Protein 1EGZ (pdb70)

Structure (mmCIF, N/CA/C/O backbone):
data_1EGZ
#
_entry.id   1EGZ
#
_cell.length_a   168.800
_cell.length_b   47.200
_cell.length_c   120.100
_cell.angle_alpha   90.00
_cell.angle_beta   105.00
_cell.angle_gamma   90.00
#
_symmetry.space_group_name_H-M   'C 1 2 1'
#
loop_
_entity.id
_entity.type
_entity.pdbx_description
1 polymer 'ENDOGLUCANASE Z'
2 non-polymer 'CALCIUM ION'
3 water water
#
loop_
_atom_site.group_PDB
_atom_site.id
_atom_site.type_symbol
_atom_site.label_atom_id
_atom_site.label_alt_id
_atom_site.label_comp_id
_atom_site.label_asym_id
_atom_site.label_entity_id
_atom_site.label_seq_id
_atom_site.pdbx_PDB_ins_code
_atom_site.Cartn_x
_atom_site.Cartn_y
_atom_site.Cartn_z
_atom_site.occupancy
_atom_site.B_iso_or_equiv
_atom_site.auth_seq_id
_atom_site.auth_comp_id
_atom_site.auth_asym_id
_atom_site.auth_atom_id
_atom_site.pdbx_PDB_model_num
ATOM 1 N N . SER A 1 1 ? 7.614 17.920 39.288 1.00 59.30 1 SER A N 1
ATOM 2 C CA . SER A 1 1 ? 8.177 16.921 38.342 1.00 53.59 1 SER A CA 1
ATOM 3 C C . SER A 1 1 ? 7.013 16.129 37.761 1.00 49.93 1 SER A C 1
ATOM 4 O O . SER A 1 1 ? 6.825 16.094 36.550 1.00 54.12 1 SER A O 1
ATOM 7 N N . VAL A 1 2 ? 6.230 15.516 38.642 1.00 41.24 2 VAL A N 1
ATOM 8 C CA . VAL A 1 2 ? 5.065 14.743 38.246 1.00 33.03 2 VAL A CA 1
ATOM 9 C C . VAL A 1 2 ? 3.967 15.070 39.246 1.00 32.52 2 VAL A C 1
ATOM 10 O O . VAL A 1 2 ? 4.201 15.041 40.454 1.00 30.63 2 VAL A O 1
ATOM 14 N N . GLU A 1 3 ? 2.806 15.477 38.737 1.00 31.97 3 GLU A N 1
ATOM 15 C CA . GLU A 1 3 ? 1.659 15.813 39.582 1.00 27.83 3 GLU A CA 1
ATOM 16 C C . GLU A 1 3 ? 0.985 14.543 40.084 1.00 26.81 3 GLU A C 1
ATOM 17 O O . GLU A 1 3 ? 0.830 13.570 39.343 1.00 26.95 3 GLU A O 1
ATOM 23 N N . PRO A 1 4 ? 0.568 14.534 41.354 1.00 24.99 4 PRO A N 1
ATOM 24 C CA . PRO A 1 4 ? -0.087 13.351 41.910 1.00 24.44 4 PRO A CA 1
ATOM 25 C C . PRO A 1 4 ? -1.421 13.116 41.228 1.00 28.68 4 PRO A C 1
ATOM 26 O O . PRO A 1 4 ? -2.046 14.058 40.733 1.00 31.86 4 PRO A O 1
ATOM 30 N N . LEU A 1 5 ? -1.848 11.861 41.182 1.00 29.24 5 LEU A N 1
ATOM 31 C CA . LEU A 1 5 ? -3.120 11.521 40.558 1.00 26.58 5 LEU A CA 1
ATOM 32 C C . LEU A 1 5 ? -4.185 11.247 41.616 1.00 27.57 5 LEU A C 1
ATOM 33 O O . LEU A 1 5 ? -3.897 10.668 42.666 1.00 27.71 5 LEU A O 1
ATOM 38 N N . SER A 1 6 ? -5.407 11.690 41.339 1.00 27.59 6 SER A N 1
ATOM 39 C CA . SER A 1 6 ? -6.539 11.485 42.234 1.00 27.00 6 SER A CA 1
ATOM 40 C C . SER A 1 6 ? -7.766 11.229 41.368 1.00 27.79 6 SER A C 1
ATOM 41 O O . SER A 1 6 ? -7.915 11.818 40.299 1.00 28.26 6 SER A O 1
ATOM 44 N N . VAL A 1 7 ? -8.617 10.313 41.803 1.00 27.58 7 VAL A N 1
ATOM 45 C CA . VAL A 1 7 ? -9.813 9.985 41.044 1.00 29.56 7 VAL A CA 1
ATOM 46 C C . VAL A 1 7 ? -11.021 10.652 41.675 1.00 30.45 7 VAL A C 1
ATOM 47 O O . VAL A 1 7 ? -11.348 10.384 42.832 1.00 33.12 7 VAL A O 1
ATOM 51 N N . ASN A 1 8 ? -11.651 11.561 40.939 1.00 35.08 8 ASN A N 1
ATOM 52 C CA . ASN A 1 8 ? -12.841 12.238 41.445 1.00 38.94 8 ASN A CA 1
ATOM 53 C C . ASN A 1 8 ? -14.058 11.856 40.604 1.00 35.84 8 ASN A C 1
ATOM 54 O O . ASN A 1 8 ? -14.270 12.365 39.499 1.00 31.74 8 ASN A O 1
ATOM 59 N N . GLY A 1 9 ? -14.827 10.915 41.135 1.00 34.19 9 GLY A N 1
ATOM 60 C CA . GLY A 1 9 ? -16.007 10.439 40.458 1.00 30.02 9 GLY A CA 1
ATOM 61 C C . GLY A 1 9 ? -15.696 9.852 39.100 1.00 29.60 9 GLY A C 1
ATOM 62 O O . GLY A 1 9 ? -15.145 8.767 38.979 1.00 32.22 9 GLY A O 1
ATOM 63 N N . ASN A 1 10 ? -15.908 10.672 38.090 1.00 29.87 10 ASN A N 1
ATOM 64 C CA . ASN A 1 10 ? -15.752 10.277 36.702 1.00 31.04 10 ASN A CA 1
ATOM 65 C C . ASN A 1 10 ? -14.373 10.372 36.039 1.00 28.29 10 ASN A C 1
ATOM 66 O O . ASN A 1 10 ? -14.100 9.678 35.062 1.00 20.84 10 ASN A O 1
ATOM 71 N N . LYS A 1 11 ? -13.504 11.238 36.537 1.00 28.56 11 LYS A N 1
ATOM 72 C CA . LYS A 1 11 ? -12.210 11.403 35.891 1.00 28.91 11 LYS A CA 1
ATOM 73 C C . LYS A 1 11 ? -10.990 11.400 36.782 1.00 24.85 11 LYS A C 1
ATOM 74 O O . LYS A 1 11 ? -11.091 11.417 38.002 1.00 26.96 11 LYS A O 1
ATOM 80 N N . ILE A 1 12 ? -9.831 11.349 36.145 1.00 21.95 12 ILE A N 1
ATOM 81 C CA . ILE A 1 12 ? -8.569 11.332 36.849 1.00 21.61 12 ILE A CA 1
ATOM 82 C C . ILE A 1 12 ? -7.905 12.708 36.788 1.00 21.91 12 ILE A C 1
ATOM 83 O O . ILE A 1 12 ? -7.727 13.301 35.714 1.00 15.33 12 ILE A O 1
ATOM 88 N N . TYR A 1 13 ? -7.617 13.233 37.973 1.00 24.66 13 TYR A N 1
ATOM 89 C CA . TYR A 1 13 ? -6.983 14.530 38.142 1.00 27.51 13 TYR A CA 1
ATOM 90 C C . TYR A 1 13 ? -5.488 14.432 38.390 1.00 24.48 13 TYR A C 1
ATOM 91 O O . TYR A 1 13 ? -5.024 13.564 39.130 1.00 27.39 13 TYR A O 1
ATOM 100 N N . ALA A 1 14 ? -4.746 15.322 37.745 1.00 23.83 14 ALA A N 1
ATOM 101 C CA . ALA A 1 14 ? -3.303 15.408 37.889 1.00 24.07 14 ALA A CA 1
ATOM 102 C C . ALA A 1 14 ? -3.146 16.719 38.632 1.00 28.55 14 ALA A C 1
ATOM 103 O O . ALA A 1 14 ? -3.320 17.799 38.060 1.00 28.77 14 ALA A O 1
ATOM 105 N N . GLY A 1 15 ? -2.850 16.632 39.919 1.00 33.34 15 GLY A N 1
ATOM 106 C CA . GLY A 1 15 ? -2.744 17.839 40.706 1.00 38.30 15 GLY A CA 1
ATOM 107 C C . GLY A 1 15 ? -4.174 18.287 40.947 1.00 43.97 15 GLY A C 1
ATOM 108 O O . GLY A 1 15 ? -4.927 17.606 41.653 1.00 43.20 15 GLY A O 1
ATOM 109 N N . GLU A 1 16 ? -4.593 19.365 40.290 1.00 47.71 16 GLU A N 1
ATOM 110 C CA . GLU A 1 16 ? -5.952 19.861 40.483 1.00 49.33 16 GLU A CA 1
ATOM 111 C C . GLU A 1 16 ? -6.814 20.036 39.237 1.00 48.94 16 GLU A C 1
ATOM 112 O O . GLU A 1 16 ? -7.900 20.610 39.316 1.00 51.57 16 GLU A O 1
ATOM 118 N N . LYS A 1 17 ? -6.341 19.571 38.086 1.00 46.42 17 LYS A N 1
ATOM 119 C CA . LYS A 1 17 ? -7.134 19.678 36.862 1.00 41.25 17 LYS A CA 1
ATOM 120 C C . LYS A 1 17 ? -7.328 18.289 36.271 1.00 35.18 17 LYS A C 1
ATOM 121 O O . LYS A 1 17 ? -6.555 17.375 36.559 1.00 31.08 17 LYS A O 1
ATOM 127 N N . ALA A 1 18 ? -8.400 18.114 35.504 1.00 32.23 18 ALA A N 1
ATOM 128 C CA . ALA A 1 18 ? -8.674 16.836 34.862 1.00 28.46 18 ALA A CA 1
ATOM 129 C C . ALA A 1 18 ? -7.670 16.695 33.731 1.00 26.86 18 ALA A C 1
ATOM 130 O O . ALA A 1 18 ? -7.560 17.591 32.890 1.00 26.69 18 ALA A O 1
ATOM 132 N N . LYS A 1 19 ? -6.921 15.593 33.726 1.00 25.50 19 LYS A N 1
ATOM 133 C CA . LYS A 1 19 ? -5.918 15.355 32.688 1.00 21.95 19 LYS A CA 1
ATOM 134 C C . LYS A 1 19 ? -5.806 13.903 32.272 1.00 19.19 19 LYS A C 1
ATOM 135 O O . LYS A 1 19 ? -6.374 13.009 32.904 1.00 22.38 19 LYS A O 1
ATOM 141 N N . SER A 1 20 ? -5.052 13.684 31.204 1.00 14.09 20 SER A N 1
ATOM 142 C CA . SER A 1 20 ? -4.833 12.357 30.655 1.00 15.34 20 SER A CA 1
ATOM 143 C C . SER A 1 20 ? -3.451 12.349 30.022 1.00 17.00 20 SER A C 1
ATOM 144 O O . SER A 1 20 ? -2.998 13.374 29.512 1.00 15.78 20 SER A O 1
ATOM 147 N N . PHE A 1 21 ? -2.790 11.196 30.045 1.00 18.41 21 PHE A N 1
ATOM 148 C CA . PHE A 1 21 ? -1.450 11.067 29.484 1.00 14.72 21 PHE A CA 1
ATOM 149 C C . PHE A 1 21 ? -1.379 9.823 28.616 1.00 11.85 21 PHE A C 1
ATOM 150 O O . PHE A 1 21 ? -2.124 8.864 28.829 1.00 14.65 21 PHE A O 1
ATOM 158 N N . ALA A 1 22 ? -0.486 9.854 27.635 1.00 11.86 22 ALA A N 1
ATOM 159 C CA . ALA A 1 22 ? -0.269 8.742 26.714 1.00 12.07 22 ALA A CA 1
ATOM 160 C C . ALA A 1 22 ? 1.097 8.119 26.999 1.00 11.23 22 ALA A C 1
ATOM 161 O O . ALA A 1 22 ? 2.045 8.817 27.376 1.00 12.02 22 ALA A O 1
ATOM 163 N N . GLY A 1 23 ? 1.223 6.821 26.760 1.00 11.38 23 GLY A N 1
ATOM 164 C CA . GLY A 1 23 ? 2.480 6.169 27.035 1.00 13.12 23 GLY A CA 1
ATOM 165 C C . GLY A 1 23 ? 2.703 4.859 26.328 1.00 13.80 23 GLY A C 1
ATOM 166 O O . GLY A 1 23 ? 2.048 4.552 25.330 1.00 10.66 23 GLY A O 1
ATOM 167 N N . ASN A 1 24 ? 3.630 4.074 26.864 1.00 14.12 24 ASN A N 1
ATOM 168 C CA . ASN A 1 24 ? 3.986 2.800 26.261 1.00 14.62 24 ASN A CA 1
ATOM 169 C C . ASN A 1 24 ? 3.956 1.676 27.269 1.00 14.38 24 ASN A C 1
ATOM 170 O O . ASN A 1 24 ? 4.183 1.875 28.460 1.00 17.71 24 ASN A O 1
ATOM 175 N N . SER A 1 25 ? 3.662 0.489 26.778 1.00 14.05 25 SER A N 1
ATOM 176 C CA . SER A 1 25 ? 3.647 -0.685 27.608 1.00 13.15 25 SER A CA 1
ATOM 177 C C . SER A 1 25 ? 4.757 -1.570 27.072 1.00 12.87 25 SER A C 1
ATOM 178 O O . SER A 1 25 ? 4.942 -1.697 25.855 1.00 14.21 25 SER A O 1
ATOM 181 N N . LEU A 1 26 ? 5.542 -2.129 27.977 1.00 13.45 26 LEU A N 1
ATOM 182 C CA . LEU A 1 26 ? 6.588 -3.036 27.572 1.00 12.75 26 LEU A CA 1
ATOM 183 C C . LEU A 1 26 ? 5.881 -4.356 27.337 1.00 12.55 26 LEU A C 1
ATOM 184 O O . LEU A 1 26 ? 4.697 -4.502 27.657 1.00 15.92 26 LEU A O 1
ATOM 189 N N . PHE A 1 27 ? 6.584 -5.286 26.711 1.00 12.73 27 PHE A N 1
ATOM 190 C CA . PHE A 1 27 ? 6.054 -6.601 26.434 1.00 9.11 27 PHE A CA 1
ATOM 191 C C . PHE A 1 27 ? 6.241 -7.389 27.718 1.00 13.03 27 PHE A C 1
ATOM 192 O O . PHE A 1 27 ? 6.738 -6.849 28.703 1.00 16.89 27 PHE A O 1
ATOM 200 N N . TRP A 1 28 ? 5.820 -8.647 27.725 1.00 15.37 28 TRP A N 1
ATOM 201 C CA . TRP A 1 28 ? 5.976 -9.507 28.901 1.00 17.42 28 TRP A CA 1
ATOM 202 C C . TRP A 1 28 ? 7.396 -9.416 29.448 1.00 16.66 28 TRP A C 1
ATOM 203 O O . TRP A 1 28 ? 8.350 -9.357 28.675 1.00 20.13 28 TRP A O 1
ATOM 214 N N . SER A 1 29 ? 7.541 -9.467 30.766 1.00 16.47 29 SER A N 1
ATOM 215 C CA . SER A 1 29 ? 8.859 -9.385 31.395 1.00 17.13 29 SER A CA 1
ATOM 216 C C . SER A 1 29 ? 9.510 -10.744 31.600 1.00 18.82 29 SER A C 1
ATOM 217 O O . SER A 1 29 ? 10.659 -10.812 32.025 1.00 20.71 29 SER A O 1
ATOM 220 N N . ASN A 1 30 ? 8.776 -11.815 31.312 1.00 20.99 30 ASN A N 1
ATOM 221 C CA . ASN A 1 30 ? 9.268 -13.185 31.499 1.00 20.13 30 ASN A CA 1
ATOM 222 C C . ASN A 1 30 ? 10.658 -13.471 30.939 1.00 20.41 30 ASN A C 1
ATOM 223 O O . ASN A 1 30 ? 11.016 -13.021 29.842 1.00 16.66 30 ASN A O 1
ATOM 228 N N . ASN A 1 31 ? 11.411 -14.269 31.693 1.00 17.95 31 ASN A N 1
ATOM 229 C CA . ASN A 1 31 ? 12.751 -14.677 31.302 1.00 18.82 31 ASN A CA 1
ATOM 230 C C . ASN A 1 31 ? 12.609 -15.443 30.006 1.00 18.13 31 ASN A C 1
ATOM 231 O O . ASN A 1 31 ? 11.800 -16.368 29.909 1.00 21.38 31 ASN A O 1
ATOM 236 N N . GLY A 1 32 ? 13.366 -15.021 29.000 1.00 19.08 32 GLY A N 1
ATOM 237 C CA . GLY A 1 32 ? 13.337 -15.677 27.707 1.00 16.18 32 GLY A CA 1
ATOM 238 C C . GLY A 1 32 ? 12.246 -15.257 26.741 1.00 18.59 32 GLY A C 1
ATOM 239 O O . GLY A 1 32 ? 12.170 -15.801 25.646 1.00 20.75 32 GLY A O 1
ATOM 240 N N . TRP A 1 33 ? 11.405 -14.299 27.116 1.00 22.21 33 TRP A N 1
ATOM 241 C CA . TRP A 1 33 ? 10.333 -13.860 26.222 1.00 19.04 33 TRP A CA 1
ATOM 242 C C . TRP A 1 33 ? 10.650 -12.645 25.372 1.00 19.93 33 TRP A C 1
ATOM 243 O O . TRP A 1 33 ? 9.750 -12.056 24.780 1.00 27.14 33 TRP A O 1
ATOM 254 N N . GLY A 1 34 ? 11.914 -12.242 25.343 1.00 21.05 34 GLY A N 1
ATOM 255 C CA . GLY A 1 34 ? 12.326 -11.109 24.523 1.00 24.62 34 GLY A CA 1
ATOM 256 C C . GLY A 1 34 ? 12.052 -9.681 24.973 1.00 24.45 34 GLY A C 1
ATOM 257 O O . GLY A 1 34 ? 12.935 -8.828 24.882 1.00 27.54 34 GLY A O 1
ATOM 258 N N . GLY A 1 35 ? 10.850 -9.408 25.465 1.00 20.16 35 GLY A N 1
ATOM 259 C CA . GLY A 1 35 ? 10.526 -8.057 25.887 1.00 17.66 35 GLY A CA 1
ATOM 260 C C . GLY A 1 35 ? 11.419 -7.542 26.993 1.00 15.36 35 GLY A C 1
ATOM 261 O O . GLY A 1 35 ? 11.660 -6.341 27.097 1.00 11.42 35 GLY A O 1
ATOM 262 N N . GLU A 1 36 ? 11.918 -8.466 27.809 1.00 16.41 36 GLU A N 1
ATOM 263 C CA . GLU A 1 36 ? 12.786 -8.159 28.940 1.00 17.24 36 GLU A CA 1
ATOM 264 C C . GLU A 1 36 ? 14.007 -7.325 28.589 1.00 17.73 36 GLU A C 1
ATOM 265 O O . GLU A 1 36 ? 14.512 -6.582 29.432 1.00 18.67 36 GLU A O 1
ATOM 271 N N . LYS A 1 37 ? 14.469 -7.420 27.346 1.00 20.37 37 LYS A N 1
ATOM 272 C CA . LYS A 1 37 ? 15.636 -6.650 26.940 1.00 22.83 37 LYS A CA 1
ATOM 273 C C . LYS A 1 37 ? 15.343 -5.152 26.850 1.00 24.08 37 LYS A C 1
ATOM 274 O O . LYS A 1 37 ? 16.253 -4.338 26.655 1.00 25.70 37 LYS A O 1
ATOM 280 N N . PHE A 1 38 ? 14.071 -4.790 26.995 1.00 20.71 38 PHE A N 1
ATOM 281 C CA . PHE A 1 38 ? 13.666 -3.393 26.936 1.00 16.47 38 PHE A CA 1
ATOM 282 C C . PHE A 1 38 ? 13.423 -2.834 28.339 1.00 15.46 38 PHE A C 1
ATOM 283 O O . PHE A 1 38 ? 13.112 -1.653 28.499 1.00 17.49 38 PHE A O 1
ATOM 291 N N . TYR A 1 39 ? 13.559 -3.681 29.354 1.00 11.57 39 TYR A N 1
ATOM 292 C CA . TYR A 1 39 ? 13.376 -3.241 30.730 1.00 16.42 39 TYR A CA 1
ATOM 293 C C . TYR A 1 39 ? 14.685 -2.636 31.226 1.00 12.68 39 TYR A C 1
ATOM 294 O O . TYR A 1 39 ? 15.328 -3.168 32.129 1.00 14.85 39 TYR A O 1
ATOM 303 N N . THR A 1 40 ? 15.083 -1.526 30.622 1.00 13.73 40 THR A N 1
ATOM 304 C CA . THR A 1 40 ? 16.327 -0.865 30.984 1.00 16.55 40 THR A CA 1
ATOM 305 C C . THR A 1 40 ? 16.097 0.625 31.144 1.00 20.68 40 THR A C 1
ATOM 306 O O . THR A 1 40 ? 15.170 1.176 30.538 1.00 24.04 40 THR A O 1
ATOM 310 N N . ALA A 1 41 ? 16.938 1.286 31.940 1.00 22.03 41 ALA A N 1
ATOM 311 C CA . ALA A 1 41 ? 16.802 2.731 32.161 1.00 20.48 41 ALA A CA 1
ATOM 312 C C . ALA A 1 41 ? 16.994 3.520 30.868 1.00 23.53 41 ALA A C 1
ATOM 313 O O . ALA A 1 41 ? 16.381 4.574 30.661 1.00 20.15 41 ALA A O 1
ATOM 315 N N . ASP A 1 42 ? 17.828 2.981 29.987 1.00 32.46 42 ASP A N 1
ATOM 316 C CA . ASP A 1 42 ? 18.116 3.601 28.697 1.00 40.20 42 ASP A CA 1
ATOM 317 C C . ASP A 1 42 ? 16.843 3.707 27.841 1.00 38.65 42 ASP A C 1
ATOM 318 O O . ASP A 1 42 ? 16.583 4.748 27.224 1.00 39.92 42 ASP A O 1
ATOM 323 N N . THR A 1 43 ? 16.056 2.631 27.812 1.00 33.13 43 THR A N 1
ATOM 324 C CA . THR A 1 43 ? 14.815 2.603 27.045 1.00 30.11 43 THR A CA 1
ATOM 325 C C . THR A 1 43 ? 13.808 3.628 27.570 1.00 26.87 43 THR A C 1
ATOM 326 O O . THR A 1 43 ? 13.238 4.390 26.790 1.00 29.05 43 THR A O 1
ATOM 330 N N . VAL A 1 44 ? 13.614 3.659 28.887 1.00 23.13 44 VAL A N 1
ATOM 331 C CA . VAL A 1 44 ? 12.694 4.605 29.513 1.00 19.60 44 VAL A CA 1
ATOM 332 C C . VAL A 1 44 ? 13.095 6.024 29.142 1.00 22.55 44 VAL A C 1
ATOM 333 O O . VAL A 1 44 ? 12.245 6.853 28.807 1.00 28.24 44 VAL A O 1
ATOM 337 N N . ALA A 1 45 ? 14.397 6.292 29.180 1.00 26.71 45 ALA A N 1
ATOM 338 C CA . ALA A 1 45 ? 14.918 7.607 28.827 1.00 25.28 45 ALA A CA 1
ATOM 339 C C . ALA A 1 45 ? 14.598 7.939 27.360 1.00 23.56 45 ALA A C 1
ATOM 340 O O . ALA A 1 45 ? 14.276 9.083 27.024 1.00 23.05 45 ALA A O 1
ATOM 342 N N . SER A 1 46 ? 14.655 6.931 26.495 1.00 24.88 46 SER A N 1
ATOM 343 C CA . SER A 1 46 ? 14.348 7.120 25.080 1.00 24.63 46 SER A CA 1
ATOM 344 C C . SER A 1 46 ? 12.868 7.491 24.861 1.00 26.24 46 SER A C 1
ATOM 345 O O . SER A 1 46 ? 12.550 8.297 23.984 1.00 22.39 46 SER A O 1
ATOM 348 N N . LEU A 1 47 ? 11.973 6.921 25.665 1.00 24.11 47 LEU A N 1
ATOM 349 C CA . LEU A 1 47 ? 10.544 7.193 25.539 1.00 22.77 47 LEU A CA 1
ATOM 350 C C . LEU A 1 47 ? 10.212 8.628 25.947 1.00 23.61 47 LEU A C 1
ATOM 351 O O . LEU A 1 47 ? 9.364 9.276 25.329 1.00 22.20 47 LEU A O 1
ATOM 356 N N . LYS A 1 48 ? 10.896 9.133 26.966 1.00 21.65 48 LYS A N 1
ATOM 357 C CA . LYS A 1 48 ? 10.676 10.498 27.427 1.00 20.96 48 LYS A CA 1
ATOM 358 C C . LYS A 1 48 ? 11.239 11.514 26.433 1.00 26.35 48 LYS A C 1
ATOM 359 O O . LYS A 1 48 ? 10.593 12.518 26.135 1.00 25.85 48 LYS A O 1
ATOM 365 N N . LYS A 1 49 ? 12.429 11.227 25.902 1.00 31.55 49 LYS A N 1
ATOM 366 C CA . LYS A 1 49 ? 13.115 12.123 24.961 1.00 34.38 49 LYS A CA 1
ATOM 367 C C . LYS A 1 49 ? 12.714 12.034 23.488 1.00 31.46 49 LYS A C 1
ATOM 368 O O . LYS A 1 49 ? 12.620 13.051 22.808 1.00 28.03 49 LYS A O 1
ATOM 374 N N . ASP A 1 50 ? 12.589 10.817 22.979 1.00 30.56 50 ASP A N 1
ATOM 375 C CA . ASP A 1 50 ? 12.222 10.590 21.588 1.00 34.44 50 ASP A CA 1
ATOM 376 C C . ASP A 1 50 ? 10.722 10.578 21.339 1.00 32.65 50 ASP A C 1
ATOM 377 O O . ASP A 1 50 ? 10.241 11.151 20.365 1.00 34.51 50 ASP A O 1
ATOM 382 N N . TRP A 1 51 ? 9.994 9.880 22.200 1.00 30.18 51 TRP A N 1
ATOM 383 C CA . TRP A 1 51 ? 8.555 9.743 22.061 1.00 27.48 51 TRP A CA 1
ATOM 384 C C . TRP A 1 51 ? 7.744 10.793 22.785 1.00 29.46 51 TRP A C 1
ATOM 385 O O . TRP A 1 51 ? 6.626 11.084 22.375 1.00 34.00 51 TRP A O 1
ATOM 396 N N . LYS A 1 52 ? 8.289 11.328 23.876 1.00 29.44 52 LYS A N 1
ATOM 397 C CA . LYS A 1 52 ? 7.590 12.304 24.729 1.00 27.67 52 LYS A CA 1
ATOM 398 C C . LYS A 1 52 ? 6.557 11.566 25.579 1.00 24.54 52 LYS A C 1
ATOM 399 O O . LYS A 1 52 ? 5.650 12.164 26.153 1.00 22.39 52 LYS A O 1
ATOM 405 N N . SER A 1 53 ? 6.751 10.257 25.685 1.00 22.31 53 SER A N 1
ATOM 406 C CA . SER A 1 53 ? 5.884 9.380 26.445 1.00 16.45 53 SER A CA 1
ATOM 407 C C . SER A 1 53 ? 5.852 9.840 27.885 1.00 15.94 53 SER A C 1
ATOM 408 O O . SER A 1 53 ? 6.848 10.340 28.398 1.00 16.88 53 SER A O 1
ATOM 411 N N . SER A 1 54 ? 4.704 9.678 28.532 1.00 16.66 54 SER A N 1
ATOM 412 C CA . SER A 1 54 ? 4.556 10.072 29.926 1.00 15.87 54 SER A CA 1
ATOM 413 C C . SER A 1 54 ? 4.312 8.871 30.815 1.00 10.06 54 SER A C 1
ATOM 414 O O . SER A 1 54 ? 4.337 8.987 32.032 1.00 12.91 54 SER A O 1
ATOM 417 N N . ILE A 1 55 ? 4.065 7.719 30.207 1.00 5.71 55 ILE A N 1
ATOM 418 C CA . ILE A 1 55 ? 3.778 6.516 30.966 1.00 3.67 55 ILE A CA 1
ATOM 419 C C . ILE A 1 55 ? 4.587 5.355 30.426 1.00 6.66 55 ILE A C 1
ATOM 420 O O . ILE A 1 55 ? 4.843 5.268 29.227 1.00 4.19 55 ILE A O 1
ATOM 425 N N . VAL A 1 56 ? 5.037 4.490 31.319 1.00 8.78 56 VAL A N 1
ATOM 426 C CA . VAL A 1 56 ? 5.765 3.308 30.909 1.00 8.34 56 VAL A CA 1
ATOM 427 C C . VAL A 1 56 ? 5.121 2.234 31.770 1.00 11.89 56 VAL A C 1
ATOM 428 O O . VAL A 1 56 ? 4.939 2.412 32.980 1.00 9.88 56 VAL A O 1
ATOM 432 N N . ARG A 1 57 ? 4.674 1.165 31.132 1.00 13.00 57 ARG A N 1
ATOM 433 C CA . ARG A 1 57 ? 4.010 0.101 31.853 1.00 12.50 57 ARG A CA 1
ATOM 434 C C . ARG A 1 57 ? 4.830 -1.159 31.922 1.00 10.61 57 ARG A C 1
ATOM 435 O O . ARG A 1 57 ? 5.255 -1.681 30.897 1.00 15.41 57 ARG A O 1
ATOM 443 N N . ALA A 1 58 ? 5.046 -1.647 33.136 1.00 10.16 58 ALA A N 1
ATOM 444 C CA . ALA A 1 58 ? 5.789 -2.872 33.346 1.00 10.75 58 ALA A CA 1
ATOM 445 C C . ALA A 1 58 ? 4.783 -4.021 33.430 1.00 15.33 58 ALA A C 1
ATOM 446 O O . ALA A 1 58 ? 3.988 -4.100 34.372 1.00 20.53 58 ALA A O 1
ATOM 448 N N . ALA A 1 59 ? 4.800 -4.892 32.425 1.00 13.60 59 ALA A N 1
ATOM 449 C CA . ALA A 1 59 ? 3.893 -6.029 32.373 1.00 10.09 59 ALA A CA 1
ATOM 450 C C . ALA A 1 59 ? 4.577 -7.269 32.950 1.00 10.47 59 ALA A C 1
ATOM 451 O O . ALA A 1 59 ? 5.068 -8.120 32.209 1.00 11.86 59 ALA A O 1
ATOM 453 N N . MET A 1 60 ? 4.548 -7.419 34.267 1.00 10.86 60 MET A N 1
ATOM 454 C CA . MET A 1 60 ? 5.213 -8.562 34.880 1.00 11.75 60 MET A CA 1
ATOM 455 C C . MET A 1 60 ? 4.458 -9.874 34.814 1.00 12.68 60 MET A C 1
ATOM 456 O O . MET A 1 60 ? 3.401 -10.026 35.427 1.00 17.39 60 MET A O 1
ATOM 461 N N . GLY A 1 61 ? 5.019 -10.827 34.078 1.00 12.46 61 GLY A N 1
ATOM 462 C CA . GLY A 1 61 ? 4.411 -12.137 33.942 1.00 7.09 61 GLY A CA 1
ATOM 463 C C . GLY A 1 61 ? 4.364 -12.802 35.296 1.00 11.82 61 GLY A C 1
ATOM 464 O O . GLY A 1 61 ? 5.239 -12.584 36.129 1.00 13.18 61 GLY A O 1
ATOM 465 N N . VAL A 1 62 ? 3.368 -13.650 35.512 1.00 14.09 62 VAL A N 1
ATOM 466 C CA . VAL A 1 62 ? 3.211 -14.308 36.802 1.00 11.45 62 VAL A CA 1
ATOM 467 C C . VAL A 1 62 ? 3.309 -15.821 36.768 1.00 17.06 62 VAL A C 1
ATOM 468 O O . VAL A 1 62 ? 4.275 -16.377 37.282 1.00 21.00 62 VAL A O 1
ATOM 472 N N . GLN A 1 63 ? 2.337 -16.492 36.155 1.00 20.26 63 GLN A N 1
ATOM 473 C CA . GLN A 1 63 ? 2.364 -17.948 36.127 1.00 24.99 63 GLN A CA 1
ATOM 474 C C . GLN A 1 63 ? 2.958 -18.666 34.922 1.00 26.83 63 GLN A C 1
ATOM 475 O O . GLN A 1 63 ? 3.101 -19.888 34.954 1.00 29.55 63 GLN A O 1
ATOM 481 N N . GLU A 1 64 ? 3.314 -17.943 33.866 1.00 27.23 64 GLU A N 1
ATOM 482 C CA . GLU A 1 64 ? 3.919 -18.610 32.713 1.00 28.89 64 GLU A CA 1
ATOM 483 C C . GLU A 1 64 ? 5.399 -18.832 33.016 1.00 29.77 64 GLU A C 1
ATOM 484 O O . GLU A 1 64 ? 5.916 -18.316 34.012 1.00 28.53 64 GLU A O 1
ATOM 490 N N . SER A 1 65 ? 6.081 -19.604 32.175 1.00 26.71 65 SER A N 1
ATOM 491 C CA . SER A 1 65 ? 7.494 -19.858 32.397 1.00 26.54 65 SER A CA 1
ATOM 492 C C . SER A 1 65 ? 8.254 -18.542 32.342 1.00 24.79 65 SER A C 1
ATOM 493 O O . SER A 1 65 ? 7.920 -17.656 31.548 1.00 26.56 65 SER A O 1
ATOM 496 N N . GLY A 1 66 ? 9.236 -18.403 33.227 1.00 19.78 66 GLY A N 1
ATOM 497 C CA . GLY A 1 66 ? 10.048 -17.204 33.275 1.00 18.44 66 GLY A CA 1
ATOM 498 C C . GLY A 1 66 ? 9.373 -16.052 33.981 1.00 17.61 66 GLY A C 1
ATOM 499 O O . GLY A 1 66 ? 9.908 -14.945 34.014 1.00 20.35 66 GLY A O 1
ATOM 500 N N . GLY A 1 67 ? 8.197 -16.316 34.536 1.00 16.77 67 GLY A N 1
ATOM 501 C CA . GLY A 1 67 ? 7.447 -15.286 35.225 1.00 19.06 67 GLY A CA 1
ATOM 502 C C . GLY A 1 67 ? 7.799 -15.190 36.691 1.00 18.84 67 GLY A C 1
ATOM 503 O O . GLY A 1 67 ? 8.610 -15.968 37.192 1.00 23.12 67 GLY A O 1
ATOM 504 N N . TYR A 1 68 ? 7.114 -14.291 37.390 1.00 18.68 68 TYR A N 1
ATOM 505 C CA . TYR A 1 68 ? 7.348 -14.038 38.804 1.00 16.46 68 TYR A CA 1
ATOM 506 C C . TYR A 1 68 ? 7.297 -15.259 39.722 1.00 19.92 68 TYR A C 1
ATOM 507 O O . TYR A 1 68 ? 7.994 -15.287 40.736 1.00 22.53 68 TYR A O 1
ATOM 516 N N . LEU A 1 69 ? 6.492 -16.264 39.384 1.00 22.18 69 LEU A N 1
ATOM 517 C CA . LEU A 1 69 ? 6.392 -17.469 40.222 1.00 21.59 69 LEU A CA 1
ATOM 518 C C . LEU A 1 69 ? 7.656 -18.317 40.172 1.00 20.94 69 LEU A C 1
ATOM 519 O O . LEU A 1 69 ? 8.088 -18.854 41.188 1.00 19.88 69 LEU A O 1
ATOM 524 N N . GLN A 1 70 ? 8.219 -18.448 38.977 1.00 20.00 70 GLN A N 1
ATOM 525 C CA . GLN A 1 70 ? 9.422 -19.228 38.760 1.00 19.50 70 GLN A CA 1
ATOM 526 C C . GLN A 1 70 ? 10.658 -18.446 39.184 1.00 20.68 70 GLN A C 1
ATOM 527 O O . GLN A 1 70 ? 11.554 -18.988 39.828 1.00 22.11 70 GLN A O 1
ATOM 533 N N . ASP A 1 71 ? 10.689 -17.163 38.847 1.00 18.66 71 ASP A N 1
ATOM 534 C CA . ASP A 1 71 ? 11.817 -16.311 39.184 1.00 13.11 71 ASP A CA 1
ATOM 535 C C . ASP A 1 71 ? 11.333 -14.976 39.749 1.00 13.37 71 ASP A C 1
ATOM 536 O O . ASP A 1 71 ? 11.297 -13.958 39.050 1.00 14.02 71 ASP A O 1
ATOM 541 N N . PRO A 1 72 ? 11.005 -14.952 41.048 1.00 13.55 72 PRO A N 1
ATOM 542 C CA . PRO A 1 72 ? 10.520 -13.751 41.743 1.00 15.63 72 PRO A CA 1
ATOM 543 C C . PRO A 1 72 ? 11.493 -12.576 41.731 1.00 16.10 72 PRO A C 1
ATOM 544 O O . PRO A 1 72 ? 11.190 -11.516 41.180 1.00 18.46 72 PRO A O 1
ATOM 548 N N . ALA A 1 73 ? 12.676 -12.777 42.308 1.00 20.16 73 ALA A N 1
ATOM 549 C CA . ALA A 1 73 ? 13.710 -11.738 42.349 1.00 15.53 73 ALA A CA 1
ATOM 550 C C . ALA A 1 73 ? 14.147 -11.301 40.946 1.00 9.80 73 ALA A C 1
ATOM 551 O O . ALA A 1 73 ? 14.421 -10.124 40.709 1.00 9.73 73 ALA A O 1
ATOM 553 N N . GLY A 1 74 ? 14.169 -12.239 40.006 1.00 12.22 74 GLY A N 1
ATOM 554 C CA . GLY A 1 74 ? 14.570 -11.899 38.646 1.00 14.01 74 GLY A CA 1
ATOM 555 C C . GLY A 1 74 ? 13.594 -10.940 37.996 1.00 11.99 74 GLY A C 1
ATOM 556 O O . GLY A 1 74 ? 13.979 -9.895 37.456 1.00 8.59 74 GLY A O 1
ATOM 557 N N . ASN A 1 75 ? 12.312 -11.280 38.085 1.00 13.89 75 ASN A N 1
ATOM 558 C CA . ASN A 1 75 ? 11.275 -10.449 37.499 1.00 14.05 75 ASN A CA 1
ATOM 559 C C . ASN A 1 75 ? 11.067 -9.169 38.272 1.00 14.52 75 ASN A C 1
ATOM 560 O O . ASN A 1 75 ? 10.939 -8.102 37.676 1.00 16.80 75 ASN A O 1
ATOM 565 N N . LYS A 1 76 ? 11.081 -9.266 39.598 1.00 16.49 76 LYS A N 1
ATOM 566 C CA . LYS A 1 76 ? 10.892 -8.090 40.441 1.00 17.94 76 LYS A CA 1
ATOM 567 C C . LYS A 1 76 ? 11.964 -7.044 40.125 1.00 20.12 76 LYS A C 1
ATOM 568 O O . LYS A 1 76 ? 11.711 -5.839 40.189 1.00 22.53 76 LYS A O 1
ATOM 574 N N . ALA A 1 77 ? 13.140 -7.511 39.716 1.00 19.20 77 ALA A N 1
ATOM 575 C CA . ALA A 1 77 ? 14.257 -6.622 39.394 1.00 17.97 77 ALA A CA 1
ATOM 576 C C . ALA A 1 77 ? 14.058 -5.801 38.122 1.00 14.68 77 ALA A C 1
ATOM 577 O O . ALA A 1 77 ? 14.436 -4.634 38.063 1.00 14.51 77 ALA A O 1
ATOM 579 N N . LYS A 1 78 ? 13.489 -6.422 37.095 1.00 17.00 78 LYS A N 1
ATOM 580 C CA . LYS A 1 78 ? 13.227 -5.741 35.833 1.00 15.18 78 LYS A CA 1
ATOM 581 C C . LYS A 1 78 ? 12.214 -4.625 36.064 1.00 15.92 78 LYS A C 1
ATOM 582 O O . LYS A 1 78 ? 12.337 -3.527 35.526 1.00 20.27 78 LYS A O 1
ATOM 588 N N . VAL A 1 79 ? 11.230 -4.905 36.907 1.00 16.27 79 VAL A N 1
ATOM 589 C CA . VAL A 1 79 ? 10.198 -3.934 37.213 1.00 13.18 79 VAL A CA 1
ATOM 590 C C . VAL A 1 79 ? 10.821 -2.761 37.948 1.00 14.61 79 VAL A C 1
ATOM 591 O O . VAL A 1 79 ? 10.720 -1.621 37.499 1.00 12.84 79 VAL A O 1
ATOM 595 N N . GLU A 1 80 ? 11.513 -3.050 39.047 1.00 18.07 80 GLU A N 1
ATOM 596 C CA . GLU A 1 80 ? 12.168 -2.012 39.840 1.00 18.11 80 GLU A CA 1
ATOM 597 C C . GLU A 1 80 ? 13.063 -1.153 38.952 1.00 19.62 80 GLU A C 1
ATOM 598 O O . GLU A 1 80 ? 13.087 0.075 39.057 1.00 21.61 80 GLU A O 1
ATOM 604 N N . ARG A 1 81 ? 13.760 -1.811 38.040 1.00 19.70 81 ARG A N 1
ATOM 605 C CA . ARG A 1 81 ? 14.656 -1.145 37.116 1.00 20.78 81 ARG A CA 1
ATOM 606 C C . ARG A 1 81 ? 13.902 -0.127 36.269 1.00 19.68 81 ARG A C 1
ATOM 607 O O . ARG A 1 81 ? 14.356 1.006 36.112 1.00 23.43 81 ARG A O 1
ATOM 615 N N . VAL A 1 82 ? 12.744 -0.520 35.744 1.00 21.71 82 VAL A N 1
ATOM 616 C CA . VAL A 1 82 ? 11.923 0.373 34.917 1.00 16.41 82 VAL A CA 1
ATOM 617 C C . VAL A 1 82 ? 11.277 1.493 35.719 1.00 12.43 82 VAL A C 1
ATOM 618 O O . VAL A 1 82 ? 11.219 2.635 35.264 1.00 12.01 82 VAL A O 1
ATOM 622 N N . VAL A 1 83 ? 10.802 1.176 36.918 1.00 14.54 83 VAL A N 1
ATOM 623 C CA . VAL A 1 83 ? 10.154 2.188 37.743 1.00 18.52 83 VAL A CA 1
ATOM 624 C C . VAL A 1 83 ? 11.124 3.277 38.173 1.00 16.35 83 VAL A C 1
ATOM 625 O O . VAL A 1 83 ? 10.796 4.464 38.131 1.00 14.94 83 VAL A O 1
ATOM 629 N N . ASP A 1 84 ? 12.310 2.864 38.606 1.00 18.20 84 ASP A N 1
ATOM 630 C CA . ASP A 1 84 ? 13.343 3.804 39.031 1.00 17.21 84 ASP A CA 1
ATOM 631 C C . ASP A 1 84 ? 13.666 4.767 37.899 1.00 17.97 84 ASP A C 1
ATOM 632 O O . ASP A 1 84 ? 13.844 5.965 38.121 1.00 21.76 84 ASP A O 1
ATOM 637 N N . ALA A 1 85 ? 13.730 4.238 36.683 1.00 15.99 85 ALA A N 1
ATOM 638 C CA . ALA A 1 85 ? 14.031 5.051 35.510 1.00 17.36 85 ALA A CA 1
ATOM 639 C C . ALA A 1 85 ? 12.914 6.047 35.217 1.00 20.02 85 ALA A C 1
ATOM 640 O O . ALA A 1 85 ? 13.169 7.190 34.819 1.00 22.53 85 ALA A O 1
ATOM 642 N N . ALA A 1 86 ? 11.673 5.598 35.388 1.00 21.22 86 ALA A N 1
ATOM 643 C CA . ALA A 1 86 ? 10.512 6.439 35.145 1.00 17.17 86 ALA A CA 1
ATOM 644 C C . ALA A 1 86 ? 10.491 7.566 36.166 1.00 14.30 86 ALA A C 1
ATOM 645 O O . ALA A 1 86 ? 10.272 8.720 35.807 1.00 15.52 86 ALA A O 1
ATOM 647 N N . ILE A 1 87 ? 10.757 7.242 37.428 1.00 11.48 87 ILE A N 1
ATOM 648 C CA . ILE A 1 87 ? 10.777 8.257 38.479 1.00 16.04 87 ILE A CA 1
ATOM 649 C C . ILE A 1 87 ? 11.795 9.332 38.143 1.00 18.30 87 ILE A C 1
ATOM 650 O O . ILE A 1 87 ? 11.509 10.526 38.220 1.00 22.57 87 ILE A O 1
ATOM 655 N N . ALA A 1 88 ? 12.974 8.896 37.728 1.00 21.12 88 ALA A N 1
ATOM 656 C CA . ALA A 1 88 ? 14.044 9.808 37.366 1.00 22.50 88 ALA A CA 1
ATOM 657 C C . ALA A 1 88 ? 13.719 10.685 36.148 1.00 24.45 88 ALA A C 1
ATOM 658 O O . ALA A 1 88 ? 14.202 11.815 36.051 1.00 22.63 88 ALA A O 1
ATOM 660 N N . ASN A 1 89 ? 12.900 10.172 35.232 1.00 24.69 89 ASN A N 1
ATOM 661 C CA . ASN A 1 89 ? 12.535 10.910 34.021 1.00 22.41 89 ASN A CA 1
ATOM 662 C C . ASN A 1 89 ? 11.157 11.576 34.029 1.00 24.39 89 ASN A C 1
ATOM 663 O O . ASN A 1 89 ? 10.578 11.800 32.967 1.00 25.24 89 ASN A O 1
ATOM 668 N N . ASP A 1 90 ? 10.620 11.878 35.208 1.00 26.54 90 ASP A N 1
ATOM 669 C CA . ASP A 1 90 ? 9.307 12.524 35.313 1.00 26.31 90 ASP A CA 1
ATOM 670 C C . ASP A 1 90 ? 8.245 11.891 34.410 1.00 23.39 90 ASP A C 1
ATOM 671 O O . ASP A 1 90 ? 7.698 12.536 33.517 1.00 18.69 90 ASP A O 1
ATOM 676 N N . MET A 1 91 ? 7.994 10.608 34.633 1.00 21.48 91 MET A N 1
ATOM 677 C CA . MET A 1 91 ? 7.001 9.852 33.879 1.00 18.30 91 MET A CA 1
ATOM 678 C C . MET A 1 91 ? 6.244 9.061 34.927 1.00 19.12 91 MET A C 1
ATOM 679 O O . MET A 1 91 ? 6.741 8.893 36.042 1.00 21.12 91 MET A O 1
ATOM 684 N N . TYR A 1 92 ? 5.035 8.616 34.601 1.00 14.49 92 TYR A N 1
ATOM 685 C CA . TYR A 1 92 ? 4.273 7.785 35.519 1.00 14.52 92 TYR A CA 1
ATOM 686 C C . TYR A 1 92 ? 4.651 6.362 35.187 1.00 15.53 92 TYR A C 1
ATOM 687 O O . TYR A 1 92 ? 5.008 6.058 34.046 1.00 18.78 92 TYR A O 1
ATOM 696 N N . ALA A 1 93 ? 4.568 5.485 36.174 1.00 17.42 93 ALA A N 1
ATOM 697 C CA . ALA A 1 93 ? 4.921 4.093 35.959 1.00 17.00 93 ALA A CA 1
ATOM 698 C C . ALA A 1 93 ? 3.855 3.194 36.539 1.00 12.35 93 ALA A C 1
ATOM 699 O O . ALA A 1 93 ? 3.425 3.374 37.676 1.00 11.94 93 ALA A O 1
ATOM 701 N N . ILE A 1 94 ? 3.426 2.226 35.739 1.00 11.44 94 ILE A N 1
ATOM 702 C CA . ILE A 1 94 ? 2.408 1.281 36.168 1.00 9.92 94 ILE A CA 1
ATOM 703 C C . ILE A 1 94 ? 3.069 -0.053 36.422 1.00 8.09 94 ILE A C 1
ATOM 704 O O . ILE A 1 94 ? 3.762 -0.589 35.553 1.00 11.12 94 ILE A O 1
ATOM 709 N N . ILE A 1 95 ? 2.877 -0.578 37.620 1.00 6.45 95 ILE A N 1
ATOM 710 C CA . ILE A 1 95 ? 3.424 -1.865 37.970 1.00 4.10 95 ILE A CA 1
ATOM 711 C C . ILE A 1 95 ? 2.262 -2.834 37.774 1.00 11.19 95 ILE A C 1
ATOM 712 O O . ILE A 1 95 ? 1.312 -2.848 38.570 1.00 12.95 95 ILE A O 1
ATOM 717 N N . GLY A 1 96 ? 2.341 -3.652 36.729 1.00 11.68 96 GLY A N 1
ATOM 718 C CA . GLY A 1 96 ? 1.263 -4.575 36.451 1.00 11.80 96 GLY A CA 1
ATOM 719 C C . GLY A 1 96 ? 1.454 -6.058 36.707 1.00 14.78 96 GLY A C 1
ATOM 720 O O . GLY A 1 96 ? 2.403 -6.686 36.229 1.00 17.76 96 GLY A O 1
ATOM 721 N N . TRP A 1 97 ? 0.513 -6.612 37.459 1.00 10.05 97 TRP A N 1
ATOM 722 C CA . TRP A 1 97 ? 0.474 -8.023 37.787 1.00 13.99 97 TRP A CA 1
ATOM 723 C C . TRP A 1 97 ? -0.180 -8.586 36.528 1.00 15.07 97 TRP A C 1
ATOM 724 O O . TRP A 1 97 ? -1.402 -8.709 36.443 1.00 18.94 97 TRP A O 1
ATOM 735 N N . HIS A 1 98 ? 0.646 -8.871 35.532 1.00 15.90 98 HIS A N 1
ATOM 736 C CA . HIS A 1 98 ? 0.199 -9.356 34.229 1.00 17.34 98 HIS A CA 1
ATOM 737 C C . HIS A 1 98 ? -0.384 -10.763 34.233 1.00 19.60 98 HIS A C 1
ATOM 738 O O . HIS A 1 98 ? 0.160 -11.669 33.598 1.00 21.53 98 HIS A O 1
ATOM 745 N N . SER A 1 99 ? -1.551 -10.916 34.847 1.00 19.60 99 SER A N 1
ATOM 746 C CA . SER A 1 99 ? -2.193 -12.218 34.937 1.00 18.73 99 SER A CA 1
ATOM 747 C C . SER A 1 99 ? -3.560 -12.336 34.242 1.00 22.57 99 SER A C 1
ATOM 748 O O . SER A 1 99 ? -4.198 -11.330 33.896 1.00 22.34 99 SER A O 1
ATOM 751 N N . HIS A 1 100 ? -3.978 -13.584 34.027 1.00 24.96 100 HIS A N 1
ATOM 752 C CA . HIS A 1 100 ? -5.257 -13.930 33.402 1.00 20.42 100 HIS A CA 1
ATOM 753 C C . HIS A 1 100 ? -6.094 -14.731 34.394 1.00 20.63 100 HIS A C 1
ATOM 754 O O . HIS A 1 100 ? -7.249 -15.057 34.128 1.00 21.84 100 HIS A O 1
ATOM 761 N N . SER A 1 101 ? -5.507 -15.036 35.544 1.00 19.62 101 SER A N 1
ATOM 762 C CA . SER A 1 101 ? -6.189 -15.802 36.576 1.00 19.77 101 SER A CA 1
ATOM 763 C C . SER A 1 101 ? -5.605 -15.469 37.944 1.00 20.02 101 SER A C 1
ATOM 764 O O . SER A 1 101 ? -5.355 -16.349 38.768 1.00 23.46 101 SER A O 1
ATOM 767 N N . ALA A 1 102 ? -5.442 -14.176 38.196 1.00 19.43 102 ALA A N 1
ATOM 768 C CA . ALA A 1 102 ? -4.879 -13.679 39.447 1.00 20.31 102 ALA A CA 1
ATOM 769 C C . ALA A 1 102 ? -5.557 -14.208 40.711 1.00 24.40 102 ALA A C 1
ATOM 770 O O . ALA A 1 102 ? -4.914 -14.354 41.748 1.00 26.10 102 ALA A O 1
ATOM 772 N N . GLU A 1 103 ? -6.850 -14.513 40.620 1.00 31.45 103 GLU A N 1
ATOM 773 C CA . GLU A 1 103 ? -7.605 -15.029 41.768 1.00 31.47 103 GLU A CA 1
ATOM 774 C C . GLU A 1 103 ? -7.022 -16.356 42.265 1.00 31.03 103 GLU A C 1
ATOM 775 O O . GLU A 1 103 ? -7.320 -16.805 43.375 1.00 29.21 103 GLU A O 1
ATOM 781 N N . ASN A 1 104 ? -6.192 -16.969 41.426 1.00 28.96 104 ASN A N 1
ATOM 782 C CA . ASN A 1 104 ? -5.548 -18.233 41.739 1.00 30.76 104 ASN A CA 1
ATOM 783 C C . ASN A 1 104 ? -4.364 -18.059 42.690 1.00 29.73 104 ASN A C 1
ATOM 784 O O . ASN A 1 104 ? -4.050 -18.962 43.460 1.00 33.63 104 ASN A O 1
ATOM 789 N N . ASN A 1 105 ? -3.704 -16.905 42.638 1.00 25.93 105 ASN A N 1
ATOM 790 C CA . ASN A 1 105 ? -2.541 -16.650 43.486 1.00 22.30 105 ASN A CA 1
ATOM 791 C C . ASN A 1 105 ? -2.689 -15.350 44.257 1.00 21.46 105 ASN A C 1
ATOM 792 O O . ASN A 1 105 ? -1.862 -14.442 44.135 1.00 19.48 105 ASN A O 1
ATOM 797 N N . ARG A 1 106 ? -3.706 -15.275 45.102 1.00 19.60 106 ARG A N 1
ATOM 798 C CA . ARG A 1 106 ? -3.936 -14.057 45.860 1.00 20.16 106 ARG A CA 1
ATOM 799 C C . ARG A 1 106 ? -2.827 -13.666 46.851 1.00 18.74 106 ARG A C 1
ATOM 800 O O . ARG A 1 106 ? -2.410 -12.509 46.880 1.00 20.31 106 ARG A O 1
ATOM 808 N N . SER A 1 107 ? -2.340 -14.617 47.646 1.00 19.54 107 SER A N 1
ATOM 809 C CA . SER A 1 107 ? -1.291 -14.330 48.626 1.00 22.15 107 SER A CA 1
ATOM 810 C C . SER A 1 107 ? 0.010 -13.863 47.970 1.00 19.16 107 SER A C 1
ATOM 811 O O . SER A 1 107 ? 0.732 -13.027 48.512 1.00 17.37 107 SER A O 1
ATOM 814 N N . GLU A 1 108 ? 0.270 -14.368 46.773 1.00 21.02 108 GLU A N 1
ATOM 815 C CA . GLU A 1 108 ? 1.464 -14.000 46.031 1.00 21.44 108 GLU A CA 1
ATOM 816 C C . GLU A 1 108 ? 1.377 -12.536 45.614 1.00 19.50 108 GLU A C 1
ATOM 817 O O . GLU A 1 108 ? 2.310 -11.765 45.837 1.00 21.46 108 GLU A O 1
ATOM 823 N N . ALA A 1 109 ? 0.238 -12.151 45.047 1.00 17.61 109 ALA A N 1
ATOM 824 C CA . ALA A 1 109 ? 0.012 -10.782 44.604 1.00 13.14 109 ALA A CA 1
ATOM 825 C C . ALA A 1 109 ? 0.062 -9.829 45.782 1.00 12.22 109 ALA A C 1
ATOM 826 O O . ALA A 1 109 ? 0.532 -8.703 45.657 1.00 13.26 109 ALA A O 1
ATOM 828 N N . ILE A 1 110 ? -0.465 -10.269 46.918 1.00 16.32 110 ILE A N 1
ATOM 829 C CA . ILE A 1 110 ? -0.465 -9.444 48.122 1.00 17.71 110 ILE A CA 1
ATOM 830 C C . ILE A 1 110 ? 0.970 -9.236 48.607 1.00 22.24 110 ILE A C 1
ATOM 831 O O . ILE A 1 110 ? 1.361 -8.113 48.953 1.00 22.44 110 ILE A O 1
ATOM 836 N N . ARG A 1 111 ? 1.762 -10.307 48.591 1.00 21.02 111 ARG A N 1
ATOM 837 C CA . ARG A 1 111 ? 3.158 -10.237 49.008 1.00 21.87 111 ARG A CA 1
ATOM 838 C C . ARG A 1 111 ? 3.894 -9.209 48.149 1.00 20.50 111 ARG A C 1
ATOM 839 O O . ARG A 1 111 ? 4.441 -8.233 48.662 1.00 24.94 111 ARG A O 1
ATOM 847 N N . PHE A 1 112 ? 3.818 -9.389 46.837 1.00 19.25 112 PHE A N 1
ATOM 848 C CA . PHE A 1 112 ? 4.470 -8.503 45.875 1.00 16.33 112 PHE A CA 1
ATOM 849 C C . PHE A 1 112 ? 4.100 -7.025 46.020 1.00 16.98 112 PHE A C 1
ATOM 850 O O . PHE A 1 112 ? 4.978 -6.176 46.189 1.00 21.34 112 PHE A O 1
ATOM 858 N N . PHE A 1 113 ? 2.808 -6.712 45.977 1.00 17.66 113 PHE A N 1
ATOM 859 C CA . PHE A 1 113 ? 2.363 -5.321 46.074 1.00 14.24 113 PHE A CA 1
ATOM 860 C C . PHE A 1 113 ? 2.631 -4.616 47.403 1.00 15.23 113 PHE A C 1
ATOM 861 O O . PHE A 1 113 ? 2.702 -3.390 47.439 1.00 15.55 113 PHE A O 1
ATOM 869 N N . GLN A 1 114 ? 2.777 -5.373 48.489 1.00 15.93 114 GLN A N 1
ATOM 870 C CA . GLN A 1 114 ? 3.077 -4.767 49.781 1.00 16.86 114 GLN A CA 1
ATOM 871 C C . GLN A 1 114 ? 4.494 -4.214 49.700 1.00 20.00 114 GLN A C 1
ATOM 872 O O . GLN A 1 114 ? 4.767 -3.079 50.099 1.00 24.28 114 GLN A O 1
ATOM 878 N N . GLU A 1 115 ? 5.377 -5.014 49.119 1.00 18.16 115 GLU A N 1
ATOM 879 C CA . GLU A 1 115 ? 6.773 -4.649 48.945 1.00 17.45 115 GLU A CA 1
ATOM 880 C C . GLU A 1 115 ? 6.899 -3.425 48.036 1.00 14.18 115 GLU A C 1
ATOM 881 O O . GLU A 1 115 ? 7.602 -2.471 48.364 1.00 13.61 115 GLU A O 1
ATOM 887 N N . MET A 1 116 ? 6.212 -3.463 46.895 1.00 16.18 116 MET A N 1
ATOM 888 C CA . MET A 1 116 ? 6.209 -2.358 45.937 1.00 16.56 116 MET A CA 1
ATOM 889 C C . MET A 1 116 ? 5.612 -1.115 46.564 1.00 19.68 116 MET A C 1
ATOM 890 O O . MET A 1 116 ? 6.062 0.002 46.287 1.00 21.87 116 MET A O 1
ATOM 895 N N . ALA A 1 117 ? 4.600 -1.309 47.407 1.00 22.03 117 ALA A N 1
ATOM 896 C CA . ALA A 1 117 ? 3.946 -0.197 48.096 1.00 25.55 117 ALA A CA 1
ATOM 897 C C . ALA A 1 117 ? 4.904 0.437 49.092 1.00 25.94 117 ALA A C 1
ATOM 898 O O . ALA A 1 117 ? 4.996 1.658 49.186 1.00 25.49 117 ALA A O 1
ATOM 900 N N . ARG A 1 118 ? 5.628 -0.393 49.830 1.00 28.11 118 ARG A N 1
ATOM 901 C CA . ARG A 1 118 ? 6.572 0.126 50.802 1.00 29.64 118 ARG A CA 1
ATOM 902 C C . ARG A 1 118 ? 7.679 0.876 50.063 1.00 31.60 118 ARG A C 1
ATOM 903 O O . ARG A 1 118 ? 7.974 2.032 50.380 1.00 32.70 118 ARG A O 1
ATOM 911 N N . LYS A 1 119 ? 8.208 0.258 49.013 1.00 29.93 119 LYS A N 1
ATOM 912 C CA . LYS A 1 119 ? 9.285 0.859 48.240 1.00 29.85 119 LYS A CA 1
ATOM 913 C C . LYS A 1 119 ? 8.936 2.125 47.471 1.00 28.39 119 LYS A C 1
ATOM 914 O O . LYS A 1 119 ? 9.698 3.087 47.494 1.00 29.27 119 LYS A O 1
ATOM 920 N N . TYR A 1 120 ? 7.793 2.136 46.792 1.00 27.64 120 TYR A N 1
ATOM 921 C CA . TYR A 1 120 ? 7.419 3.286 45.965 1.00 22.94 120 TYR A CA 1
ATOM 922 C C . TYR A 1 120 ? 6.232 4.105 46.405 1.00 21.50 120 TYR A C 1
ATOM 923 O O . TYR A 1 120 ? 5.940 5.144 45.816 1.00 24.35 120 TYR A O 1
ATOM 932 N N . GLY A 1 121 ? 5.581 3.667 47.469 1.00 20.84 121 GLY A N 1
ATOM 933 C CA . GLY A 1 121 ? 4.414 4.363 47.969 1.00 21.56 121 GLY A CA 1
ATOM 934 C C . GLY A 1 121 ? 4.417 5.878 48.036 1.00 21.80 121 GLY A C 1
ATOM 935 O O . GLY A 1 121 ? 3.355 6.479 47.912 1.00 24.24 121 GLY A O 1
ATOM 936 N N . ASN A 1 122 ? 5.563 6.515 48.242 1.00 24.20 122 ASN A N 1
ATOM 937 C CA . ASN A 1 122 ? 5.583 7.968 48.342 1.00 24.88 122 ASN A CA 1
ATOM 938 C C . ASN A 1 122 ? 5.874 8.765 47.099 1.00 25.00 122 ASN A C 1
ATOM 939 O O . ASN A 1 122 ? 5.782 9.986 47.118 1.00 29.61 122 ASN A O 1
ATOM 944 N N . LYS A 1 123 ? 6.240 8.104 46.017 1.00 28.04 123 LYS A N 1
ATOM 945 C CA . LYS A 1 123 ? 6.498 8.843 44.799 1.00 26.93 123 LYS A CA 1
ATOM 946 C C . LYS A 1 123 ? 5.182 8.951 44.042 1.00 27.13 123 LYS A C 1
ATOM 947 O O . LYS A 1 123 ? 4.434 7.979 43.926 1.00 28.56 123 LYS A O 1
ATOM 953 N N . PRO A 1 124 ? 4.847 10.155 43.573 1.00 22.67 124 PRO A N 1
ATOM 954 C CA . PRO A 1 124 ? 3.599 10.345 42.838 1.00 23.30 124 PRO A CA 1
ATOM 955 C C . PRO A 1 124 ? 3.565 9.689 41.448 1.00 24.32 124 PRO A C 1
ATOM 956 O O . PRO A 1 124 ? 2.531 9.715 40.779 1.00 24.63 124 PRO A O 1
ATOM 960 N N . ASN A 1 125 ? 4.667 9.063 41.044 1.00 20.00 125 ASN A N 1
ATOM 961 C CA . ASN A 1 125 ? 4.767 8.430 39.724 1.00 18.97 125 ASN A CA 1
ATOM 962 C C . ASN A 1 125 ? 4.179 7.036 39.605 1.00 14.64 125 ASN A C 1
ATOM 963 O O . ASN A 1 125 ? 3.767 6.630 38.529 1.00 17.52 125 ASN A O 1
ATOM 968 N N . VAL A 1 126 ? 4.175 6.295 40.699 1.00 14.71 126 VAL A N 1
ATOM 969 C CA . VAL A 1 126 ? 3.709 4.915 40.693 1.00 17.45 126 VAL A CA 1
ATOM 970 C C . VAL A 1 126 ? 2.193 4.681 40.702 1.00 16.67 126 VAL A C 1
ATOM 971 O O . VAL A 1 126 ? 1.444 5.342 41.432 1.00 17.55 126 VAL A O 1
ATOM 975 N N . ILE A 1 127 ? 1.771 3.707 39.898 1.00 11.95 127 ILE A N 1
ATOM 976 C CA . ILE A 1 127 ? 0.378 3.306 39.752 1.00 9.98 127 ILE A CA 1
ATOM 977 C C . ILE A 1 127 ? 0.383 1.775 39.838 1.00 10.57 127 ILE A C 1
ATOM 978 O O . ILE A 1 127 ? 1.293 1.136 39.314 1.00 17.88 127 ILE A O 1
ATOM 983 N N . TYR A 1 128 ? -0.597 1.180 40.508 1.00 12.28 128 TYR A N 1
ATOM 984 C CA . TYR A 1 128 ? -0.649 -0.286 40.628 1.00 12.26 128 TYR A CA 1
ATOM 985 C C . TYR A 1 128 ? -1.729 -0.881 39.737 1.00 12.17 128 TYR A C 1
ATOM 986 O O . TYR A 1 128 ? -2.854 -0.397 39.719 1.00 13.13 128 TYR A O 1
ATOM 995 N N . GLU A 1 129 ? -1.393 -1.932 39.005 1.00 12.96 129 GLU A N 1
ATOM 996 C CA . GLU A 1 129 ? -2.361 -2.605 38.146 1.00 12.23 129 GLU A CA 1
ATOM 997 C C . GLU A 1 129 ? -2.336 -4.020 38.670 1.00 10.06 129 GLU A C 1
ATOM 998 O O . GLU A 1 129 ? -1.448 -4.796 38.339 1.00 13.91 129 GLU A O 1
ATOM 1004 N N . ILE A 1 130 ? -3.313 -4.337 39.503 1.00 9.47 130 ILE A N 1
ATOM 1005 C CA . ILE A 1 130 ? -3.383 -5.629 40.167 1.00 7.89 130 ILE A CA 1
ATOM 1006 C C . ILE A 1 130 ? -3.933 -6.863 39.450 1.00 13.87 130 ILE A C 1
ATOM 1007 O O . ILE A 1 130 ? -3.803 -7.974 39.964 1.00 16.63 130 ILE A O 1
ATOM 1012 N N . TYR A 1 131 ? -4.561 -6.688 38.291 1.00 18.13 131 TYR A N 1
ATOM 1013 C CA . TYR A 1 131 ? -5.118 -7.815 37.533 1.00 14.78 131 TYR A CA 1
ATOM 1014 C C . TYR A 1 131 ? -5.234 -7.385 36.073 1.00 13.80 131 TYR A C 1
ATOM 1015 O O . TYR A 1 131 ? -6.222 -6.776 35.675 1.00 18.07 131 TYR A O 1
ATOM 1024 N N . ASN A 1 132 ? -4.218 -7.715 35.283 1.00 11.97 132 ASN A N 1
ATOM 1025 C CA . ASN A 1 132 ? -4.187 -7.364 33.865 1.00 11.27 132 ASN A CA 1
ATOM 1026 C C . ASN A 1 132 ? -5.477 -7.598 33.075 1.00 11.75 132 ASN A C 1
ATOM 1027 O O . ASN A 1 132 ? -6.189 -6.656 32.737 1.00 6.10 132 ASN A O 1
ATOM 1032 N N . GLU A 1 133 ? -5.756 -8.863 32.775 1.00 12.69 133 GLU A N 1
ATOM 1033 C CA . GLU A 1 133 ? -6.896 -9.212 31.965 1.00 10.96 133 GLU A CA 1
ATOM 1034 C C . GLU A 1 133 ? -7.713 -10.410 32.374 1.00 14.59 133 GLU A C 1
ATOM 1035 O O . GLU A 1 133 ? -7.404 -11.545 31.978 1.00 11.57 133 GLU A O 1
ATOM 1041 N N . PRO A 1 134 ? -8.769 -10.181 33.173 1.00 10.24 134 PRO A N 1
ATOM 1042 C CA . PRO A 1 134 ? -9.662 -11.243 33.631 1.00 5.87 134 PRO A CA 1
ATOM 1043 C C . PRO A 1 134 ? -10.403 -11.786 32.404 1.00 9.61 134 PRO A C 1
ATOM 1044 O O . PRO A 1 134 ? -10.627 -11.057 31.423 1.00 9.30 134 PRO A O 1
ATOM 1048 N N . LEU A 1 135 ? -10.759 -13.061 32.432 1.00 10.36 135 LEU A N 1
ATOM 1049 C CA . LEU A 1 135 ? -11.463 -13.663 31.301 1.00 13.37 135 LEU A CA 1
ATOM 1050 C C . LEU A 1 135 ? -12.979 -13.735 31.544 1.00 14.63 135 LEU A C 1
ATOM 1051 O O . LEU A 1 135 ? -13.547 -12.802 32.119 1.00 17.79 135 LEU A O 1
ATOM 1056 N N . GLN A 1 136 ? -13.642 -14.797 31.077 1.00 14.70 136 GLN A N 1
ATOM 1057 C CA . GLN A 1 136 ? -15.092 -14.951 31.286 1.00 15.49 136 GLN A CA 1
ATOM 1058 C C . GLN A 1 136 ? -15.205 -15.316 32.750 1.00 14.58 136 GLN A C 1
ATOM 1059 O O . GLN A 1 136 ? -15.263 -16.494 33.117 1.00 16.07 136 GLN A O 1
ATOM 1065 N N . VAL A 1 137 ? -15.229 -14.295 33.586 1.00 12.55 137 VAL A N 1
ATOM 1066 C CA . VAL A 1 137 ? -15.258 -14.484 35.018 1.00 9.48 137 VAL A CA 1
ATOM 1067 C C . VAL A 1 137 ? -16.198 -13.422 35.575 1.00 11.95 137 VAL A C 1
ATOM 1068 O O . VAL A 1 137 ? -16.406 -12.378 34.945 1.00 14.13 137 VAL A O 1
ATOM 1072 N N . SER A 1 138 ? -16.837 -13.708 36.701 1.00 9.53 138 SER A N 1
ATOM 1073 C CA . SER A 1 138 ? -17.744 -12.735 37.281 1.00 12.44 138 SER A CA 1
ATOM 1074 C C . SER A 1 138 ? -17.013 -11.559 37.912 1.00 14.29 138 SER A C 1
ATOM 1075 O O . SER A 1 138 ? -15.934 -11.717 38.479 1.00 19.50 138 SER A O 1
ATOM 1078 N N . TRP A 1 139 ? -17.614 -10.381 37.840 1.00 11.77 139 TRP A N 1
ATOM 1079 C CA . TRP A 1 139 ? -17.019 -9.220 38.462 1.00 9.17 139 TRP A CA 1
ATOM 1080 C C . TRP A 1 139 ? -17.252 -9.335 39.973 1.00 12.78 139 TRP A C 1
ATOM 1081 O O . TRP A 1 139 ? -16.312 -9.547 40.732 1.00 13.61 139 TRP A O 1
ATOM 1092 N N . SER A 1 140 ? -18.514 -9.263 40.394 1.00 14.27 140 SER A N 1
ATOM 1093 C CA . SER A 1 140 ? -18.876 -9.327 41.815 1.00 18.15 140 SER A CA 1
ATOM 1094 C C . SER A 1 140 ? -18.466 -10.578 42.581 1.00 18.33 140 SER A C 1
ATOM 1095 O O . SER A 1 140 ? -18.225 -10.516 43.781 1.00 21.53 140 SER A O 1
ATOM 1098 N N . ASN A 1 141 ? -18.399 -11.711 41.903 1.00 18.65 141 ASN A N 1
ATOM 1099 C CA . ASN A 1 141 ? -18.064 -12.948 42.588 1.00 21.85 141 ASN A CA 1
ATOM 1100 C C . ASN A 1 141 ? -16.610 -13.396 42.524 1.00 26.10 141 ASN A C 1
ATOM 1101 O O . ASN A 1 141 ? -16.170 -14.190 43.361 1.00 25.77 141 ASN A O 1
ATOM 1106 N N . THR A 1 142 ? -15.860 -12.893 41.546 1.00 24.67 142 THR A N 1
ATOM 1107 C CA . THR A 1 142 ? -14.464 -13.295 41.411 1.00 24.08 142 THR A CA 1
ATOM 1108 C C . THR A 1 142 ? -13.459 -12.148 41.488 1.00 23.96 142 THR A C 1
ATOM 1109 O O . THR A 1 142 ? -12.572 -12.143 42.344 1.00 24.57 142 THR A O 1
ATOM 1113 N N . ILE A 1 143 ? -13.604 -11.176 40.597 1.00 20.14 143 ILE A N 1
ATOM 1114 C CA . ILE A 1 143 ? -12.692 -10.046 40.549 1.00 17.00 143 ILE A CA 1
ATOM 1115 C C . ILE A 1 143 ? -12.762 -9.102 41.747 1.00 19.80 143 ILE A C 1
ATOM 1116 O O . ILE A 1 143 ? -11.729 -8.744 42.310 1.00 22.17 143 ILE A O 1
ATOM 1121 N N . LYS A 1 144 ? -13.972 -8.738 42.165 1.00 18.76 144 LYS A N 1
ATOM 1122 C CA . LYS A 1 144 ? -14.159 -7.812 43.278 1.00 16.63 144 LYS A CA 1
ATOM 1123 C C . LYS A 1 144 ? -13.525 -8.229 44.612 1.00 18.48 144 LYS A C 1
ATOM 1124 O O . LYS A 1 144 ? -12.816 -7.443 45.229 1.00 15.30 144 LYS A O 1
ATOM 1130 N N . PRO A 1 145 ? -13.773 -9.466 45.080 1.00 21.12 145 PRO A N 1
ATOM 1131 C CA . PRO A 1 145 ? -13.196 -9.921 46.353 1.00 20.28 145 PRO A CA 1
ATOM 1132 C C . PRO A 1 145 ? -11.662 -9.961 46.345 1.00 21.66 145 PRO A C 1
ATOM 1133 O O . PRO A 1 145 ? -11.016 -9.678 47.360 1.00 21.53 145 PRO A O 1
ATOM 1137 N N . TYR A 1 146 ? -11.096 -10.361 45.210 1.00 19.02 146 TYR A N 1
ATOM 1138 C CA . TYR A 1 146 ? -9.654 -10.422 45.027 1.00 14.61 146 TYR A CA 1
ATOM 1139 C C . TYR A 1 146 ? -9.127 -8.992 45.076 1.00 12.14 146 TYR A C 1
ATOM 1140 O O . TYR A 1 146 ? -8.260 -8.663 45.876 1.00 15.03 146 TYR A O 1
ATOM 1149 N N . ALA A 1 147 ? -9.688 -8.137 44.234 1.00 13.72 147 ALA A N 1
ATOM 1150 C CA . ALA A 1 147 ? -9.283 -6.741 44.176 1.00 16.88 147 ALA A CA 1
ATOM 1151 C C . ALA A 1 147 ? -9.371 -6.073 45.539 1.00 18.87 147 ALA A C 1
ATOM 1152 O O . ALA A 1 147 ? -8.435 -5.394 45.961 1.00 21.14 147 ALA A O 1
ATOM 1154 N N . GLU A 1 148 ? -10.472 -6.291 46.250 1.00 17.49 148 GLU A N 1
ATOM 1155 C CA . GLU A 1 148 ? -10.638 -5.673 47.557 1.00 16.75 148 GLU A CA 1
ATOM 1156 C C . GLU A 1 148 ? -9.553 -6.082 48.538 1.00 19.57 148 GLU A C 1
ATOM 1157 O O . GLU A 1 148 ? -9.023 -5.234 49.254 1.00 23.00 148 GLU A O 1
ATOM 1163 N N . ALA A 1 149 ? -9.173 -7.358 48.518 1.00 17.51 149 ALA A N 1
ATOM 1164 C CA . ALA A 1 149 ? -8.134 -7.865 49.412 1.00 17.89 149 ALA A CA 1
ATOM 1165 C C . ALA A 1 149 ? -6.805 -7.181 49.125 1.00 17.81 149 ALA A C 1
ATOM 1166 O O . ALA A 1 149 ? -6.141 -6.675 50.034 1.00 20.18 149 ALA A O 1
ATOM 1168 N N . VAL A 1 150 ? -6.432 -7.157 47.852 1.00 17.31 150 VAL A N 1
ATOM 1169 C CA . VAL A 1 150 ? -5.183 -6.534 47.437 1.00 17.54 150 VAL A CA 1
ATOM 1170 C C . VAL A 1 150 ? -5.197 -5.047 47.775 1.00 20.58 150 VAL A C 1
ATOM 1171 O O . VAL A 1 150 ? -4.286 -4.546 48.431 1.00 22.98 150 VAL A O 1
ATOM 1175 N N . ILE A 1 151 ? -6.255 -4.356 47.361 1.00 19.52 151 ILE A N 1
ATOM 1176 C CA . ILE A 1 151 ? -6.400 -2.927 47.623 1.00 19.24 151 ILE A CA 1
ATOM 1177 C C . ILE A 1 151 ? -6.310 -2.652 49.119 1.00 18.38 151 ILE A C 1
ATOM 1178 O O . ILE A 1 151 ? -5.756 -1.640 49.541 1.00 19.47 151 ILE A O 1
ATOM 1183 N N . SER A 1 152 ? -6.860 -3.552 49.918 1.00 17.31 152 SER A N 1
ATOM 1184 C CA . SER A 1 152 ? -6.823 -3.389 51.358 1.00 20.74 152 SER A CA 1
ATOM 1185 C C . SER A 1 152 ? -5.366 -3.418 51.828 1.00 16.92 152 SER A C 1
ATOM 1186 O O . SER A 1 152 ? -4.931 -2.548 52.585 1.00 18.62 152 SER A O 1
ATOM 1189 N N . ALA A 1 153 ? -4.610 -4.391 51.330 1.00 14.47 153 ALA A N 1
ATOM 1190 C CA . ALA A 1 153 ? -3.197 -4.543 51.674 1.00 14.92 153 ALA A CA 1
ATOM 1191 C C . ALA A 1 153 ? -2.398 -3.301 51.272 1.00 15.56 153 ALA A C 1
ATOM 1192 O O . ALA A 1 153 ? -1.626 -2.768 52.066 1.00 17.66 153 ALA A O 1
ATOM 1194 N N . ILE A 1 154 ? -2.602 -2.836 50.042 1.00 13.10 154 ILE A N 1
ATOM 1195 C CA . ILE A 1 154 ? -1.907 -1.667 49.539 1.00 8.54 154 ILE A CA 1
ATOM 1196 C C . ILE A 1 154 ? -2.254 -0.454 50.362 1.00 10.48 154 ILE A C 1
ATOM 1197 O O . ILE A 1 154 ? -1.378 0.156 50.951 1.00 14.93 154 ILE A O 1
ATOM 1202 N N . ARG A 1 155 ? -3.541 -0.153 50.468 1.00 14.76 155 ARG A N 1
ATOM 1203 C CA . ARG A 1 155 ? -4.011 1.010 51.209 1.00 14.25 155 ARG A CA 1
ATOM 1204 C C . ARG A 1 155 ? -3.502 1.147 52.636 1.00 13.09 155 ARG A C 1
ATOM 1205 O O . ARG A 1 155 ? -3.445 2.256 53.169 1.00 16.65 155 ARG A O 1
ATOM 1213 N N . ALA A 1 156 ? -3.137 0.033 53.258 1.00 15.63 156 ALA A N 1
ATOM 1214 C CA . ALA A 1 156 ? -2.615 0.070 54.624 1.00 14.45 156 ALA A CA 1
ATOM 1215 C C . ALA A 1 156 ? -1.221 0.702 54.629 1.00 16.63 156 ALA A C 1
ATOM 1216 O O . ALA A 1 156 ? -0.812 1.326 55.606 1.00 22.35 156 ALA A O 1
ATOM 1218 N N . ILE A 1 157 ? -0.505 0.533 53.522 1.00 19.01 157 ILE A N 1
ATOM 1219 C CA . ILE A 1 157 ? 0.852 1.052 53.347 1.00 15.98 157 ILE A CA 1
ATOM 1220 C C . ILE A 1 157 ? 0.844 2.374 52.575 1.00 18.22 157 ILE A C 1
ATOM 1221 O O . ILE A 1 157 ? 1.392 3.378 53.037 1.00 20.31 157 ILE A O 1
ATOM 1226 N N . ASP A 1 158 ? 0.215 2.349 51.400 1.00 18.99 158 ASP A N 1
ATOM 1227 C CA . ASP A 1 158 ? 0.099 3.484 50.484 1.00 16.79 158 ASP A CA 1
ATOM 1228 C C . ASP A 1 158 ? -1.397 3.804 50.350 1.00 22.61 158 ASP A C 1
ATOM 1229 O O . ASP A 1 158 ? -2.111 3.198 49.551 1.00 25.61 158 ASP A O 1
ATOM 1234 N N . PRO A 1 159 ? -1.861 4.827 51.076 1.00 23.81 159 PRO A N 1
ATOM 1235 C CA . PRO A 1 159 ? -3.241 5.307 51.130 1.00 25.39 159 PRO A CA 1
ATOM 1236 C C . PRO A 1 159 ? -3.782 6.117 49.960 1.00 27.48 159 PRO A C 1
ATOM 1237 O O . PRO A 1 159 ? -4.989 6.353 49.891 1.00 24.71 159 PRO A O 1
ATOM 1241 N N . ASP A 1 160 ? -2.927 6.543 49.040 1.00 24.48 160 ASP A N 1
ATOM 1242 C CA . ASP A 1 160 ? -3.427 7.391 47.969 1.00 22.97 160 ASP A CA 1
ATOM 1243 C C . ASP A 1 160 ? -3.047 7.123 46.525 1.00 23.16 160 ASP A C 1
ATOM 1244 O O . ASP A 1 160 ? -3.608 7.754 45.635 1.00 23.80 160 ASP A O 1
ATOM 1249 N N . ASN A 1 161 ? -2.076 6.252 46.271 1.00 22.41 161 ASN A N 1
ATOM 1250 C CA . ASN A 1 161 ? -1.685 6.016 44.882 1.00 21.37 161 ASN A CA 1
ATOM 1251 C C . ASN A 1 161 ? -2.723 5.200 44.127 1.00 18.06 161 ASN A C 1
ATOM 1252 O O . ASN A 1 161 ? -3.288 4.247 44.660 1.00 17.62 161 ASN A O 1
ATOM 1257 N N . LEU A 1 162 ? -2.966 5.613 42.888 1.00 14.21 162 LEU A N 1
ATOM 1258 C CA . LEU A 1 162 ? -3.941 4.997 41.990 1.00 14.56 162 LEU A CA 1
ATOM 1259 C C . LEU A 1 162 ? -3.790 3.484 41.838 1.00 11.92 162 LEU A C 1
ATOM 1260 O O . LEU A 1 162 ? -2.685 2.977 41.636 1.00 15.43 162 LEU A O 1
ATOM 1265 N N . ILE A 1 163 ? -4.899 2.769 41.994 1.00 7.47 163 ILE A N 1
ATOM 1266 C CA . ILE A 1 163 ? -4.925 1.324 41.832 1.00 6.22 163 ILE A CA 1
ATOM 1267 C C . ILE A 1 163 ? -5.902 1.114 40.694 1.00 9.73 163 ILE A C 1
ATOM 1268 O O . ILE A 1 163 ? -6.982 1.710 40.688 1.00 14.69 163 ILE A O 1
ATOM 1273 N N . ILE A 1 164 ? -5.502 0.319 39.707 1.00 8.85 164 ILE A N 1
ATOM 1274 C CA . ILE A 1 164 ? -6.320 0.042 38.535 1.00 9.01 164 ILE A CA 1
ATOM 1275 C C . ILE A 1 164 ? -6.720 -1.432 38.562 1.00 13.48 164 ILE A C 1
ATOM 1276 O O . ILE A 1 164 ? -5.853 -2.302 38.689 1.00 16.33 164 ILE A O 1
ATOM 1281 N N . VAL A 1 165 ? -8.023 -1.700 38.440 1.00 12.79 165 VAL A N 1
ATOM 1282 C CA . VAL A 1 165 ? -8.573 -3.057 38.485 1.00 8.70 165 VAL A CA 1
ATOM 1283 C C . VAL A 1 165 ? -9.085 -3.557 37.141 1.00 9.05 165 VAL A C 1
ATOM 1284 O O . VAL A 1 165 ? -9.844 -2.867 36.462 1.00 10.11 165 VAL A O 1
ATOM 1288 N N . GLY A 1 166 ? -8.645 -4.750 36.754 1.00 6.52 166 GLY A N 1
ATOM 1289 C CA . GLY A 1 166 ? -9.073 -5.334 35.501 1.00 7.38 166 GLY A CA 1
ATOM 1290 C C . GLY A 1 166 ? -10.544 -5.676 35.551 1.00 10.72 166 GLY A C 1
ATOM 1291 O O . GLY A 1 166 ? -11.091 -5.940 36.628 1.00 11.75 166 GLY A O 1
ATOM 1292 N N . THR A 1 167 ? -11.186 -5.677 34.388 1.00 9.97 167 THR A N 1
ATOM 1293 C CA . THR A 1 167 ? -12.615 -5.966 34.289 1.00 9.42 167 THR A CA 1
ATOM 1294 C C . THR A 1 167 ? -12.819 -7.246 33.454 1.00 11.85 167 THR A C 1
ATOM 1295 O O . THR A 1 167 ? -11.932 -7.627 32.682 1.00 12.54 167 THR A O 1
ATOM 1299 N N . PRO A 1 168 ? -13.987 -7.906 33.586 1.00 7.17 168 PRO A N 1
ATOM 1300 C CA . PRO A 1 168 ? -14.333 -9.144 32.867 1.00 9.96 168 PRO A CA 1
ATOM 1301 C C . PRO A 1 168 ? -14.158 -9.124 31.340 1.00 8.25 168 PRO A C 1
ATOM 1302 O O . PRO A 1 168 ? -14.210 -8.062 30.701 1.00 10.49 168 PRO A O 1
ATOM 1306 N N . SER A 1 169 ? -14.001 -10.310 30.762 1.00 8.22 169 SER A N 1
ATOM 1307 C CA . SER A 1 169 ? -13.832 -10.471 29.320 1.00 14.03 169 SER A CA 1
ATOM 1308 C C . SER A 1 169 ? -12.768 -9.566 28.729 1.00 16.89 169 SER A C 1
ATOM 1309 O O . SER A 1 169 ? -13.093 -8.558 28.104 1.00 25.85 169 SER A O 1
ATOM 1312 N N . TRP A 1 170 ? -11.502 -9.931 28.917 1.00 17.45 170 TRP A N 1
ATOM 1313 C CA . TRP A 1 170 ? -10.370 -9.160 28.396 1.00 16.45 170 TRP A CA 1
ATOM 1314 C C . TRP A 1 170 ? -10.456 -7.682 28.736 1.00 14.90 170 TRP A C 1
ATOM 1315 O O . TRP A 1 170 ? -10.101 -6.834 27.916 1.00 15.46 170 TRP A O 1
ATOM 1326 N N . SER A 1 171 ? -10.910 -7.380 29.948 1.00 15.33 171 SER A N 1
ATOM 1327 C CA . SER A 1 171 ? -11.043 -6.002 30.398 1.00 15.61 171 SER A CA 1
ATOM 1328 C C . SER A 1 171 ? -11.895 -5.149 29.470 1.00 11.00 171 SER A C 1
ATOM 1329 O O . SER A 1 171 ? -11.555 -4.008 29.149 1.00 9.49 171 SER A O 1
ATOM 1332 N N . GLN A 1 172 ? -13.010 -5.718 29.037 1.00 13.65 172 GLN A N 1
ATOM 1333 C CA . GLN A 1 172 ? -13.933 -5.008 28.169 1.00 14.69 172 GLN A CA 1
ATOM 1334 C C . GLN A 1 172 ? -15.199 -4.628 28.930 1.00 11.09 172 GLN A C 1
ATOM 1335 O O . GLN A 1 172 ? -15.764 -3.564 28.713 1.00 15.30 172 GLN A O 1
ATOM 1341 N N . ASN A 1 173 ? -15.617 -5.482 29.853 1.00 8.66 173 ASN A N 1
ATOM 1342 C CA . ASN A 1 173 ? -16.837 -5.241 30.609 1.00 7.53 173 ASN A CA 1
ATOM 1343 C C . ASN A 1 173 ? -16.755 -4.182 31.699 1.00 7.69 173 ASN A C 1
ATOM 1344 O O . ASN A 1 173 ? -17.036 -4.461 32.859 1.00 5.61 173 ASN A O 1
ATOM 1349 N N . VAL A 1 174 ? -16.425 -2.953 31.317 1.00 10.00 174 VAL A N 1
ATOM 1350 C CA . VAL A 1 174 ? -16.341 -1.856 32.277 1.00 12.90 174 VAL A CA 1
ATOM 1351 C C . VAL A 1 174 ? -17.729 -1.409 32.737 1.00 14.87 174 VAL A C 1
ATOM 1352 O O . VAL A 1 174 ? -17.872 -0.811 33.808 1.00 10.86 174 VAL A O 1
ATOM 1356 N N . ASP A 1 175 ? -18.751 -1.697 31.935 1.00 13.64 175 ASP A N 1
ATOM 1357 C CA . ASP A 1 175 ? -20.127 -1.369 32.314 1.00 12.60 175 ASP A CA 1
ATOM 1358 C C . ASP A 1 175 ? -20.520 -2.277 33.497 1.00 9.58 175 ASP A C 1
ATOM 1359 O O . ASP A 1 175 ? -20.953 -1.797 34.540 1.00 9.01 175 ASP A O 1
ATOM 1364 N N . GLU A 1 176 ? -20.240 -3.570 33.380 1.00 6.00 176 GLU A N 1
ATOM 1365 C CA . GLU A 1 176 ? -20.547 -4.527 34.446 1.00 9.30 176 GLU A CA 1
ATOM 1366 C C . GLU A 1 176 ? -19.926 -4.104 35.798 1.00 11.39 176 GLU A C 1
ATOM 1367 O O . GLU A 1 176 ? -20.558 -4.207 36.851 1.00 14.19 176 GLU A O 1
ATOM 1373 N N . ALA A 1 177 ? -18.703 -3.586 35.745 1.00 13.48 177 ALA A N 1
ATOM 1374 C CA . ALA A 1 177 ? -17.969 -3.134 36.926 1.00 10.35 177 ALA A CA 1
ATOM 1375 C C . ALA A 1 177 ? -18.571 -1.884 37.550 1.00 10.70 177 ALA A C 1
ATOM 1376 O O . ALA A 1 177 ? -18.615 -1.764 38.771 1.00 16.21 177 ALA A O 1
ATOM 1378 N N . SER A 1 178 ? -19.022 -0.951 36.712 1.00 11.94 178 SER A N 1
ATOM 1379 C CA . SER A 1 178 ? -19.623 0.299 37.184 1.00 10.04 178 SER A CA 1
ATOM 1380 C C . SER A 1 178 ? -20.905 0.076 37.970 1.00 6.22 178 SER A C 1
ATOM 1381 O O . SER A 1 178 ? -21.305 0.910 38.772 1.00 12.34 178 SER A O 1
ATOM 1384 N N . ARG A 1 179 ? -21.529 -1.069 37.769 1.00 8.26 179 ARG A N 1
ATOM 1385 C CA . ARG A 1 179 ? -22.767 -1.384 38.464 1.00 7.83 179 ARG A CA 1
ATOM 1386 C C . ARG A 1 179 ? -22.519 -1.972 39.838 1.00 12.75 179 ARG A C 1
ATOM 1387 O O . ARG A 1 179 ? -23.463 -2.364 40.526 1.00 11.41 179 ARG A O 1
ATOM 1395 N N . ASP A 1 180 ? -21.246 -2.090 40.211 1.00 14.45 180 ASP A N 1
ATOM 1396 C CA . ASP A 1 180 ? -20.867 -2.608 41.527 1.00 11.87 180 ASP A CA 1
ATOM 1397 C C . ASP A 1 180 ? -19.435 -2.157 41.813 1.00 15.57 180 ASP A C 1
ATOM 1398 O O . ASP A 1 180 ? -18.538 -2.986 42.008 1.00 15.55 180 ASP A O 1
ATOM 1403 N N . PRO A 1 181 ? -19.225 -0.830 41.909 1.00 14.03 181 PRO A N 1
ATOM 1404 C CA . PRO A 1 181 ? -17.924 -0.215 42.169 1.00 15.65 181 PRO A CA 1
ATOM 1405 C C . PRO A 1 181 ? -17.332 -0.714 43.480 1.00 17.88 181 PRO A C 1
ATOM 1406 O O . PRO A 1 181 ? -18.029 -1.319 44.299 1.00 18.85 181 PRO A O 1
ATOM 1410 N N . ILE A 1 182 ? -16.035 -0.490 43.656 1.00 18.11 182 ILE A N 1
ATOM 1411 C CA . ILE A 1 182 ? -15.357 -0.872 44.884 1.00 19.02 182 ILE A CA 1
ATOM 1412 C C . ILE A 1 182 ? -15.370 0.374 45.748 1.00 21.89 182 ILE A C 1
ATOM 1413 O O . ILE A 1 182 ? -15.035 1.462 45.280 1.00 22.86 182 ILE A O 1
ATOM 1418 N N . ASN A 1 183 ? -15.805 0.246 46.991 1.00 27.51 183 ASN A N 1
ATOM 1419 C CA . ASN A 1 183 ? -15.818 1.411 47.858 1.00 32.04 183 ASN A CA 1
ATOM 1420 C C . ASN A 1 183 ? -14.434 1.656 48.445 1.00 31.59 183 ASN A C 1
ATOM 1421 O O . ASN A 1 183 ? -14.111 1.151 49.527 1.00 32.85 183 ASN A O 1
ATOM 1426 N N . ALA A 1 184 ? -13.619 2.425 47.729 1.00 25.74 184 ALA A N 1
ATOM 1427 C CA . ALA A 1 184 ? -12.267 2.732 48.173 1.00 20.18 184 ALA A CA 1
ATOM 1428 C C . ALA A 1 184 ? -11.800 4.001 47.491 1.00 21.37 184 ALA A C 1
ATOM 1429 O O . ALA A 1 184 ? -12.401 4.448 46.511 1.00 20.64 184 ALA A O 1
ATOM 1431 N N . LYS A 1 185 ? -10.731 4.585 48.011 1.00 23.45 185 LYS A N 1
ATOM 1432 C CA . LYS A 1 185 ? -10.199 5.808 47.446 1.00 24.17 185 LYS A CA 1
ATOM 1433 C C . LYS A 1 185 ? -9.288 5.524 46.268 1.00 20.97 185 LYS A C 1
ATOM 1434 O O . LYS A 1 185 ? -8.642 4.485 46.198 1.00 23.07 185 LYS A O 1
ATOM 1440 N N . ASN A 1 186 ? -9.344 6.428 45.301 1.00 20.34 186 ASN A N 1
ATOM 1441 C CA . ASN A 1 186 ? -8.532 6.385 44.095 1.00 18.85 186 ASN A CA 1
ATOM 1442 C C . ASN A 1 186 ? -8.406 5.058 43.360 1.00 16.63 186 ASN A C 1
ATOM 1443 O O . ASN A 1 186 ? -7.300 4.564 43.142 1.00 19.27 186 ASN A O 1
ATOM 1448 N N . ILE A 1 187 ? -9.537 4.488 42.968 1.00 12.47 187 ILE A N 1
ATOM 1449 C CA . ILE A 1 187 ? -9.536 3.248 42.211 1.00 10.79 187 ILE A CA 1
ATOM 1450 C C . ILE A 1 187 ? -10.027 3.577 40.794 1.00 12.70 187 ILE A C 1
ATOM 1451 O O . ILE A 1 187 ? -10.902 4.416 40.619 1.00 10.60 187 ILE A O 1
ATOM 1456 N N . ALA A 1 188 ? -9.395 2.997 39.780 1.00 14.23 188 ALA A N 1
ATOM 1457 C CA . ALA A 1 188 ? -9.796 3.215 38.386 1.00 9.81 188 ALA A CA 1
ATOM 1458 C C . ALA A 1 188 ? -10.022 1.824 37.810 1.00 11.04 188 ALA A C 1
ATOM 1459 O O . ALA A 1 188 ? -9.618 0.823 38.415 1.00 8.04 188 ALA A O 1
ATOM 1461 N N . TYR A 1 189 ? -10.644 1.746 36.642 1.00 8.78 189 TYR A N 1
ATOM 1462 C CA . TYR A 1 189 ? -10.951 0.454 36.063 1.00 3.23 189 TYR A CA 1
ATOM 1463 C C . TYR A 1 189 ? -10.396 0.372 34.669 1.00 6.60 189 TYR A C 1
ATOM 1464 O O . TYR A 1 189 ? -10.415 1.352 33.925 1.00 3.65 189 TYR A O 1
ATOM 1473 N N . THR A 1 190 ? -9.884 -0.801 34.318 1.00 10.47 190 THR A N 1
ATOM 1474 C CA . THR A 1 190 ? -9.252 -0.953 33.028 1.00 14.05 190 THR A CA 1
ATOM 1475 C C . THR A 1 190 ? -10.112 -1.337 31.845 1.00 10.76 190 THR A C 1
ATOM 1476 O O . THR A 1 190 ? -11.041 -2.133 31.948 1.00 14.53 190 THR A O 1
ATOM 1480 N N . LEU A 1 191 ? -9.737 -0.770 30.708 1.00 15.10 191 LEU A N 1
ATOM 1481 C CA . LEU A 1 191 ? -10.371 -0.995 29.425 1.00 12.82 191 LEU A CA 1
ATOM 1482 C C . LEU A 1 191 ? -9.226 -1.323 28.457 1.00 11.68 191 LEU A C 1
ATOM 1483 O O . LEU A 1 191 ? -8.199 -0.646 28.454 1.00 10.48 191 LEU A O 1
ATOM 1488 N N . HIS A 1 192 ? -9.364 -2.412 27.713 1.00 12.24 192 HIS A N 1
ATOM 1489 C CA . HIS A 1 192 ? -8.361 -2.811 26.734 1.00 10.70 192 HIS A CA 1
ATOM 1490 C C . HIS A 1 192 ? -9.044 -2.950 25.388 1.00 9.89 192 HIS A C 1
ATOM 1491 O O . HIS A 1 192 ? -10.148 -3.484 25.302 1.00 12.24 192 HIS A O 1
ATOM 1498 N N . PHE A 1 193 ? -8.403 -2.458 24.338 1.00 5.35 193 PHE A N 1
ATOM 1499 C CA . PHE A 1 193 ? -8.972 -2.572 23.018 1.00 6.22 193 PHE A CA 1
ATOM 1500 C C . PHE A 1 193 ? -7.879 -2.670 21.983 1.00 6.25 193 PHE A C 1
ATOM 1501 O O . PHE A 1 193 ? -6.738 -2.298 22.222 1.00 12.14 193 PHE A O 1
ATOM 1509 N N . TYR A 1 194 ? -8.256 -3.168 20.819 1.00 9.84 194 TYR A N 1
ATOM 1510 C CA . TYR A 1 194 ? -7.360 -3.324 19.697 1.00 8.23 194 TYR A CA 1
ATOM 1511 C C . TYR A 1 194 ? -8.156 -2.814 18.520 1.00 8.30 194 TYR A C 1
ATOM 1512 O O . TYR A 1 194 ? -9.140 -3.431 18.109 1.00 5.95 194 TYR A O 1
ATOM 1521 N N . ALA A 1 195 ? -7.769 -1.639 18.041 1.00 6.38 195 ALA A N 1
ATOM 1522 C CA . ALA A 1 195 ? -8.442 -0.958 16.947 1.00 5.99 195 ALA A CA 1
ATOM 1523 C C . ALA A 1 195 ? -8.752 -1.811 15.736 1.00 9.93 195 ALA A C 1
ATOM 1524 O O . ALA A 1 195 ? -9.656 -1.482 14.974 1.00 16.65 195 ALA A O 1
ATOM 1526 N N . GLY A 1 196 ? -8.010 -2.893 15.537 1.00 9.80 196 GLY A N 1
ATOM 1527 C CA . GLY A 1 196 ? -8.267 -3.745 14.387 1.00 8.32 196 GLY A CA 1
ATOM 1528 C C . GLY A 1 196 ? -9.393 -4.739 14.621 1.00 9.57 196 GLY A C 1
ATOM 1529 O O . GLY A 1 196 ? -9.877 -5.370 13.684 1.00 10.56 196 GLY A O 1
ATOM 1530 N N . THR A 1 197 ? -9.832 -4.848 15.871 1.00 12.33 197 THR A N 1
ATOM 1531 C CA . THR A 1 197 ? -10.872 -5.793 16.270 1.00 12.34 197 THR A CA 1
ATOM 1532 C C . THR A 1 197 ? -12.098 -5.178 16.968 1.00 11.78 197 THR A C 1
ATOM 1533 O O . THR A 1 197 ? -13.216 -5.661 16.812 1.00 12.95 197 THR A O 1
ATOM 1537 N N . HIS A 1 198 ? -11.872 -4.140 17.763 1.00 10.10 198 HIS A N 1
ATOM 1538 C CA . HIS A 1 198 ? -12.932 -3.524 18.543 1.00 11.54 198 HIS A CA 1
ATOM 1539 C C . HIS A 1 198 ? -13.331 -2.146 18.041 1.00 16.65 198 HIS A C 1
ATOM 1540 O O . HIS A 1 198 ? -12.472 -1.351 17.637 1.00 16.16 198 HIS A O 1
ATOM 1547 N N . GLY A 1 199 ? -14.621 -1.830 18.152 1.00 17.22 199 GLY A N 1
ATOM 1548 C CA . GLY A 1 199 ? -15.088 -0.537 17.690 1.00 17.43 199 GLY A CA 1
ATOM 1549 C C . GLY A 1 199 ? -16.094 0.165 18.578 1.00 16.68 199 GLY A C 1
ATOM 1550 O O . GLY A 1 199 ? -16.084 0.034 19.812 1.00 14.39 199 GLY A O 1
ATOM 1551 N N . GLU A 1 200 ? -16.990 0.892 17.917 1.00 14.99 200 GLU A N 1
ATOM 1552 C CA . GLU A 1 200 ? -18.058 1.667 18.547 1.00 18.83 200 GLU A CA 1
ATOM 1553 C C . GLU A 1 200 ? -18.832 0.920 19.635 1.00 17.86 200 GLU A C 1
ATOM 1554 O O . GLU A 1 200 ? -19.262 1.530 20.619 1.00 14.78 200 GLU A O 1
ATOM 1560 N N . SER A 1 201 ? -19.024 -0.387 19.456 1.00 18.86 201 SER A N 1
ATOM 1561 C CA . SER A 1 201 ? -19.746 -1.183 20.447 1.00 18.70 201 SER A CA 1
ATOM 1562 C C . SER A 1 201 ? -18.996 -1.172 21.773 1.00 17.93 201 SER A C 1
ATOM 1563 O O . SER A 1 201 ? -19.586 -0.935 22.824 1.00 19.71 201 SER A O 1
ATOM 1566 N N . LEU A 1 202 ? -17.680 -1.361 21.716 1.00 17.53 202 LEU A N 1
ATOM 1567 C CA . LEU A 1 202 ? -16.877 -1.346 22.929 1.00 13.37 202 LEU A CA 1
ATOM 1568 C C . LEU A 1 202 ? -16.867 0.080 23.452 1.00 8.70 202 LEU A C 1
ATOM 1569 O O . LEU A 1 202 ? -16.852 0.302 24.658 1.00 13.66 202 LEU A O 1
ATOM 1574 N N . ARG A 1 203 ? -16.888 1.051 22.549 1.00 7.34 203 ARG A N 1
ATOM 1575 C CA . ARG A 1 203 ? -16.898 2.441 22.986 1.00 13.11 203 ARG A CA 1
ATOM 1576 C C . ARG A 1 203 ? -18.156 2.801 23.754 1.00 13.78 203 ARG A C 1
ATOM 1577 O O . ARG A 1 203 ? -18.091 3.582 24.702 1.00 15.18 203 ARG A O 1
ATOM 1585 N N . ASN A 1 204 ? -19.277 2.177 23.392 1.00 14.64 204 ASN A N 1
ATOM 1586 C CA . ASN A 1 204 ? -20.558 2.423 24.057 1.00 15.32 204 ASN A CA 1
ATOM 1587 C C . ASN A 1 204 ? -20.561 1.861 25.459 1.00 10.49 204 ASN A C 1
ATOM 1588 O O . ASN A 1 204 ? -21.092 2.482 26.376 1.00 13.95 204 ASN A O 1
ATOM 1593 N N . LYS A 1 205 ? -19.979 0.680 25.619 1.00 9.84 205 LYS A N 1
ATOM 1594 C CA . LYS A 1 205 ? -19.862 0.049 26.938 1.00 13.03 205 LYS A CA 1
ATOM 1595 C C . LYS A 1 205 ? -19.062 0.978 27.856 1.00 7.52 205 LYS A C 1
ATOM 1596 O O . LYS A 1 205 ? -19.361 1.118 29.035 1.00 12.72 205 LYS A O 1
ATOM 1602 N N . ALA A 1 206 ? -18.008 1.568 27.305 1.00 12.67 206 ALA A N 1
ATOM 1603 C CA . ALA A 1 206 ? -17.155 2.489 28.042 1.00 16.97 206 ALA A CA 1
ATOM 1604 C C . ALA A 1 206 ? -17.961 3.714 28.458 1.00 17.51 206 ALA A C 1
ATOM 1605 O O . ALA A 1 206 ? -17.865 4.164 29.606 1.00 21.85 206 ALA A O 1
ATOM 1607 N N . ARG A 1 207 ? -18.756 4.245 27.523 1.00 15.97 207 ARG A N 1
ATOM 1608 C CA . ARG A 1 207 ? -19.604 5.412 27.781 1.00 13.61 207 ARG A CA 1
ATOM 1609 C C . ARG A 1 207 ? -20.557 5.139 28.927 1.00 12.61 207 ARG A C 1
ATOM 1610 O O . ARG A 1 207 ? -20.766 6.006 29.771 1.00 17.56 207 ARG A O 1
ATOM 1618 N N . GLN A 1 208 ? -21.116 3.928 28.962 1.00 14.53 208 GLN A N 1
ATOM 1619 C CA . GLN A 1 208 ? -22.038 3.517 30.027 1.00 16.16 208 GLN A CA 1
ATOM 1620 C C . GLN A 1 208 ? -21.352 3.500 31.390 1.00 14.61 208 GLN A C 1
ATOM 1621 O O . GLN A 1 208 ? -21.957 3.892 32.383 1.00 15.52 208 GLN A O 1
ATOM 1627 N N . ALA A 1 209 ? -20.108 3.022 31.434 1.00 16.46 209 ALA A N 1
ATOM 1628 C CA . ALA A 1 209 ? -19.329 2.975 32.675 1.00 12.55 209 ALA A CA 1
ATOM 1629 C C . ALA A 1 209 ? -19.048 4.405 33.132 1.00 11.93 209 ALA A C 1
ATOM 1630 O O . ALA A 1 209 ? -19.184 4.729 34.311 1.00 12.97 209 ALA A O 1
ATOM 1632 N N . LEU A 1 210 ? -18.703 5.268 32.180 1.00 13.02 210 LEU A N 1
ATOM 1633 C CA . LEU A 1 210 ? -18.443 6.679 32.457 1.00 13.76 210 LEU A CA 1
ATOM 1634 C C . LEU A 1 210 ? -19.683 7.355 33.020 1.00 14.82 210 LEU A C 1
ATOM 1635 O O . LEU A 1 210 ? -19.584 8.174 33.922 1.00 18.92 210 LEU A O 1
ATOM 1640 N N . ASN A 1 211 ? -20.853 7.017 32.483 1.00 18.46 211 ASN A N 1
ATOM 1641 C CA . ASN A 1 211 ? -22.115 7.596 32.952 1.00 20.90 211 ASN A CA 1
ATOM 1642 C C . ASN A 1 211 ? -22.474 7.171 34.372 1.00 20.71 211 ASN A C 1
ATOM 1643 O O . ASN A 1 211 ? -23.095 7.926 35.122 1.00 20.80 211 ASN A O 1
ATOM 1648 N N . ASN A 1 212 ? -22.073 5.963 34.748 1.00 21.24 212 ASN A N 1
ATOM 1649 C CA . ASN A 1 212 ? -22.347 5.460 36.087 1.00 15.65 212 ASN A CA 1
ATOM 1650 C C . ASN A 1 212 ? -21.361 5.964 37.145 1.00 15.54 212 ASN A C 1
ATOM 1651 O O . ASN A 1 212 ? -21.386 5.494 38.279 1.00 20.11 212 ASN A O 1
ATOM 1656 N N . GLY A 1 213 ? -20.484 6.894 36.773 1.00 17.15 213 GLY A N 1
ATOM 1657 C CA . GLY A 1 213 ? -19.522 7.459 37.715 1.00 20.27 213 GLY A CA 1
ATOM 1658 C C . GLY A 1 213 ? -18.202 6.737 37.977 1.00 20.13 213 GLY A C 1
ATOM 1659 O O . GLY A 1 213 ? -17.594 6.914 39.034 1.00 22.22 213 GLY A O 1
ATOM 1660 N N . ILE A 1 214 ? -17.733 5.966 37.006 1.00 20.57 214 ILE A N 1
ATOM 1661 C CA . ILE A 1 214 ? -16.492 5.211 37.127 1.00 14.34 214 ILE A CA 1
ATOM 1662 C C . ILE A 1 214 ? -15.436 5.759 36.168 1.00 13.69 214 ILE A C 1
ATOM 1663 O O . ILE A 1 214 ? -15.749 6.112 35.039 1.00 13.64 214 ILE A O 1
ATOM 1668 N N . ALA A 1 215 ? -14.201 5.893 36.649 1.00 17.32 215 ALA A N 1
ATOM 1669 C CA . ALA A 1 215 ? -13.082 6.399 35.844 1.00 15.84 215 ALA A CA 1
ATOM 1670 C C . ALA A 1 215 ? -12.339 5.229 35.227 1.00 10.02 215 ALA A C 1
ATOM 1671 O O . ALA A 1 215 ? -11.972 4.294 35.930 1.00 13.41 215 ALA A O 1
ATOM 1673 N N . LEU A 1 216 ? -12.085 5.291 33.926 1.00 12.62 216 LEU A N 1
ATOM 1674 C CA . LEU A 1 216 ? -11.407 4.202 33.223 1.00 9.60 216 LEU A CA 1
ATOM 1675 C C . LEU A 1 216 ? -9.941 4.515 32.967 1.00 14.05 216 LEU A C 1
ATOM 1676 O O . LEU A 1 216 ? -9.512 5.671 33.070 1.00 17.06 216 LEU A O 1
ATOM 1681 N N . PHE A 1 217 ? -9.176 3.483 32.626 1.00 12.17 217 PHE A N 1
ATOM 1682 C CA . PHE A 1 217 ? -7.755 3.649 32.337 1.00 10.26 217 PHE A CA 1
ATOM 1683 C C . PHE A 1 217 ? -7.307 2.573 31.356 1.00 5.36 217 PHE A C 1
ATOM 1684 O O . PHE A 1 217 ? -7.350 1.382 31.667 1.00 7.97 217 PHE A O 1
ATOM 1692 N N . VAL A 1 218 ? -6.862 2.989 30.177 1.00 5.74 218 VAL A N 1
ATOM 1693 C CA . VAL A 1 218 ? -6.429 2.045 29.147 1.00 5.15 218 VAL A CA 1
ATOM 1694 C C . VAL A 1 218 ? -4.969 1.671 29.321 1.00 8.29 218 VAL A C 1
ATOM 1695 O O . VAL A 1 218 ? -4.060 2.289 28.747 1.00 8.47 218 VAL A O 1
ATOM 1699 N N . THR A 1 219 ? -4.741 0.658 30.142 1.00 9.95 219 THR A N 1
ATOM 1700 C CA . THR A 1 219 ? -3.392 0.193 30.422 1.00 10.54 219 THR A CA 1
ATOM 1701 C C . THR A 1 219 ? -2.800 -0.606 29.257 1.00 13.62 219 THR A C 1
ATOM 1702 O O . THR A 1 219 ? -1.626 -0.946 29.273 1.00 18.24 219 THR A O 1
ATOM 1706 N N . GLU A 1 220 ? -3.615 -0.894 28.242 1.00 13.80 220 GLU A N 1
ATOM 1707 C CA . GLU A 1 220 ? -3.152 -1.634 27.075 1.00 7.35 220 GLU A CA 1
ATOM 1708 C C . GLU A 1 220 ? -4.116 -1.440 25.900 1.00 13.11 220 GLU A C 1
ATOM 1709 O O . GLU A 1 220 ? -5.336 -1.575 26.062 1.00 16.86 220 GLU A O 1
ATOM 1715 N N . TRP A 1 221 ? -3.581 -1.080 24.736 1.00 13.88 221 TRP A N 1
ATOM 1716 C CA . TRP A 1 221 ? -4.400 -0.922 23.525 1.00 16.36 221 TRP A CA 1
ATOM 1717 C C . TRP A 1 221 ? -3.524 -1.133 22.291 1.00 14.26 221 TRP A C 1
ATOM 1718 O O . TRP A 1 221 ? -2.347 -0.789 22.305 1.00 15.88 221 TRP A O 1
ATOM 1729 N N . GLY A 1 222 ? -4.080 -1.709 21.235 1.00 12.94 222 GLY A N 1
ATOM 1730 C CA . GLY A 1 222 ? -3.295 -1.943 20.037 1.00 8.80 222 GLY A CA 1
ATOM 1731 C C . GLY A 1 222 ? -3.966 -1.330 18.827 1.00 9.73 222 GLY A C 1
ATOM 1732 O O . GLY A 1 222 ? -5.178 -1.161 18.800 1.00 11.63 222 GLY A O 1
ATOM 1733 N N . THR A 1 223 ? -3.180 -1.014 17.814 1.00 7.27 223 THR A N 1
ATOM 1734 C CA . THR A 1 223 ? -3.691 -0.398 16.597 1.00 11.83 223 THR A CA 1
ATOM 1735 C C . THR A 1 223 ? -4.019 -1.504 15.602 1.00 11.12 223 THR A C 1
ATOM 1736 O O . THR A 1 223 ? -4.636 -1.286 14.560 1.00 8.94 223 THR A O 1
ATOM 1740 N N . VAL A 1 224 ? -3.609 -2.702 15.976 1.00 15.60 224 VAL A N 1
ATOM 1741 C CA . VAL A 1 224 ? -3.698 -3.896 15.163 1.00 9.73 224 VAL A CA 1
ATOM 1742 C C . VAL A 1 224 ? -4.779 -4.867 15.700 1.00 10.00 224 VAL A C 1
ATOM 1743 O O . VAL A 1 224 ? -5.566 -4.469 16.553 1.00 10.82 224 VAL A O 1
ATOM 1747 N N . ASN A 1 225 ? -4.872 -6.092 15.177 1.00 8.90 225 ASN A N 1
ATOM 1748 C CA . ASN A 1 225 ? -5.873 -7.043 15.675 1.00 10.44 225 ASN A CA 1
ATOM 1749 C C . ASN A 1 225 ? -5.548 -7.540 17.080 1.00 11.48 225 ASN A C 1
ATOM 1750 O O . ASN A 1 225 ? -4.379 -7.589 17.472 1.00 13.66 225 ASN A O 1
ATOM 1755 N N . ALA A 1 226 ? -6.586 -7.964 17.804 1.00 11.17 226 ALA A N 1
ATOM 1756 C CA . ALA A 1 226 ? -6.478 -8.448 19.184 1.00 15.94 226 ALA A CA 1
ATOM 1757 C C . ALA A 1 226 ? -5.421 -9.529 19.457 1.00 17.59 226 ALA A C 1
ATOM 1758 O O . ALA A 1 226 ? -4.907 -9.631 20.574 1.00 14.94 226 ALA A O 1
ATOM 1760 N N . ASP A 1 227 ? -5.126 -10.347 18.447 1.00 16.46 227 ASP A N 1
ATOM 1761 C CA . ASP A 1 227 ? -4.135 -11.410 18.561 1.00 14.93 227 ASP A CA 1
ATOM 1762 C C . ASP A 1 227 ? -2.741 -10.841 18.342 1.00 17.92 227 ASP A C 1
ATOM 1763 O O . ASP A 1 227 ? -1.773 -11.583 18.236 1.00 17.72 227 ASP A O 1
ATOM 1768 N N . GLY A 1 228 ? -2.666 -9.519 18.215 1.00 21.71 228 GLY A N 1
ATOM 1769 C CA . GLY A 1 228 ? -1.397 -8.842 18.010 1.00 24.27 228 GLY A CA 1
ATOM 1770 C C . GLY A 1 228 ? -0.908 -8.855 16.578 1.00 23.40 228 GLY A C 1
ATOM 1771 O O . GLY A 1 228 ? 0.214 -8.437 16.299 1.00 29.08 228 GLY A O 1
ATOM 1772 N N . ASN A 1 229 ? -1.752 -9.294 15.658 1.00 20.82 229 ASN A N 1
ATOM 1773 C CA . ASN A 1 229 ? -1.364 -9.352 14.260 1.00 19.73 229 ASN A CA 1
ATOM 1774 C C . ASN A 1 229 ? -2.267 -8.532 13.368 1.00 16.03 229 ASN A C 1
ATOM 1775 O O . ASN A 1 229 ? -3.133 -7.805 13.844 1.00 20.22 229 ASN A O 1
ATOM 1780 N N . GLY A 1 230 ? -2.062 -8.657 12.065 1.00 14.06 230 GLY A N 1
ATOM 1781 C CA . GLY A 1 230 ? -2.871 -7.925 11.117 1.00 12.06 230 GLY A CA 1
ATOM 1782 C C . GLY A 1 230 ? -2.346 -6.521 10.946 1.00 16.75 230 GLY A C 1
ATOM 1783 O O . GLY A 1 230 ? -1.417 -6.107 11.636 1.00 18.69 230 GLY A O 1
ATOM 1784 N N . GLY A 1 231 ? -2.949 -5.777 10.033 1.00 13.83 231 GLY A N 1
ATOM 1785 C CA . GLY A 1 231 ? -2.508 -4.424 9.784 1.00 12.89 231 GLY A CA 1
ATOM 1786 C C . GLY A 1 231 ? -3.131 -3.399 10.704 1.00 14.41 231 GLY A C 1
ATOM 1787 O O . GLY A 1 231 ? -4.059 -3.684 11.467 1.00 19.20 231 GLY A O 1
ATOM 1788 N N . VAL A 1 232 ? -2.605 -2.189 10.626 1.00 11.39 232 VAL A N 1
ATOM 1789 C CA . VAL A 1 232 ? -3.086 -1.088 11.432 1.00 10.66 232 VAL A CA 1
ATOM 1790 C C . VAL A 1 232 ? -4.424 -0.593 10.892 1.00 12.59 232 VAL A C 1
ATOM 1791 O O . VAL A 1 232 ? -4.590 -0.393 9.683 1.00 11.61 232 VAL A O 1
ATOM 1795 N N . ASN A 1 233 ? -5.403 -0.450 11.770 1.00 11.91 233 ASN A N 1
ATOM 1796 C CA . ASN A 1 233 ? -6.681 0.055 11.325 1.00 12.81 233 ASN A CA 1
ATOM 1797 C C . ASN A 1 233 ? -6.625 1.526 11.666 1.00 14.24 233 ASN A C 1
ATOM 1798 O O . ASN A 1 233 ? -6.936 1.927 12.788 1.00 17.52 233 ASN A O 1
ATOM 1803 N N . GLN A 1 234 ? -6.214 2.317 10.684 1.00 17.26 234 GLN A N 1
ATOM 1804 C CA . GLN A 1 234 ? -6.069 3.764 10.808 1.00 19.95 234 GLN A CA 1
ATOM 1805 C C . GLN A 1 234 ? -7.315 4.487 11.318 1.00 18.67 234 GLN A C 1
ATOM 1806 O O . GLN A 1 234 ? -7.254 5.226 12.296 1.00 21.05 234 GLN A O 1
ATOM 1812 N N . THR A 1 235 ? -8.444 4.263 10.658 1.00 18.07 235 THR A N 1
ATOM 1813 C CA . THR A 1 235 ? -9.701 4.909 11.031 1.00 17.41 235 THR A CA 1
ATOM 1814 C C . THR A 1 235 ? -10.097 4.622 12.470 1.00 14.99 235 THR A C 1
ATOM 1815 O O . THR A 1 235 ? -10.307 5.533 13.264 1.00 14.03 235 THR A O 1
ATOM 1819 N N . GLU A 1 236 ? -10.210 3.345 12.796 1.00 12.33 236 GLU A N 1
ATOM 1820 C CA . GLU A 1 236 ? -10.575 2.953 14.142 1.00 14.94 236 GLU A CA 1
ATOM 1821 C C . GLU A 1 236 ? -9.586 3.496 15.173 1.00 9.79 236 GLU A C 1
ATOM 1822 O O . GLU A 1 236 ? -9.989 3.919 16.257 1.00 9.37 236 GLU A O 1
ATOM 1828 N N . THR A 1 237 ? -8.298 3.513 14.824 1.00 11.62 237 THR A N 1
ATOM 1829 C CA . THR A 1 237 ? -7.282 4.030 15.732 1.00 6.37 237 THR A CA 1
ATOM 1830 C C . THR A 1 237 ? -7.604 5.489 16.039 1.00 6.93 237 THR A C 1
ATOM 1831 O O . THR A 1 237 ? -7.759 5.840 17.205 1.00 13.06 237 THR A O 1
ATOM 1835 N N . ASP A 1 238 ? -7.768 6.320 15.007 1.00 9.88 238 ASP A N 1
ATOM 1836 C CA . ASP A 1 238 ? -8.104 7.743 15.194 1.00 15.65 238 ASP A CA 1
ATOM 1837 C C . ASP A 1 238 ? -9.367 7.933 16.044 1.00 13.25 238 ASP A C 1
ATOM 1838 O O . ASP A 1 238 ? -9.395 8.734 16.983 1.00 16.71 238 ASP A O 1
ATOM 1843 N N . ALA A 1 239 ? -10.403 7.171 15.726 1.00 15.14 239 ALA A N 1
ATOM 1844 C CA . ALA A 1 239 ? -11.665 7.255 16.450 1.00 12.87 239 ALA A CA 1
ATOM 1845 C C . ALA A 1 239 ? -11.464 6.952 17.928 1.00 10.58 239 ALA A C 1
ATOM 1846 O O . ALA A 1 239 ? -12.051 7.609 18.789 1.00 12.06 239 ALA A O 1
ATOM 1848 N N . TRP A 1 240 ? -10.611 5.974 18.223 1.00 11.37 240 TRP A N 1
ATOM 1849 C CA . TRP A 1 240 ? -10.336 5.588 19.604 1.00 7.81 240 TRP A CA 1
ATOM 1850 C C . TRP A 1 240 ? -9.513 6.644 20.323 1.00 11.02 240 TRP A C 1
ATOM 1851 O O . TRP A 1 240 ? -9.731 6.902 21.507 1.00 6.91 240 TRP A O 1
ATOM 1862 N N . VAL A 1 241 ? -8.566 7.250 19.613 1.00 9.56 241 VAL A N 1
ATOM 1863 C CA . VAL A 1 241 ? -7.724 8.286 20.205 1.00 9.04 241 VAL A CA 1
ATOM 1864 C C . VAL A 1 241 ? -8.562 9.523 20.527 1.00 12.58 241 VAL A C 1
ATOM 1865 O O . VAL A 1 241 ? -8.420 10.108 21.605 1.00 13.09 241 VAL A O 1
ATOM 1869 N N . THR A 1 242 ? -9.465 9.897 19.621 1.00 13.87 242 THR A N 1
ATOM 1870 C CA . THR A 1 242 ? -10.339 11.041 19.872 1.00 11.25 242 THR A CA 1
ATOM 1871 C C . THR A 1 242 ? -11.213 10.729 21.099 1.00 11.16 242 THR A C 1
ATOM 1872 O O . THR A 1 242 ? -11.388 11.575 21.977 1.00 11.32 242 THR A O 1
ATOM 1876 N N . PHE A 1 243 ? -11.716 9.498 21.189 1.00 13.61 243 PHE A N 1
ATOM 1877 C CA . PHE A 1 243 ? -12.548 9.093 22.330 1.00 11.90 243 PHE A CA 1
ATOM 1878 C C . PHE A 1 243 ? -11.802 9.265 23.658 1.00 12.48 243 PHE A C 1
ATOM 1879 O O . PHE A 1 243 ? -12.342 9.826 24.618 1.00 16.23 243 PHE A O 1
ATOM 1887 N N . MET A 1 244 ? -10.568 8.772 23.715 1.00 13.83 244 MET A N 1
ATOM 1888 C CA . MET A 1 244 ? -9.766 8.870 24.926 1.00 10.23 244 MET A CA 1
ATOM 1889 C C . MET A 1 244 ? -9.410 10.317 25.262 1.00 12.40 244 MET A C 1
ATOM 1890 O O . MET A 1 244 ? -9.470 10.726 26.423 1.00 12.07 244 MET A O 1
ATOM 1895 N N . ARG A 1 245 ? -9.056 11.091 24.243 1.00 13.06 245 ARG A N 1
ATOM 1896 C CA . ARG A 1 245 ? -8.710 12.486 24.450 1.00 15.19 245 ARG A CA 1
ATOM 1897 C C . ARG A 1 245 ? -9.923 13.227 24.991 1.00 17.05 245 ARG A C 1
ATOM 1898 O O . ARG A 1 245 ? -9.825 13.969 25.974 1.00 15.89 245 ARG A O 1
ATOM 1906 N N . ASP A 1 246 ? -11.077 12.982 24.380 1.00 16.15 246 ASP A N 1
ATOM 1907 C CA . ASP A 1 246 ? -12.314 13.627 24.803 1.00 17.50 246 ASP A CA 1
ATOM 1908 C C . ASP A 1 246 ? -12.653 13.375 26.256 1.00 16.21 246 ASP A C 1
ATOM 1909 O O . ASP A 1 246 ? -12.942 14.313 27.003 1.00 18.45 246 ASP A O 1
ATOM 1914 N N . ASN A 1 247 ? -12.594 12.110 26.657 1.00 16.64 247 ASN A N 1
ATOM 1915 C CA . ASN A 1 247 ? -12.942 11.712 28.019 1.00 12.45 247 ASN A CA 1
ATOM 1916 C C . ASN A 1 247 ? -11.787 11.672 28.995 1.00 12.42 247 ASN A C 1
ATOM 1917 O O . ASN A 1 247 ? -11.932 11.166 30.107 1.00 15.02 247 ASN A O 1
ATOM 1922 N N . ASN A 1 248 ? -10.648 12.218 28.584 1.00 15.23 248 ASN A N 1
ATOM 1923 C CA . ASN A 1 248 ? -9.446 12.248 29.423 1.00 20.16 248 ASN A CA 1
ATOM 1924 C C . ASN A 1 248 ? -9.088 10.881 30.025 1.00 18.89 248 ASN A C 1
ATOM 1925 O O . ASN A 1 248 ? -8.930 10.726 31.245 1.00 18.70 248 ASN A O 1
ATOM 1930 N N . ILE A 1 249 ? -8.920 9.910 29.131 1.00 16.41 249 ILE A N 1
ATOM 1931 C CA . ILE A 1 249 ? -8.583 8.539 29.487 1.00 12.58 249 ILE A CA 1
ATOM 1932 C C . ILE A 1 249 ? -7.085 8.312 29.192 1.00 12.67 249 ILE A C 1
ATOM 1933 O O . ILE A 1 249 ? -6.631 8.485 28.054 1.00 8.92 249 ILE A O 1
ATOM 1938 N N . SER A 1 250 ? -6.312 7.984 30.227 1.00 10.43 250 SER A N 1
ATOM 1939 C CA . SER A 1 250 ? -4.882 7.741 30.051 1.00 9.71 250 SER A CA 1
ATOM 1940 C C . SER A 1 250 ? -4.708 6.394 29.377 1.00 8.63 250 SER A C 1
ATOM 1941 O O . SER A 1 250 ? -5.532 5.497 29.555 1.00 13.24 250 SER A O 1
ATOM 1944 N N . ASN A 1 251 ? -3.636 6.250 28.608 1.00 7.91 251 ASN A N 1
ATOM 1945 C CA . ASN A 1 251 ? -3.427 5.031 27.845 1.00 9.28 251 ASN A CA 1
ATOM 1946 C C . ASN A 1 251 ? -1.973 4.667 27.653 1.00 8.94 251 ASN A C 1
ATOM 1947 O O . ASN A 1 251 ? -1.112 5.537 27.603 1.00 6.95 251 ASN A O 1
ATOM 1952 N N . ALA A 1 252 ? -1.734 3.377 27.468 1.00 7.14 252 ALA A N 1
ATOM 1953 C CA . ALA A 1 252 ? -0.407 2.856 27.245 1.00 5.99 252 ALA A CA 1
ATOM 1954 C C . ALA A 1 252 ? -0.501 1.928 26.041 1.00 7.84 252 ALA A C 1
ATOM 1955 O O . ALA A 1 252 ? -1.280 0.982 26.063 1.00 8.56 252 ALA A O 1
ATOM 1957 N N . ASN A 1 253 ? 0.261 2.217 24.985 1.00 9.40 253 ASN A N 1
ATOM 1958 C CA . ASN A 1 253 ? 0.250 1.386 23.782 1.00 9.06 253 ASN A CA 1
ATOM 1959 C C . ASN A 1 253 ? 0.999 0.074 23.987 1.00 13.85 253 ASN A C 1
ATOM 1960 O O . ASN A 1 253 ? 2.121 0.056 24.503 1.00 16.32 253 ASN A O 1
ATOM 1965 N N . TRP A 1 254 ? 0.347 -0.985 23.368 1.00 13.69 254 TRP A N 1
ATOM 1966 C CA . TRP A 1 254 ? 0.986 -2.264 23.583 1.00 12.21 254 TRP A CA 1
ATOM 1967 C C . TRP A 1 254 ? 1.700 -2.635 22.345 1.00 17.92 254 TRP A C 1
ATOM 1968 O O . TRP A 1 254 ? 1.145 -2.846 21.273 1.00 16.79 254 TRP A O 1
ATOM 1979 N N . ALA A 1 255 ? 3.263 -2.965 22.107 1.00 20.00 255 ALA A N 1
ATOM 1980 C CA . ALA A 1 255 ? 4.041 -2.982 23.145 1.00 20.00 255 ALA A CA 1
ATOM 1981 C C . ALA A 1 255 ? 5.331 -2.571 22.520 1.00 20.00 255 ALA A C 1
ATOM 1982 O O . ALA A 1 255 ? 5.651 -2.963 21.322 1.00 20.00 255 ALA A O 1
ATOM 1984 N N . LEU A 1 256 ? 6.242 -1.770 23.541 1.00 17.05 256 LEU A N 1
ATOM 1985 C CA . LEU A 1 256 ? 7.524 -1.407 22.894 1.00 17.12 256 LEU A CA 1
ATOM 1986 C C . LEU A 1 256 ? 8.500 -2.575 22.937 1.00 12.28 256 LEU A C 1
ATOM 1987 O O . LEU A 1 256 ? 8.846 -3.078 24.025 1.00 8.67 256 LEU A O 1
ATOM 1992 N N . ASN A 1 257 ? 8.386 -3.250 21.824 1.00 6.15 257 ASN A N 1
ATOM 1993 C CA . ASN A 1 257 ? 9.065 -4.536 21.679 1.00 10.89 257 ASN A CA 1
ATOM 1994 C C . ASN A 1 257 ? 9.405 -4.781 20.211 1.00 8.59 257 ASN A C 1
ATOM 1995 O O . ASN A 1 257 ? 9.021 -3.986 19.351 1.00 11.80 257 ASN A O 1
ATOM 2000 N N . ASP A 1 258 ? 10.165 -5.838 19.926 1.00 13.36 258 ASP A N 1
ATOM 2001 C CA . ASP A 1 258 ? 10.555 -6.140 18.550 1.00 11.24 258 ASP A CA 1
ATOM 2002 C C . ASP A 1 258 ? 10.248 -7.560 18.092 1.00 13.12 258 ASP A C 1
ATOM 2003 O O . ASP A 1 258 ? 10.962 -8.128 17.268 1.00 12.04 258 ASP A O 1
ATOM 2008 N N . LYS A 1 259 ? 9.207 -8.151 18.669 1.00 15.19 259 LYS A N 1
ATOM 2009 C CA . LYS A 1 259 ? 8.786 -9.485 18.275 1.00 12.71 259 LYS A CA 1
ATOM 2010 C C . LYS A 1 259 ? 8.246 -9.295 16.877 1.00 16.22 259 LYS A C 1
ATOM 2011 O O . LYS A 1 259 ? 7.773 -8.212 16.544 1.00 20.72 259 LYS A O 1
ATOM 2017 N N . ASN A 1 260 ? 8.295 -10.331 16.056 1.00 17.98 260 ASN A N 1
ATOM 2018 C CA . ASN A 1 260 ? 7.801 -10.197 14.704 1.00 19.73 260 ASN A CA 1
ATOM 2019 C C . ASN A 1 260 ? 6.270 -10.305 14.596 1.00 20.97 260 ASN A C 1
ATOM 2020 O O . ASN A 1 260 ? 5.736 -11.328 14.156 1.00 26.60 260 ASN A O 1
ATOM 2025 N N . GLU A 1 261 ? 5.574 -9.256 15.028 1.00 17.38 261 GLU A N 1
ATOM 2026 C CA . GLU A 1 261 ? 4.110 -9.193 14.980 1.00 15.61 261 GLU A CA 1
ATOM 2027 C C . GLU A 1 261 ? 3.715 -7.728 14.809 1.00 15.27 261 GLU A C 1
ATOM 2028 O O . GLU A 1 261 ? 4.444 -6.833 15.229 1.00 17.46 261 GLU A O 1
ATOM 2034 N N . GLY A 1 262 ? 2.552 -7.486 14.219 1.00 14.37 262 GLY A N 1
ATOM 2035 C CA . GLY A 1 262 ? 2.104 -6.126 13.963 1.00 6.31 262 GLY A CA 1
ATOM 2036 C C . GLY A 1 262 ? 2.061 -5.180 15.143 1.00 7.14 262 GLY A C 1
ATOM 2037 O O . GLY A 1 262 ? 2.234 -3.976 14.966 1.00 9.77 262 GLY A O 1
ATOM 2038 N N . ALA A 1 263 ? 1.823 -5.709 16.337 1.00 6.58 263 ALA A N 1
ATOM 2039 C CA . ALA A 1 263 ? 1.736 -4.884 17.546 1.00 6.80 263 ALA A CA 1
ATOM 2040 C C . ALA A 1 263 ? 3.052 -4.256 17.995 1.00 10.24 263 ALA A C 1
ATOM 2041 O O . ALA A 1 263 ? 3.048 -3.282 18.750 1.00 11.25 263 ALA A O 1
ATOM 2043 N N . SER A 1 264 ? 4.172 -4.821 17.557 1.00 12.22 264 SER A N 1
ATOM 2044 C CA . SER A 1 264 ? 5.492 -4.321 17.944 1.00 14.44 264 SER A CA 1
ATOM 2045 C C . SER A 1 264 ? 5.810 -2.974 17.331 1.00 12.85 264 SER A C 1
ATOM 2046 O O . SER A 1 264 ? 5.378 -2.681 16.219 1.00 14.58 264 SER A O 1
ATOM 2049 N N . THR A 1 265 ? 6.559 -2.157 18.068 1.00 14.45 265 THR A N 1
ATOM 2050 C CA . THR A 1 265 ? 6.961 -0.836 17.607 1.00 10.84 265 THR A CA 1
ATOM 2051 C C . THR A 1 265 ? 8.170 -0.890 16.693 1.00 13.14 265 THR A C 1
ATOM 2052 O O . THR A 1 265 ? 8.339 -0.019 15.832 1.00 14.26 265 THR A O 1
ATOM 2056 N N . TYR A 1 266 ? 8.999 -1.919 16.863 1.00 16.84 266 TYR A N 1
ATOM 2057 C CA . TYR A 1 266 ? 10.224 -2.062 16.065 1.00 14.52 266 TYR A CA 1
ATOM 2058 C C . TYR A 1 266 ? 10.294 -3.388 15.310 1.00 17.32 266 TYR A C 1
ATOM 2059 O O . TYR A 1 266 ? 9.737 -4.401 15.762 1.00 16.92 266 TYR A O 1
ATOM 2068 N N . TYR A 1 267 ? 10.990 -3.386 14.172 1.00 18.37 267 TYR A N 1
ATOM 2069 C CA . TYR A 1 267 ? 11.195 -4.610 13.391 1.00 15.56 267 TYR A CA 1
ATOM 2070 C C . TYR A 1 267 ? 12.212 -5.437 14.181 1.00 16.97 267 TYR A C 1
ATOM 2071 O O . TYR A 1 267 ? 13.033 -4.870 14.904 1.00 16.34 267 TYR A O 1
ATOM 2080 N N . PRO A 1 268 ? 12.186 -6.777 14.054 1.00 19.77 268 PRO A N 1
ATOM 2081 C CA . PRO A 1 268 ? 13.145 -7.593 14.807 1.00 23.57 268 PRO A CA 1
ATOM 2082 C C . PRO A 1 268 ? 14.585 -7.076 14.778 1.00 28.66 268 PRO A C 1
ATOM 2083 O O . PRO A 1 268 ? 15.107 -6.682 13.729 1.00 27.37 268 PRO A O 1
ATOM 2087 N N . ASP A 1 269 ? 15.176 -7.007 15.967 1.00 34.09 269 ASP A N 1
ATOM 2088 C CA . ASP A 1 269 ? 16.548 -6.556 16.163 1.00 38.15 269 ASP A CA 1
ATOM 2089 C C . ASP A 1 269 ? 16.818 -5.192 15.548 1.00 36.33 269 ASP A C 1
ATOM 2090 O O . ASP A 1 269 ? 17.754 -5.043 14.768 1.00 39.37 269 ASP A O 1
ATOM 2095 N N . SER A 1 270 ? 16.007 -4.197 15.885 1.00 34.85 270 SER A N 1
ATOM 2096 C CA . SER A 1 270 ? 16.224 -2.865 15.344 1.00 30.20 270 SER A CA 1
ATOM 2097 C C . SER A 1 270 ? 15.400 -1.815 16.063 1.00 29.17 270 SER A C 1
ATOM 2098 O O . SER A 1 270 ? 14.569 -2.141 16.909 1.00 24.03 270 SER A O 1
ATOM 2101 N N . LYS A 1 271 ? 15.701 -0.552 15.774 1.00 30.89 271 LYS A N 1
ATOM 2102 C CA . LYS A 1 271 ? 14.978 0.578 16.341 1.00 32.96 271 LYS A CA 1
ATOM 2103 C C . LYS A 1 271 ? 14.220 1.220 15.185 1.00 33.22 271 LYS A C 1
ATOM 2104 O O . LYS A 1 271 ? 13.856 2.399 15.235 1.00 33.93 271 LYS A O 1
ATOM 2110 N N . ASN A 1 272 ? 14.019 0.438 14.126 1.00 32.76 272 ASN A N 1
ATOM 2111 C CA . ASN A 1 272 ? 13.291 0.896 12.947 1.00 32.24 272 ASN A CA 1
ATOM 2112 C C . ASN A 1 272 ? 11.793 0.674 13.142 1.00 28.30 272 ASN A C 1
ATOM 2113 O O . ASN A 1 272 ? 11.326 -0.466 13.248 1.00 26.49 272 ASN A O 1
ATOM 2118 N N . LEU A 1 273 ? 11.057 1.778 13.195 1.00 23.66 273 LEU A N 1
ATOM 2119 C CA . LEU A 1 273 ? 9.615 1.777 13.420 1.00 22.59 273 LEU A CA 1
ATOM 2120 C C . LEU A 1 273 ? 8.747 1.007 12.430 1.00 22.57 273 LEU A C 1
ATOM 2121 O O . LEU A 1 273 ? 8.942 1.092 11.219 1.00 23.00 273 LEU A O 1
ATOM 2126 N N . THR A 1 274 ? 7.801 0.238 12.969 1.00 25.16 274 THR A N 1
ATOM 2127 C CA . THR A 1 274 ? 6.850 -0.527 12.164 1.00 21.36 274 THR A CA 1
ATOM 2128 C C . THR A 1 274 ? 5.718 0.428 11.829 1.00 23.16 274 THR A C 1
ATOM 2129 O O . THR A 1 274 ? 5.707 1.584 12.286 1.00 25.65 274 THR A O 1
ATOM 2133 N N . GLU A 1 275 ? 4.743 -0.048 11.061 1.00 26.67 275 GLU A N 1
ATOM 2134 C CA . GLU A 1 275 ? 3.601 0.795 10.721 1.00 21.84 275 GLU A CA 1
ATOM 2135 C C . GLU A 1 275 ? 2.924 1.189 12.030 1.00 19.63 275 GLU A C 1
ATOM 2136 O O . GLU A 1 275 ? 2.593 2.360 12.243 1.00 19.13 275 GLU A O 1
ATOM 2142 N N . SER A 1 276 ? 2.814 0.224 12.937 1.00 14.36 276 SER A N 1
ATOM 2143 C CA . SER A 1 276 ? 2.205 0.461 14.231 1.00 14.92 276 SER A CA 1
ATOM 2144 C C . SER A 1 276 ? 3.008 1.503 14.999 1.00 18.29 276 SER A C 1
ATOM 2145 O O . SER A 1 276 ? 2.448 2.475 15.514 1.00 20.64 276 SER A O 1
ATOM 2148 N N . GLY A 1 277 ? 4.326 1.315 15.028 1.00 16.27 277 GLY A N 1
ATOM 2149 C CA . GLY A 1 277 ? 5.197 2.229 15.734 1.00 12.32 277 GLY A CA 1
ATOM 2150 C C . GLY A 1 277 ? 5.086 3.661 15.266 1.00 16.13 277 GLY A C 1
ATOM 2151 O O . GLY A 1 277 ? 4.915 4.571 16.084 1.00 18.30 277 GLY A O 1
ATOM 2152 N N . LYS A 1 278 ? 5.188 3.876 13.958 1.00 16.68 278 LYS A N 1
ATOM 2153 C CA . LYS A 1 278 ? 5.099 5.229 13.413 1.00 22.47 278 LYS A CA 1
ATOM 2154 C C . LYS A 1 278 ? 3.816 5.891 13.853 1.00 22.57 278 LYS A C 1
ATOM 2155 O O . LYS A 1 278 ? 3.818 7.049 14.267 1.00 29.88 278 LYS A O 1
ATOM 2161 N N . LYS A 1 279 ? 2.725 5.138 13.788 1.00 20.43 279 LYS A N 1
ATOM 2162 C CA . LYS A 1 279 ? 1.418 5.647 14.168 1.00 17.03 279 LYS A CA 1
ATOM 2163 C C . LYS A 1 279 ? 1.380 6.036 15.635 1.00 13.69 279 LYS A C 1
ATOM 2164 O O . LYS A 1 279 ? 1.065 7.176 15.972 1.00 15.72 279 LYS A O 1
ATOM 2170 N N . VAL A 1 280 ? 1.724 5.097 16.505 1.00 9.73 280 VAL A N 1
ATOM 2171 C CA . VAL A 1 280 ? 1.698 5.350 17.935 1.00 9.64 280 VAL A CA 1
ATOM 2172 C C . VAL A 1 280 ? 2.646 6.461 18.379 1.00 14.15 280 VAL A C 1
ATOM 2173 O O . VAL A 1 280 ? 2.359 7.186 19.333 1.00 18.60 280 VAL A O 1
ATOM 2177 N N . LYS A 1 281 ? 3.765 6.614 17.682 1.00 19.67 281 LYS A N 1
ATOM 2178 C CA . LYS A 1 281 ? 4.709 7.668 18.024 1.00 20.23 281 LYS A CA 1
ATOM 2179 C C . LYS A 1 281 ? 4.025 9.017 17.806 1.00 18.02 281 LYS A C 1
ATOM 2180 O O . LYS A 1 281 ? 4.019 9.871 18.689 1.00 16.26 281 LYS A O 1
ATOM 2186 N N . SER A 1 282 ? 3.401 9.170 16.645 1.00 16.48 282 SER A N 1
ATOM 2187 C CA . SER A 1 282 ? 2.690 10.389 16.288 1.00 17.87 282 SER A CA 1
ATOM 2188 C C . SER A 1 282 ? 1.628 10.685 17.351 1.00 21.24 282 SER A C 1
ATOM 2189 O O . SER A 1 282 ? 1.480 11.824 17.814 1.00 23.33 282 SER A O 1
ATOM 2192 N N . ILE A 1 283 ? 0.919 9.642 17.770 1.00 21.50 283 ILE A N 1
ATOM 2193 C CA . ILE A 1 283 ? -0.129 9.777 18.769 1.00 14.97 283 ILE A CA 1
ATOM 2194 C C . ILE A 1 283 ? 0.463 10.276 20.074 1.00 16.62 283 ILE A C 1
ATOM 2195 O O . ILE A 1 283 ? 0.062 11.315 20.578 1.00 13.22 283 ILE A O 1
ATOM 2200 N N . ILE A 1 284 ? 1.481 9.579 20.567 1.00 17.94 284 ILE A N 1
ATOM 2201 C CA . ILE A 1 284 ? 2.123 9.944 21.823 1.00 19.15 284 ILE A CA 1
ATOM 2202 C C . ILE A 1 284 ? 2.761 11.328 21.865 1.00 20.34 284 ILE A C 1
ATOM 2203 O O . ILE A 1 284 ? 2.649 12.033 22.867 1.00 21.48 284 ILE A O 1
ATOM 2208 N N . GLN A 1 285 ? 3.409 11.743 20.787 1.00 22.63 285 GLN A N 1
ATOM 2209 C CA . GLN A 1 285 ? 4.041 13.051 20.816 1.00 27.57 285 GLN A CA 1
ATOM 2210 C C . GLN A 1 285 ? 3.129 14.266 20.683 1.00 28.20 285 GLN A C 1
ATOM 2211 O O . GLN A 1 285 ? 3.490 15.355 21.121 1.00 34.59 285 GLN A O 1
ATOM 2217 N N . SER A 1 286 ? 1.941 14.102 20.116 1.00 26.36 286 SER A N 1
ATOM 2218 C CA . SER A 1 286 ? 1.049 15.246 19.994 1.00 25.41 286 SER A CA 1
ATOM 2219 C C . SER A 1 286 ? -0.019 15.291 21.089 1.00 25.44 286 SER A C 1
ATOM 2220 O O . SER A 1 286 ? -0.944 16.106 21.030 1.00 28.71 286 SER A O 1
ATOM 2223 N N . TRP A 1 287 ? 0.128 14.449 22.109 1.00 24.26 287 TRP A N 1
ATOM 2224 C CA . TRP A 1 287 ? -0.850 14.399 23.192 1.00 22.08 287 TRP A CA 1
ATOM 2225 C C . TRP A 1 287 ? -0.914 15.727 23.933 1.00 25.43 287 TRP A C 1
ATOM 2226 O O . TRP A 1 287 ? 0.111 16.294 24.296 1.00 23.03 287 TRP A O 1
ATOM 2237 N N . PRO A 1 288 ? -2.135 16.218 24.193 1.00 28.13 288 PRO A N 1
ATOM 2238 C CA . PRO A 1 288 ? -2.448 17.476 24.880 1.00 28.01 288 PRO A CA 1
ATOM 2239 C C . PRO A 1 288 ? -1.745 17.751 26.205 1.00 29.86 288 PRO A C 1
ATOM 2240 O O . PRO A 1 288 ? -1.580 18.914 26.583 1.00 29.81 288 PRO A O 1
ATOM 2244 N N . TYR A 1 289 ? -1.363 16.697 26.923 1.00 30.56 289 TYR A N 1
ATOM 2245 C CA . TYR A 1 289 ? -0.694 16.851 28.215 1.00 29.82 289 TYR A CA 1
ATOM 2246 C C . TYR A 1 289 ? 0.547 15.974 28.298 1.00 26.68 289 TYR A C 1
ATOM 2247 O O . TYR A 1 289 ? 0.572 14.896 27.716 1.00 26.93 289 TYR A O 1
ATOM 2256 N N . LYS A 1 290 ? 1.558 16.444 29.032 1.00 28.70 290 LYS A N 1
ATOM 2257 C CA . LYS A 1 290 ? 2.835 15.740 29.223 1.00 23.00 290 LYS A CA 1
ATOM 2258 C C . LYS A 1 290 ? 3.159 15.660 30.719 1.00 23.93 290 LYS A C 1
ATOM 2259 O O . LYS A 1 290 ? 2.874 16.597 31.460 1.00 27.23 290 LYS A O 1
ATOM 2265 N N . ALA A 1 291 ? 3.776 14.564 31.155 1.00 25.73 291 ALA A N 1
ATOM 2266 C CA . ALA A 1 291 ? 4.125 14.379 32.568 1.00 28.94 291 ALA A CA 1
ATOM 2267 C C . ALA A 1 291 ? 5.119 15.418 33.130 1.00 32.04 291 ALA A C 1
ATOM 2268 O O . ALA A 1 291 ? 6.055 15.820 32.401 1.00 33.26 291 ALA A O 1
ATOM 2271 N N . SER B 1 1 ? -4.559 44.339 120.694 1.00 53.82 1 SER B N 1
ATOM 2272 C CA . SER B 1 1 ? -5.664 43.336 120.723 1.00 49.37 1 SER B CA 1
ATOM 2273 C C . SER B 1 1 ? -5.793 42.707 119.351 1.00 44.61 1 SER B C 1
ATOM 2274 O O . SER B 1 1 ? -5.002 43.001 118.449 1.00 46.96 1 SER B O 1
ATOM 2277 N N . VAL B 1 2 ? -6.809 41.870 119.183 1.00 34.66 2 VAL B N 1
ATOM 2278 C CA . VAL B 1 2 ? -7.011 41.214 117.910 1.00 26.75 2 VAL B CA 1
ATOM 2279 C C . VAL B 1 2 ? -7.627 42.150 116.875 1.00 21.34 2 VAL B C 1
ATOM 2280 O O . VAL B 1 2 ? -8.650 42.788 117.111 1.00 15.38 2 VAL B O 1
ATOM 2284 N N . GLU B 1 3 ? -6.928 42.299 115.764 1.00 16.07 3 GLU B N 1
ATOM 2285 C CA . GLU B 1 3 ? -7.395 43.137 114.695 1.00 19.09 3 GLU B CA 1
ATOM 2286 C C . GLU B 1 3 ? -8.269 42.280 113.795 1.00 23.96 3 GLU B C 1
ATOM 2287 O O . GLU B 1 3 ? -8.076 41.069 113.695 1.00 19.83 3 GLU B O 1
ATOM 2293 N N . PRO B 1 4 ? -9.290 42.887 113.182 1.00 24.38 4 PRO B N 1
ATOM 2294 C CA . PRO B 1 4 ? -10.194 42.162 112.289 1.00 22.45 4 PRO B CA 1
ATOM 2295 C C . PRO B 1 4 ? -9.514 41.743 110.991 1.00 21.04 4 PRO B C 1
ATOM 2296 O O . PRO B 1 4 ? -8.764 42.525 110.399 1.00 21.88 4 PRO B O 1
ATOM 2300 N N . LEU B 1 5 ? -9.783 40.511 110.562 1.00 19.15 5 LEU B N 1
ATOM 2301 C CA . LEU B 1 5 ? -9.221 39.945 109.335 1.00 18.15 5 LEU B CA 1
ATOM 2302 C C . LEU B 1 5 ? -10.195 40.082 108.164 1.00 17.64 5 LEU B C 1
ATOM 2303 O O . LEU B 1 5 ? -11.408 39.956 108.339 1.00 22.20 5 LEU B O 1
ATOM 2308 N N . SER B 1 6 ? -9.658 40.340 106.976 1.00 12.64 6 SER B N 1
ATOM 2309 C CA . SER B 1 6 ? -10.453 40.471 105.762 1.00 13.84 6 SER B CA 1
ATOM 2310 C C . SER B 1 6 ? -9.598 39.930 104.625 1.00 13.74 6 SER B C 1
ATOM 2311 O O . SER B 1 6 ? -8.394 39.796 104.790 1.00 19.38 6 SER B O 1
ATOM 2314 N N . VAL B 1 7 ? -10.196 39.532 103.509 1.00 12.64 7 VAL B N 1
ATOM 2315 C CA . VAL B 1 7 ? -9.372 39.037 102.421 1.00 9.41 7 VAL B CA 1
ATOM 2316 C C . VAL B 1 7 ? -9.421 40.075 101.331 1.00 12.14 7 VAL B C 1
ATOM 2317 O O . VAL B 1 7 ? -10.410 40.780 101.187 1.00 10.17 7 VAL B O 1
ATOM 2321 N N . ASN B 1 8 ? -8.343 40.178 100.573 1.00 16.18 8 ASN B N 1
ATOM 2322 C CA . ASN B 1 8 ? -8.264 41.162 99.513 1.00 20.09 8 ASN B CA 1
ATOM 2323 C C . ASN B 1 8 ? -7.485 40.545 98.367 1.00 18.20 8 ASN B C 1
ATOM 2324 O O . ASN B 1 8 ? -6.258 40.437 98.429 1.00 22.38 8 ASN B O 1
ATOM 2329 N N . GLY B 1 9 ? -8.202 40.100 97.341 1.00 16.71 9 GLY B N 1
ATOM 2330 C CA . GLY B 1 9 ? -7.544 39.479 96.214 1.00 12.11 9 GLY B CA 1
ATOM 2331 C C . GLY B 1 9 ? -6.981 38.171 96.716 1.00 17.91 9 GLY B C 1
ATOM 2332 O O . GLY B 1 9 ? -7.732 37.334 97.205 1.00 19.58 9 GLY B O 1
ATOM 2333 N N . ASN B 1 10 ? -5.657 38.033 96.693 1.00 22.55 10 ASN B N 1
ATOM 2334 C CA . ASN B 1 10 ? -5.008 36.807 97.149 1.00 21.60 10 ASN B CA 1
ATOM 2335 C C . ASN B 1 10 ? -4.313 36.900 98.494 1.00 21.37 10 ASN B C 1
ATOM 2336 O O . ASN B 1 10 ? -3.532 36.024 98.843 1.00 23.63 10 ASN B O 1
ATOM 2341 N N . LYS B 1 11 ? -4.593 37.951 99.253 1.00 22.38 11 LYS B N 1
ATOM 2342 C CA . LYS B 1 11 ? -3.942 38.122 100.546 1.00 24.88 11 LYS B CA 1
ATOM 2343 C C . LYS B 1 11 ? -4.925 38.361 101.673 1.00 24.80 11 LYS B C 1
ATOM 2344 O O . LYS B 1 11 ? -6.043 38.831 101.453 1.00 23.90 11 LYS B O 1
ATOM 2350 N N . ILE B 1 12 ? -4.509 38.002 102.883 1.00 23.47 12 ILE B N 1
ATOM 2351 C CA . ILE B 1 12 ? -5.330 38.220 104.064 1.00 21.54 12 ILE B CA 1
ATOM 2352 C C . ILE B 1 12 ? -4.781 39.452 104.760 1.00 19.92 12 ILE B C 1
ATOM 2353 O O . ILE B 1 12 ? -3.571 39.658 104.800 1.00 25.91 12 ILE B O 1
ATOM 2358 N N . TYR B 1 13 ? -5.676 40.301 105.242 1.00 17.35 13 TYR B N 1
ATOM 2359 C CA . TYR B 1 13 ? -5.291 41.522 105.920 1.00 17.02 13 TYR B CA 1
ATOM 2360 C C . TYR B 1 13 ? -5.719 41.498 107.359 1.00 19.51 13 TYR B C 1
ATOM 2361 O O . TYR B 1 13 ? -6.750 40.926 107.695 1.00 23.29 13 TYR B O 1
ATOM 2370 N N . ALA B 1 14 ? -4.919 42.132 108.205 1.00 20.90 14 ALA B N 1
ATOM 2371 C CA . ALA B 1 14 ? -5.212 42.244 109.626 1.00 22.86 14 ALA B CA 1
ATOM 2372 C C . ALA B 1 14 ? -5.277 43.752 109.819 1.00 24.50 14 ALA B C 1
ATOM 2373 O O . ALA B 1 14 ? -4.251 44.435 109.865 1.00 26.10 14 ALA B O 1
ATOM 2375 N N . GLY B 1 15 ? -6.493 44.275 109.868 1.00 26.11 15 GLY B N 1
ATOM 2376 C CA . GLY B 1 15 ? -6.658 45.702 109.995 1.00 24.11 15 GLY B CA 1
ATOM 2377 C C . GLY B 1 15 ? -6.365 46.308 108.634 1.00 29.78 15 GLY B C 1
ATOM 2378 O O . GLY B 1 15 ? -7.025 45.970 107.653 1.00 22.32 15 GLY B O 1
ATOM 2379 N N . GLU B 1 16 ? -5.293 47.088 108.541 1.00 36.92 16 GLU B N 1
ATOM 2380 C CA . GLU B 1 16 ? -4.957 47.756 107.288 1.00 42.54 16 GLU B CA 1
ATOM 2381 C C . GLU B 1 16 ? -3.857 47.119 106.447 1.00 41.60 16 GLU B C 1
ATOM 2382 O O . GLU B 1 16 ? -3.736 47.426 105.260 1.00 42.95 16 GLU B O 1
ATOM 2388 N N . LYS B 1 17 ? -3.065 46.229 107.039 1.00 41.84 17 LYS B N 1
ATOM 2389 C CA . LYS B 1 17 ? -1.957 45.606 106.308 1.00 38.95 17 LYS B CA 1
ATOM 2390 C C . LYS B 1 17 ? -2.073 44.100 106.168 1.00 33.74 17 LYS B C 1
ATOM 2391 O O . LYS B 1 17 ? -2.785 43.447 106.927 1.00 29.78 17 LYS B O 1
ATOM 2397 N N . ALA B 1 18 ? -1.351 43.565 105.189 1.00 30.45 18 ALA B N 1
ATOM 2398 C CA . ALA B 1 18 ? -1.301 42.135 104.944 1.00 26.73 18 ALA B CA 1
ATOM 2399 C C . ALA B 1 18 ? -0.371 41.578 106.021 1.00 24.75 18 ALA B C 1
ATOM 2400 O O . ALA B 1 18 ? 0.696 42.144 106.270 1.00 27.38 18 ALA B O 1
ATOM 2402 N N . LYS B 1 19 ? -0.803 40.514 106.694 1.00 21.97 19 LYS B N 1
ATOM 2403 C CA . LYS B 1 19 ? -0.022 39.885 107.757 1.00 19.89 19 LYS B CA 1
ATOM 2404 C C . LYS B 1 19 ? -0.293 38.389 107.777 1.00 21.24 19 LYS B C 1
ATOM 2405 O O . LYS B 1 19 ? -1.238 37.910 107.147 1.00 23.61 19 LYS B O 1
ATOM 2411 N N . SER B 1 20 ? 0.541 37.659 108.509 1.00 19.66 20 SER B N 1
ATOM 2412 C CA . SER B 1 20 ? 0.425 36.213 108.652 1.00 14.58 20 SER B CA 1
ATOM 2413 C C . SER B 1 20 ? 0.593 35.893 110.131 1.00 15.63 20 SER B C 1
ATOM 2414 O O . SER B 1 20 ? 1.196 36.669 110.865 1.00 15.24 20 SER B O 1
ATOM 2417 N N . PHE B 1 21 ? 0.006 34.800 110.591 1.00 12.14 21 PHE B N 1
ATOM 2418 C CA . PHE B 1 21 ? 0.126 34.438 111.993 1.00 13.29 21 PHE B CA 1
ATOM 2419 C C . PHE B 1 21 ? 0.403 32.962 112.096 1.00 13.08 21 PHE B C 1
ATOM 2420 O O . PHE B 1 21 ? -0.031 32.195 111.243 1.00 15.84 21 PHE B O 1
ATOM 2428 N N . ALA B 1 22 ? 1.168 32.564 113.103 1.00 10.81 22 ALA B N 1
ATOM 2429 C CA . ALA B 1 22 ? 1.464 31.155 113.288 1.00 9.48 22 ALA B CA 1
ATOM 2430 C C . ALA B 1 22 ? 0.750 30.724 114.541 1.00 9.16 22 ALA B C 1
ATOM 2431 O O . ALA B 1 22 ? 0.596 31.510 115.476 1.00 12.45 22 ALA B O 1
ATOM 2433 N N . GLY B 1 23 ? 0.309 29.477 114.567 1.00 10.14 23 GLY B N 1
ATOM 2434 C CA . GLY B 1 23 ? -0.380 28.985 115.738 1.00 11.39 23 GLY B CA 1
ATOM 2435 C C . GLY B 1 23 ? -0.337 27.479 115.831 1.00 10.54 23 GLY B C 1
ATOM 2436 O O . GLY B 1 23 ? 0.389 26.818 115.078 1.00 8.34 23 GLY B O 1
ATOM 2437 N N . ASN B 1 24 ? -1.179 26.941 116.706 1.00 9.45 24 ASN B N 1
ATOM 2438 C CA . ASN B 1 24 ? -1.245 25.508 116.947 1.00 11.54 24 ASN B CA 1
ATOM 2439 C C . ASN B 1 24 ? -2.639 24.952 116.732 1.00 14.06 24 ASN B C 1
ATOM 2440 O O . ASN B 1 24 ? -3.640 25.615 116.991 1.00 10.86 24 ASN B O 1
ATOM 2445 N N . SER B 1 25 ? -2.680 23.696 116.315 1.00 13.43 25 SER B N 1
ATOM 2446 C CA . SER B 1 25 ? -3.919 22.995 116.105 1.00 14.12 25 SER B CA 1
ATOM 2447 C C . SER B 1 25 ? -4.050 21.954 117.204 1.00 12.08 25 SER B C 1
ATOM 2448 O O . SER B 1 25 ? -3.096 21.227 117.499 1.00 10.18 25 SER B O 1
ATOM 2451 N N . LEU B 1 26 ? -5.210 21.927 117.846 1.00 10.95 26 LEU B N 1
ATOM 2452 C CA . LEU B 1 26 ? -5.479 20.945 118.880 1.00 8.38 26 LEU B CA 1
ATOM 2453 C C . LEU B 1 26 ? -5.821 19.677 118.112 1.00 9.74 26 LEU B C 1
ATOM 2454 O O . LEU B 1 26 ? -6.145 19.729 116.928 1.00 12.60 26 LEU B O 1
ATOM 2459 N N . PHE B 1 27 ? -5.699 18.537 118.769 1.00 13.07 27 PHE B N 1
ATOM 2460 C CA . PHE B 1 27 ? -5.982 17.250 118.146 1.00 14.90 27 PHE B CA 1
ATOM 2461 C C . PHE B 1 27 ? -7.502 17.036 118.137 1.00 13.49 27 PHE B C 1
ATOM 2462 O O . PHE B 1 27 ? -8.235 17.846 118.699 1.00 14.45 27 PHE B O 1
ATOM 2470 N N . TRP B 1 28 ? -7.968 15.959 117.499 1.00 15.25 28 TRP B N 1
ATOM 2471 C CA . TRP B 1 28 ? -9.403 15.634 117.431 1.00 17.84 28 TRP B CA 1
ATOM 2472 C C . TRP B 1 28 ? -10.055 15.813 118.799 1.00 16.59 28 TRP B C 1
ATOM 2473 O O . TRP B 1 28 ? -9.563 15.266 119.779 1.00 20.09 28 TRP B O 1
ATOM 2484 N N . SER B 1 29 ? -11.165 16.543 118.862 1.00 14.78 29 SER B N 1
ATOM 2485 C CA . SER B 1 29 ? -11.864 16.776 120.134 1.00 17.57 29 SER B CA 1
ATOM 2486 C C . SER B 1 29 ? -12.606 15.555 120.686 1.00 19.79 29 SER B C 1
ATOM 2487 O O . SER B 1 29 ? -12.957 15.508 121.868 1.00 19.34 29 SER B O 1
ATOM 2490 N N . ASN B 1 30 ? -12.837 14.584 119.810 1.00 20.69 30 ASN B N 1
ATOM 2491 C CA . ASN B 1 30 ? -13.554 13.350 120.114 1.00 24.29 30 ASN B CA 1
ATOM 2492 C C . ASN B 1 30 ? -13.400 12.779 121.514 1.00 28.96 30 ASN B C 1
ATOM 2493 O O . ASN B 1 30 ? -12.284 12.625 122.017 1.00 33.70 30 ASN B O 1
ATOM 2498 N N . ASN B 1 31 ? -14.529 12.418 122.120 1.00 32.48 31 ASN B N 1
ATOM 2499 C CA . ASN B 1 31 ? -14.527 11.810 123.445 1.00 31.92 31 ASN B CA 1
ATOM 2500 C C . ASN B 1 31 ? -13.720 10.525 123.336 1.00 31.38 31 ASN B C 1
ATOM 2501 O O . ASN B 1 31 ? -13.765 9.836 122.313 1.00 29.10 31 ASN B O 1
ATOM 2506 N N . GLY B 1 32 ? -12.945 10.226 124.368 1.00 31.25 32 GLY B N 1
ATOM 2507 C CA . GLY B 1 32 ? -12.158 9.008 124.352 1.00 34.67 32 GLY B CA 1
ATOM 2508 C C . GLY B 1 32 ? -10.820 9.062 123.642 1.00 34.91 32 GLY B C 1
ATOM 2509 O O . GLY B 1 32 ? -10.003 8.154 123.817 1.00 37.73 32 GLY B O 1
ATOM 2510 N N . TRP B 1 33 ? -10.597 10.070 122.806 1.00 34.31 33 TRP B N 1
ATOM 2511 C CA . TRP B 1 33 ? -9.316 10.180 122.113 1.00 31.22 33 TRP B CA 1
ATOM 2512 C C . TRP B 1 33 ? -8.412 11.017 123.010 1.00 32.25 33 TRP B C 1
ATOM 2513 O O . TRP B 1 33 ? -8.806 11.377 124.125 1.00 36.39 33 TRP B O 1
ATOM 2524 N N . GLY B 1 34 ? -7.198 11.303 122.567 1.00 30.62 34 GLY B N 1
ATOM 2525 C CA . GLY B 1 34 ? -6.312 12.086 123.407 1.00 33.60 34 GLY B CA 1
ATOM 2526 C C . GLY B 1 34 ? -6.610 13.575 123.471 1.00 32.73 34 GLY B C 1
ATOM 2527 O O . GLY B 1 34 ? -6.893 14.125 124.536 1.00 33.75 34 GLY B O 1
ATOM 2528 N N . GLY B 1 35 ? -6.545 14.214 122.310 1.00 34.23 35 GLY B N 1
ATOM 2529 C CA . GLY B 1 35 ? -6.758 15.645 122.182 1.00 35.48 35 GLY B CA 1
ATOM 2530 C C . GLY B 1 35 ? -7.579 16.433 123.183 1.00 34.79 35 GLY B C 1
ATOM 2531 O O . GLY B 1 35 ? -7.096 17.438 123.714 1.00 34.67 35 GLY B O 1
ATOM 2532 N N . GLU B 1 36 ? -8.801 15.979 123.449 1.00 35.68 36 GLU B N 1
ATOM 2533 C CA . GLU B 1 36 ? -9.733 16.662 124.352 1.00 31.20 36 GLU B CA 1
ATOM 2534 C C . GLU B 1 36 ? -9.145 17.192 125.645 1.00 31.33 36 GLU B C 1
ATOM 2535 O O . GLU B 1 36 ? -9.508 18.271 126.105 1.00 29.97 36 GLU B O 1
ATOM 2541 N N . LYS B 1 37 ? -8.211 16.443 126.210 1.00 30.33 37 LYS B N 1
ATOM 2542 C CA . LYS B 1 37 ? -7.560 16.810 127.458 1.00 28.21 37 LYS B CA 1
ATOM 2543 C C . LYS B 1 37 ? -6.884 18.185 127.386 1.00 27.96 37 LYS B C 1
ATOM 2544 O O . LYS B 1 37 ? -6.764 18.893 128.395 1.00 25.93 37 LYS B O 1
ATOM 2550 N N . PHE B 1 38 ? -6.477 18.567 126.180 1.00 24.44 38 PHE B N 1
ATOM 2551 C CA . PHE B 1 38 ? -5.823 19.845 125.952 1.00 24.02 38 PHE B CA 1
ATOM 2552 C C . PHE B 1 38 ? -6.795 20.986 125.637 1.00 23.73 38 PHE B C 1
ATOM 2553 O O . PHE B 1 38 ? -6.380 22.134 125.468 1.00 22.73 38 PHE B O 1
ATOM 2561 N N . TYR B 1 39 ? -8.086 20.679 125.566 1.00 22.86 39 TYR B N 1
ATOM 2562 C CA . TYR B 1 39 ? -9.100 21.692 125.276 1.00 20.96 39 TYR B CA 1
ATOM 2563 C C . TYR B 1 39 ? -9.461 22.423 126.558 1.00 21.62 39 TYR B C 1
ATOM 2564 O O . TYR B 1 39 ? -10.516 22.172 127.130 1.00 27.31 39 TYR B O 1
ATOM 2573 N N . THR B 1 40 ? -8.588 23.318 127.017 1.00 23.42 40 THR B N 1
ATOM 2574 C CA . THR B 1 40 ? -8.823 24.066 128.259 1.00 24.79 40 THR B CA 1
ATOM 2575 C C . THR B 1 40 ? -8.263 25.491 128.211 1.00 26.45 40 THR B C 1
ATOM 2576 O O . THR B 1 40 ? -7.412 25.814 127.381 1.00 26.65 40 THR B O 1
ATOM 2580 N N . ALA B 1 41 ? -8.713 26.333 129.132 1.00 25.67 41 ALA B N 1
ATOM 2581 C CA . ALA B 1 41 ? -8.238 27.708 129.187 1.00 28.96 41 ALA B CA 1
ATOM 2582 C C . ALA B 1 41 ? -6.744 27.742 129.509 1.00 30.47 41 ALA B C 1
ATOM 2583 O O . ALA B 1 41 ? -6.043 28.689 129.147 1.00 29.63 41 ALA B O 1
ATOM 2585 N N . ASP B 1 42 ? -6.271 26.687 130.172 1.00 35.50 42 ASP B N 1
ATOM 2586 C CA . ASP B 1 42 ? -4.862 26.536 130.554 1.00 37.48 42 ASP B CA 1
ATOM 2587 C C . ASP B 1 42 ? -3.977 26.451 129.337 1.00 31.60 42 ASP B C 1
ATOM 2588 O O . ASP B 1 42 ? -3.107 27.288 129.136 1.00 33.96 42 ASP B O 1
ATOM 2593 N N . THR B 1 43 ? -4.197 25.403 128.550 1.00 27.63 43 THR B N 1
ATOM 2594 C CA . THR B 1 43 ? -3.426 25.145 127.346 1.00 22.61 43 THR B CA 1
ATOM 2595 C C . THR B 1 43 ? -3.395 26.391 126.504 1.00 21.17 43 THR B C 1
ATOM 2596 O O . THR B 1 43 ? -2.344 26.775 125.990 1.00 28.02 43 THR B O 1
ATOM 2600 N N . VAL B 1 44 ? -4.539 27.056 126.426 1.00 18.00 44 VAL B N 1
ATOM 2601 C CA . VAL B 1 44 ? -4.666 28.278 125.648 1.00 17.99 44 VAL B CA 1
ATOM 2602 C C . VAL B 1 44 ? -3.800 29.396 126.219 1.00 13.66 44 VAL B C 1
ATOM 2603 O O . VAL B 1 44 ? -3.056 30.042 125.487 1.00 10.06 44 VAL B O 1
ATOM 2607 N N . ALA B 1 45 ? -3.837 29.566 127.534 1.00 17.16 45 ALA B N 1
ATOM 2608 C CA . ALA B 1 45 ? -3.040 30.592 128.197 1.00 19.26 45 ALA B CA 1
ATOM 2609 C C . ALA B 1 45 ? -1.558 30.319 127.945 1.00 20.37 45 ALA B C 1
ATOM 2610 O O . ALA B 1 45 ? -0.792 31.226 127.614 1.00 24.57 45 ALA B O 1
ATOM 2612 N N . SER B 1 46 ? -1.171 29.055 128.070 1.00 22.24 46 SER B N 1
ATOM 2613 C CA . SER B 1 46 ? 0.204 28.630 127.845 1.00 23.29 46 SER B CA 1
ATOM 2614 C C . SER B 1 46 ? 0.655 28.938 126.420 1.00 22.01 46 SER B C 1
ATOM 2615 O O . SER B 1 46 ? 1.755 29.436 126.214 1.00 25.86 46 SER B O 1
ATOM 2618 N N . LEU B 1 47 ? -0.190 28.645 125.438 1.00 20.59 47 LEU B N 1
ATOM 2619 C CA . LEU B 1 47 ? 0.141 28.900 124.041 1.00 17.38 47 LEU B CA 1
ATOM 2620 C C . LEU B 1 47 ? 0.471 30.364 123.780 1.00 16.78 47 LEU B C 1
ATOM 2621 O O . LEU B 1 47 ? 1.383 30.672 123.011 1.00 14.99 47 LEU B O 1
ATOM 2626 N N . LYS B 1 48 ? -0.290 31.260 124.395 1.00 16.39 48 LYS B N 1
ATOM 2627 C CA . LYS B 1 48 ? -0.077 32.689 124.222 1.00 18.69 48 LYS B CA 1
ATOM 2628 C C . LYS B 1 48 ? 1.189 33.186 124.922 1.00 21.77 48 LYS B C 1
ATOM 2629 O O . LYS B 1 48 ? 2.039 33.822 124.295 1.00 21.32 48 LYS B O 1
ATOM 2635 N N . LYS B 1 49 ? 1.295 32.906 126.221 1.00 25.32 49 LYS B N 1
ATOM 2636 C CA . LYS B 1 49 ? 2.442 33.317 127.038 1.00 26.07 49 LYS B CA 1
ATOM 2637 C C . LYS B 1 49 ? 3.765 32.636 126.678 1.00 24.62 49 LYS B C 1
ATOM 2638 O O . LYS B 1 49 ? 4.730 33.307 126.325 1.00 25.47 49 LYS B O 1
ATOM 2644 N N . ASP B 1 50 ? 3.800 31.310 126.757 1.00 24.64 50 ASP B N 1
ATOM 2645 C CA . ASP B 1 50 ? 5.015 30.551 126.477 1.00 24.76 50 ASP B CA 1
ATOM 2646 C C . ASP B 1 50 ? 5.386 30.351 125.016 1.00 23.13 50 ASP B C 1
ATOM 2647 O O . ASP B 1 50 ? 6.560 30.467 124.664 1.00 25.26 50 ASP B O 1
ATOM 2652 N N . TRP B 1 51 ? 4.416 30.002 124.175 1.00 20.59 51 TRP B N 1
ATOM 2653 C CA . TRP B 1 51 ? 4.700 29.785 122.754 1.00 15.60 51 TRP B CA 1
ATOM 2654 C C . TRP B 1 51 ? 4.626 31.057 121.932 1.00 12.90 51 TRP B C 1
ATOM 2655 O O . TRP B 1 51 ? 5.183 31.105 120.839 1.00 12.05 51 TRP B O 1
ATOM 2666 N N . LYS B 1 52 ? 3.942 32.076 122.451 1.00 13.79 52 LYS B N 1
ATOM 2667 C CA . LYS B 1 52 ? 3.733 33.346 121.730 1.00 20.91 52 LYS B CA 1
ATOM 2668 C C . LYS B 1 52 ? 2.850 33.065 120.513 1.00 18.82 52 LYS B C 1
ATOM 2669 O O . LYS B 1 52 ? 2.995 33.711 119.464 1.00 15.75 52 LYS B O 1
ATOM 2675 N N . SER B 1 53 ? 1.981 32.066 120.663 1.00 13.41 53 SER B N 1
ATOM 2676 C CA . SER B 1 53 ? 1.052 31.613 119.627 1.00 13.97 53 SER B CA 1
ATOM 2677 C C . SER B 1 53 ? -0.037 32.644 119.338 1.00 11.68 53 SER B C 1
ATOM 2678 O O . SER B 1 53 ? -0.555 33.271 120.254 1.00 13.16 53 SER B O 1
ATOM 2681 N N . SER B 1 54 ? -0.404 32.793 118.066 1.00 13.30 54 SER B N 1
ATOM 2682 C CA . SER B 1 54 ? -1.434 33.748 117.662 1.00 8.07 54 SER B CA 1
ATOM 2683 C C . SER B 1 54 ? -2.721 33.060 117.250 1.00 12.50 54 SER B C 1
ATOM 2684 O O . SER B 1 54 ? -3.772 33.704 117.119 1.00 12.56 54 SER B O 1
ATOM 2687 N N . ILE B 1 55 ? -2.634 31.757 117.007 1.00 12.12 55 ILE B N 1
ATOM 2688 C CA . ILE B 1 55 ? -3.787 30.995 116.562 1.00 11.24 55 ILE B CA 1
ATOM 2689 C C . ILE B 1 55 ? -3.932 29.682 117.301 1.00 13.67 55 ILE B C 1
ATOM 2690 O O . ILE B 1 55 ? -2.944 29.009 117.600 1.00 14.36 55 ILE B O 1
ATOM 2695 N N . VAL B 1 56 ? -5.175 29.353 117.623 1.00 16.08 56 VAL B N 1
ATOM 2696 C CA . VAL B 1 56 ? -5.520 28.094 118.262 1.00 14.94 56 VAL B CA 1
ATOM 2697 C C . VAL B 1 56 ? -6.671 27.544 117.411 1.00 12.25 56 VAL B C 1
ATOM 2698 O O . VAL B 1 56 ? -7.637 28.246 117.133 1.00 16.66 56 VAL B O 1
ATOM 2702 N N . ARG B 1 57 ? -6.505 26.341 116.888 1.00 12.69 57 ARG B N 1
ATOM 2703 C CA . ARG B 1 57 ? -7.534 25.723 116.064 1.00 13.91 57 ARG B CA 1
ATOM 2704 C C . ARG B 1 57 ? -8.228 24.595 116.821 1.00 17.35 57 ARG B C 1
ATOM 2705 O O . ARG B 1 57 ? -7.568 23.701 117.352 1.00 19.86 57 ARG B O 1
ATOM 2713 N N . ALA B 1 58 ? -9.550 24.667 116.913 1.00 16.43 58 ALA B N 1
ATOM 2714 C CA . ALA B 1 58 ? -10.335 23.634 117.576 1.00 14.81 58 ALA B CA 1
ATOM 2715 C C . ALA B 1 58 ? -10.737 22.666 116.465 1.00 17.52 58 ALA B C 1
ATOM 2716 O O . ALA B 1 58 ? -11.372 23.078 115.490 1.00 19.88 58 ALA B O 1
ATOM 2718 N N . ALA B 1 59 ? -10.323 21.405 116.581 1.00 15.10 59 ALA B N 1
ATOM 2719 C CA . ALA B 1 59 ? -10.621 20.397 115.572 1.00 14.26 59 ALA B CA 1
ATOM 2720 C C . ALA B 1 59 ? -11.720 19.478 116.069 1.00 16.83 59 ALA B C 1
ATOM 2721 O O . ALA B 1 59 ? -11.444 18.396 116.587 1.00 17.27 59 ALA B O 1
ATOM 2723 N N . MET B 1 60 ? -12.971 19.901 115.888 1.00 19.96 60 MET B N 1
ATOM 2724 C CA . MET B 1 60 ? -14.118 19.120 116.344 1.00 20.14 60 MET B CA 1
ATOM 2725 C C . MET B 1 60 ? -14.499 17.984 115.398 1.00 20.65 60 MET B C 1
ATOM 2726 O O . MET B 1 60 ? -14.971 18.221 114.277 1.00 18.51 60 MET B O 1
ATOM 2731 N N . GLY B 1 61 ? -14.253 16.752 115.839 1.00 19.40 61 GLY B N 1
ATOM 2732 C CA . GLY B 1 61 ? -14.586 15.596 115.025 1.00 20.52 61 GLY B CA 1
ATOM 2733 C C . GLY B 1 61 ? -16.084 15.577 114.833 1.00 20.97 61 GLY B C 1
ATOM 2734 O O . GLY B 1 61 ? -16.824 16.048 115.703 1.00 18.96 61 GLY B O 1
ATOM 2735 N N . VAL B 1 62 ? -16.545 15.036 113.709 1.00 24.59 62 VAL B N 1
ATOM 2736 C CA . VAL B 1 62 ? -17.981 15.004 113.423 1.00 23.27 62 VAL B CA 1
ATOM 2737 C C . VAL B 1 62 ? -18.555 13.605 113.280 1.00 25.03 62 VAL B C 1
ATOM 2738 O O . VAL B 1 62 ? -19.406 13.208 114.075 1.00 27.09 62 VAL B O 1
ATOM 2742 N N . GLN B 1 63 ? -18.057 12.858 112.295 1.00 27.08 63 GLN B N 1
ATOM 2743 C CA . GLN B 1 63 ? -18.533 11.502 111.991 1.00 27.44 63 GLN B CA 1
ATOM 2744 C C . GLN B 1 63 ? -18.042 10.383 112.904 1.00 25.77 63 GLN B C 1
ATOM 2745 O O . GLN B 1 63 ? -18.724 9.372 113.057 1.00 23.69 63 GLN B O 1
ATOM 2751 N N . GLU B 1 64 ? -16.848 10.538 113.469 1.00 25.67 64 GLU B N 1
ATOM 2752 C CA . GLU B 1 64 ? -16.264 9.499 114.317 1.00 24.19 64 GLU B CA 1
ATOM 2753 C C . GLU B 1 64 ? -16.805 9.377 115.747 1.00 24.20 64 GLU B C 1
ATOM 2754 O O . GLU B 1 64 ? -17.446 10.291 116.276 1.00 22.07 64 GLU B O 1
ATOM 2760 N N . SER B 1 65 ? -16.518 8.235 116.367 1.00 22.89 65 SER B N 1
ATOM 2761 C CA . SER B 1 65 ? -16.946 7.936 117.729 1.00 25.23 65 SER B CA 1
ATOM 2762 C C . SER B 1 65 ? -16.632 9.077 118.675 1.00 24.93 65 SER B C 1
ATOM 2763 O O . SER B 1 65 ? -15.552 9.661 118.616 1.00 31.09 65 SER B O 1
ATOM 2766 N N . GLY B 1 66 ? -17.573 9.384 119.557 1.00 26.13 66 GLY B N 1
ATOM 2767 C CA . GLY B 1 66 ? -17.372 10.466 120.498 1.00 24.97 66 GLY B CA 1
ATOM 2768 C C . GLY B 1 66 ? -17.308 11.810 119.798 1.00 24.38 66 GLY B C 1
ATOM 2769 O O . GLY B 1 66 ? -16.890 12.799 120.401 1.00 24.45 66 GLY B O 1
ATOM 2770 N N . GLY B 1 67 ? -17.686 11.829 118.520 1.00 20.72 67 GLY B N 1
ATOM 2771 C CA . GLY B 1 67 ? -17.678 13.057 117.749 1.00 18.74 67 GLY B CA 1
ATOM 2772 C C . GLY B 1 67 ? -18.903 13.902 118.033 1.00 19.90 67 GLY B C 1
ATOM 2773 O O . GLY B 1 67 ? -19.741 13.529 118.851 1.00 18.27 67 GLY B O 1
ATOM 2774 N N . TYR B 1 68 ? -19.039 15.014 117.314 1.00 24.05 68 TYR B N 1
ATOM 2775 C CA . TYR B 1 68 ? -20.169 15.930 117.489 1.00 24.44 68 TYR B CA 1
ATOM 2776 C C . TYR B 1 68 ? -21.540 15.270 117.292 1.00 24.17 68 TYR B C 1
ATOM 2777 O O . TYR B 1 68 ? -22.465 15.530 118.058 1.00 24.43 68 TYR B O 1
ATOM 2786 N N . LEU B 1 69 ? -21.671 14.414 116.281 1.00 23.95 69 LEU B N 1
ATOM 2787 C CA . LEU B 1 69 ? -22.945 13.743 116.031 1.00 26.67 69 LEU B CA 1
ATOM 2788 C C . LEU B 1 69 ? -23.392 12.897 117.225 1.00 29.86 69 LEU B C 1
ATOM 2789 O O . LEU B 1 69 ? -24.534 13.002 117.659 1.00 31.38 69 LEU B O 1
ATOM 2794 N N . GLN B 1 70 ? -22.491 12.069 117.754 1.00 30.99 70 GLN B N 1
ATOM 2795 C CA . GLN B 1 70 ? -22.806 11.232 118.911 1.00 28.23 70 GLN B CA 1
ATOM 2796 C C . GLN B 1 70 ? -22.961 12.045 120.188 1.00 29.93 70 GLN B C 1
ATOM 2797 O O . GLN B 1 70 ? -23.707 11.653 121.082 1.00 31.06 70 GLN B O 1
ATOM 2803 N N . ASP B 1 71 ? -22.227 13.148 120.298 1.00 27.24 71 ASP B N 1
ATOM 2804 C CA . ASP B 1 71 ? -22.293 13.969 121.496 1.00 27.28 71 ASP B CA 1
ATOM 2805 C C . ASP B 1 71 ? -22.122 15.437 121.136 1.00 29.87 71 ASP B C 1
ATOM 2806 O O . ASP B 1 71 ? -21.062 16.020 121.351 1.00 34.09 71 ASP B O 1
ATOM 2811 N N . PRO B 1 72 ? -23.199 16.077 120.659 1.00 29.48 72 PRO B N 1
ATOM 2812 C CA . PRO B 1 72 ? -23.191 17.487 120.264 1.00 27.20 72 PRO B CA 1
ATOM 2813 C C . PRO B 1 72 ? -22.793 18.454 121.373 1.00 27.06 72 PRO B C 1
ATOM 2814 O O . PRO B 1 72 ? -22.014 19.381 121.150 1.00 26.90 72 PRO B O 1
ATOM 2818 N N . ALA B 1 73 ? -23.324 18.225 122.568 1.00 26.43 73 ALA B N 1
ATOM 2819 C CA . ALA B 1 73 ? -23.058 19.094 123.712 1.00 29.12 73 ALA B CA 1
ATOM 2820 C C . ALA B 1 73 ? -21.641 18.990 124.277 1.00 28.89 73 ALA B C 1
ATOM 2821 O O . ALA B 1 73 ? -20.967 20.005 124.463 1.00 29.57 73 ALA B O 1
ATOM 2823 N N . GLY B 1 74 ? -21.193 17.763 124.534 1.00 25.65 74 GLY B N 1
ATOM 2824 C CA . GLY B 1 74 ? -19.866 17.540 125.081 1.00 21.58 74 GLY B CA 1
ATOM 2825 C C . GLY B 1 74 ? -18.797 18.112 124.182 1.00 22.68 74 GLY B C 1
ATOM 2826 O O . GLY B 1 74 ? -17.857 18.754 124.648 1.00 24.94 74 GLY B O 1
ATOM 2827 N N . ASN B 1 75 ? -18.959 17.898 122.882 1.00 21.40 75 ASN B N 1
ATOM 2828 C CA . ASN B 1 75 ? -18.018 18.398 121.899 1.00 20.79 75 ASN B CA 1
ATOM 2829 C C . ASN B 1 75 ? -18.128 19.909 121.712 1.00 21.70 75 ASN B C 1
ATOM 2830 O O . ASN B 1 75 ? -17.113 20.609 121.676 1.00 26.83 75 ASN B O 1
ATOM 2835 N N . LYS B 1 76 ? -19.352 20.419 121.629 1.00 22.62 76 LYS B N 1
ATOM 2836 C CA . LYS B 1 76 ? -19.566 21.853 121.462 1.00 19.81 76 LYS B CA 1
ATOM 2837 C C . LYS B 1 76 ? -18.986 22.611 122.657 1.00 18.96 76 LYS B C 1
ATOM 2838 O O . LYS B 1 76 ? -18.450 23.711 122.508 1.00 19.03 76 LYS B O 1
ATOM 2844 N N . ALA B 1 77 ? -19.069 22.009 123.838 1.00 19.20 77 ALA B N 1
ATOM 2845 C CA . ALA B 1 77 ? -18.541 22.628 125.048 1.00 20.23 77 ALA B CA 1
ATOM 2846 C C . ALA B 1 77 ? -17.029 22.743 124.958 1.00 22.86 77 ALA B C 1
ATOM 2847 O O . ALA B 1 77 ? -16.463 23.800 125.243 1.00 27.99 77 ALA B O 1
ATOM 2849 N N . LYS B 1 78 ? -16.379 21.654 124.557 1.00 21.57 78 LYS B N 1
ATOM 2850 C CA . LYS B 1 78 ? -14.927 21.627 124.413 1.00 15.66 78 LYS B CA 1
ATOM 2851 C C . LYS B 1 78 ? -14.480 22.785 123.540 1.00 18.19 78 LYS B C 1
ATOM 2852 O O . LYS B 1 78 ? -13.545 23.501 123.888 1.00 15.09 78 LYS B O 1
ATOM 2858 N N . VAL B 1 79 ? -15.186 22.966 122.420 1.00 20.19 79 VAL B N 1
ATOM 2859 C CA . VAL B 1 79 ? -14.899 24.019 121.440 1.00 17.77 79 VAL B CA 1
ATOM 2860 C C . VAL B 1 79 ? -15.072 25.429 122.004 1.00 19.00 79 VAL B C 1
ATOM 2861 O O . VAL B 1 79 ? -14.215 26.291 121.801 1.00 17.60 79 VAL B O 1
ATOM 2865 N N . GLU B 1 80 ? -16.169 25.652 122.721 1.00 20.52 80 GLU B N 1
ATOM 2866 C CA . GLU B 1 80 ? -16.444 26.950 123.317 1.00 22.83 80 GLU B CA 1
ATOM 2867 C C . GLU B 1 80 ? -15.427 27.309 124.393 1.00 26.13 80 GLU B C 1
ATOM 2868 O O . GLU B 1 80 ? -15.060 28.478 124.547 1.00 26.64 80 GLU B O 1
ATOM 2874 N N . ARG B 1 81 ? -14.978 26.307 125.141 1.00 27.05 81 ARG B N 1
ATOM 2875 C CA . ARG B 1 81 ? -13.992 26.522 126.191 1.00 28.02 81 ARG B CA 1
ATOM 2876 C C . ARG B 1 81 ? -12.758 27.108 125.543 1.00 23.98 81 ARG B C 1
ATOM 2877 O O . ARG B 1 81 ? -12.232 28.122 125.992 1.00 24.70 81 ARG B O 1
ATOM 2885 N N . VAL B 1 82 ? -12.345 26.487 124.443 1.00 22.43 82 VAL B N 1
ATOM 2886 C CA . VAL B 1 82 ? -11.176 26.916 123.689 1.00 17.06 82 VAL B CA 1
ATOM 2887 C C . VAL B 1 82 ? -11.370 28.271 123.005 1.00 17.09 82 VAL B C 1
ATOM 2888 O O . VAL B 1 82 ? -10.442 29.072 122.929 1.00 19.34 82 VAL B O 1
ATOM 2892 N N . VAL B 1 83 ? -12.571 28.551 122.526 1.00 16.57 83 VAL B N 1
ATOM 2893 C CA . VAL B 1 83 ? -12.799 29.828 121.868 1.00 13.41 83 VAL B CA 1
ATOM 2894 C C . VAL B 1 83 ? -12.896 30.963 122.876 1.00 11.24 83 VAL B C 1
ATOM 2895 O O . VAL B 1 83 ? -12.388 32.050 122.635 1.00 13.69 83 VAL B O 1
ATOM 2899 N N . ASP B 1 84 ? -13.512 30.706 124.021 1.00 13.68 84 ASP B N 1
ATOM 2900 C CA . ASP B 1 84 ? -13.645 31.735 125.052 1.00 19.13 84 ASP B CA 1
ATOM 2901 C C . ASP B 1 84 ? -12.274 32.138 125.581 1.00 21.77 84 ASP B C 1
ATOM 2902 O O . ASP B 1 84 ? -11.973 33.328 125.725 1.00 20.68 84 ASP B O 1
ATOM 2907 N N . ALA B 1 85 ? -11.444 31.130 125.848 1.00 22.94 85 ALA B N 1
ATOM 2908 C CA . ALA B 1 85 ? -10.088 31.326 126.350 1.00 18.76 85 ALA B CA 1
ATOM 2909 C C . ALA B 1 85 ? -9.240 32.110 125.355 1.00 18.17 85 ALA B C 1
ATOM 2910 O O . ALA B 1 85 ? -8.393 32.910 125.752 1.00 20.36 85 ALA B O 1
ATOM 2912 N N . ALA B 1 86 ? -9.467 31.872 124.064 1.00 19.34 86 ALA B N 1
ATOM 2913 C CA . ALA B 1 86 ? -8.728 32.550 123.000 1.00 15.94 86 ALA B CA 1
ATOM 2914 C C . ALA B 1 86 ? -9.052 34.036 122.981 1.00 18.30 86 ALA B C 1
ATOM 2915 O O . ALA B 1 86 ? -8.165 34.883 122.814 1.00 21.74 86 ALA B O 1
ATOM 2917 N N . ILE B 1 87 ? -10.330 34.343 123.145 1.00 16.83 87 ILE B N 1
ATOM 2918 C CA . ILE B 1 87 ? -10.796 35.718 123.168 1.00 18.38 87 ILE B CA 1
ATOM 2919 C C . ILE B 1 87 ? -10.162 36.442 124.358 1.00 18.84 87 ILE B C 1
ATOM 2920 O O . ILE B 1 87 ? -9.695 37.576 124.230 1.00 21.16 87 ILE B O 1
ATOM 2925 N N . ALA B 1 88 ? -10.087 35.748 125.489 1.00 19.03 88 ALA B N 1
ATOM 2926 C CA . ALA B 1 88 ? -9.511 36.293 126.715 1.00 16.57 88 ALA B CA 1
ATOM 2927 C C . ALA B 1 88 ? -8.003 36.469 126.641 1.00 17.24 88 ALA B C 1
ATOM 2928 O O . ALA B 1 88 ? -7.439 37.305 127.344 1.00 20.73 88 ALA B O 1
ATOM 2930 N N . ASN B 1 89 ? -7.354 35.700 125.777 1.00 20.08 89 ASN B N 1
ATOM 2931 C CA . ASN B 1 89 ? -5.904 35.773 125.634 1.00 14.39 89 ASN B CA 1
ATOM 2932 C C . ASN B 1 89 ? -5.415 36.463 124.381 1.00 16.01 89 ASN B C 1
ATOM 2933 O O . ASN B 1 89 ? -4.252 36.318 124.012 1.00 18.64 89 ASN B O 1
ATOM 2938 N N . ASP B 1 90 ? -6.293 37.235 123.744 1.00 18.24 90 ASP B N 1
ATOM 2939 C CA . ASP B 1 90 ? -5.962 37.955 122.510 1.00 18.88 90 ASP B CA 1
ATOM 2940 C C . ASP B 1 90 ? -5.377 37.079 121.405 1.00 19.62 90 ASP B C 1
ATOM 2941 O O . ASP B 1 90 ? -4.330 37.385 120.834 1.00 16.47 90 ASP B O 1
ATOM 2946 N N . MET B 1 91 ? -6.074 35.990 121.102 1.00 18.79 91 MET B N 1
ATOM 2947 C CA . MET B 1 91 ? -5.653 35.072 120.053 1.00 18.54 91 MET B CA 1
ATOM 2948 C C . MET B 1 91 ? -6.784 34.856 119.054 1.00 18.55 91 MET B C 1
ATOM 2949 O O . MET B 1 91 ? -7.933 35.219 119.312 1.00 17.03 91 MET B O 1
ATOM 2954 N N . TYR B 1 92 ? -6.445 34.281 117.907 1.00 17.16 92 TYR B N 1
ATOM 2955 C CA . TYR B 1 92 ? -7.434 33.964 116.899 1.00 14.72 92 TYR B CA 1
ATOM 2956 C C . TYR B 1 92 ? -7.877 32.546 117.185 1.00 17.24 92 TYR B C 1
ATOM 2957 O O . TYR B 1 92 ? -7.049 31.694 117.549 1.00 21.11 92 TYR B O 1
ATOM 2966 N N . ALA B 1 93 ? -9.177 32.300 117.077 1.00 12.50 93 ALA B N 1
ATOM 2967 C CA . ALA B 1 93 ? -9.711 30.971 117.320 1.00 9.10 93 ALA B CA 1
ATOM 2968 C C . ALA B 1 93 ? -10.349 30.481 116.046 1.00 8.17 93 ALA B C 1
ATOM 2969 O O . ALA B 1 93 ? -11.150 31.194 115.447 1.00 8.09 93 ALA B O 1
ATOM 2971 N N . ILE B 1 94 ? -9.954 29.288 115.611 1.00 10.82 94 ILE B N 1
ATOM 2972 C CA . ILE B 1 94 ? -10.506 28.668 114.408 1.00 8.60 94 ILE B CA 1
ATOM 2973 C C . ILE B 1 94 ? -11.458 27.567 114.845 1.00 14.30 94 ILE B C 1
ATOM 2974 O O . ILE B 1 94 ? -11.030 26.601 115.468 1.00 17.64 94 ILE B O 1
ATOM 2979 N N . ILE B 1 95 ? -12.739 27.702 114.523 1.00 13.86 95 ILE B N 1
ATOM 2980 C CA . ILE B 1 95 ? -13.722 26.679 114.872 1.00 11.24 95 ILE B CA 1
ATOM 2981 C C . ILE B 1 95 ? -13.726 25.712 113.697 1.00 8.22 95 ILE B C 1
ATOM 2982 O O . ILE B 1 95 ? -14.145 26.064 112.607 1.00 12.00 95 ILE B O 1
ATOM 2987 N N . GLY B 1 96 ? -13.202 24.516 113.898 1.00 7.78 96 GLY B N 1
ATOM 2988 C CA . GLY B 1 96 ? -13.142 23.570 112.808 1.00 9.69 96 GLY B CA 1
ATOM 2989 C C . GLY B 1 96 ? -14.139 22.430 112.771 1.00 10.58 96 GLY B C 1
ATOM 2990 O O . GLY B 1 96 ? -14.390 21.740 113.764 1.00 12.76 96 GLY B O 1
ATOM 2991 N N . TRP B 1 97 ? -14.709 22.235 111.593 1.00 11.08 97 TRP B N 1
ATOM 2992 C CA . TRP B 1 97 ? -15.645 21.164 111.340 1.00 9.34 97 TRP B CA 1
ATOM 2993 C C . TRP B 1 97 ? -14.693 20.089 110.834 1.00 8.06 97 TRP B C 1
ATOM 2994 O O . TRP B 1 97 ? -14.424 19.996 109.638 1.00 11.07 97 TRP B O 1
ATOM 3005 N N . HIS B 1 98 ? -14.152 19.302 111.756 1.00 12.54 98 HIS B N 1
ATOM 3006 C CA . HIS B 1 98 ? -13.176 18.269 111.418 1.00 17.69 98 HIS B CA 1
ATOM 3007 C C . HIS B 1 98 ? -13.808 17.039 110.787 1.00 15.57 98 HIS B C 1
ATOM 3008 O O . HIS B 1 98 ? -13.926 15.993 111.418 1.00 14.42 98 HIS B O 1
ATOM 3015 N N . SER B 1 99 ? -14.180 17.158 109.520 1.00 17.42 99 SER B N 1
ATOM 3016 C CA . SER B 1 99 ? -14.806 16.056 108.812 1.00 15.77 99 SER B CA 1
ATOM 3017 C C . SER B 1 99 ? -14.158 15.780 107.467 1.00 18.41 99 SER B C 1
ATOM 3018 O O . SER B 1 99 ? -13.537 16.657 106.863 1.00 20.51 99 SER B O 1
ATOM 3021 N N . HIS B 1 100 ? -14.305 14.545 107.006 1.00 21.99 100 HIS B N 1
ATOM 3022 C CA . HIS B 1 100 ? -13.758 14.122 105.720 1.00 23.17 100 HIS B CA 1
ATOM 3023 C C . HIS B 1 100 ? -14.878 13.911 104.724 1.00 21.03 100 HIS B C 1
ATOM 3024 O O . HIS B 1 100 ? -14.639 13.511 103.585 1.00 20.28 100 HIS B O 1
ATOM 3031 N N . SER B 1 101 ? -16.104 14.144 105.174 1.00 21.55 101 SER B N 1
ATOM 3032 C CA . SER B 1 101 ? -17.272 13.991 104.325 1.00 23.14 101 SER B CA 1
ATOM 3033 C C . SER B 1 101 ? -18.406 14.865 104.861 1.00 24.40 101 SER B C 1
ATOM 3034 O O . SER B 1 101 ? -19.538 14.409 105.031 1.00 28.58 101 SER B O 1
ATOM 3037 N N . ALA B 1 102 ? -18.083 16.132 105.112 1.00 22.11 102 ALA B N 1
ATOM 3038 C CA . ALA B 1 102 ? -19.038 17.104 105.631 1.00 20.43 102 ALA B CA 1
ATOM 3039 C C . ALA B 1 102 ? -20.278 17.203 104.750 1.00 21.07 102 ALA B C 1
ATOM 3040 O O . ALA B 1 102 ? -21.372 17.496 105.228 1.00 17.45 102 ALA B O 1
ATOM 3042 N N . GLU B 1 103 ? -20.090 16.942 103.464 1.00 20.89 103 GLU B N 1
ATOM 3043 C CA . GLU B 1 103 ? -21.170 16.989 102.478 1.00 23.89 103 GLU B CA 1
ATOM 3044 C C . GLU B 1 103 ? -22.307 16.007 102.746 1.00 24.67 103 GLU B C 1
ATOM 3045 O O . GLU B 1 103 ? -23.386 16.146 102.185 1.00 24.31 103 GLU B O 1
ATOM 3051 N N . ASN B 1 104 ? -22.057 15.032 103.616 1.00 26.26 104 ASN B N 1
ATOM 3052 C CA . ASN B 1 104 ? -23.047 14.022 103.985 1.00 25.97 104 ASN B CA 1
ATOM 3053 C C . ASN B 1 104 ? -23.923 14.449 105.158 1.00 25.11 104 ASN B C 1
ATOM 3054 O O . ASN B 1 104 ? -24.923 13.799 105.446 1.00 24.68 104 ASN B O 1
ATOM 3059 N N . ASN B 1 105 ? -23.540 15.521 105.848 1.00 24.74 105 ASN B N 1
ATOM 3060 C CA . ASN B 1 105 ? -24.296 16.002 107.008 1.00 21.97 105 ASN B CA 1
ATOM 3061 C C . ASN B 1 105 ? -24.503 17.506 106.984 1.00 22.62 105 ASN B C 1
ATOM 3062 O O . ASN B 1 105 ? -24.401 18.172 108.019 1.00 22.90 105 ASN B O 1
ATOM 3067 N N . ARG B 1 106 ? -24.849 18.031 105.815 1.00 23.15 106 ARG B N 1
ATOM 3068 C CA . ARG B 1 106 ? -25.060 19.458 105.648 1.00 24.20 106 ARG B CA 1
ATOM 3069 C C . ARG B 1 106 ? -25.975 20.103 106.681 1.00 24.67 106 ARG B C 1
ATOM 3070 O O . ARG B 1 106 ? -25.639 21.151 107.230 1.00 22.96 106 ARG B O 1
ATOM 3078 N N . SER B 1 107 ? -27.115 19.481 106.965 1.00 25.53 107 SER B N 1
ATOM 3079 C CA . SER B 1 107 ? -28.056 20.052 107.932 1.00 25.50 107 SER B CA 1
ATOM 3080 C C . SER B 1 107 ? -27.405 20.355 109.271 1.00 19.41 107 SER B C 1
ATOM 3081 O O . SER B 1 107 ? -27.537 21.462 109.799 1.00 20.31 107 SER B O 1
ATOM 3084 N N . GLU B 1 108 ? -26.629 19.404 109.772 1.00 17.74 108 GLU B N 1
ATOM 3085 C CA . GLU B 1 108 ? -25.967 19.557 111.063 1.00 19.69 108 GLU B CA 1
ATOM 3086 C C . GLU B 1 108 ? -24.902 20.649 111.068 1.00 16.37 108 GLU B C 1
ATOM 3087 O O . GLU B 1 108 ? -24.739 21.369 112.048 1.00 13.25 108 GLU B O 1
ATOM 3093 N N . ALA B 1 109 ? -24.199 20.794 109.955 1.00 18.64 109 ALA B N 1
ATOM 3094 C CA . ALA B 1 109 ? -23.156 21.803 109.855 1.00 18.09 109 ALA B CA 1
ATOM 3095 C C . ALA B 1 109 ? -23.746 23.205 109.846 1.00 16.65 109 ALA B C 1
ATOM 3096 O O . ALA B 1 109 ? -23.228 24.104 110.511 1.00 17.32 109 ALA B O 1
ATOM 3098 N N . ILE B 1 110 ? -24.848 23.391 109.124 1.00 17.16 110 ILE B N 1
ATOM 3099 C CA . ILE B 1 110 ? -25.485 24.704 109.057 1.00 15.12 110 ILE B CA 1
ATOM 3100 C C . ILE B 1 110 ? -25.994 25.112 110.426 1.00 14.32 110 ILE B C 1
ATOM 3101 O O . ILE B 1 110 ? -25.809 26.253 110.841 1.00 16.14 110 ILE B O 1
ATOM 3106 N N . ARG B 1 111 ? -26.617 24.173 111.128 1.00 16.67 111 ARG B N 1
ATOM 3107 C CA . ARG B 1 111 ? -27.148 24.441 112.456 1.00 20.79 111 ARG B CA 1
ATOM 3108 C C . ARG B 1 111 ? -26.032 24.867 113.413 1.00 20.30 111 ARG B C 1
ATOM 3109 O O . ARG B 1 111 ? -26.108 25.918 114.066 1.00 16.45 111 ARG B O 1
ATOM 3117 N N . PHE B 1 112 ? -24.982 24.054 113.461 1.00 21.00 112 PHE B N 1
ATOM 3118 C CA . PHE B 1 112 ? -23.839 24.309 114.327 1.00 16.75 112 PHE B CA 1
ATOM 3119 C C . PHE B 1 112 ? -23.238 25.690 114.079 1.00 13.09 112 PHE B C 1
ATOM 3120 O O . PHE B 1 112 ? -23.052 26.461 115.021 1.00 16.00 112 PHE B O 1
ATOM 3128 N N . PHE B 1 113 ? -22.968 26.011 112.817 1.00 10.10 113 PHE B N 1
ATOM 3129 C CA . PHE B 1 113 ? -22.370 27.295 112.476 1.00 9.88 113 PHE B CA 1
ATOM 3130 C C . PHE B 1 113 ? -23.239 28.517 112.679 1.00 16.31 113 PHE B C 1
ATOM 3131 O O . PHE B 1 113 ? -22.722 29.600 112.973 1.00 19.03 113 PHE B O 1
ATOM 3139 N N . GLN B 1 114 ? -24.552 28.349 112.553 1.00 18.77 114 GLN B N 1
ATOM 3140 C CA . GLN B 1 114 ? -25.472 29.456 112.765 1.00 18.58 114 GLN B CA 1
ATOM 3141 C C . GLN B 1 114 ? -25.424 29.847 114.230 1.00 18.49 114 GLN B C 1
ATOM 3142 O O . GLN B 1 114 ? -25.362 31.030 114.568 1.00 17.48 114 GLN B O 1
ATOM 3148 N N . GLU B 1 115 ? -25.417 28.846 115.104 1.00 22.25 115 GLU B N 1
ATOM 3149 C CA . GLU B 1 115 ? -25.365 29.109 116.532 1.00 23.05 115 GLU B CA 1
ATOM 3150 C C . GLU B 1 115 ? -24.031 29.741 116.916 1.00 21.24 115 GLU B C 1
ATOM 3151 O O . GLU B 1 115 ? -23.992 30.621 117.776 1.00 24.20 115 GLU B O 1
ATOM 3157 N N . MET B 1 116 ? -22.942 29.273 116.302 1.00 20.61 116 MET B N 1
ATOM 3158 C CA . MET B 1 116 ? -21.602 29.819 116.559 1.00 16.58 116 MET B CA 1
ATOM 3159 C C . MET B 1 116 ? -21.498 31.264 116.068 1.00 14.49 116 MET B C 1
ATOM 3160 O O . MET B 1 116 ? -20.849 32.091 116.701 1.00 18.64 116 MET B O 1
ATOM 3165 N N . ALA B 1 117 ? -22.152 31.567 114.949 1.00 14.08 117 ALA B N 1
ATOM 3166 C CA . ALA B 1 117 ? -22.137 32.910 114.374 1.00 11.21 117 ALA B CA 1
ATOM 3167 C C . ALA B 1 117 ? -22.926 33.912 115.204 1.00 15.35 117 ALA B C 1
ATOM 3168 O O . ALA B 1 117 ? -22.558 35.082 115.251 1.00 18.21 117 ALA B O 1
ATOM 3170 N N . ARG B 1 118 ? -24.004 33.466 115.849 1.00 13.28 118 ARG B N 1
ATOM 3171 C CA . ARG B 1 118 ? -24.813 34.355 116.681 1.00 17.24 118 ARG B CA 1
ATOM 3172 C C . ARG B 1 118 ? -24.076 34.655 117.974 1.00 17.60 118 ARG B C 1
ATOM 3173 O O . ARG B 1 118 ? -24.138 35.760 118.493 1.00 24.01 118 ARG B O 1
ATOM 3181 N N . LYS B 1 119 ? -23.400 33.640 118.496 1.00 20.72 119 LYS B N 1
ATOM 3182 C CA . LYS B 1 119 ? -22.652 33.739 119.739 1.00 18.72 119 LYS B CA 1
ATOM 3183 C C . LYS B 1 119 ? -21.341 34.522 119.611 1.00 19.09 119 LYS B C 1
ATOM 3184 O O . LYS B 1 119 ? -21.110 35.488 120.344 1.00 23.93 119 LYS B O 1
ATOM 3190 N N . TYR B 1 120 ? -20.519 34.155 118.631 1.00 19.99 120 TYR B N 1
ATOM 3191 C CA . TYR B 1 120 ? -19.207 34.782 118.429 1.00 16.93 120 TYR B CA 1
ATOM 3192 C C . TYR B 1 120 ? -19.052 35.693 117.220 1.00 16.69 120 TYR B C 1
ATOM 3193 O O . TYR B 1 120 ? -18.039 36.373 117.077 1.00 16.33 120 TYR B O 1
ATOM 3202 N N . GLY B 1 121 ? -20.037 35.696 116.338 1.00 17.57 121 GLY B N 1
ATOM 3203 C CA . GLY B 1 121 ? -19.950 36.517 115.149 1.00 15.94 121 GLY B CA 1
ATOM 3204 C C . GLY B 1 121 ? -19.477 37.947 115.307 1.00 15.29 121 GLY B C 1
ATOM 3205 O O . GLY B 1 121 ? -18.963 38.515 114.350 1.00 13.75 121 GLY B O 1
ATOM 3206 N N . ASN B 1 122 ? -19.634 38.530 116.490 1.00 23.05 122 ASN B N 1
ATOM 3207 C CA . ASN B 1 122 ? -19.233 39.916 116.736 1.00 27.87 122 ASN B CA 1
ATOM 3208 C C . ASN B 1 122 ? -17.813 40.080 117.249 1.00 27.77 122 ASN B C 1
ATOM 3209 O O . ASN B 1 122 ? -17.363 41.201 117.492 1.00 26.39 122 ASN B O 1
ATOM 3214 N N . LYS B 1 123 ? -17.124 38.962 117.428 1.00 23.35 123 LYS B N 1
ATOM 3215 C CA . LYS B 1 123 ? -15.755 38.965 117.902 1.00 18.66 123 LYS B CA 1
ATOM 3216 C C . LYS B 1 123 ? -14.829 38.765 116.698 1.00 16.65 123 LYS B C 1
ATOM 3217 O O . LYS B 1 123 ? -15.111 37.956 115.808 1.00 11.39 123 LYS B O 1
ATOM 3223 N N . PRO B 1 124 ? -13.754 39.571 116.607 1.00 12.50 124 PRO B N 1
ATOM 3224 C CA . PRO B 1 124 ? -12.819 39.435 115.483 1.00 12.66 124 PRO B CA 1
ATOM 3225 C C . PRO B 1 124 ? -11.877 38.242 115.605 1.00 9.86 124 PRO B C 1
ATOM 3226 O O . PRO B 1 124 ? -11.187 37.892 114.656 1.00 10.95 124 PRO B O 1
ATOM 3230 N N . ASN B 1 125 ? -11.875 37.604 116.769 1.00 9.84 125 ASN B N 1
ATOM 3231 C CA . ASN B 1 125 ? -11.008 36.462 117.010 1.00 11.96 125 ASN B CA 1
ATOM 3232 C C . ASN B 1 125 ? -11.441 35.215 116.260 1.00 14.02 125 ASN B C 1
ATOM 3233 O O . ASN B 1 125 ? -10.602 34.431 115.812 1.00 13.11 125 ASN B O 1
ATOM 3238 N N . VAL B 1 126 ? -12.754 35.047 116.112 1.00 15.66 126 VAL B N 1
ATOM 3239 C CA . VAL B 1 126 ? -13.324 33.836 115.509 1.00 11.21 126 VAL B CA 1
ATOM 3240 C C . VAL B 1 126 ? -13.205 33.679 113.999 1.00 9.35 126 VAL B C 1
ATOM 3241 O O . VAL B 1 126 ? -13.454 34.614 113.232 1.00 6.24 126 VAL B O 1
ATOM 3245 N N . ILE B 1 127 ? -12.780 32.480 113.607 1.00 8.38 127 ILE B N 1
ATOM 3246 C CA . ILE B 1 127 ? -12.570 32.091 112.213 1.00 10.41 127 ILE B CA 1
ATOM 3247 C C . ILE B 1 127 ? -13.345 30.784 112.012 1.00 8.69 127 ILE B C 1
ATOM 3248 O O . ILE B 1 127 ? -13.346 29.940 112.901 1.00 13.93 127 ILE B O 1
ATOM 3253 N N . TYR B 1 128 ? -14.009 30.623 110.871 1.00 5.32 128 TYR B N 1
ATOM 3254 C CA . TYR B 1 128 ? -14.790 29.409 110.609 1.00 7.25 128 TYR B CA 1
ATOM 3255 C C . TYR B 1 128 ? -14.180 28.491 109.579 1.00 4.06 128 TYR B C 1
ATOM 3256 O O . TYR B 1 128 ? -14.006 28.897 108.440 1.00 5.32 128 TYR B O 1
ATOM 3265 N N . GLU B 1 129 ? -13.908 27.244 109.949 1.00 4.70 129 GLU B N 1
ATOM 3266 C CA . GLU B 1 129 ? -13.358 26.258 109.003 1.00 8.03 129 GLU B CA 1
ATOM 3267 C C . GLU B 1 129 ? -14.475 25.234 108.882 1.00 9.66 129 GLU B C 1
ATOM 3268 O O . GLU B 1 129 ? -14.701 24.418 109.780 1.00 8.85 129 GLU B O 1
ATOM 3274 N N . ILE B 1 130 ? -15.154 25.272 107.747 1.00 11.47 130 ILE B N 1
ATOM 3275 C CA . ILE B 1 130 ? -16.322 24.440 107.539 1.00 10.65 130 ILE B CA 1
ATOM 3276 C C . ILE B 1 130 ? -16.181 23.047 106.955 1.00 12.78 130 ILE B C 1
ATOM 3277 O O . ILE B 1 130 ? -17.161 22.311 106.902 1.00 16.48 130 ILE B O 1
ATOM 3282 N N . TYR B 1 131 ? -14.989 22.670 106.523 1.00 12.92 131 TYR B N 1
ATOM 3283 C CA . TYR B 1 131 ? -14.791 21.340 105.950 1.00 11.19 131 TYR B CA 1
ATOM 3284 C C . TYR B 1 131 ? -13.300 21.020 105.923 1.00 12.88 131 TYR B C 1
ATOM 3285 O O . TYR B 1 131 ? -12.632 21.201 104.895 1.00 13.94 131 TYR B O 1
ATOM 3294 N N . ASN B 1 132 ? -12.808 20.502 107.048 1.00 16.40 132 ASN B N 1
ATOM 3295 C CA . ASN B 1 132 ? -11.394 20.154 107.226 1.00 16.56 132 ASN B CA 1
ATOM 3296 C C . ASN B 1 132 ? -10.647 19.552 106.037 1.00 15.20 132 ASN B C 1
ATOM 3297 O O . ASN B 1 132 ? -9.799 20.206 105.430 1.00 14.69 132 ASN B O 1
ATOM 3302 N N . GLU B 1 133 ? -10.947 18.306 105.702 1.00 18.75 133 GLU B N 1
ATOM 3303 C CA . GLU B 1 133 ? -10.240 17.665 104.611 1.00 17.73 133 GLU B CA 1
ATOM 3304 C C . GLU B 1 133 ? -11.091 16.801 103.713 1.00 13.82 133 GLU B C 1
ATOM 3305 O O . GLU B 1 133 ? -11.362 15.651 104.039 1.00 16.02 133 GLU B O 1
ATOM 3311 N N . PRO B 1 134 ? -11.569 17.357 102.596 1.00 14.82 134 PRO B N 1
ATOM 3312 C CA . PRO B 1 134 ? -12.385 16.590 101.650 1.00 14.68 134 PRO B CA 1
ATOM 3313 C C . PRO B 1 134 ? -11.469 15.491 101.083 1.00 18.31 134 PRO B C 1
ATOM 3314 O O . PRO B 1 134 ? -10.254 15.687 101.008 1.00 15.39 134 PRO B O 1
ATOM 3318 N N . LEU B 1 135 ? -12.020 14.343 100.700 1.00 20.77 135 LEU B N 1
ATOM 3319 C CA . LEU B 1 135 ? -11.195 13.268 100.137 1.00 19.64 135 LEU B CA 1
ATOM 3320 C C . LEU B 1 135 ? -11.067 13.440 98.616 1.00 16.17 135 LEU B C 1
ATOM 3321 O O . LEU B 1 135 ? -11.008 14.572 98.136 1.00 13.18 135 LEU B O 1
ATOM 3326 N N . GLN B 1 136 ? -10.982 12.339 97.867 1.00 18.30 136 GLN B N 1
ATOM 3327 C CA . GLN B 1 136 ? -10.870 12.398 96.402 1.00 25.95 136 GLN B CA 1
ATOM 3328 C C . GLN B 1 136 ? -12.260 12.786 95.910 1.00 25.55 136 GLN B C 1
ATOM 3329 O O . GLN B 1 136 ? -13.012 11.953 95.401 1.00 27.54 136 GLN B O 1
ATOM 3335 N N . VAL B 1 137 ? -12.590 14.058 96.082 1.00 25.02 137 VAL B N 1
ATOM 3336 C CA . VAL B 1 137 ? -13.896 14.595 95.739 1.00 19.31 137 VAL B CA 1
ATOM 3337 C C . VAL B 1 137 ? -13.760 15.799 94.807 1.00 20.64 137 VAL B C 1
ATOM 3338 O O . VAL B 1 137 ? -12.696 16.419 94.722 1.00 23.30 137 VAL B O 1
ATOM 3342 N N . SER B 1 138 ? -14.836 16.113 94.098 1.00 18.02 138 SER B N 1
ATOM 3343 C CA . SER B 1 138 ? -14.856 17.228 93.165 1.00 16.67 138 SER B CA 1
ATOM 3344 C C . SER B 1 138 ? -15.097 18.574 93.856 1.00 14.62 138 SER B C 1
ATOM 3345 O O . SER B 1 138 ? -15.893 18.678 94.795 1.00 11.85 138 SER B O 1
ATOM 3348 N N . TRP B 1 139 ? -14.408 19.608 93.390 1.00 9.62 139 TRP B N 1
ATOM 3349 C CA . TRP B 1 139 ? -14.614 20.930 93.959 1.00 10.99 139 TRP B CA 1
ATOM 3350 C C . TRP B 1 139 ? -15.990 21.433 93.537 1.00 12.48 139 TRP B C 1
ATOM 3351 O O . TRP B 1 139 ? -16.788 21.830 94.374 1.00 16.08 139 TRP B O 1
ATOM 3362 N N . SER B 1 140 ? -16.274 21.386 92.240 1.00 16.44 140 SER B N 1
ATOM 3363 C CA . SER B 1 140 ? -17.553 21.864 91.714 1.00 19.21 140 SER B CA 1
ATOM 3364 C C . SER B 1 140 ? -18.799 21.019 91.970 1.00 19.72 140 SER B C 1
ATOM 3365 O O . SER B 1 140 ? -19.872 21.567 92.224 1.00 18.19 140 SER B O 1
ATOM 3368 N N . ASN B 1 141 ? -18.659 19.697 91.934 1.00 19.78 141 ASN B N 1
ATOM 3369 C CA . ASN B 1 141 ? -19.810 18.821 92.120 1.00 16.37 141 ASN B CA 1
ATOM 3370 C C . ASN B 1 141 ? -20.100 18.349 93.530 1.00 15.76 141 ASN B C 1
ATOM 3371 O O . ASN B 1 141 ? -21.136 17.734 93.760 1.00 19.94 141 ASN B O 1
ATOM 3376 N N . THR B 1 142 ? -19.210 18.626 94.481 1.00 16.20 142 THR B N 1
ATOM 3377 C CA . THR B 1 142 ? -19.441 18.200 95.866 1.00 12.15 142 THR B CA 1
ATOM 3378 C C . THR B 1 142 ? -19.074 19.213 96.950 1.00 10.71 142 THR B C 1
ATOM 3379 O O . THR B 1 142 ? -19.897 19.505 97.808 1.00 14.30 142 THR B O 1
ATOM 3383 N N . ILE B 1 143 ? -17.865 19.766 96.905 1.00 12.70 143 ILE B N 1
ATOM 3384 C CA . ILE B 1 143 ? -17.422 20.728 97.926 1.00 12.57 143 ILE B CA 1
ATOM 3385 C C . ILE B 1 143 ? -18.059 22.118 97.805 1.00 13.63 143 ILE B C 1
ATOM 3386 O O . ILE B 1 143 ? -18.647 22.626 98.766 1.00 10.32 143 ILE B O 1
ATOM 3391 N N . LYS B 1 144 ? -17.928 22.737 96.633 1.00 10.30 144 LYS B N 1
ATOM 3392 C CA . LYS B 1 144 ? -18.482 24.066 96.416 1.00 10.99 144 LYS B CA 1
ATOM 3393 C C . LYS B 1 144 ? -19.971 24.154 96.763 1.00 15.35 144 LYS B C 1
ATOM 3394 O O . LYS B 1 144 ? -20.391 25.079 97.463 1.00 17.53 144 LYS B O 1
ATOM 3400 N N . PRO B 1 145 ? -20.787 23.189 96.299 1.00 16.40 145 PRO B N 1
ATOM 3401 C CA . PRO B 1 145 ? -22.219 23.228 96.612 1.00 15.84 145 PRO B CA 1
ATOM 3402 C C . PRO B 1 145 ? -22.439 23.255 98.119 1.00 15.41 145 PRO B C 1
ATOM 3403 O O . PRO B 1 145 ? -23.208 24.069 98.639 1.00 21.42 145 PRO B O 1
ATOM 3407 N N . TYR B 1 146 ? -21.702 22.402 98.817 1.00 13.87 146 TYR B N 1
ATOM 3408 C CA . TYR B 1 146 ? -21.802 22.315 100.257 1.00 12.91 146 TYR B CA 1
ATOM 3409 C C . TYR B 1 146 ? -21.367 23.621 100.910 1.00 12.71 146 TYR B C 1
ATOM 3410 O O . TYR B 1 146 ? -22.027 24.126 101.819 1.00 15.50 146 TYR B O 1
ATOM 3419 N N . ALA B 1 147 ? -20.261 24.172 100.425 1.00 12.20 147 ALA B N 1
ATOM 3420 C CA . ALA B 1 147 ? -19.698 25.407 100.960 1.00 11.96 147 ALA B CA 1
ATOM 3421 C C . ALA B 1 147 ? -20.641 26.610 100.836 1.00 12.68 147 ALA B C 1
ATOM 3422 O O . ALA B 1 147 ? -20.808 27.376 101.785 1.00 10.46 147 ALA B O 1
ATOM 3424 N N . GLU B 1 148 ? -21.279 26.756 99.679 1.00 13.84 148 GLU B N 1
ATOM 3425 C CA . GLU B 1 148 ? -22.183 27.876 99.444 1.00 12.51 148 GLU B CA 1
ATOM 3426 C C . GLU B 1 148 ? -23.388 27.925 100.366 1.00 11.33 148 GLU B C 1
ATOM 3427 O O . GLU B 1 148 ? -23.757 28.996 100.864 1.00 12.44 148 GLU B O 1
ATOM 3433 N N . ALA B 1 149 ? -23.949 26.763 100.667 1.00 11.25 149 ALA B N 1
ATOM 3434 C CA . ALA B 1 149 ? -25.107 26.707 101.546 1.00 13.68 149 ALA B CA 1
ATOM 3435 C C . ALA B 1 149 ? -24.717 27.111 102.969 1.00 15.62 149 ALA B C 1
ATOM 3436 O O . ALA B 1 149 ? -25.451 27.836 103.646 1.00 15.75 149 ALA B O 1
ATOM 3438 N N . VAL B 1 150 ? -23.541 26.675 103.410 1.00 14.19 150 VAL B N 1
ATOM 3439 C CA . VAL B 1 150 ? -23.082 27.006 104.754 1.00 11.35 150 VAL B CA 1
ATOM 3440 C C . VAL B 1 150 ? -22.622 28.460 104.823 1.00 7.05 150 VAL B C 1
ATOM 3441 O O . VAL B 1 150 ? -22.878 29.155 105.799 1.00 11.16 150 VAL B O 1
ATOM 3445 N N . ILE B 1 151 ? -21.991 28.942 103.762 1.00 8.69 151 ILE B N 1
ATOM 3446 C CA . ILE B 1 151 ? -21.526 30.323 103.745 1.00 9.38 151 ILE B CA 1
ATOM 3447 C C . ILE B 1 151 ? -22.727 31.259 103.805 1.00 11.59 151 ILE B C 1
ATOM 3448 O O . ILE B 1 151 ? -22.718 32.223 104.563 1.00 8.29 151 ILE B O 1
ATOM 3453 N N . SER B 1 152 ? -23.774 30.953 103.039 1.00 15.85 152 SER B N 1
ATOM 3454 C CA . SER B 1 152 ? -24.986 31.772 103.049 1.00 13.26 152 SER B CA 1
ATOM 3455 C C . SER B 1 152 ? -25.596 31.835 104.442 1.00 14.03 152 SER B C 1
ATOM 3456 O O . SER B 1 152 ? -25.996 32.907 104.897 1.00 15.39 152 SER B O 1
ATOM 3459 N N . ALA B 1 153 ? -25.647 30.695 105.126 1.00 12.08 153 ALA B N 1
ATOM 3460 C CA . ALA B 1 153 ? -26.204 30.639 106.481 1.00 10.90 153 ALA B CA 1
ATOM 3461 C C . ALA B 1 153 ? -25.376 31.460 107.458 1.00 12.07 153 ALA B C 1
ATOM 3462 O O . ALA B 1 153 ? -25.923 32.191 108.282 1.00 18.12 153 ALA B O 1
ATOM 3464 N N . ILE B 1 154 ? -24.054 31.318 107.388 1.00 13.62 154 ILE B N 1
ATOM 3465 C CA . ILE B 1 154 ? -23.171 32.062 108.284 1.00 9.88 154 ILE B CA 1
ATOM 3466 C C . ILE B 1 154 ? -23.214 33.556 107.963 1.00 10.25 154 ILE B C 1
ATOM 3467 O O . ILE B 1 154 ? -23.379 34.388 108.856 1.00 10.81 154 ILE B O 1
ATOM 3472 N N . ARG B 1 155 ? -23.087 33.883 106.682 1.00 8.61 155 ARG B N 1
ATOM 3473 C CA . ARG B 1 155 ? -23.062 35.265 106.224 1.00 9.77 155 ARG B CA 1
ATOM 3474 C C . ARG B 1 155 ? -24.308 36.101 106.478 1.00 11.83 155 ARG B C 1
ATOM 3475 O O . ARG B 1 155 ? -24.255 37.329 106.438 1.00 13.92 155 ARG B O 1
ATOM 3483 N N . ALA B 1 156 ? -25.434 35.446 106.728 1.00 14.48 156 ALA B N 1
ATOM 3484 C CA . ALA B 1 156 ? -26.666 36.163 106.997 1.00 13.74 156 ALA B CA 1
ATOM 3485 C C . ALA B 1 156 ? -26.629 36.689 108.429 1.00 14.72 156 ALA B C 1
ATOM 3486 O O . ALA B 1 156 ? -27.253 37.702 108.738 1.00 21.69 156 ALA B O 1
ATOM 3488 N N . ILE B 1 157 ? -25.850 36.029 109.285 1.00 14.64 157 ILE B N 1
ATOM 3489 C CA . ILE B 1 157 ? -25.717 36.415 110.689 1.00 9.49 157 ILE B CA 1
ATOM 3490 C C . ILE B 1 157 ? -24.422 37.190 110.961 1.00 11.10 157 ILE B C 1
ATOM 3491 O O . ILE B 1 157 ? -24.427 38.201 111.670 1.00 10.03 157 ILE B O 1
ATOM 3496 N N . ASP B 1 158 ? -23.317 36.676 110.422 1.00 10.32 158 ASP B N 1
ATOM 3497 C CA . ASP B 1 158 ? -21.975 37.243 110.579 1.00 8.79 158 ASP B CA 1
ATOM 3498 C C . ASP B 1 158 ? -21.478 37.510 109.172 1.00 6.72 158 ASP B C 1
ATOM 3499 O O . ASP B 1 158 ? -20.999 36.605 108.510 1.00 10.51 158 ASP B O 1
ATOM 3504 N N . PRO B 1 159 ? -21.523 38.762 108.719 1.00 8.03 159 PRO B N 1
ATOM 3505 C CA . PRO B 1 159 ? -21.090 39.127 107.369 1.00 8.26 159 PRO B CA 1
ATOM 3506 C C . PRO B 1 159 ? -19.601 39.300 107.079 1.00 8.31 159 PRO B C 1
ATOM 3507 O O . PRO B 1 159 ? -19.201 39.331 105.921 1.00 12.19 159 PRO B O 1
ATOM 3511 N N . ASP B 1 160 ? -18.774 39.386 108.109 1.00 12.55 160 ASP B N 1
ATOM 3512 C CA . ASP B 1 160 ? -17.358 39.634 107.873 1.00 12.74 160 ASP B CA 1
ATOM 3513 C C . ASP B 1 160 ? -16.295 38.643 108.351 1.00 10.42 160 ASP B C 1
ATOM 3514 O O . ASP B 1 160 ? -15.276 38.482 107.688 1.00 10.48 160 ASP B O 1
ATOM 3519 N N . ASN B 1 161 ? -16.532 37.959 109.463 1.00 9.92 161 ASN B N 1
ATOM 3520 C CA . ASN B 1 161 ? -15.547 37.017 109.982 1.00 8.74 161 ASN B CA 1
ATOM 3521 C C . ASN B 1 161 ? -15.127 36.028 108.926 1.00 12.14 161 ASN B C 1
ATOM 3522 O O . ASN B 1 161 ? -15.957 35.485 108.210 1.00 12.42 161 ASN B O 1
ATOM 3527 N N . LEU B 1 162 ? -13.824 35.786 108.869 1.00 11.92 162 LEU B N 1
ATOM 3528 C CA . LEU B 1 162 ? -13.213 34.884 107.904 1.00 10.05 162 LEU B CA 1
ATOM 3529 C C . LEU B 1 162 ? -13.731 33.446 107.929 1.00 9.64 162 LEU B C 1
ATOM 3530 O O . LEU B 1 162 ? -13.922 32.854 108.997 1.00 14.58 162 LEU B O 1
ATOM 3535 N N . ILE B 1 163 ? -13.976 32.898 106.746 1.00 3.66 163 ILE B N 1
ATOM 3536 C CA . ILE B 1 163 ? -14.416 31.515 106.612 1.00 5.85 163 ILE B CA 1
ATOM 3537 C C . ILE B 1 163 ? -13.403 30.844 105.699 1.00 5.66 163 ILE B C 1
ATOM 3538 O O . ILE B 1 163 ? -13.048 31.380 104.645 1.00 4.62 163 ILE B O 1
ATOM 3543 N N . ILE B 1 164 ? -12.930 29.678 106.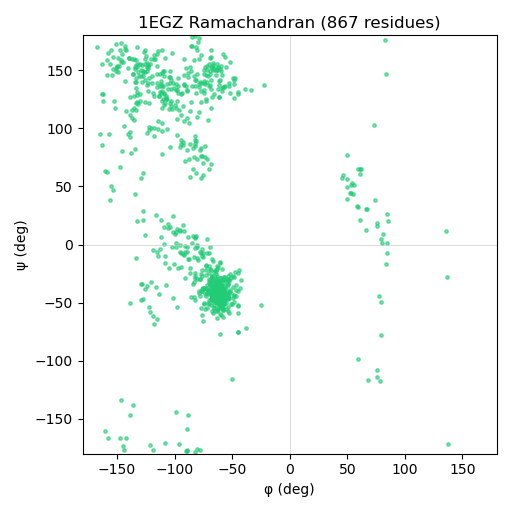107 1.00 4.82 164 ILE B N 1
ATOM 3544 C CA . ILE B 1 164 ? -11.942 28.932 105.338 1.00 7.62 164 ILE B CA 1
ATOM 3545 C C . ILE B 1 164 ? -12.595 27.677 104.813 1.00 2.00 164 ILE B C 1
ATOM 3546 O O . ILE B 1 164 ? -13.244 26.942 105.563 1.00 2.78 164 ILE B O 1
ATOM 3551 N N . VAL B 1 165 ? -12.426 27.433 103.523 1.00 2.00 165 VAL B N 1
ATOM 3552 C CA . VAL B 1 165 ? -13.029 26.277 102.894 1.00 4.73 165 VAL B CA 1
ATOM 3553 C C . VAL B 1 165 ? -12.007 25.260 102.412 1.00 7.25 165 VAL B C 1
ATOM 3554 O O . VAL B 1 165 ? -11.088 25.602 101.671 1.00 6.12 165 VAL B O 1
ATOM 3558 N N . GLY B 1 166 ? -12.189 24.007 102.821 1.00 10.65 166 GLY B N 1
ATOM 3559 C CA . GLY B 1 166 ? -11.295 22.944 102.406 1.00 12.21 166 GLY B CA 1
ATOM 3560 C C . GLY B 1 166 ? -11.305 22.700 100.906 1.00 13.52 166 GLY B C 1
ATOM 3561 O O . GLY B 1 166 ? -12.291 23.003 100.219 1.00 11.60 166 GLY B O 1
ATOM 3562 N N . THR B 1 167 ? -10.202 22.147 100.405 1.00 12.72 167 THR B N 1
ATOM 3563 C CA . THR B 1 167 ? -10.036 21.851 98.983 1.00 12.88 167 THR B CA 1
ATOM 3564 C C . THR B 1 167 ? -9.942 20.327 98.746 1.00 14.48 167 THR B C 1
ATOM 3565 O O . THR B 1 167 ? -9.759 19.558 99.695 1.00 18.27 167 THR B O 1
ATOM 3569 N N . PRO B 1 168 ? -10.065 19.867 97.485 1.00 16.17 168 PRO B N 1
ATOM 3570 C CA . PRO B 1 168 ? -10.002 18.430 97.189 1.00 17.23 168 PRO B CA 1
ATOM 3571 C C . PRO B 1 168 ? -8.680 17.765 97.527 1.00 21.19 168 PRO B C 1
ATOM 3572 O O . PRO B 1 168 ? -7.615 18.401 97.489 1.00 21.56 168 PRO B O 1
ATOM 3576 N N . SER B 1 169 ? -8.764 16.470 97.808 1.00 21.33 169 SER B N 1
ATOM 3577 C CA . SER B 1 169 ? -7.611 15.650 98.121 1.00 18.91 169 SER B CA 1
ATOM 3578 C C . SER B 1 169 ? -6.853 16.066 99.365 1.00 19.04 169 SER B C 1
ATOM 3579 O O . SER B 1 169 ? -5.688 16.456 99.287 1.00 26.11 169 SER B O 1
ATOM 3582 N N . TRP B 1 170 ? -7.499 15.958 100.517 1.00 15.48 170 TRP B N 1
ATOM 3583 C CA . TRP B 1 170 ? -6.861 16.297 101.786 1.00 16.92 170 TRP B CA 1
ATOM 3584 C C . TRP B 1 170 ? -6.403 17.757 101.790 1.00 20.08 170 TRP B C 1
ATOM 3585 O O . TRP B 1 170 ? -5.408 18.112 102.429 1.00 21.02 170 TRP B O 1
ATOM 3596 N N . SER B 1 171 ? -7.153 18.599 101.084 1.00 17.05 171 SER B N 1
ATOM 3597 C CA . SER B 1 171 ? -6.854 20.018 100.988 1.00 11.23 171 SER B CA 1
ATOM 3598 C C . SER B 1 171 ? -5.509 20.320 100.362 1.00 9.09 171 SER B C 1
ATOM 3599 O O . SER B 1 171 ? -4.667 20.978 100.962 1.00 10.21 171 SER B O 1
ATOM 3602 N N . GLN B 1 172 ? -5.348 19.882 99.119 1.00 13.10 172 GLN B N 1
ATOM 3603 C CA . GLN B 1 172 ? -4.123 20.092 98.350 1.00 14.95 172 GLN B CA 1
ATOM 3604 C C . GLN B 1 172 ? -4.427 20.754 97.018 1.00 14.16 172 GLN B C 1
ATOM 3605 O O . GLN B 1 172 ? -3.645 21.573 96.525 1.00 16.04 172 GLN B O 1
ATOM 3611 N N . ASN B 1 173 ? -5.546 20.357 96.415 1.00 18.44 173 ASN B N 1
ATOM 3612 C CA . ASN B 1 173 ? -5.953 20.887 95.117 1.00 18.87 173 ASN B CA 1
ATOM 3613 C C . ASN B 1 173 ? -6.548 22.290 95.211 1.00 19.32 173 ASN B C 1
ATOM 3614 O O . ASN B 1 173 ? -7.677 22.530 94.771 1.00 17.46 173 ASN B O 1
ATOM 3619 N N . VAL B 1 174 ? -5.767 23.219 95.758 1.00 20.85 174 VAL B N 1
ATOM 3620 C CA . VAL B 1 174 ? -6.186 24.611 95.911 1.00 18.47 174 VAL B CA 1
ATOM 3621 C C . VAL B 1 174 ? -6.322 25.275 94.548 1.00 21.91 174 VAL B C 1
ATOM 3622 O O . VAL B 1 174 ? -7.128 26.190 94.363 1.00 23.42 174 VAL B O 1
ATOM 3626 N N . ASP B 1 175 ? -5.541 24.785 93.590 1.00 21.13 175 ASP B N 1
ATOM 3627 C CA . ASP B 1 175 ? -5.559 25.298 92.223 1.00 24.30 175 ASP B CA 1
ATOM 3628 C C . ASP B 1 175 ? -6.920 25.061 91.539 1.00 23.01 175 ASP B C 1
ATOM 3629 O O . ASP B 1 175 ? -7.409 25.909 90.783 1.00 17.36 175 ASP B O 1
ATOM 3634 N N . GLU B 1 176 ? -7.516 23.906 91.819 1.00 18.73 176 GLU B N 1
ATOM 3635 C CA . GLU B 1 176 ? -8.811 23.533 91.276 1.00 18.98 176 GLU B CA 1
ATOM 3636 C C . GLU B 1 176 ? -9.830 24.552 91.778 1.00 18.87 176 GLU B C 1
ATOM 3637 O O . GLU B 1 176 ? -10.617 25.079 90.999 1.00 20.01 176 GLU B O 1
ATOM 3643 N N . ALA B 1 177 ? -9.754 24.882 93.065 1.00 16.63 177 ALA B N 1
ATOM 3644 C CA . ALA B 1 177 ? -10.668 25.838 93.680 1.00 17.64 177 ALA B CA 1
ATOM 3645 C C . ALA B 1 177 ? -10.581 27.235 93.090 1.00 21.32 177 ALA B C 1
ATOM 3646 O O . ALA B 1 177 ? -11.607 27.896 92.898 1.00 23.71 177 ALA B O 1
ATOM 3648 N N . SER B 1 178 ? -9.364 27.684 92.793 1.00 22.04 178 SER B N 1
ATOM 3649 C CA . SER B 1 178 ? -9.145 29.024 92.233 1.00 23.33 178 SER B CA 1
ATOM 3650 C C . SER B 1 178 ? -9.779 29.258 90.863 1.00 20.81 178 SER B C 1
ATOM 3651 O O . SER B 1 178 ? -9.903 30.400 90.428 1.00 20.23 178 SER B O 1
ATOM 3654 N N . ARG B 1 179 ? -10.116 28.174 90.170 1.00 23.26 179 ARG B N 1
ATOM 3655 C CA . ARG B 1 179 ? -10.737 28.247 88.846 1.00 26.05 179 ARG B CA 1
ATOM 3656 C C . ARG B 1 179 ? -12.261 28.361 88.903 1.00 25.64 179 ARG B C 1
ATOM 3657 O O . ARG B 1 179 ? -12.902 28.666 87.899 1.00 28.65 179 ARG B O 1
ATOM 3665 N N . ASP B 1 180 ? -12.833 28.116 90.079 1.00 23.53 180 ASP B N 1
ATOM 3666 C CA . ASP B 1 180 ? -14.277 28.196 90.280 1.00 18.25 180 ASP B CA 1
ATOM 3667 C C . ASP B 1 180 ? -14.520 28.664 91.719 1.00 15.65 180 ASP B C 1
ATOM 3668 O O . ASP B 1 180 ? -15.051 27.928 92.548 1.00 14.92 180 ASP B O 1
ATOM 3673 N N . PRO B 1 181 ? -14.132 29.911 92.026 1.00 16.75 181 PRO B N 1
ATOM 3674 C CA . PRO B 1 181 ? -14.279 30.514 93.354 1.00 15.64 181 PRO B CA 1
ATOM 3675 C C . PRO B 1 181 ? -15.713 30.809 93.798 1.00 18.01 181 PRO B C 1
ATOM 3676 O O . PRO B 1 181 ? -16.657 30.788 92.994 1.00 20.76 181 PRO B O 1
ATOM 3680 N N . ILE B 1 182 ? -15.854 31.105 95.086 1.00 14.90 182 ILE B N 1
ATOM 3681 C CA . ILE B 1 182 ? -17.134 31.413 95.692 1.00 10.34 182 ILE B CA 1
ATOM 3682 C C . ILE B 1 182 ? -17.296 32.920 95.748 1.00 12.72 182 ILE B C 1
ATOM 3683 O O . ILE B 1 182 ? -16.350 33.634 96.069 1.00 10.14 182 ILE B O 1
ATOM 3688 N N . ASN B 1 183 ? -18.488 33.397 95.392 1.00 12.80 183 ASN B N 1
ATOM 3689 C CA . ASN B 1 183 ? -18.779 34.824 95.377 1.00 13.36 183 ASN B CA 1
ATOM 3690 C C . ASN B 1 183 ? -19.338 35.256 96.715 1.00 13.43 183 ASN B C 1
ATOM 3691 O O . ASN B 1 183 ? -20.526 35.517 96.869 1.00 11.13 183 ASN B O 1
ATOM 3696 N N . ALA B 1 184 ? -18.459 35.280 97.698 1.00 11.58 184 ALA B N 1
ATOM 3697 C CA . ALA B 1 184 ? -18.818 35.683 99.033 1.00 11.25 184 ALA B CA 1
ATOM 3698 C C . ALA B 1 184 ? -17.651 36.516 99.538 1.00 11.56 184 ALA B C 1
ATOM 3699 O O . ALA B 1 184 ? -16.534 36.399 99.032 1.00 4.83 184 ALA B O 1
ATOM 3701 N N . LYS B 1 185 ? -17.915 37.321 100.557 1.00 14.60 185 LYS B N 1
ATOM 3702 C CA . LYS B 1 185 ? -16.927 38.218 101.128 1.00 20.81 185 LYS B CA 1
ATOM 3703 C C . LYS B 1 185 ? -15.552 37.607 101.500 1.00 25.67 185 LYS B C 1
ATOM 3704 O O . LYS B 1 185 ? -14.807 37.144 100.628 1.00 38.26 185 LYS B O 1
ATOM 3710 N N . ASN B 1 186 ? -15.213 37.612 102.781 1.00 18.73 186 ASN B N 1
ATOM 3711 C CA . ASN B 1 186 ? -13.926 37.110 103.242 1.00 11.24 186 ASN B CA 1
ATOM 3712 C C . ASN B 1 186 ? -13.834 35.579 103.288 1.00 9.00 186 ASN B C 1
ATOM 3713 O O . ASN B 1 186 ? -14.046 34.966 104.333 1.00 5.44 186 ASN B O 1
ATOM 3718 N N . ILE B 1 187 ? -13.542 34.977 102.136 1.00 8.08 187 ILE B N 1
ATOM 3719 C CA . ILE B 1 187 ? -13.421 33.523 102.001 1.00 6.31 187 ILE B CA 1
ATOM 3720 C C . ILE B 1 187 ? -11.963 33.126 101.699 1.00 11.34 187 ILE B C 1
ATOM 3721 O O . ILE B 1 187 ? -11.336 33.693 100.807 1.00 10.82 187 ILE B O 1
ATOM 3726 N N . ALA B 1 188 ? -11.435 32.154 102.437 1.00 11.26 188 ALA B N 1
ATOM 3727 C CA . ALA B 1 188 ? -10.078 31.673 102.220 1.00 10.31 188 ALA B CA 1
ATOM 3728 C C . ALA B 1 188 ? -10.178 30.186 101.924 1.00 9.03 188 ALA B C 1
ATOM 3729 O O . ALA B 1 188 ? -11.146 29.537 102.299 1.00 9.17 188 ALA B O 1
ATOM 3731 N N . TYR B 1 189 ? -9.185 29.657 101.227 1.00 11.32 189 TYR B N 1
ATOM 3732 C CA . TYR B 1 189 ? -9.172 28.253 100.848 1.00 10.98 189 TYR B CA 1
ATOM 3733 C C . TYR B 1 189 ? -8.014 27.541 101.532 1.00 11.71 189 TYR B C 1
ATOM 3734 O O . TYR B 1 189 ? -6.914 28.085 101.656 1.00 11.41 189 TYR B O 1
ATOM 3743 N N . THR B 1 190 ? -8.295 26.330 101.998 1.00 7.30 190 THR B N 1
ATOM 3744 C CA . THR B 1 190 ? -7.352 25.509 102.746 1.00 7.48 190 THR B CA 1
ATOM 3745 C C . THR B 1 190 ? -6.209 24.831 102.015 1.00 10.25 190 THR B C 1
ATOM 3746 O O . THR B 1 190 ? -6.393 24.264 100.935 1.00 8.11 190 THR B O 1
ATOM 3750 N N . LEU B 1 191 ? -5.039 24.852 102.654 1.00 11.67 191 LEU B N 1
ATOM 3751 C CA . LEU B 1 191 ? -3.848 24.184 102.145 1.00 9.82 191 LEU B CA 1
ATOM 3752 C C . L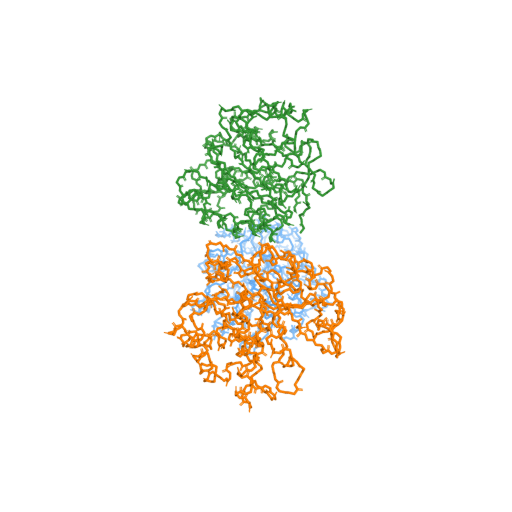EU B 1 191 ? -3.295 23.422 103.338 1.00 8.85 191 LEU B C 1
ATOM 3753 O O . LEU B 1 191 ? -3.126 23.989 104.419 1.00 11.71 191 LEU B O 1
ATOM 3758 N N . HIS B 1 192 ? -3.150 22.112 103.177 1.00 10.85 192 HIS B N 1
ATOM 3759 C CA . HIS B 1 192 ? -2.614 21.248 104.220 1.00 8.69 192 HIS B CA 1
ATOM 3760 C C . HIS B 1 192 ? -1.407 20.543 103.631 1.00 13.22 192 HIS B C 1
ATOM 3761 O O . HIS B 1 192 ? -1.440 20.130 102.470 1.00 11.20 192 HIS B O 1
ATOM 3768 N N . PHE B 1 193 ? -0.343 20.417 104.424 1.00 15.75 193 PHE B N 1
ATOM 3769 C CA . PHE B 1 193 ? 0.872 19.754 103.977 1.00 13.45 193 PHE B CA 1
ATOM 3770 C C . PHE B 1 193 ? 1.637 19.166 105.149 1.00 15.49 193 PHE B C 1
ATOM 3771 O O . PHE B 1 193 ? 1.434 19.562 106.296 1.00 15.30 193 PHE B O 1
ATOM 3779 N N . TYR B 1 194 ? 2.531 18.233 104.836 1.00 18.01 194 TYR B N 1
ATOM 3780 C CA . TYR B 1 194 ? 3.384 17.564 105.816 1.00 18.90 194 TYR B CA 1
ATOM 3781 C C . TYR B 1 194 ? 4.753 17.521 105.149 1.00 17.13 194 TYR B C 1
ATOM 3782 O O . TYR B 1 194 ? 4.888 16.939 104.070 1.00 16.73 194 TYR B O 1
ATOM 3791 N N . ALA B 1 195 ? 5.728 18.216 105.741 1.00 20.46 195 ALA B N 1
ATOM 3792 C CA . ALA B 1 195 ? 7.096 18.316 105.190 1.00 19.22 195 ALA B CA 1
ATOM 3793 C C . ALA B 1 195 ? 7.746 17.004 104.781 1.00 16.27 195 ALA B C 1
ATOM 3794 O O . ALA B 1 195 ? 8.481 16.955 103.797 1.00 18.37 195 ALA B O 1
ATOM 3796 N N . GLY B 1 196 ? 7.482 15.944 105.537 1.00 17.13 196 GLY B N 1
ATOM 3797 C CA . GLY B 1 196 ? 8.057 14.653 105.214 1.00 16.53 196 GLY B CA 1
ATOM 3798 C C . GLY B 1 196 ? 7.513 14.038 103.943 1.00 18.66 196 GLY B C 1
ATOM 3799 O O . GLY B 1 196 ? 8.182 13.212 103.326 1.00 20.89 196 GLY B O 1
ATOM 3800 N N . THR B 1 197 ? 6.327 14.471 103.522 1.00 19.80 197 THR B N 1
ATOM 3801 C CA . THR B 1 197 ? 5.682 13.923 102.329 1.00 19.42 197 THR B CA 1
ATOM 3802 C C . THR B 1 197 ? 5.522 14.890 101.149 1.00 20.51 197 THR B C 1
ATOM 3803 O O . THR B 1 197 ? 5.750 14.519 99.994 1.00 22.92 197 THR B O 1
ATOM 3807 N N . HIS B 1 198 ? 5.129 16.125 101.440 1.00 19.70 198 HIS B N 1
ATOM 3808 C CA . HIS B 1 198 ? 4.885 17.122 100.403 1.00 18.81 198 HIS B CA 1
ATOM 3809 C C . HIS B 1 198 ? 5.979 18.160 100.288 1.00 16.46 198 HIS B C 1
ATOM 3810 O O . HIS B 1 198 ? 6.534 18.615 101.290 1.00 14.33 198 HIS B O 1
ATOM 3817 N N . GLY B 1 199 ? 6.236 18.571 99.055 1.00 19.64 199 GLY B N 1
ATOM 3818 C CA . GLY B 1 199 ? 7.265 19.556 98.803 1.00 21.91 199 GLY B CA 1
ATOM 3819 C C . GLY B 1 199 ? 6.962 20.473 97.641 1.00 23.33 199 GLY B C 1
ATOM 3820 O O . GLY B 1 199 ? 5.843 20.959 97.481 1.00 24.29 199 GLY B O 1
ATOM 3821 N N . GLU B 1 200 ? 7.962 20.652 96.793 1.00 25.12 200 GLU B N 1
ATOM 3822 C CA . GLU B 1 200 ? 7.881 21.536 95.646 1.00 28.53 200 GLU B CA 1
ATOM 3823 C C . GLU B 1 200 ? 6.649 21.462 94.752 1.00 25.29 200 GLU B C 1
ATOM 3824 O O . GLU B 1 200 ? 6.122 22.502 94.362 1.00 26.49 200 GLU B O 1
ATOM 3830 N N . SER B 1 201 ? 6.191 20.264 94.403 1.00 23.25 201 SER B N 1
ATOM 3831 C CA . SER B 1 201 ? 5.023 20.157 93.533 1.00 20.13 201 SER B CA 1
ATOM 3832 C C . SER B 1 201 ? 3.763 20.725 94.175 1.00 16.52 201 SER B C 1
ATOM 3833 O O . SER B 1 201 ? 2.925 21.294 93.488 1.00 20.03 201 SER B O 1
ATOM 3836 N N . LEU B 1 202 ? 3.637 20.587 95.489 1.00 13.46 202 LEU B N 1
ATOM 3837 C CA . LEU B 1 202 ? 2.478 21.128 96.174 1.00 16.53 202 LEU B CA 1
ATOM 3838 C C . LEU B 1 202 ? 2.652 22.643 96.228 1.00 21.48 202 LEU B C 1
ATOM 3839 O O . LEU B 1 202 ? 1.706 23.392 95.957 1.00 26.39 202 LEU B O 1
ATOM 3844 N N . ARG B 1 203 ? 3.871 23.092 96.532 1.00 22.79 203 ARG B N 1
ATOM 3845 C CA . ARG B 1 203 ? 4.171 24.525 96.592 1.00 25.21 203 ARG B CA 1
ATOM 3846 C C . ARG B 1 203 ? 3.792 25.209 95.291 1.00 26.10 203 ARG B C 1
ATOM 3847 O O . ARG B 1 203 ? 3.328 26.349 95.300 1.00 31.03 203 ARG B O 1
ATOM 3855 N N . ASN B 1 204 ? 3.971 24.502 94.178 1.00 27.54 204 ASN B N 1
ATOM 3856 C CA . ASN B 1 204 ? 3.628 25.035 92.866 1.00 29.84 204 ASN B CA 1
ATOM 3857 C C . ASN B 1 204 ? 2.119 25.188 92.666 1.00 29.73 204 ASN B C 1
ATOM 3858 O O . ASN B 1 204 ? 1.669 26.200 92.130 1.00 31.69 204 ASN B O 1
ATOM 3863 N N . LYS B 1 205 ? 1.336 24.201 93.100 1.00 27.02 205 LYS B N 1
ATOM 3864 C CA . LYS B 1 205 ? -0.122 24.281 92.984 1.00 24.45 205 LYS B CA 1
ATOM 3865 C C . LYS B 1 205 ? -0.557 25.477 93.817 1.00 24.02 205 LYS B C 1
ATOM 3866 O O . LYS B 1 205 ? -1.362 26.303 93.375 1.00 24.65 205 LYS B O 1
ATOM 3872 N N . ALA B 1 206 ? 0.048 25.600 94.995 1.00 21.96 206 ALA B N 1
ATOM 3873 C CA . ALA B 1 206 ? -0.230 26.702 95.888 1.00 16.79 206 ALA B CA 1
ATOM 3874 C C . ALA B 1 206 ? 0.040 28.011 95.146 1.00 20.74 206 ALA B C 1
ATOM 3875 O O . ALA B 1 206 ? -0.834 28.877 95.067 1.00 23.62 206 ALA B O 1
ATOM 3877 N N . ARG B 1 207 ? 1.218 28.122 94.539 1.00 19.34 207 ARG B N 1
ATOM 3878 C CA . ARG B 1 207 ? 1.585 29.328 93.805 1.00 20.62 207 ARG B CA 1
ATOM 3879 C C . ARG B 1 207 ? 0.596 29.655 92.698 1.00 19.87 207 ARG B C 1
ATOM 3880 O O . ARG B 1 207 ? 0.284 30.829 92.474 1.00 14.80 207 ARG B O 1
ATOM 3888 N N . GLN B 1 208 ? 0.106 28.617 92.017 1.00 21.06 208 GLN B N 1
ATOM 3889 C CA . GLN B 1 208 ? -0.869 28.767 90.933 1.00 24.03 208 GLN B CA 1
ATOM 3890 C C . GLN B 1 208 ? -2.165 29.386 91.458 1.00 22.74 208 GLN B C 1
ATOM 3891 O O . GLN B 1 208 ? -2.738 30.286 90.837 1.00 17.33 208 GLN B O 1
ATOM 3897 N N . ALA B 1 209 ? -2.608 28.906 92.615 1.00 21.02 209 ALA B N 1
ATOM 3898 C CA . ALA B 1 209 ? -3.825 29.409 93.235 1.00 20.34 209 ALA B CA 1
ATOM 3899 C C . ALA B 1 209 ? -3.653 30.880 93.583 1.00 20.32 209 ALA B C 1
ATOM 3900 O O . ALA B 1 209 ? -4.538 31.683 93.299 1.00 19.91 209 ALA B O 1
ATOM 3902 N N . LEU B 1 210 ? -2.509 31.249 94.164 1.00 21.58 210 LEU B N 1
ATOM 3903 C CA . LEU B 1 210 ? -2.270 32.654 94.496 1.00 20.16 210 LEU B CA 1
ATOM 3904 C C . LEU B 1 210 ? -2.368 33.507 93.241 1.00 19.49 210 LEU B C 1
ATOM 3905 O O . LEU B 1 210 ? -2.966 34.583 93.251 1.00 20.31 210 LEU B O 1
ATOM 3910 N N . ASN B 1 211 ? -1.799 33.000 92.154 1.00 20.17 211 ASN B N 1
ATOM 3911 C CA . ASN B 1 211 ? -1.815 33.712 90.889 1.00 25.78 211 ASN B CA 1
ATOM 3912 C C . ASN B 1 211 ? -3.225 33.901 90.341 1.00 26.49 211 ASN B C 1
ATOM 3913 O O . ASN B 1 211 ? -3.489 34.878 89.639 1.00 28.36 211 ASN B O 1
ATOM 3918 N N . ASN B 1 212 ? -4.131 32.984 90.671 1.00 25.15 212 ASN B N 1
ATOM 3919 C CA . ASN B 1 212 ? -5.517 33.087 90.212 1.00 23.88 212 ASN B CA 1
ATOM 3920 C C . ASN B 1 212 ? -6.349 33.988 91.126 1.00 22.20 212 ASN B C 1
ATOM 3921 O O . ASN B 1 212 ? -7.568 34.060 90.983 1.00 22.89 212 ASN B O 1
ATOM 3926 N N . GLY B 1 213 ? -5.689 34.653 92.078 1.00 21.10 213 GLY B N 1
ATOM 3927 C CA . GLY B 1 213 ? -6.371 35.580 92.973 1.00 19.30 213 GLY B CA 1
ATOM 3928 C C . GLY B 1 213 ? -7.256 35.045 94.082 1.00 19.85 213 GLY B C 1
ATOM 3929 O O . GLY B 1 213 ? -8.273 35.662 94.431 1.00 21.49 213 GLY B O 1
ATOM 3930 N N . ILE B 1 214 ? -6.821 33.945 94.688 1.00 19.02 214 ILE B N 1
ATOM 3931 C CA . ILE B 1 214 ? -7.541 33.288 95.774 1.00 16.24 214 ILE B CA 1
ATOM 3932 C C . ILE B 1 214 ? -6.602 33.297 96.989 1.00 15.62 214 ILE B C 1
ATOM 3933 O O . ILE B 1 214 ? -5.391 33.134 96.829 1.00 17.59 214 ILE B O 1
ATOM 3938 N N . ALA B 1 215 ? -7.138 33.561 98.180 1.00 14.57 215 ALA B N 1
ATOM 3939 C CA . ALA B 1 215 ? -6.324 33.592 99.398 1.00 10.36 215 ALA B CA 1
ATOM 3940 C C . ALA B 1 215 ? -6.245 32.222 100.071 1.00 10.15 215 ALA B C 1
ATOM 3941 O O . ALA B 1 215 ? -7.243 31.513 100.198 1.00 9.42 215 ALA B O 1
ATOM 3943 N N . LEU B 1 216 ? -5.050 31.855 100.510 1.00 10.86 216 LEU B N 1
ATOM 3944 C CA . LEU B 1 216 ? -4.855 30.574 101.157 1.00 10.60 216 LEU B CA 1
ATOM 3945 C C . LEU B 1 216 ? -4.622 30.737 102.642 1.00 9.12 216 LEU B C 1
ATOM 3946 O O . LEU B 1 216 ? -4.242 31.808 103.114 1.00 14.54 216 LEU B O 1
ATOM 3951 N N . PHE B 1 217 ? -4.841 29.651 103.367 1.00 7.42 217 PHE B N 1
ATOM 3952 C CA . PHE B 1 217 ? -4.654 29.626 104.804 1.00 10.06 217 PHE B CA 1
ATOM 3953 C C . PHE B 1 217 ? -4.328 28.181 105.129 1.00 9.73 217 PHE B C 1
ATOM 3954 O O . PHE B 1 217 ? -5.060 27.270 104.737 1.00 12.59 217 PHE B O 1
ATOM 3962 N N . VAL B 1 218 ? -3.188 27.960 105.774 1.00 16.15 218 VAL B N 1
ATOM 3963 C CA . VAL B 1 218 ? -2.777 26.606 106.132 1.00 13.17 218 VAL B CA 1
ATOM 3964 C C . VAL B 1 218 ? -3.237 26.318 107.554 1.00 12.59 218 VAL B C 1
ATOM 3965 O O . VAL B 1 218 ? -2.516 26.567 108.527 1.00 14.61 218 VAL B O 1
ATOM 3969 N N . THR B 1 219 ? -4.446 25.783 107.669 1.00 9.42 219 THR B N 1
ATOM 3970 C CA . THR B 1 219 ? -5.025 25.469 108.966 1.00 9.06 219 THR B CA 1
ATOM 3971 C C . THR B 1 219 ? -4.461 24.205 109.601 1.00 7.89 219 THR B C 1
ATOM 3972 O O . THR B 1 219 ? -4.811 23.870 110.720 1.00 12.88 219 THR B O 1
ATOM 3976 N N . GLU B 1 220 ? -3.640 23.470 108.868 1.00 12.13 220 GLU B N 1
ATOM 3977 C CA . GLU B 1 220 ? -3.047 22.256 109.400 1.00 12.56 220 GLU B CA 1
ATOM 3978 C C . GLU B 1 220 ? -1.836 21.861 108.557 1.00 13.98 220 GLU B C 1
ATOM 3979 O O . GLU B 1 220 ? -1.937 21.711 107.340 1.00 16.34 220 GLU B O 1
ATOM 3985 N N . TRP B 1 221 ? -0.686 21.728 109.208 1.00 16.21 221 TRP B N 1
ATOM 3986 C CA . TRP B 1 221 ? 0.555 21.334 108.537 1.00 13.05 221 TRP B CA 1
ATOM 3987 C C . TRP B 1 221 ? 1.434 20.588 109.547 1.00 14.25 221 TRP B C 1
ATOM 3988 O O . TRP B 1 221 ? 1.337 20.829 110.749 1.00 12.53 221 TRP B O 1
ATOM 3999 N N . GLY B 1 222 ? 2.281 19.688 109.062 1.00 17.25 222 GLY B N 1
ATOM 4000 C CA . GLY B 1 222 ? 3.142 18.928 109.949 1.00 16.49 222 GLY B CA 1
ATOM 4001 C C . GLY B 1 222 ? 4.586 18.901 109.495 1.00 14.59 222 GLY B C 1
ATOM 4002 O O . GLY B 1 222 ? 4.886 19.072 108.311 1.00 10.63 222 GLY B O 1
ATOM 4003 N N . THR B 1 223 ? 5.482 18.694 110.456 1.00 21.13 223 THR B N 1
ATOM 4004 C CA . THR B 1 223 ? 6.924 18.645 110.205 1.00 18.66 223 THR B CA 1
ATOM 4005 C C . THR B 1 223 ? 7.333 17.254 109.709 1.00 18.32 223 THR B C 1
ATOM 4006 O O . THR B 1 223 ? 8.315 17.093 108.978 1.00 19.24 223 THR B O 1
ATOM 4010 N N . VAL B 1 224 ? 6.511 16.275 110.069 1.00 22.62 224 VAL B N 1
ATOM 4011 C CA . VAL B 1 224 ? 6.694 14.864 109.749 1.00 21.78 224 VAL B CA 1
ATOM 4012 C C . VAL B 1 224 ? 5.906 14.436 108.483 1.00 22.85 224 VAL B C 1
ATOM 4013 O O . VAL B 1 224 ? 5.423 15.280 107.725 1.00 22.90 224 VAL B O 1
ATOM 4017 N N . ASN B 1 225 ? 5.869 13.136 108.199 1.00 22.66 225 ASN B N 1
ATOM 4018 C CA . ASN B 1 225 ? 5.138 12.598 107.052 1.00 27.25 225 ASN B CA 1
ATOM 4019 C C . ASN B 1 225 ? 3.631 12.743 107.277 1.00 28.09 225 ASN B C 1
ATOM 4020 O O . ASN B 1 225 ? 3.173 12.828 108.420 1.00 29.11 225 ASN B O 1
ATOM 4025 N N . ALA B 1 226 ? 2.861 12.685 106.192 1.00 27.04 226 ALA B N 1
ATOM 4026 C CA . ALA B 1 226 ? 1.403 12.823 106.250 1.00 27.87 226 ALA B CA 1
ATOM 4027 C C . ALA B 1 226 ? 0.701 11.866 107.213 1.00 28.36 226 ALA B C 1
ATOM 4028 O O . ALA B 1 226 ? -0.301 12.224 107.826 1.00 31.35 226 ALA B O 1
ATOM 4030 N N . ASP B 1 227 ? 1.229 10.658 107.363 1.00 33.79 227 ASP B N 1
ATOM 4031 C CA . ASP B 1 227 ? 0.621 9.689 108.265 1.00 38.01 227 ASP B CA 1
ATOM 4032 C C . ASP B 1 227 ? 0.736 10.067 109.745 1.00 42.12 227 ASP B C 1
ATOM 4033 O O . ASP B 1 227 ? -0.138 9.710 110.539 1.00 48.72 227 ASP B O 1
ATOM 4038 N N . GLY B 1 228 ? 1.805 10.767 110.127 1.00 40.74 228 GLY B N 1
ATOM 4039 C CA . GLY B 1 228 ? 1.944 11.155 111.522 1.00 38.57 228 GLY B CA 1
ATOM 4040 C C . GLY B 1 228 ? 3.303 11.007 112.184 1.00 38.95 228 GLY B C 1
ATOM 4041 O O . GLY B 1 228 ? 3.594 11.722 113.143 1.00 41.26 228 GLY B O 1
ATOM 4042 N N . ASN B 1 229 ? 4.129 10.073 111.729 1.00 38.67 229 ASN B N 1
ATOM 4043 C CA . ASN B 1 229 ? 5.447 9.898 112.335 1.00 42.13 229 ASN B CA 1
ATOM 4044 C C . ASN B 1 229 ? 6.533 9.562 111.340 1.00 41.77 229 ASN B C 1
ATOM 4045 O O . ASN B 1 229 ? 6.255 9.294 110.171 1.00 46.19 229 ASN B O 1
ATOM 4050 N N . GLY B 1 230 ? 7.777 9.650 111.800 1.00 39.42 230 GLY B N 1
ATOM 4051 C CA . GLY B 1 230 ? 8.904 9.358 110.939 1.00 37.06 230 GLY B CA 1
ATOM 4052 C C . GLY B 1 230 ? 10.033 10.363 111.065 1.00 35.99 230 GLY B C 1
ATOM 4053 O O . GLY B 1 230 ? 10.962 10.348 110.256 1.00 36.66 230 GLY B O 1
ATOM 4054 N N . GLY B 1 231 ? 9.977 11.221 112.079 1.00 31.25 231 GLY B N 1
ATOM 4055 C CA . GLY B 1 231 ? 11.033 12.202 112.253 1.00 25.46 231 GLY B CA 1
ATOM 4056 C C . GLY B 1 231 ? 10.844 13.452 111.412 1.00 23.38 231 GLY B C 1
ATOM 4057 O O . GLY B 1 231 ? 10.314 13.407 110.295 1.00 18.66 231 GLY B O 1
ATOM 4058 N N . VAL B 1 232 ? 11.288 14.575 111.962 1.00 19.69 232 VAL B N 1
ATOM 4059 C CA . VAL B 1 232 ? 11.178 15.868 111.306 1.00 14.20 232 VAL B CA 1
ATOM 4060 C C . VAL B 1 232 ? 12.012 15.969 110.036 1.00 17.00 232 VAL B C 1
ATOM 4061 O O . VAL B 1 232 ? 13.193 15.628 110.045 1.00 21.31 232 VAL B O 1
ATOM 4065 N N . ASN B 1 233 ? 11.400 16.417 108.942 1.00 17.15 233 ASN B N 1
ATOM 4066 C CA . ASN B 1 233 ? 12.135 16.606 107.696 1.00 19.55 233 ASN B CA 1
ATOM 4067 C C . ASN B 1 233 ? 12.568 18.067 107.747 1.00 28.03 233 ASN B C 1
ATOM 4068 O O . ASN B 1 233 ? 11.887 18.948 107.208 1.00 30.15 233 ASN B O 1
ATOM 4073 N N . GLN B 1 234 ? 13.704 18.308 108.399 1.00 31.97 234 GLN B N 1
ATOM 4074 C CA . GLN B 1 234 ? 14.268 19.644 108.573 1.00 31.07 234 GLN B CA 1
ATOM 4075 C C . GLN B 1 234 ? 14.282 20.532 107.335 1.00 30.32 234 GLN B C 1
ATOM 4076 O O . GLN B 1 234 ? 13.787 21.656 107.375 1.00 30.87 234 GLN B O 1
ATOM 4082 N N . THR B 1 235 ? 14.837 20.025 106.238 1.00 31.34 235 THR B N 1
ATOM 4083 C CA . THR B 1 235 ? 14.946 20.792 104.996 1.00 31.54 235 THR B CA 1
ATOM 4084 C C . THR B 1 235 ? 13.632 21.243 104.354 1.00 29.77 235 THR B C 1
ATOM 4085 O O . THR B 1 235 ? 13.472 22.412 103.997 1.00 30.58 235 THR B O 1
ATOM 4089 N N . GLU B 1 236 ? 12.698 20.315 104.200 1.00 27.82 236 GLU B N 1
ATOM 4090 C CA . GLU B 1 236 ? 11.419 20.632 103.591 1.00 22.51 236 GLU B CA 1
ATOM 4091 C C . GLU B 1 236 ? 10.611 21.559 104.507 1.00 19.36 236 GLU B C 1
ATOM 4092 O O . GLU B 1 236 ? 9.918 22.464 104.038 1.00 17.05 236 GLU B O 1
ATOM 4098 N N . THR B 1 237 ? 10.738 21.352 105.813 1.00 11.52 237 THR B N 1
ATOM 4099 C CA . THR B 1 237 ? 10.054 22.172 106.803 1.00 14.75 237 THR B CA 1
ATOM 4100 C C . THR B 1 237 ? 10.490 23.632 106.673 1.00 19.00 237 THR B C 1
ATOM 4101 O O . THR B 1 237 ? 9.659 24.543 106.712 1.00 21.60 237 THR B O 1
ATOM 4105 N N . ASP B 1 238 ? 11.794 23.852 106.515 1.00 21.12 238 ASP B N 1
ATOM 4106 C CA . ASP B 1 238 ? 12.341 25.205 106.371 1.00 23.26 238 ASP B CA 1
ATOM 4107 C C . ASP B 1 238 ? 11.889 25.876 105.072 1.00 19.91 238 ASP B C 1
ATOM 4108 O O . ASP B 1 238 ? 11.618 27.081 105.048 1.00 21.17 238 ASP B O 1
ATOM 4113 N N . ALA B 1 239 ? 11.825 25.100 103.995 1.00 15.60 239 ALA B N 1
ATOM 4114 C CA . ALA B 1 239 ? 11.409 25.623 102.704 1.00 12.95 239 ALA B CA 1
ATOM 4115 C C . ALA B 1 239 ? 9.951 26.077 102.776 1.00 17.81 239 ALA B C 1
ATOM 4116 O O . ALA B 1 239 ? 9.586 27.131 102.231 1.00 17.71 239 ALA B O 1
ATOM 4118 N N . TRP B 1 240 ? 9.127 25.291 103.466 1.00 16.29 240 TRP B N 1
ATOM 4119 C CA . TRP B 1 240 ? 7.712 25.617 103.609 1.00 14.65 240 TRP B CA 1
ATOM 4120 C C . TRP B 1 240 ? 7.513 26.883 104.418 1.00 15.27 240 TRP B C 1
ATOM 4121 O O . TRP B 1 240 ? 6.771 27.774 104.006 1.00 18.95 240 TRP B O 1
ATOM 4132 N N . VAL B 1 241 ? 8.202 26.972 105.553 1.00 16.28 241 VAL B N 1
ATOM 4133 C CA . VAL B 1 241 ? 8.107 28.135 106.425 1.00 14.17 241 VAL B CA 1
ATOM 4134 C C . VAL B 1 241 ? 8.465 29.406 105.662 1.00 13.88 241 VAL B C 1
ATOM 4135 O O . VAL B 1 241 ? 7.755 30.404 105.732 1.00 13.46 241 VAL B O 1
ATOM 4139 N N . THR B 1 242 ? 9.546 29.353 104.899 1.00 15.12 242 THR B N 1
ATOM 4140 C CA . THR B 1 242 ? 9.963 30.501 104.118 1.00 16.35 242 THR B CA 1
ATOM 4141 C C . THR B 1 242 ? 8.839 30.863 103.143 1.00 17.64 242 THR B C 1
ATOM 4142 O O . THR B 1 242 ? 8.449 32.028 103.020 1.00 20.21 242 THR B O 1
ATOM 4146 N N . PHE B 1 243 ? 8.293 29.853 102.482 1.00 15.78 243 PHE B N 1
ATOM 4147 C CA . PHE B 1 243 ? 7.207 30.067 101.541 1.00 17.10 243 PHE B CA 1
ATOM 4148 C C . PHE B 1 243 ? 6.019 30.732 102.234 1.00 14.05 243 PHE B C 1
ATOM 4149 O O . PHE B 1 243 ? 5.529 31.759 101.786 1.00 14.03 243 PHE B O 1
ATOM 4157 N N . MET B 1 244 ? 5.584 30.181 103.351 1.00 9.83 244 MET B N 1
ATOM 4158 C CA . MET B 1 244 ? 4.442 30.762 104.027 1.00 16.64 244 MET B CA 1
ATOM 4159 C C . MET B 1 244 ? 4.694 32.208 104.425 1.00 21.75 244 MET B C 1
ATOM 4160 O O . MET B 1 244 ? 3.831 33.071 104.249 1.00 23.62 244 MET B O 1
ATOM 4165 N N . ARG B 1 245 ? 5.899 32.483 104.904 1.00 25.54 245 ARG B N 1
ATOM 4166 C CA . ARG B 1 245 ? 6.245 33.823 105.345 1.00 26.88 245 ARG B CA 1
ATOM 4167 C C . ARG B 1 245 ? 6.328 34.823 104.202 1.00 26.24 245 ARG B C 1
ATOM 4168 O O . ARG B 1 245 ? 5.858 35.957 104.312 1.00 26.63 245 ARG B O 1
ATOM 4176 N N . ASP B 1 246 ? 6.900 34.399 103.089 1.00 24.77 246 ASP B N 1
ATOM 4177 C CA . ASP B 1 246 ? 7.028 35.296 101.966 1.00 27.25 246 ASP B CA 1
ATOM 4178 C C . ASP B 1 246 ? 5.676 35.628 101.361 1.00 28.03 246 ASP B C 1
ATOM 4179 O O . ASP B 1 246 ? 5.438 36.766 100.950 1.00 29.72 246 ASP B O 1
ATOM 4184 N N . ASN B 1 247 ? 4.770 34.653 101.380 1.00 28.20 247 ASN B N 1
ATOM 4185 C CA . ASN B 1 247 ? 3.431 34.828 100.821 1.00 23.54 247 ASN B CA 1
ATOM 4186 C C . ASN B 1 247 ? 2.336 35.169 101.825 1.00 25.06 247 ASN B C 1
ATOM 4187 O O . ASN B 1 247 ? 1.152 35.088 101.508 1.00 29.89 247 ASN B O 1
ATOM 4192 N N . ASN B 1 248 ? 2.732 35.541 103.036 1.00 26.83 248 ASN B N 1
ATOM 4193 C CA . ASN B 1 248 ? 1.794 35.908 104.092 1.00 27.23 248 ASN B CA 1
ATOM 4194 C C . ASN B 1 248 ? 0.645 34.937 104.343 1.00 23.44 248 ASN B C 1
ATOM 4195 O O . ASN B 1 248 ? -0.512 35.340 104.485 1.00 27.56 248 ASN B O 1
ATOM 4200 N N . ILE B 1 249 ? 0.994 33.665 104.478 1.00 18.52 249 ILE B N 1
ATOM 4201 C CA . ILE B 1 249 ? 0.029 32.612 104.735 1.00 13.17 249 ILE B CA 1
ATOM 4202 C C . ILE B 1 249 ? 0.029 32.257 106.214 1.00 9.39 249 ILE B C 1
ATOM 4203 O O . ILE B 1 249 ? 1.064 31.895 106.771 1.00 13.40 249 ILE B O 1
ATOM 4208 N N . SER B 1 250 ? -1.115 32.417 106.863 1.00 7.36 250 SER B N 1
ATOM 4209 C CA . SER B 1 250 ? -1.226 32.069 108.263 1.00 4.72 250 SER B CA 1
ATOM 4210 C C . SER B 1 250 ? -1.213 30.550 108.325 1.00 5.41 250 SER B C 1
ATOM 4211 O O . SER B 1 250 ? -1.590 29.881 107.365 1.00 11.08 250 SER B O 1
ATOM 4214 N N . ASN B 1 251 ? -0.772 29.998 109.442 1.00 8.87 251 ASN B N 1
ATOM 4215 C CA . ASN B 1 251 ? -0.663 28.547 109.566 1.00 10.19 251 ASN B CA 1
ATOM 4216 C C . ASN B 1 251 ? -0.853 28.074 110.986 1.00 7.08 251 ASN B C 1
ATOM 4217 O O . ASN B 1 251 ? -0.610 28.823 111.929 1.00 9.63 251 ASN B O 1
ATOM 4222 N N . ALA B 1 252 ? -1.324 26.841 111.128 1.00 9.34 252 ALA B N 1
ATOM 4223 C CA . ALA B 1 252 ? -1.545 26.232 112.439 1.00 8.42 252 ALA B CA 1
ATOM 4224 C C . ALA B 1 252 ? -0.956 24.826 112.399 1.00 8.95 252 ALA B C 1
ATOM 4225 O O . ALA B 1 252 ? -1.417 23.972 111.638 1.00 13.59 252 ALA B O 1
ATOM 4227 N N . ASN B 1 253 ? 0.063 24.588 113.217 1.00 7.10 253 ASN B N 1
ATOM 4228 C CA . ASN B 1 253 ? 0.736 23.298 113.235 1.00 7.10 253 ASN B CA 1
ATOM 4229 C C . ASN B 1 253 ? -0.079 22.182 113.835 1.00 7.06 253 ASN B C 1
ATOM 4230 O O . ASN B 1 253 ? -0.676 22.347 114.892 1.00 11.03 253 ASN B O 1
ATOM 4235 N N . TRP B 1 254 ? 0.117 20.959 113.239 1.00 8.88 254 TRP B N 1
ATOM 4236 C CA . TRP B 1 254 ? -0.660 19.816 113.721 1.00 10.61 254 TRP B CA 1
ATOM 4237 C C . TRP B 1 254 ? 0.140 19.012 114.647 1.00 17.57 254 TRP B C 1
ATOM 4238 O O . TRP B 1 254 ? 1.267 18.679 114.233 1.00 8.02 254 TRP B O 1
ATOM 4249 N N . ALA B 1 255 ? -0.009 18.618 116.252 1.00 23.90 255 ALA B N 1
ATOM 4250 C CA . ALA B 1 255 ? -1.079 18.957 116.810 1.00 21.78 255 ALA B CA 1
ATOM 4251 C C . ALA B 1 255 ? -0.203 18.845 118.398 1.00 20.89 255 ALA B C 1
ATOM 4252 O O . ALA B 1 255 ? 0.836 18.156 118.718 1.00 22.52 255 ALA B O 1
ATOM 4254 N N . LEU B 1 256 ? -0.819 19.809 119.015 1.00 17.79 256 LEU B N 1
ATOM 4255 C CA . LEU B 1 256 ? -0.525 20.264 120.319 1.00 18.02 256 LEU B CA 1
ATOM 4256 C C . LEU B 1 256 ? -1.156 19.200 121.205 1.00 19.09 256 LEU B C 1
ATOM 4257 O O . LEU B 1 256 ? -2.393 19.185 121.382 1.00 23.30 256 LEU B O 1
ATOM 4262 N N . ASN B 1 257 ? -0.477 18.056 121.275 1.00 18.99 257 ASN B N 1
ATOM 4263 C CA . ASN B 1 257 ? -1.040 16.853 121.877 1.00 18.90 257 ASN B CA 1
ATOM 4264 C C . ASN B 1 257 ? 0.118 15.980 122.338 1.00 19.91 257 ASN B C 1
ATOM 4265 O O . ASN B 1 257 ? 1.266 16.218 121.945 1.00 18.27 257 ASN B O 1
ATOM 4270 N N . ASP B 1 258 ? -0.184 14.957 123.135 1.00 23.73 258 ASP B N 1
ATOM 4271 C CA . ASP B 1 258 ? 0.835 14.043 123.658 1.00 26.01 258 ASP B CA 1
ATOM 4272 C C . ASP B 1 258 ? 0.698 12.585 123.185 1.00 26.22 258 ASP B C 1
ATOM 4273 O O . ASP B 1 258 ? 1.128 11.662 123.871 1.00 22.63 258 ASP B O 1
ATOM 4278 N N . LYS B 1 259 ? 0.076 12.381 122.029 1.00 26.44 259 LYS B N 1
ATOM 4279 C CA . LYS B 1 259 ? -0.104 11.042 121.485 1.00 22.05 259 LYS B CA 1
ATOM 4280 C C . LYS B 1 259 ? 1.240 10.481 121.040 1.00 24.13 259 LYS B C 1
ATOM 4281 O O . LYS B 1 259 ? 2.109 11.219 120.593 1.00 21.79 259 LYS B O 1
ATOM 4287 N N . ASN B 1 260 ? 1.388 9.165 121.123 1.00 26.56 260 ASN B N 1
ATOM 4288 C CA . ASN B 1 260 ? 2.628 8.509 120.743 1.00 22.48 260 ASN B CA 1
ATOM 4289 C C . ASN B 1 260 ? 2.858 8.501 119.236 1.00 24.18 260 ASN B C 1
ATOM 4290 O O . ASN B 1 260 ? 2.728 7.459 118.582 1.00 22.47 260 ASN B O 1
ATOM 4295 N N . GLU B 1 261 ? 3.206 9.663 118.692 1.00 19.87 261 GLU B N 1
ATOM 4296 C CA . GLU B 1 261 ? 3.477 9.800 117.267 1.00 19.41 261 GLU B CA 1
ATOM 4297 C C . GLU B 1 261 ? 4.331 11.039 117.028 1.00 17.95 261 GLU B C 1
ATOM 4298 O O . GLU B 1 261 ? 4.341 11.959 117.844 1.00 20.58 261 GLU B O 1
ATOM 4304 N N . GLY B 1 262 ? 5.019 11.069 115.895 1.00 15.90 262 GLY B N 1
ATOM 4305 C CA . GLY B 1 262 ? 5.902 12.177 115.577 1.00 20.09 262 GLY B CA 1
ATOM 4306 C C . GLY B 1 262 ? 5.319 13.575 115.470 1.00 21.29 262 GLY B C 1
ATOM 4307 O O . GLY B 1 262 ? 6.010 14.550 115.774 1.00 21.73 262 GLY B O 1
ATOM 4308 N N . ALA B 1 263 ? 4.072 13.686 115.018 1.00 20.43 263 ALA B N 1
ATOM 4309 C CA . ALA B 1 263 ? 3.431 14.988 114.856 1.00 15.63 263 ALA B CA 1
ATOM 4310 C C . ALA B 1 263 ? 3.165 15.679 116.177 1.00 14.13 263 ALA B C 1
ATOM 4311 O O . ALA B 1 263 ? 3.123 16.901 116.230 1.00 16.42 263 ALA B O 1
ATOM 4313 N N . SER B 1 264 ? 3.002 14.902 117.246 1.00 16.63 264 SER B N 1
ATOM 4314 C CA . SER B 1 264 ? 2.722 15.450 118.575 1.00 18.40 264 SER B CA 1
ATOM 4315 C C . SER B 1 264 ? 3.798 16.392 119.091 1.00 19.62 264 SER B C 1
ATOM 4316 O O . SER B 1 264 ? 4.974 16.233 118.774 1.00 19.76 264 SER B O 1
ATOM 4319 N N . THR B 1 265 ? 3.392 17.368 119.895 1.00 23.41 265 THR B N 1
ATOM 4320 C CA . THR B 1 265 ? 4.331 18.329 120.465 1.00 26.52 265 THR B CA 1
ATOM 4321 C C . THR B 1 265 ? 4.999 17.787 121.726 1.00 26.07 265 THR B C 1
ATOM 4322 O O . THR B 1 265 ? 6.163 18.087 121.997 1.00 27.08 265 THR B O 1
ATOM 4326 N N . TYR B 1 266 ? 4.259 16.972 122.471 1.00 24.05 266 TYR B N 1
ATOM 4327 C CA . TYR B 1 266 ? 4.733 16.403 123.724 1.00 23.84 266 TYR B CA 1
ATOM 4328 C C . TYR B 1 266 ? 4.874 14.887 123.681 1.00 24.03 266 TYR B C 1
ATOM 4329 O O . TYR B 1 266 ? 4.346 14.224 122.788 1.00 25.05 266 TYR B O 1
ATOM 4338 N N . TYR B 1 267 ? 5.598 14.349 124.658 1.00 21.30 267 TYR B N 1
ATOM 4339 C CA . TYR B 1 267 ? 5.767 12.907 124.799 1.00 19.05 267 TYR B CA 1
ATOM 4340 C C . TYR B 1 267 ? 4.624 12.523 125.733 1.00 18.61 267 TYR B C 1
ATOM 4341 O O . TYR B 1 267 ? 4.263 13.296 126.627 1.00 19.79 267 TYR B O 1
ATOM 4350 N N . PRO B 1 268 ? 4.043 11.331 125.545 1.00 18.81 268 PRO B N 1
ATOM 4351 C CA . PRO B 1 268 ? 2.927 10.839 126.364 1.00 20.62 268 PRO B CA 1
ATOM 4352 C C . PRO B 1 268 ? 3.008 11.168 127.856 1.00 23.96 268 PRO B C 1
ATOM 4353 O O . PRO B 1 268 ? 4.060 11.039 128.473 1.00 24.18 268 PRO B O 1
ATOM 4357 N N . ASP B 1 269 ? 1.892 11.629 128.412 1.00 25.43 269 ASP B N 1
ATOM 4358 C CA . ASP B 1 269 ? 1.821 11.960 129.828 1.00 28.99 269 ASP B CA 1
ATOM 4359 C C . ASP B 1 269 ? 2.747 13.043 130.338 1.00 31.63 269 ASP B C 1
ATOM 4360 O O . ASP B 1 269 ? 2.974 13.134 131.540 1.00 34.93 269 ASP B O 1
ATOM 4361 N N . SER B 1 270 ? 3.231 13.901 129.448 1.00 34.90 270 SER B N 1
ATOM 4362 C CA . SER B 1 270 ? 4.141 14.965 129.854 1.00 33.08 270 SER B CA 1
ATOM 4363 C C . SER B 1 270 ? 3.958 16.257 129.065 1.00 32.69 270 SER B C 1
ATOM 4364 O O . SER B 1 270 ? 3.042 16.396 128.257 1.00 31.18 270 SER B O 1
ATOM 4367 N N . LYS B 1 271 ? 4.868 17.190 129.313 1.00 34.29 271 LYS B N 1
ATOM 4368 C CA . LYS B 1 271 ? 4.901 18.480 128.645 1.00 35.33 271 LYS B CA 1
ATOM 4369 C C . LYS B 1 271 ? 6.302 18.702 128.072 1.00 32.80 271 LYS B C 1
ATOM 4370 O O . LYS B 1 271 ? 6.720 19.840 127.867 1.00 33.21 271 LYS B O 1
ATOM 4376 N N . ASN B 1 272 ? 7.051 17.618 127.880 1.00 31.39 272 ASN B N 1
ATOM 4377 C CA . ASN B 1 272 ? 8.395 17.724 127.311 1.00 31.35 272 ASN B CA 1
ATOM 4378 C C . ASN B 1 272 ? 8.225 17.814 125.801 1.00 27.53 272 ASN B C 1
ATOM 4379 O O . ASN B 1 272 ? 7.361 17.148 125.230 1.00 26.84 272 ASN B O 1
ATOM 4384 N N . LEU B 1 273 ? 9.042 18.634 125.156 1.00 24.17 273 LEU B N 1
ATOM 4385 C CA . LEU B 1 273 ? 8.954 18.813 123.715 1.00 22.15 273 LEU B CA 1
ATOM 4386 C C . LEU B 1 273 ? 9.587 17.681 122.924 1.00 21.19 273 LEU B C 1
ATOM 4387 O O . LEU B 1 273 ? 10.642 17.178 123.295 1.00 26.10 273 LEU B O 1
ATOM 4392 N N . THR B 1 274 ? 8.934 17.289 121.834 1.00 20.83 274 THR B N 1
ATOM 4393 C CA . THR B 1 274 ? 9.431 16.238 120.944 1.00 15.94 274 THR B CA 1
ATOM 4394 C C . THR B 1 274 ? 10.309 16.917 119.896 1.00 13.72 274 THR B C 1
ATOM 4395 O O . THR B 1 274 ? 10.489 18.135 119.921 1.00 13.69 274 THR B O 1
ATOM 4399 N N . GLU B 1 275 ? 10.815 16.148 118.943 1.00 10.10 275 GLU B N 1
ATOM 4400 C CA . GLU B 1 275 ? 11.642 16.732 117.909 1.00 15.77 275 GLU B CA 1
ATOM 4401 C C . GLU B 1 275 ? 10.787 17.737 117.134 1.00 19.68 275 GLU B C 1
ATOM 4402 O O . GLU B 1 275 ? 11.281 18.781 116.705 1.00 21.31 275 GLU B O 1
ATOM 4408 N N . SER B 1 276 ? 9.502 17.411 116.969 1.00 21.66 276 SER B N 1
ATOM 4409 C CA . SER B 1 276 ? 8.568 18.277 116.265 1.00 13.79 276 SER B CA 1
ATOM 4410 C C . SER B 1 276 ? 8.167 19.444 117.156 1.00 15.43 276 SER B C 1
ATOM 4411 O O . SER B 1 276 ? 8.067 20.578 116.693 1.00 17.97 276 SER B O 1
ATOM 4414 N N . GLY B 1 277 ? 7.963 19.176 118.440 1.00 14.19 277 GLY B N 1
ATOM 4415 C CA . GLY B 1 277 ? 7.586 20.235 119.358 1.00 15.33 277 GLY B CA 1
ATOM 4416 C C . GLY B 1 277 ? 8.604 21.361 119.396 1.00 20.69 277 GLY B C 1
ATOM 4417 O O . GLY B 1 277 ? 8.250 22.537 119.279 1.00 21.45 277 GLY B O 1
ATOM 4418 N N . LYS B 1 278 ? 9.878 20.999 119.515 1.00 19.47 278 LYS B N 1
ATOM 4419 C CA . LYS B 1 278 ? 10.956 21.973 119.579 1.00 20.51 278 LYS B CA 1
ATOM 4420 C C . LYS B 1 278 ? 11.066 22.810 118.319 1.00 18.27 278 LYS B C 1
ATOM 4421 O O . LYS B 1 278 ? 11.215 24.030 118.387 1.00 23.69 278 LYS B O 1
ATOM 4427 N N . LYS B 1 279 ? 11.041 22.147 117.171 1.00 14.34 279 LYS B N 1
ATOM 4428 C CA . LYS B 1 279 ? 11.156 22.821 115.889 1.00 15.32 279 LYS B CA 1
ATOM 4429 C C . LYS B 1 279 ? 10.042 23.850 115.750 1.00 20.08 279 LYS B C 1
ATOM 4430 O O . LYS B 1 279 ? 10.287 25.048 115.589 1.00 23.86 279 LYS B O 1
ATOM 4436 N N . VAL B 1 280 ? 8.815 23.372 115.890 1.00 22.18 280 VAL B N 1
ATOM 4437 C CA . VAL B 1 280 ? 7.628 24.195 115.777 1.00 19.96 280 VAL B CA 1
ATOM 4438 C C . VAL B 1 280 ? 7.623 25.380 116.727 1.00 17.32 280 VAL B C 1
ATOM 4439 O O . VAL B 1 280 ? 7.336 26.506 116.323 1.00 19.83 280 VAL B O 1
ATOM 4443 N N . LYS B 1 281 ? 7.948 25.122 117.985 1.00 16.75 281 LYS B N 1
ATOM 4444 C CA . LYS B 1 281 ? 7.994 26.171 118.989 1.00 17.81 281 LYS B CA 1
ATOM 4445 C C . LYS B 1 281 ? 8.890 27.339 118.597 1.00 17.10 281 LYS B C 1
ATOM 4446 O O . LYS B 1 281 ? 8.493 28.496 118.742 1.00 18.71 281 LYS B O 1
ATOM 4452 N N . SER B 1 282 ? 10.087 27.056 118.093 1.00 18.81 282 SER B N 1
ATOM 4453 C CA . SER B 1 282 ? 10.982 28.137 117.701 1.00 19.39 282 SER B CA 1
ATOM 4454 C C . SER B 1 282 ? 10.387 28.905 116.532 1.00 17.12 282 SER B C 1
ATOM 4455 O O . SER B 1 282 ? 10.450 30.137 116.496 1.00 23.22 282 SER B O 1
ATOM 4458 N N . ILE B 1 283 ? 9.771 28.177 115.605 1.00 16.27 283 ILE B N 1
ATOM 4459 C CA . ILE B 1 283 ? 9.124 28.765 114.429 1.00 15.47 283 ILE B CA 1
ATOM 4460 C C . ILE B 1 283 ? 8.024 29.736 114.860 1.00 14.98 283 ILE B C 1
ATOM 4461 O O . ILE B 1 283 ? 7.980 30.888 114.436 1.00 16.83 283 ILE B O 1
ATOM 4466 N N . ILE B 1 284 ? 7.129 29.244 115.701 1.00 14.40 284 ILE B N 1
ATOM 4467 C CA . ILE B 1 284 ? 6.022 30.033 116.203 1.00 13.53 284 ILE B CA 1
ATOM 4468 C C . ILE B 1 284 ? 6.498 31.275 116.958 1.00 17.17 284 ILE B C 1
ATOM 4469 O O . ILE B 1 284 ? 6.065 32.383 116.657 1.00 20.09 284 ILE B O 1
ATOM 4474 N N . GLN B 1 285 ? 7.433 31.094 117.886 1.00 17.47 285 GLN B N 1
ATOM 4475 C CA . GLN B 1 285 ? 7.952 32.199 118.689 1.00 12.15 285 GLN B CA 1
ATOM 4476 C C . GLN B 1 285 ? 8.601 33.313 117.910 1.00 13.05 285 GLN B C 1
ATOM 4477 O O . GLN B 1 285 ? 8.559 34.463 118.324 1.00 11.70 285 GLN B O 1
ATOM 4483 N N . SER B 1 286 ? 9.273 32.976 116.821 1.00 16.17 286 SER B N 1
ATOM 4484 C CA . SER B 1 286 ? 9.936 34.004 116.047 1.00 19.63 286 SER B CA 1
ATOM 4485 C C . SER B 1 286 ? 9.104 34.514 114.885 1.00 19.72 286 SER B C 1
ATOM 4486 O O . SER B 1 286 ? 9.626 35.228 114.021 1.00 22.93 286 SER B O 1
ATOM 4489 N N . TRP B 1 287 ? 7.817 34.170 114.855 1.00 19.16 287 TRP B N 1
ATOM 4490 C CA . TRP B 1 287 ? 6.977 34.643 113.764 1.00 14.36 287 TRP B CA 1
ATOM 4491 C C . TRP B 1 287 ? 7.008 36.168 113.791 1.00 13.87 287 TRP B C 1
ATOM 4492 O O . TRP B 1 287 ? 6.839 36.783 114.846 1.00 13.15 287 TRP B O 1
ATOM 4503 N N . PRO B 1 288 ? 7.235 36.795 112.625 1.00 10.39 288 PRO B N 1
ATOM 4504 C CA . PRO B 1 288 ? 7.308 38.247 112.496 1.00 12.88 288 PRO B CA 1
ATOM 4505 C C . PRO B 1 288 ? 6.162 39.078 113.049 1.00 18.13 288 PRO B C 1
ATOM 4506 O O . PRO B 1 288 ? 6.385 40.205 113.497 1.00 19.26 288 PRO B O 1
ATOM 4510 N N . TYR B 1 289 ? 4.947 38.532 113.027 1.00 21.56 289 TYR B N 1
ATOM 4511 C CA . TYR B 1 289 ? 3.775 39.230 113.561 1.00 15.89 289 TYR B CA 1
ATOM 4512 C C . TYR B 1 289 ? 3.141 38.380 114.651 1.00 17.32 289 TYR B C 1
ATOM 4513 O O . TYR B 1 289 ? 3.128 37.146 114.552 1.00 15.34 289 TYR B O 1
ATOM 4522 N N . LYS B 1 290 ? 2.637 39.043 115.691 1.00 15.55 290 LYS B N 1
ATOM 4523 C CA . LYS B 1 290 ? 1.968 38.380 116.813 1.00 18.64 290 LYS B CA 1
ATOM 4524 C C . LYS B 1 290 ? 0.572 39.027 116.962 1.00 19.99 290 LYS B C 1
ATOM 4525 O O . LYS B 1 290 ? 0.402 40.206 116.653 1.00 23.38 290 LYS B O 1
ATOM 4531 N N . ALA B 1 291 ? -0.420 38.261 117.408 1.00 20.46 291 ALA B N 1
ATOM 4532 C CA . ALA B 1 291 ? -1.783 38.771 117.571 1.00 23.79 291 ALA B CA 1
ATOM 4533 C C . ALA B 1 291 ? -1.982 39.743 118.750 1.00 24.63 291 ALA B C 1
ATOM 4534 O O . ALA B 1 291 ? -1.467 39.469 119.858 1.00 22.05 291 ALA B O 1
ATOM 4537 N N . SER C 1 1 ? 16.195 23.047 80.887 1.00 49.39 1 SER C N 1
ATOM 4538 C CA . SER C 1 1 ? 17.650 23.320 80.738 1.00 50.41 1 SER C CA 1
ATOM 4539 C C . SER C 1 1 ? 17.867 24.791 81.072 1.00 46.95 1 SER C C 1
ATOM 4540 O O . SER C 1 1 ? 17.283 25.280 82.037 1.00 48.12 1 SER C O 1
ATOM 4543 N N . VAL C 1 2 ? 18.635 25.494 80.241 1.00 43.53 2 VAL C N 1
ATOM 4544 C CA . VAL C 1 2 ? 18.947 26.907 80.437 1.00 41.70 2 VAL C CA 1
ATOM 4545 C C . VAL C 1 2 ? 19.946 27.081 81.589 1.00 41.78 2 VAL C C 1
ATOM 4546 O O . VAL C 1 2 ? 19.588 26.963 82.766 1.00 44.03 2 VAL C O 1
ATOM 4550 N N . GLU C 1 3 ? 21.209 27.314 81.237 1.00 37.14 3 GLU C N 1
ATOM 4551 C CA . GLU C 1 3 ? 22.265 27.500 82.230 1.00 33.34 3 GLU C CA 1
ATOM 4552 C C . GLU C 1 3 ? 22.224 28.924 82.766 1.00 30.20 3 GLU C C 1
ATOM 4553 O O . GLU C 1 3 ? 21.894 29.860 82.038 1.00 27.71 3 GLU C O 1
ATOM 4559 N N . PRO C 1 4 ? 22.565 29.111 84.049 1.00 28.74 4 PRO C N 1
ATOM 4560 C CA . PRO C 1 4 ? 22.554 30.454 84.639 1.00 26.96 4 PRO C CA 1
ATOM 4561 C C . PRO C 1 4 ? 23.557 31.360 83.939 1.00 26.42 4 PRO C C 1
ATOM 4562 O O . PRO C 1 4 ? 24.548 30.886 83.390 1.00 32.76 4 PRO C O 1
ATOM 4566 N N . LEU C 1 5 ? 23.287 32.654 83.926 1.00 23.75 5 LEU C N 1
ATOM 4567 C CA . LEU C 1 5 ? 24.176 3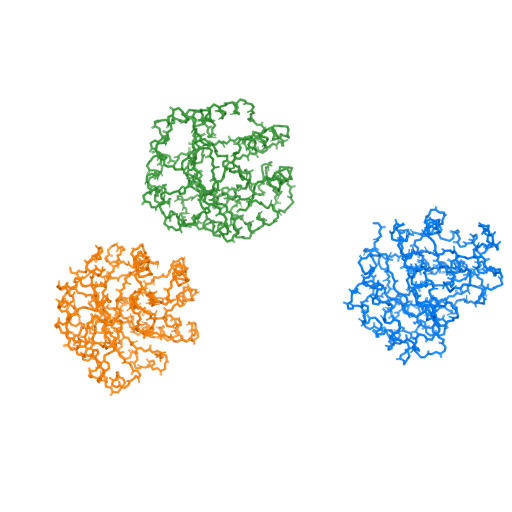3.603 83.280 1.00 21.76 5 LEU C CA 1
ATOM 4568 C C . LEU C 1 5 ? 24.969 34.361 84.336 1.00 24.28 5 LEU C C 1
ATOM 4569 O O . LEU C 1 5 ? 24.442 34.662 85.410 1.00 30.32 5 LEU C O 1
ATOM 4574 N N . SER C 1 6 ? 26.229 34.667 84.037 1.00 24.39 6 SER C N 1
ATOM 4575 C CA . SER C 1 6 ? 27.084 35.414 84.967 1.00 27.23 6 SER C CA 1
ATOM 4576 C C . SER C 1 6 ? 28.052 36.309 84.200 1.00 26.08 6 SER C C 1
ATOM 4577 O O . SER C 1 6 ? 28.337 36.059 83.029 1.00 21.51 6 SER C O 1
ATOM 4580 N N . VAL C 1 7 ? 28.549 37.356 84.848 1.00 27.15 7 VAL C N 1
ATOM 4581 C CA . VAL C 1 7 ? 29.476 38.266 84.192 1.00 32.06 7 VAL C CA 1
ATOM 4582 C C . VAL C 1 7 ? 30.870 38.153 84.786 1.00 34.69 7 VAL C C 1
ATOM 4583 O O . VAL C 1 7 ? 31.073 38.388 85.975 1.00 33.56 7 VAL C O 1
ATOM 4587 N N . ASN C 1 8 ? 31.823 37.748 83.961 1.00 37.21 8 ASN C N 1
ATOM 4588 C CA . ASN C 1 8 ? 33.206 37.645 84.401 1.00 39.75 8 ASN C CA 1
ATOM 4589 C C . ASN C 1 8 ? 33.987 38.636 83.540 1.00 38.25 8 ASN C C 1
ATOM 4590 O O . ASN C 1 8 ? 34.363 38.331 82.401 1.00 36.02 8 ASN C O 1
ATOM 4595 N N . GLY C 1 9 ? 34.148 39.851 84.060 1.00 37.34 9 GLY C N 1
ATOM 4596 C CA . GLY C 1 9 ? 34.862 40.889 83.339 1.00 37.08 9 GLY C CA 1
ATOM 4597 C C . GLY C 1 9 ? 33.999 41.516 82.259 1.00 37.50 9 GLY C C 1
ATOM 4598 O O . GLY C 1 9 ? 32.952 42.107 82.550 1.00 41.96 9 GLY C O 1
ATOM 4599 N N . ASN C 1 10 ? 34.426 41.366 81.009 1.00 34.52 10 ASN C N 1
ATOM 4600 C CA . ASN C 1 10 ? 33.699 41.911 79.865 1.00 30.29 10 ASN C CA 1
ATOM 4601 C C . ASN C 1 10 ? 32.958 40.811 79.124 1.00 24.49 10 ASN C C 1
ATOM 4602 O O . ASN C 1 10 ? 32.529 41.002 77.992 1.00 22.67 10 ASN C O 1
ATOM 4607 N N . LYS C 1 11 ? 32.811 39.658 79.762 1.00 25.70 11 LYS C N 1
ATOM 4608 C CA . LYS C 1 11 ? 32.126 38.535 79.142 1.00 26.28 11 LYS C CA 1
ATOM 4609 C C . LYS C 1 11 ? 30.955 38.012 79.956 1.00 24.62 11 LYS C C 1
ATOM 4610 O O . LYS C 1 11 ? 30.945 38.100 81.184 1.00 21.57 11 LYS C O 1
ATOM 4616 N N . ILE C 1 12 ? 30.001 37.421 79.239 1.00 24.90 12 ILE C N 1
ATOM 4617 C CA . ILE C 1 12 ? 28.809 36.820 79.812 1.00 22.32 12 ILE C CA 1
ATOM 4618 C C . ILE C 1 12 ? 29.022 35.315 79.668 1.00 23.28 12 ILE C C 1
ATOM 4619 O O . ILE C 1 12 ? 29.313 34.823 78.575 1.00 21.41 12 ILE C O 1
ATOM 4624 N N . TYR C 1 13 ? 28.915 34.598 80.776 1.00 25.69 13 TYR C N 1
ATOM 4625 C CA . TYR C 1 13 ? 29.100 33.154 80.787 1.00 30.23 13 TYR C CA 1
ATOM 4626 C C . TYR C 1 13 ? 27.788 32.469 81.075 1.00 31.40 13 TYR C C 1
ATOM 4627 O O . TYR C 1 13 ? 27.014 32.920 81.927 1.00 30.41 13 TYR C O 1
ATOM 4636 N N . ALA C 1 14 ? 27.563 31.361 80.384 1.00 31.31 14 ALA C N 1
ATOM 4637 C CA . ALA C 1 14 ? 26.367 30.567 80.569 1.00 31.95 14 ALA C CA 1
ATOM 4638 C C . ALA C 1 14 ? 26.795 29.312 81.325 1.00 33.45 14 ALA C C 1
ATOM 4639 O O . ALA C 1 14 ? 27.386 28.392 80.751 1.00 32.52 14 ALA C O 1
ATOM 4641 N N . GLY C 1 15 ? 26.570 29.322 82.634 1.00 35.99 15 GLY C N 1
ATOM 4642 C CA . GLY C 1 15 ? 26.930 28.191 83.463 1.00 41.32 15 GLY C CA 1
ATOM 4643 C C . GLY C 1 15 ? 28.409 28.178 83.790 1.00 46.73 15 GLY C C 1
ATOM 4644 O O . GLY C 1 15 ? 28.810 28.550 84.892 1.00 49.45 15 GLY C O 1
ATOM 4645 N N . GLU C 1 16 ? 29.221 27.757 82.828 1.00 50.34 16 GLU C N 1
ATOM 4646 C CA . GLU C 1 16 ? 30.666 27.683 83.017 1.00 54.59 16 GLU C CA 1
ATOM 4647 C C . GLU C 1 16 ? 31.420 28.417 81.915 1.00 53.62 16 GLU C C 1
ATOM 4648 O O . GLU C 1 16 ? 32.330 29.194 82.189 1.00 55.64 16 GLU C O 1
ATOM 4654 N N . LYS C 1 17 ? 31.027 28.168 80.671 1.00 52.79 17 LYS C N 1
ATOM 4655 C CA . LYS C 1 17 ? 31.671 28.779 79.512 1.00 51.79 17 LYS C CA 1
ATOM 4656 C C . LYS C 1 17 ? 31.006 30.091 79.061 1.00 49.14 17 LYS C C 1
ATOM 4657 O O . LYS C 1 17 ? 29.853 30.365 79.402 1.00 48.47 17 LYS C O 1
ATOM 4663 N N . AL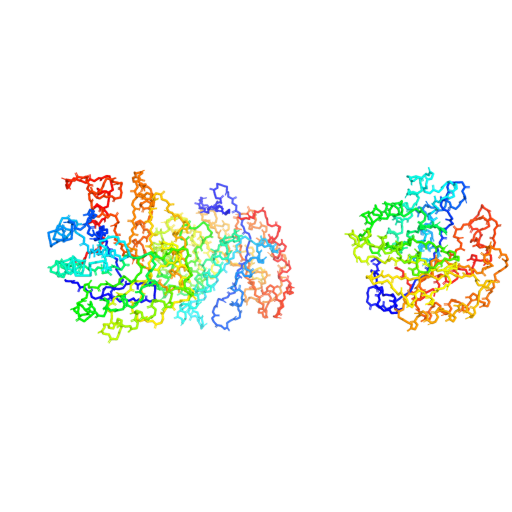A C 1 18 ? 31.750 30.907 78.318 1.00 43.56 18 ALA C N 1
ATOM 4664 C CA . ALA C 1 18 ? 31.243 32.175 77.804 1.00 42.55 18 ALA C CA 1
ATOM 4665 C C . ALA C 1 18 ? 30.523 31.918 76.480 1.00 40.22 18 ALA C C 1
ATOM 4666 O O . ALA C 1 18 ? 31.108 31.383 75.535 1.00 39.33 18 ALA C O 1
ATOM 4668 N N . LYS C 1 19 ? 29.253 32.300 76.415 1.00 40.72 19 LYS C N 1
ATOM 4669 C CA . LYS C 1 19 ? 28.445 32.080 75.216 1.00 37.80 19 LYS C CA 1
ATOM 4670 C C . LYS C 1 19 ? 27.551 33.269 74.899 1.00 32.92 19 LYS C C 1
ATOM 4671 O O . LYS C 1 19 ? 27.284 34.103 75.765 1.00 28.55 19 LYS C O 1
ATOM 4677 N N . SER C 1 20 ? 27.096 33.335 73.650 1.00 32.33 20 SER C N 1
ATOM 4678 C CA . SER C 1 20 ? 26.199 34.392 73.194 1.00 30.65 20 SER C CA 1
ATOM 4679 C C . SER C 1 20 ? 24.945 33.726 72.631 1.00 32.91 20 SER C C 1
ATOM 4680 O O . SER C 1 20 ? 24.997 32.578 72.172 1.00 31.61 20 SER C O 1
ATOM 4683 N N . PHE C 1 21 ? 23.824 34.443 72.662 1.00 34.34 21 PHE C N 1
ATOM 4684 C CA . PHE C 1 21 ? 22.555 33.917 72.161 1.00 30.35 21 PHE C CA 1
ATOM 4685 C C . PHE C 1 21 ? 21.805 34.938 71.317 1.00 27.50 21 PHE C C 1
ATOM 4686 O O . PHE C 1 21 ? 21.902 36.139 71.563 1.00 27.51 21 PHE C O 1
ATOM 4694 N N . ALA C 1 22 ? 21.090 34.455 70.304 1.00 27.28 22 ALA C N 1
ATOM 4695 C CA . ALA C 1 22 ? 20.297 35.308 69.421 1.00 24.42 22 ALA C CA 1
ATOM 4696 C C . ALA C 1 22 ? 18.824 35.153 69.801 1.00 24.52 22 ALA C C 1
ATOM 4697 O O . ALA C 1 22 ? 18.358 34.048 70.111 1.00 21.90 22 ALA C O 1
ATOM 4699 N N . GLY C 1 23 ? 18.101 36.267 69.814 1.00 22.00 23 GLY C N 1
ATOM 4700 C CA . GLY C 1 23 ? 16.699 36.226 70.178 1.00 15.64 23 GLY C CA 1
ATOM 4701 C C . GLY C 1 23 ? 15.833 37.248 69.470 1.00 14.67 23 GLY C C 1
ATOM 4702 O O . GLY C 1 23 ? 16.267 37.894 68.508 1.00 14.32 23 GLY C O 1
ATOM 4703 N N . ASN C 1 24 ? 14.616 37.418 69.980 1.00 15.81 24 ASN C N 1
ATOM 4704 C CA . ASN C 1 24 ? 13.649 38.343 69.407 1.00 14.31 24 ASN C CA 1
ATOM 4705 C C . ASN C 1 24 ? 13.104 39.282 70.459 1.00 12.64 24 ASN C C 1
ATOM 4706 O O . ASN C 1 24 ? 12.880 38.893 71.602 1.00 14.45 24 ASN C O 1
ATOM 4711 N N . SER C 1 25 ? 12.849 40.511 70.046 1.00 12.02 25 SER C N 1
ATOM 4712 C CA . SER C 1 25 ? 12.298 41.523 70.919 1.00 17.81 25 SER C CA 1
ATOM 4713 C C . SER C 1 25 ? 10.856 41.805 70.507 1.00 17.84 25 SER C C 1
ATOM 4714 O O . SER C 1 25 ? 10.593 42.180 69.361 1.00 17.98 25 SER C O 1
ATOM 4717 N N . LEU C 1 26 ? 9.925 41.584 71.426 1.00 17.41 26 LEU C N 1
ATOM 4718 C CA . LEU C 1 26 ? 8.520 41.857 71.162 1.00 16.67 26 LEU C CA 1
ATOM 4719 C C . LEU C 1 26 ? 8.390 43.379 71.058 1.00 18.59 26 LEU C C 1
ATOM 4720 O O . LEU C 1 26 ? 9.280 44.111 71.504 1.00 22.03 26 LEU C O 1
ATOM 4725 N N . PHE C 1 27 ? 7.303 43.850 70.451 1.00 14.15 27 PHE C N 1
ATOM 4726 C CA . PHE C 1 27 ? 7.043 45.282 70.306 1.00 9.29 27 PHE C CA 1
ATOM 4727 C C . PHE C 1 27 ? 6.514 45.786 71.651 1.00 10.55 27 PHE C C 1
ATOM 4728 O O . PHE C 1 27 ? 6.384 45.000 72.593 1.00 9.96 27 PHE C O 1
ATOM 4736 N N . TRP C 1 28 ? 6.255 47.091 71.764 1.00 11.17 28 TRP C N 1
ATOM 4737 C CA . TRP C 1 28 ? 5.723 47.664 73.006 1.00 13.27 28 TRP C CA 1
ATOM 4738 C C . TRP C 1 28 ? 4.489 46.877 73.411 1.00 14.54 28 TRP C C 1
ATOM 4739 O O . TRP C 1 28 ? 3.662 46.548 72.565 1.00 18.68 28 TRP C O 1
ATOM 4750 N N . SER C 1 29 ? 4.349 46.602 74.701 1.00 14.37 29 SER C N 1
ATOM 4751 C CA . SER C 1 29 ? 3.206 45.849 75.203 1.00 15.34 29 SER C CA 1
ATOM 4752 C C . SER C 1 29 ? 1.931 46.687 75.272 1.00 16.50 29 SER C C 1
ATOM 4753 O O . SER C 1 29 ? 0.834 46.146 75.254 1.00 17.32 29 SER C O 1
ATOM 4756 N N . ASN C 1 30 ? 2.106 47.997 75.425 1.00 19.84 30 ASN C N 1
ATOM 4757 C CA . ASN C 1 30 ? 1.016 48.972 75.563 1.00 20.05 30 ASN C CA 1
ATOM 4758 C C . ASN C 1 30 ? -0.350 48.565 75.020 1.00 21.89 30 ASN C C 1
ATOM 4759 O O . ASN C 1 30 ? -0.446 48.013 73.922 1.00 27.54 30 ASN C O 1
ATOM 4764 N N . ASN C 1 31 ? -1.402 48.868 75.778 1.00 17.73 31 ASN C N 1
ATOM 4765 C CA . ASN C 1 31 ? -2.768 48.563 75.359 1.00 17.36 31 ASN C CA 1
ATOM 4766 C C . ASN C 1 31 ? -3.097 49.302 74.063 1.00 16.39 31 ASN C C 1
ATOM 4767 O O . ASN C 1 31 ? -2.919 50.515 73.976 1.00 19.62 31 ASN C O 1
ATOM 4772 N N . GLY C 1 32 ? -3.561 48.560 73.061 1.00 15.61 32 GLY C N 1
ATOM 4773 C CA . GLY C 1 32 ? -3.938 49.142 71.784 1.00 17.47 32 GLY C CA 1
ATOM 4774 C C . GLY C 1 32 ? -2.839 49.570 70.824 1.00 24.29 32 GLY C C 1
ATOM 4775 O O . GLY C 1 32 ? -3.117 50.311 69.866 1.00 21.00 32 GLY C O 1
ATOM 4776 N N . TRP C 1 33 ? -1.609 49.099 71.058 1.00 23.19 33 TRP C N 1
ATOM 4777 C CA . TRP C 1 33 ? -0.461 49.430 70.210 1.00 18.22 33 TRP C CA 1
ATOM 4778 C C . TRP C 1 33 ? -0.118 48.307 69.248 1.00 19.11 33 TRP C C 1
ATOM 4779 O O . TRP C 1 33 ? 0.960 48.306 68.653 1.00 24.76 33 TRP C O 1
ATOM 4790 N N . GLY C 1 34 ? -0.999 47.316 69.157 1.00 15.48 34 GLY C N 1
ATOM 4791 C CA . GLY C 1 34 ? -0.804 46.207 68.238 1.00 17.60 34 GLY C CA 1
ATOM 4792 C C . GLY C 1 34 ? 0.142 45.086 68.620 1.00 21.00 34 GLY C C 1
ATOM 4793 O O . GLY C 1 34 ? -0.238 43.912 68.531 1.00 21.10 34 GLY C O 1
ATOM 4794 N N . GLY C 1 35 ? 1.355 45.433 69.049 1.00 19.97 35 GLY C N 1
ATOM 4795 C CA . GLY C 1 35 ? 2.344 44.431 69.415 1.00 16.57 35 GLY C CA 1
ATOM 4796 C C . GLY C 1 35 ? 1.903 43.458 70.492 1.00 17.52 35 GLY C C 1
ATOM 4797 O O . GLY C 1 35 ? 2.351 42.310 70.520 1.00 16.77 35 GLY C O 1
ATOM 4798 N N . GLU C 1 36 ? 0.999 43.902 71.362 1.00 18.57 36 GLU C N 1
ATOM 4799 C CA . GLU C 1 36 ? 0.503 43.066 72.451 1.00 18.63 36 GLU C CA 1
ATOM 4800 C C . GLU C 1 36 ? -0.148 41.781 71.972 1.00 17.53 36 GLU C C 1
ATOM 4801 O O . GLU C 1 36 ? -0.231 40.812 72.721 1.00 17.19 36 GLU C O 1
ATOM 4807 N N . LYS C 1 37 ? -0.584 41.747 70.718 1.00 18.77 37 LYS C N 1
ATOM 4808 C CA . LYS C 1 37 ? -1.222 40.542 70.210 1.00 22.81 37 LYS C CA 1
ATOM 4809 C C . LYS C 1 37 ? -0.202 39.405 70.149 1.00 22.76 37 LYS C C 1
ATOM 4810 O O . LYS C 1 37 ? -0.565 38.236 69.990 1.00 25.26 37 LYS C O 1
ATOM 4816 N N . PHE C 1 38 ? 1.077 39.759 70.274 1.00 22.34 38 PHE C N 1
ATOM 4817 C CA . PHE C 1 38 ? 2.160 38.782 70.231 1.00 15.86 38 PHE C CA 1
ATOM 4818 C C . PHE C 1 38 ? 2.688 38.353 71.595 1.00 17.54 38 PHE C C 1
ATOM 4819 O O . PHE C 1 38 ? 3.619 37.553 71.676 1.00 15.93 38 PHE C O 1
ATOM 4827 N N . TYR C 1 39 ? 2.097 38.874 72.664 1.00 15.59 39 TYR C N 1
ATOM 4828 C CA . TYR C 1 39 ? 2.511 38.513 74.012 1.00 13.40 39 TYR C CA 1
ATOM 4829 C C . TYR C 1 39 ? 1.769 37.252 74.443 1.00 14.42 39 TYR C C 1
ATOM 4830 O O . TYR C 1 39 ? 1.069 37.238 75.456 1.00 16.20 39 TYR C O 1
ATOM 4839 N N . THR C 1 40 ? 1.939 36.181 73.676 1.00 16.45 40 THR C N 1
ATOM 4840 C CA . THR C 1 40 ? 1.251 34.927 73.963 1.00 18.53 40 THR C CA 1
ATOM 4841 C C . THR C 1 40 ? 2.167 33.719 74.043 1.00 19.72 40 THR C C 1
ATOM 4842 O O . THR C 1 40 ? 3.147 33.613 73.306 1.00 20.41 40 THR C O 1
ATOM 4846 N N . ALA C 1 41 ? 1.776 32.765 74.884 1.00 22.80 41 ALA C N 1
ATOM 4847 C CA . ALA C 1 41 ? 2.531 31.539 75.073 1.00 25.02 41 ALA C CA 1
ATOM 4848 C C . ALA C 1 41 ? 2.695 30.871 73.728 1.00 26.30 41 ALA C C 1
ATOM 4849 O O . ALA C 1 41 ? 3.696 30.211 73.465 1.00 32.79 41 ALA C O 1
ATOM 4851 N N . ASP C 1 42 ? 1.696 31.053 72.879 1.00 29.40 42 ASP C N 1
ATOM 4852 C CA . ASP C 1 42 ? 1.710 30.484 71.547 1.00 32.81 42 ASP C CA 1
ATOM 4853 C C . ASP C 1 42 ? 2.838 31.094 70.719 1.00 31.06 42 ASP C C 1
ATOM 4854 O O . ASP C 1 42 ? 3.541 30.379 70.007 1.00 28.23 42 ASP C O 1
ATOM 4859 N N . THR C 1 43 ? 2.999 32.414 70.805 1.00 29.85 43 THR C N 1
ATOM 4860 C CA . THR C 1 43 ? 4.043 33.113 70.059 1.00 28.60 43 THR C CA 1
ATOM 4861 C C . THR C 1 43 ? 5.447 32.661 70.486 1.00 28.96 43 THR C C 1
ATOM 4862 O O . THR C 1 43 ? 6.313 32.400 69.646 1.00 30.97 43 THR C O 1
ATOM 4866 N N . VAL C 1 44 ? 5.650 32.536 71.791 1.00 24.26 44 VAL C N 1
ATOM 4867 C CA . VAL C 1 44 ? 6.933 32.130 72.334 1.00 23.22 44 VAL C CA 1
ATOM 4868 C C . VAL C 1 44 ? 7.354 30.726 71.879 1.00 24.76 44 VAL C C 1
ATOM 4869 O O . VAL C 1 44 ? 8.468 30.540 71.370 1.00 26.12 44 VAL C O 1
ATOM 4873 N N . ALA C 1 45 ? 6.460 29.750 72.008 1.00 25.99 45 ALA C N 1
ATOM 4874 C CA . ALA C 1 45 ? 6.761 28.377 71.595 1.00 27.33 45 ALA C CA 1
ATOM 4875 C C . ALA C 1 45 ? 7.153 28.331 70.118 1.00 28.01 45 ALA C C 1
ATOM 4876 O O . ALA C 1 45 ? 8.007 27.539 69.718 1.00 28.75 45 ALA C O 1
ATOM 4878 N N . SER C 1 46 ? 6.515 29.184 69.321 1.00 27.64 46 SER C N 1
ATOM 4879 C CA . SER C 1 46 ? 6.781 29.308 67.888 1.00 24.76 46 SER C CA 1
ATOM 4880 C C . SER C 1 46 ? 8.237 29.728 67.715 1.00 26.27 46 SER C C 1
ATOM 4881 O O . SER C 1 46 ? 9.006 29.079 67.009 1.00 26.75 46 SER C O 1
ATOM 4884 N N . LEU C 1 47 ? 8.610 30.809 68.395 1.00 28.86 47 LEU C N 1
ATOM 4885 C CA . LEU C 1 47 ? 9.964 31.345 68.344 1.00 24.71 47 LEU C CA 1
ATOM 4886 C C . LEU C 1 47 ? 10.976 30.249 68.677 1.00 26.04 47 LEU C C 1
ATOM 4887 O O . LEU C 1 47 ? 11.997 30.097 68.001 1.00 29.21 47 LEU C O 1
ATOM 4892 N N . LYS C 1 48 ? 10.664 29.470 69.702 1.00 24.96 48 LYS C N 1
ATOM 4893 C CA . LYS C 1 48 ? 11.518 28.380 70.137 1.00 27.51 48 LYS C CA 1
ATOM 4894 C C . LYS C 1 48 ? 11.671 27.293 69.078 1.00 30.35 48 LYS C C 1
ATOM 4895 O O . LYS C 1 48 ? 12.785 26.908 68.734 1.00 34.83 48 LYS C O 1
ATOM 4901 N N . LYS C 1 49 ? 10.551 26.832 68.534 1.00 33.09 49 LYS C N 1
ATOM 4902 C CA . LYS C 1 49 ? 10.557 25.749 67.553 1.00 35.77 49 LYS C CA 1
ATOM 4903 C C . LYS C 1 49 ? 10.860 26.111 66.101 1.00 35.29 49 LYS C C 1
ATOM 4904 O O . LYS C 1 49 ? 11.651 25.442 65.448 1.00 39.42 49 LYS C O 1
ATOM 4910 N N . ASP C 1 50 ? 10.208 27.139 65.580 1.00 35.45 50 ASP C N 1
ATOM 4911 C CA . ASP C 1 50 ? 10.434 27.561 64.199 1.00 38.41 50 ASP C CA 1
ATOM 4912 C C . ASP C 1 50 ? 11.722 28.344 64.043 1.00 38.38 50 ASP C C 1
ATOM 4913 O O . ASP C 1 50 ? 12.554 28.024 63.197 1.00 40.18 50 ASP C O 1
ATOM 4918 N N . TRP C 1 51 ? 11.854 29.397 64.845 1.00 37.84 51 TRP C N 1
ATOM 4919 C CA . TRP C 1 51 ? 13.015 30.278 64.806 1.00 34.66 51 TRP C CA 1
ATOM 4920 C C . TRP C 1 51 ? 14.212 29.735 65.559 1.00 34.23 51 TRP C C 1
ATOM 4921 O O . TRP C 1 51 ? 15.351 30.057 65.224 1.00 32.13 51 TRP C O 1
ATOM 4932 N N . LYS C 1 52 ? 13.945 28.949 66.597 1.00 33.69 52 LYS C N 1
ATOM 4933 C CA . LYS C 1 52 ? 14.995 28.391 67.440 1.00 36.75 52 LYS C CA 1
ATOM 4934 C C . LYS C 1 52 ? 15.656 29.541 68.202 1.00 34.70 52 LYS C C 1
ATOM 4935 O O . LYS C 1 52 ? 16.836 29.498 68.559 1.00 37.95 52 LYS C O 1
ATOM 4941 N N . SER C 1 53 ? 14.845 30.561 68.462 1.00 31.97 53 SER C N 1
ATOM 4942 C CA . SER C 1 53 ? 15.251 31.759 69.178 1.00 28.24 53 SER C CA 1
ATOM 4943 C C . SER C 1 53 ? 15.636 31.351 70.596 1.00 28.54 53 SER C C 1
ATOM 4944 O O . SER C 1 53 ? 15.048 30.426 71.162 1.00 32.74 53 SER C O 1
ATOM 4947 N N . SER C 1 54 ? 16.628 32.022 71.171 1.00 27.14 54 SER C N 1
ATOM 4948 C CA . SER C 1 54 ? 17.057 31.695 72.525 1.00 22.18 54 SER C CA 1
ATOM 4949 C C . SER C 1 54 ? 16.579 32.713 73.543 1.00 20.30 54 SER C C 1
ATOM 4950 O O . SER C 1 54 ? 16.496 32.410 74.734 1.00 20.93 54 SER C O 1
ATOM 4953 N N . ILE C 1 55 ? 16.239 33.911 73.068 1.00 19.81 55 ILE C N 1
ATOM 4954 C CA . ILE C 1 55 ? 15.800 34.993 73.942 1.00 17.09 55 ILE C CA 1
ATOM 4955 C C . ILE C 1 55 ? 14.512 35.654 73.445 1.00 19.39 55 ILE C C 1
ATOM 4956 O O . ILE C 1 55 ? 14.278 35.744 72.233 1.00 18.56 55 ILE C O 1
ATOM 4961 N N . VAL C 1 56 ? 13.664 36.066 74.384 1.00 15.54 56 VAL C N 1
ATOM 4962 C CA . VAL C 1 56 ? 12.444 36.792 74.061 1.00 14.15 56 VAL C CA 1
ATOM 4963 C C . VAL C 1 56 ? 12.459 37.961 75.030 1.00 13.81 56 VAL C C 1
ATOM 4964 O O . VAL C 1 56 ? 12.734 37.791 76.217 1.00 12.80 56 VAL C O 1
ATOM 4968 N N . ARG C 1 57 ? 12.285 39.159 74.503 1.00 10.23 57 ARG C N 1
ATOM 4969 C CA . ARG C 1 57 ? 12.300 40.340 75.333 1.00 11.16 57 ARG C CA 1
ATOM 4970 C C . ARG C 1 57 ? 10.908 40.962 75.411 1.00 16.00 57 ARG C C 1
ATOM 4971 O O . ARG C 1 57 ? 10.300 41.265 74.382 1.00 14.25 57 ARG C O 1
ATOM 4979 N N . ALA C 1 58 ? 10.397 41.115 76.628 1.00 13.64 58 ALA C N 1
ATOM 4980 C CA . ALA C 1 58 ? 9.101 41.725 76.840 1.00 14.97 58 ALA C CA 1
ATOM 4981 C C . ALA C 1 58 ? 9.360 43.211 77.051 1.00 14.64 58 ALA C C 1
ATOM 4982 O O . ALA C 1 58 ? 9.878 43.621 78.090 1.00 18.39 58 ALA C O 1
ATOM 4984 N N . ALA C 1 59 ? 9.034 44.008 76.040 1.00 14.32 59 ALA C N 1
ATOM 4985 C CA . ALA C 1 59 ? 9.229 45.451 76.068 1.00 11.33 59 ALA C CA 1
ATOM 4986 C C . ALA C 1 59 ? 8.038 46.206 76.674 1.00 15.89 59 ALA C C 1
ATOM 4987 O O . ALA C 1 59 ? 7.312 46.915 75.968 1.00 17.20 59 ALA C O 1
ATOM 4989 N N . MET C 1 60 ? 7.884 46.123 77.991 1.00 14.96 60 MET C N 1
ATOM 4990 C CA . MET C 1 60 ? 6.772 46.787 78.654 1.00 12.65 60 MET C CA 1
ATOM 4991 C C . MET C 1 60 ? 6.871 48.312 78.697 1.00 12.96 60 MET C C 1
ATOM 4992 O O . MET C 1 60 ? 7.671 48.872 79.445 1.00 13.33 60 MET C O 1
ATOM 4997 N N . GLY C 1 61 ? 6.051 48.976 77.885 1.00 15.80 61 GLY C N 1
ATOM 4998 C CA . GLY C 1 61 ? 6.022 50.433 77.858 1.00 10.88 61 GLY C CA 1
ATOM 4999 C C . GLY C 1 61 ? 5.644 50.956 79.229 1.00 9.10 61 GLY C C 1
ATOM 5000 O O . GLY C 1 61 ? 4.891 50.308 79.958 1.00 14.04 61 GLY C O 1
ATOM 5001 N N . VAL C 1 62 ? 6.111 52.142 79.581 1.00 8.79 62 VAL C N 1
ATOM 5002 C CA . VAL C 1 62 ? 5.832 52.657 80.907 1.00 10.92 62 VAL C CA 1
ATOM 5003 C C . VAL C 1 62 ? 4.971 53.901 81.011 1.00 13.32 62 VAL C C 1
ATOM 5004 O O . VAL C 1 62 ? 3.886 53.833 81.578 1.00 17.87 62 VAL C O 1
ATOM 5008 N N . GLN C 1 63 ? 5.427 55.036 80.487 1.00 16.93 63 GLN C N 1
ATOM 5009 C CA . GLN C 1 63 ? 4.615 56.249 80.607 1.00 22.32 63 GLN C CA 1
ATOM 5010 C C . GLN C 1 63 ? 3.745 56.686 79.435 1.00 23.64 63 GLN C C 1
ATOM 5011 O O . GLN C 1 63 ? 3.034 57.683 79.535 1.00 22.60 63 GLN C O 1
ATOM 5017 N N . GLU C 1 64 ? 3.794 55.957 78.328 1.00 24.16 64 GLU C N 1
ATOM 5018 C CA . GLU C 1 64 ? 2.959 56.304 77.186 1.00 27.81 64 GLU C CA 1
ATOM 5019 C C . GLU C 1 64 ? 1.588 55.659 77.388 1.00 27.32 64 GLU C C 1
ATOM 5020 O O . GLU C 1 64 ? 1.411 54.839 78.298 1.00 30.07 64 GLU C O 1
ATOM 5026 N N . SER C 1 65 ? 0.627 56.020 76.545 1.00 27.15 65 SER C N 1
ATOM 5027 C CA . SER C 1 65 ? -0.725 55.472 76.644 1.00 24.07 65 SER C CA 1
ATOM 5028 C C . SER C 1 65 ? -0.745 53.960 76.554 1.00 17.95 65 SER C C 1
ATOM 5029 O O . SER C 1 65 ? -0.085 53.370 75.701 1.00 16.26 65 SER C O 1
ATOM 5032 N N . GLY C 1 66 ? -1.520 53.343 77.434 1.00 15.29 66 GLY C N 1
ATOM 5033 C CA . GLY C 1 66 ? -1.621 51.900 77.450 1.00 14.94 66 GLY C CA 1
ATOM 5034 C C . GLY C 1 66 ? -0.447 51.252 78.154 1.00 18.50 66 GLY C C 1
ATOM 5035 O O . GLY C 1 66 ? -0.367 50.024 78.209 1.00 24.01 66 GLY C O 1
ATOM 5036 N N . GLY C 1 67 ? 0.466 52.067 78.674 1.00 15.82 67 GLY C N 1
ATOM 5037 C CA . GLY C 1 67 ? 1.630 51.541 79.362 1.00 16.29 67 GLY C CA 1
ATOM 5038 C C . GLY C 1 67 ? 1.366 51.160 80.805 1.00 16.78 67 GLY C C 1
ATOM 5039 O O . GLY C 1 67 ? 0.254 51.323 81.313 1.00 19.71 67 GLY C O 1
ATOM 5040 N N . TYR C 1 68 ? 2.413 50.705 81.480 1.00 15.55 68 TYR C N 1
ATOM 5041 C CA . TYR C 1 68 ? 2.338 50.286 82.872 1.00 14.19 68 TYR C CA 1
ATOM 5042 C C . TYR C 1 68 ? 1.648 51.234 83.843 1.00 15.21 68 TYR C C 1
ATOM 5043 O O . TYR C 1 68 ? 0.846 50.806 84.666 1.00 20.41 68 TYR C O 1
ATOM 5052 N N . LEU C 1 69 ? 2.026 52.502 83.819 1.00 17.69 69 LEU C N 1
ATOM 5053 C CA . LEU C 1 69 ? 1.436 53.473 84.737 1.00 18.39 69 LEU C CA 1
ATOM 5054 C C . LEU C 1 69 ? -0.086 53.581 84.605 1.00 20.75 69 LEU C C 1
ATOM 5055 O O . LEU C 1 69 ? -0.793 53.735 85.606 1.00 25.19 69 LEU C O 1
ATOM 5060 N N . GLN C 1 70 ? -0.583 53.505 83.373 1.00 22.74 70 GLN C N 1
ATOM 5061 C CA . GLN C 1 70 ? -2.014 53.592 83.113 1.00 23.17 70 GLN C CA 1
ATOM 5062 C C . GLN C 1 70 ? -2.746 52.299 83.460 1.00 22.98 70 GLN C C 1
ATOM 5063 O O . GLN C 1 70 ? -3.868 52.335 83.949 1.00 25.67 70 GLN C O 1
ATOM 5069 N N . ASP C 1 71 ? -2.136 51.163 83.139 1.00 21.09 71 ASP C N 1
ATOM 5070 C CA . ASP C 1 71 ? -2.734 49.871 83.424 1.00 16.56 71 ASP C CA 1
ATOM 5071 C C . ASP C 1 71 ? -1.650 48.925 83.952 1.00 15.39 71 ASP C C 1
ATOM 5072 O O . ASP C 1 71 ? -1.145 48.051 83.232 1.00 12.58 71 ASP C O 1
ATOM 5077 N N . PRO C 1 72 ? -1.295 49.078 85.231 1.00 9.30 72 PRO C N 1
ATOM 5078 C CA . PRO C 1 72 ? -0.272 48.242 85.855 1.00 13.04 72 PRO C CA 1
ATOM 5079 C C . PRO C 1 72 ? -0.555 46.754 85.686 1.00 13.80 72 PRO C C 1
ATOM 5080 O O . PRO C 1 72 ? 0.257 46.016 85.110 1.00 17.78 72 PRO C O 1
ATOM 5084 N N . ALA C 1 73 ? -1.731 46.338 86.152 1.00 12.35 73 ALA C N 1
ATOM 5085 C CA . ALA C 1 73 ? -2.159 44.943 86.104 1.00 11.40 73 ALA C CA 1
ATOM 5086 C C . ALA C 1 73 ? -2.161 44.334 84.715 1.00 11.63 73 ALA C C 1
ATOM 5087 O O . ALA C 1 73 ? -1.629 43.246 84.513 1.00 16.98 73 ALA C O 1
ATOM 5089 N N . GLY C 1 74 ? -2.749 45.040 83.757 1.00 12.76 74 GLY C N 1
ATOM 5090 C CA . GLY C 1 74 ? -2.815 44.530 82.400 1.00 13.41 74 GLY C CA 1
ATOM 5091 C C . GLY C 1 74 ? -1.456 44.305 81.773 1.00 18.47 74 GLY C C 1
ATOM 5092 O O . GLY C 1 74 ? -1.191 43.245 81.198 1.00 21.92 74 GLY C O 1
ATOM 5093 N N . ASN C 1 75 ? -0.584 45.300 81.885 1.00 17.02 75 ASN C N 1
ATOM 5094 C CA . ASN C 1 75 ? 0.745 45.197 81.309 1.00 14.42 75 ASN C CA 1
ATOM 5095 C C . ASN C 1 75 ? 1.610 44.165 81.994 1.00 14.81 75 ASN C C 1
ATOM 5096 O O . ASN C 1 75 ? 2.294 43.381 81.332 1.00 16.44 75 ASN C O 1
ATOM 5101 N N . LYS C 1 76 ? 1.552 44.146 83.320 1.00 15.45 76 LYS C N 1
ATOM 5102 C CA . LYS C 1 76 ? 2.313 43.195 84.114 1.00 14.14 76 LYS C CA 1
ATOM 5103 C C . LYS C 1 76 ? 1.916 41.778 83.711 1.00 14.92 76 LYS C C 1
ATOM 5104 O O . LYS C 1 76 ? 2.761 40.885 83.586 1.00 17.47 76 LYS C O 1
ATOM 5110 N N . ALA C 1 77 ? 0.622 41.583 83.476 1.00 18.71 77 ALA C N 1
ATOM 5111 C CA . ALA C 1 77 ? 0.093 40.276 83.095 1.00 15.01 77 ALA C CA 1
ATOM 5112 C C . ALA C 1 77 ? 0.595 39.831 81.725 1.00 10.70 77 ALA C C 1
ATOM 5113 O O . ALA C 1 77 ? 0.835 38.649 81.497 1.00 10.51 77 ALA C O 1
ATOM 5115 N N . LYS C 1 78 ? 0.750 40.774 80.808 1.00 13.10 78 LYS C N 1
ATOM 5116 C CA . LYS C 1 78 ? 1.245 40.438 79.481 1.00 16.28 78 LYS C CA 1
ATOM 5117 C C . LYS C 1 78 ? 2.715 40.037 79.571 1.00 19.63 78 LYS C C 1
ATOM 5118 O O . LYS C 1 78 ? 3.172 39.152 78.849 1.00 24.36 78 LYS C O 1
ATOM 5124 N N . VAL C 1 79 ? 3.446 40.675 80.481 1.00 21.04 79 VAL C N 1
ATOM 5125 C CA . VAL C 1 79 ? 4.862 40.368 80.691 1.00 21.22 79 VAL C CA 1
ATOM 5126 C C . VAL C 1 79 ? 5.014 38.931 81.198 1.00 20.28 79 VAL C C 1
ATOM 5127 O O . VAL C 1 79 ? 5.770 38.135 80.641 1.00 17.64 79 VAL C O 1
ATOM 5131 N N . GLU C 1 80 ? 4.238 38.595 82.222 1.00 22.50 80 GLU C N 1
ATOM 5132 C CA . GLU C 1 80 ? 4.281 37.270 82.832 1.00 21.91 80 GLU C CA 1
ATOM 5133 C C . GLU C 1 80 ? 3.929 36.149 81.885 1.00 21.81 80 GLU C C 1
ATOM 5134 O O . GLU C 1 80 ? 4.546 35.088 81.914 1.00 24.48 80 GLU C O 1
ATOM 5140 N N . ARG C 1 81 ? 2.915 36.378 81.065 1.00 21.01 81 ARG C N 1
ATOM 5141 C CA . ARG C 1 81 ? 2.468 35.382 80.108 1.00 21.83 81 ARG C CA 1
ATOM 5142 C C . ARG C 1 81 ? 3.673 34.949 79.265 1.00 24.56 81 ARG C C 1
ATOM 5143 O O . ARG C 1 81 ? 3.933 33.753 79.077 1.00 24.82 81 ARG C O 1
ATOM 5151 N N . VAL C 1 82 ? 4.453 35.937 78.836 1.00 21.52 82 VAL C N 1
ATOM 5152 C CA . VAL C 1 82 ? 5.629 35.705 78.019 1.00 21.20 82 VAL C CA 1
ATOM 5153 C C . VAL C 1 82 ? 6.757 35.036 78.782 1.00 20.50 82 VAL C C 1
ATOM 5154 O O . VAL C 1 82 ? 7.422 34.150 78.246 1.00 18.22 82 VAL C O 1
ATOM 5158 N N . VAL C 1 83 ? 6.968 35.445 80.030 1.00 24.00 83 VAL C N 1
ATOM 5159 C CA . VAL C 1 83 ? 8.035 34.864 80.840 1.00 23.71 83 VAL C CA 1
ATOM 5160 C C . VAL C 1 83 ? 7.769 33.387 81.143 1.00 25.48 83 VAL C C 1
ATOM 5161 O O . VAL C 1 83 ? 8.672 32.557 81.010 1.00 30.66 83 VAL C O 1
ATOM 5165 N N . ASP C 1 84 ? 6.538 33.047 81.523 1.00 24.54 84 ASP C N 1
ATOM 5166 C CA . ASP C 1 84 ? 6.191 31.649 81.821 1.00 23.14 84 ASP C CA 1
ATOM 5167 C C . ASP C 1 84 ? 6.405 30.791 80.588 1.00 22.94 84 ASP C C 1
ATOM 5168 O O . ASP C 1 84 ? 6.918 29.678 80.673 1.00 21.86 84 ASP C O 1
ATOM 5173 N N . ALA C 1 85 ? 6.011 31.325 79.438 1.00 23.03 85 ALA C N 1
ATOM 5174 C CA . ALA C 1 85 ? 6.178 30.629 78.176 1.00 23.23 85 ALA C CA 1
ATOM 5175 C C . ALA C 1 85 ? 7.667 30.415 77.917 1.00 24.12 85 ALA C C 1
ATOM 5176 O O . ALA C 1 85 ? 8.071 29.345 77.463 1.00 25.45 85 ALA C O 1
ATOM 5178 N N . ALA C 1 86 ? 8.483 31.423 78.218 1.00 22.14 86 ALA C N 1
ATOM 5179 C CA . ALA C 1 86 ? 9.926 31.313 78.023 1.00 22.77 86 ALA C CA 1
ATOM 5180 C C . ALA C 1 86 ? 10.482 30.197 78.901 1.00 21.43 86 ALA C C 1
ATOM 5181 O O . ALA C 1 86 ? 11.222 29.341 78.435 1.00 18.75 86 ALA C O 1
ATOM 5183 N N . ILE C 1 87 ? 10.088 30.188 80.167 1.00 21.93 87 ILE C N 1
ATOM 5184 C CA . ILE C 1 87 ? 10.550 29.169 81.100 1.00 23.42 87 ILE C CA 1
ATOM 5185 C C . ILE C 1 87 ? 10.163 27.780 80.606 1.00 29.51 87 ILE C C 1
ATOM 5186 O O . ILE C 1 87 ? 11.018 26.902 80.446 1.00 33.39 87 ILE C O 1
ATOM 5191 N N . ALA C 1 88 ? 8.876 27.605 80.330 1.00 29.95 88 ALA C N 1
ATOM 5192 C CA . ALA C 1 88 ? 8.343 26.340 79.854 1.00 29.69 88 ALA C CA 1
ATOM 5193 C C . ALA C 1 88 ? 9.024 25.865 78.574 1.00 29.65 88 ALA C C 1
ATOM 5194 O O . ALA C 1 88 ? 9.158 24.661 78.350 1.00 33.60 88 ALA C O 1
ATOM 5196 N N . ASN C 1 89 ? 9.475 26.810 77.754 1.00 31.11 89 ASN C N 1
ATOM 5197 C CA . ASN C 1 89 ? 10.121 26.495 76.477 1.00 30.91 89 ASN C CA 1
ATOM 5198 C C . ASN C 1 89 ? 11.658 26.526 76.457 1.00 30.93 89 ASN C C 1
ATOM 5199 O O . ASN C 1 89 ? 12.248 26.433 75.383 1.00 27.87 89 ASN C O 1
ATOM 5204 N N . ASP C 1 90 ? 12.303 26.655 77.619 1.00 35.24 90 ASP C N 1
ATOM 5205 C CA . ASP C 1 90 ? 13.777 26.727 77.696 1.00 31.98 90 ASP C CA 1
ATOM 5206 C C . ASP C 1 90 ? 14.335 27.932 76.927 1.00 28.23 90 ASP C C 1
ATOM 5207 O O . ASP C 1 90 ? 15.035 27.780 75.925 1.00 28.37 90 ASP C O 1
ATOM 5212 N N . MET C 1 91 ? 14.010 29.129 77.395 1.00 21.58 91 MET C N 1
ATOM 5213 C CA . MET C 1 91 ? 14.464 30.352 76.754 1.00 19.78 91 MET C CA 1
ATOM 5214 C C . MET C 1 91 ? 14.717 31.386 77.820 1.00 21.28 91 MET C C 1
ATOM 5215 O O . MET C 1 91 ? 14.197 31.288 78.930 1.00 21.90 91 MET C O 1
ATOM 5220 N N . TYR C 1 92 ? 15.555 32.355 77.501 1.00 21.63 92 TYR C N 1
ATOM 5221 C CA . TYR C 1 92 ? 15.829 33.422 78.436 1.00 20.96 92 TYR C CA 1
ATOM 5222 C C . TYR C 1 92 ? 14.735 34.437 78.169 1.00 19.75 92 TYR C C 1
ATOM 5223 O O . TYR C 1 92 ? 14.170 34.468 77.072 1.00 19.20 92 TYR C O 1
ATOM 5232 N N . ALA C 1 93 ? 14.390 35.221 79.181 1.00 19.27 93 ALA C N 1
ATOM 5233 C CA . ALA C 1 93 ? 13.364 36.242 79.025 1.00 18.53 93 ALA C CA 1
ATOM 5234 C C . ALA C 1 93 ? 13.852 37.544 79.634 1.00 16.94 93 ALA C C 1
ATOM 5235 O O . ALA C 1 93 ? 14.237 37.584 80.804 1.00 18.79 93 ALA C O 1
ATOM 5237 N N . ILE C 1 94 ? 13.901 38.590 78.820 1.00 12.63 94 ILE C N 1
ATOM 5238 C CA . IL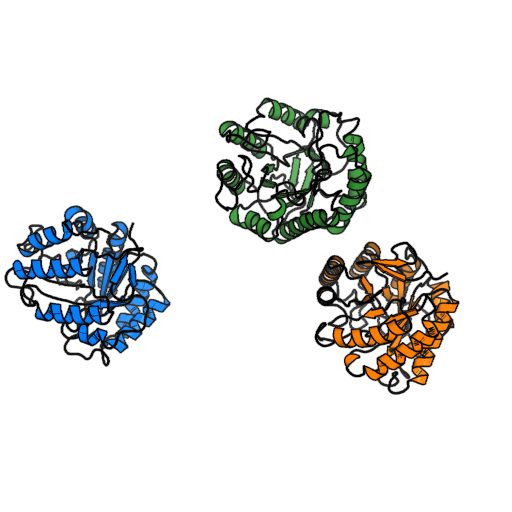E C 1 94 ? 14.324 39.892 79.300 1.00 11.26 94 ILE C CA 1
ATOM 5239 C C . ILE C 1 94 ? 13.072 40.686 79.631 1.00 10.79 94 ILE C C 1
ATOM 5240 O O . ILE C 1 94 ? 12.253 40.948 78.750 1.00 14.47 94 ILE C O 1
ATOM 5245 N N . ILE C 1 95 ? 12.899 41.025 80.903 1.00 11.40 95 ILE C N 1
ATOM 5246 C CA . ILE C 1 95 ? 11.767 41.826 81.343 1.00 8.19 95 ILE C CA 1
ATOM 5247 C C . ILE C 1 95 ? 12.241 43.256 81.169 1.00 8.42 95 ILE C C 1
ATOM 5248 O O . ILE C 1 95 ? 13.043 43.745 81.956 1.00 10.66 95 ILE C O 1
ATOM 5253 N N . GLY C 1 96 ? 11.750 43.927 80.137 1.00 12.08 96 GLY C N 1
ATOM 5254 C CA . GLY C 1 96 ? 12.181 45.287 79.881 1.00 11.52 96 GLY C CA 1
ATOM 5255 C C . GLY C 1 96 ? 11.304 46.411 80.373 1.00 13.98 96 GLY C C 1
ATOM 5256 O O . GLY C 1 96 ? 10.087 46.398 80.184 1.00 20.37 96 GLY C O 1
ATOM 5257 N N . TRP C 1 97 ? 11.934 47.390 81.013 1.00 14.38 97 TRP C N 1
ATOM 5258 C CA . TRP C 1 97 ? 11.256 48.575 81.519 1.00 12.36 97 TRP C CA 1
ATOM 5259 C C . TRP C 1 97 ? 11.479 49.524 80.367 1.00 14.38 97 TRP C C 1
ATOM 5260 O O . TRP C 1 97 ? 12.475 50.244 80.321 1.00 13.59 97 TRP C O 1
ATOM 5271 N N . HIS C 1 98 ? 10.581 49.456 79.392 1.00 20.02 98 HIS C N 1
ATOM 5272 C CA . HIS C 1 98 ? 10.675 50.249 78.172 1.00 18.00 98 HIS C CA 1
ATOM 5273 C C . HIS C 1 98 ? 10.428 51.747 78.325 1.00 19.15 98 HIS C C 1
ATOM 5274 O O . HIS C 1 98 ? 9.511 52.302 77.712 1.00 20.97 98 HIS C O 1
ATOM 5281 N N . SER C 1 99 ? 11.309 52.413 79.063 1.00 17.15 99 SER C N 1
ATOM 5282 C CA . SER C 1 99 ? 11.190 53.844 79.293 1.00 18.55 99 SER C CA 1
ATOM 5283 C C . SER C 1 99 ? 12.337 54.670 78.696 1.00 22.06 99 SER C C 1
ATOM 5284 O O . SER C 1 99 ? 13.442 54.159 78.474 1.00 21.63 99 SER C O 1
ATOM 5287 N N . HIS C 1 100 ? 12.034 55.932 78.387 1.00 22.08 100 HIS C N 1
ATOM 5288 C CA . HIS C 1 100 ? 13.003 56.891 77.846 1.00 20.74 100 HIS C CA 1
ATOM 5289 C C . HIS C 1 100 ? 13.240 57.957 78.910 1.00 22.43 100 HIS C C 1
ATOM 5290 O O . HIS C 1 100 ? 13.910 58.959 78.666 1.00 22.29 100 HIS C O 1
ATOM 5297 N N . SER C 1 101 ? 12.671 57.747 80.088 1.00 20.83 101 SER C N 1
ATOM 5298 C CA . SER C 1 101 ? 12.831 58.697 81.166 1.00 21.79 101 SER C CA 1
ATOM 5299 C C . SER C 1 101 ? 12.614 58.015 82.512 1.00 21.52 101 SER C C 1
ATOM 5300 O O . SER C 1 101 ? 12.076 58.611 83.439 1.00 23.63 101 SER C O 1
ATOM 5303 N N . ALA C 1 102 ? 13.091 56.779 82.624 1.00 22.08 102 ALA C N 1
ATOM 5304 C CA . ALA C 1 102 ? 12.952 55.976 83.841 1.00 25.14 102 ALA C CA 1
ATOM 5305 C C . ALA C 1 102 ? 13.335 56.648 85.164 1.00 28.73 102 ALA C C 1
ATOM 5306 O O . ALA C 1 102 ? 12.787 56.304 86.213 1.00 31.86 102 ALA C O 1
ATOM 5308 N N . GLU C 1 103 ? 14.252 57.610 85.126 1.00 32.62 103 GLU C N 1
ATOM 5309 C CA . GLU C 1 103 ? 14.670 58.287 86.355 1.00 32.92 103 GLU C CA 1
ATOM 5310 C C . GLU C 1 103 ? 13.528 59.050 87.017 1.00 34.90 103 GLU C C 1
ATOM 5311 O O . GLU C 1 103 ? 13.512 59.212 88.237 1.00 38.67 103 GLU C O 1
ATOM 5317 N N . ASN C 1 104 ? 12.560 59.484 86.214 1.00 34.99 104 ASN C N 1
ATOM 5318 C CA . ASN C 1 104 ? 11.409 60.240 86.716 1.00 33.15 104 ASN C CA 1
ATOM 5319 C C . ASN C 1 104 ? 10.409 59.376 87.492 1.00 30.99 104 ASN C C 1
ATOM 5320 O O . ASN C 1 104 ? 9.594 59.894 88.253 1.00 33.29 104 ASN C O 1
ATOM 5325 N N . ASN C 1 105 ? 10.469 58.064 87.299 1.00 28.14 105 ASN C N 1
ATOM 5326 C CA . ASN C 1 105 ? 9.550 57.154 87.966 1.00 28.90 105 ASN C CA 1
ATOM 5327 C C . ASN C 1 105 ? 10.295 56.039 88.656 1.00 30.32 105 ASN C C 1
ATOM 5328 O O . ASN C 1 105 ? 10.037 54.853 88.418 1.00 33.22 105 ASN C O 1
ATOM 5333 N N . ARG C 1 106 ? 11.192 56.421 89.551 1.00 32.74 106 ARG C N 1
ATOM 5334 C CA . ARG C 1 106 ? 11.996 55.451 90.271 1.00 34.07 106 ARG C CA 1
ATOM 5335 C C . ARG C 1 106 ? 11.195 54.562 91.208 1.00 31.35 106 ARG C C 1
ATOM 5336 O O . ARG C 1 106 ? 11.274 53.342 91.109 1.00 33.06 106 ARG C O 1
ATOM 5344 N N . SER C 1 107 ? 10.392 55.165 92.078 1.00 29.61 107 SER C N 1
ATOM 5345 C CA . SER C 1 107 ? 9.598 54.411 93.050 1.00 30.30 107 SER C CA 1
ATOM 5346 C C . SER C 1 107 ? 8.835 53.249 92.422 1.00 25.83 107 SER C C 1
ATOM 5347 O O . SER C 1 107 ? 8.848 52.126 92.926 1.00 23.46 107 SER C O 1
ATOM 5350 N N . GLU C 1 108 ? 8.241 53.523 91.269 1.00 26.55 108 GLU C N 1
ATOM 5351 C CA . GLU C 1 108 ? 7.457 52.546 90.525 1.00 28.04 108 GLU C CA 1
ATOM 5352 C C . GLU C 1 108 ? 8.348 51.430 89.998 1.00 23.84 108 GLU C C 1
ATOM 5353 O O . GLU C 1 108 ? 8.045 50.249 90.174 1.00 23.94 108 GLU C O 1
ATOM 5359 N N . ALA C 1 109 ? 9.461 51.820 89.382 1.00 22.31 109 ALA C N 1
ATOM 5360 C CA . ALA C 1 109 ? 10.423 50.879 88.827 1.00 21.11 109 ALA C CA 1
ATOM 5361 C C . ALA C 1 109 ? 10.879 49.894 89.897 1.00 21.20 109 ALA C C 1
ATOM 5362 O O . ALA C 1 109 ? 10.960 48.688 89.657 1.00 21.54 109 ALA C O 1
ATOM 5364 N N . ILE C 1 110 ? 11.148 50.422 91.086 1.00 22.74 110 ILE C N 1
ATOM 5365 C CA . ILE C 1 110 ? 11.594 49.623 92.222 1.00 23.58 110 ILE C CA 1
ATOM 5366 C C . ILE C 1 110 ? 10.524 48.604 92.599 1.00 27.28 110 ILE C C 1
ATOM 5367 O O . ILE C 1 110 ? 10.809 47.409 92.726 1.00 25.02 110 ILE C O 1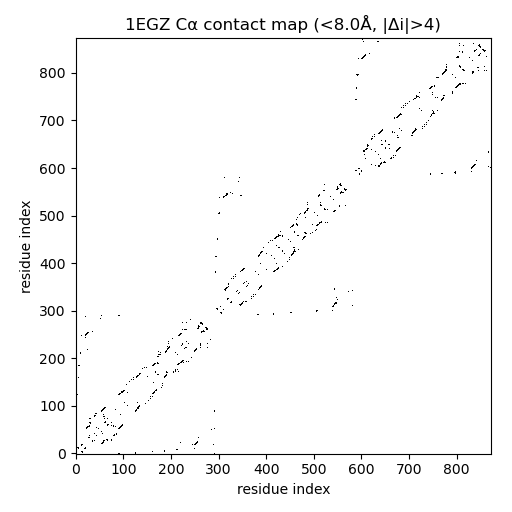
ATOM 5372 N N . ARG C 1 111 ? 9.295 49.089 92.771 1.00 29.98 111 ARG C N 1
ATOM 5373 C CA . ARG C 1 111 ? 8.160 48.250 93.140 1.00 29.53 111 ARG C CA 1
ATOM 5374 C C . ARG C 1 111 ? 7.942 47.112 92.135 1.00 24.88 111 ARG C C 1
ATOM 5375 O O . ARG C 1 111 ? 7.837 45.942 92.510 1.00 21.93 111 ARG C O 1
ATOM 5383 N N . PHE C 1 112 ? 7.944 47.452 90.854 1.00 22.56 112 PHE C N 1
ATOM 5384 C CA . PHE C 1 112 ? 7.744 46.460 89.802 1.00 21.00 112 PHE C CA 1
ATOM 5385 C C . PHE C 1 112 ? 8.794 45.352 89.878 1.00 20.86 112 PHE C C 1
ATOM 5386 O O . PHE C 1 112 ? 8.468 44.189 90.154 1.00 22.19 112 PHE C O 1
ATOM 5394 N N . PHE C 1 113 ? 10.061 45.718 89.699 1.00 21.82 113 PHE C N 1
ATOM 5395 C CA . PHE C 1 113 ? 11.141 44.733 89.717 1.00 18.83 113 PHE C CA 1
ATOM 5396 C C . PHE C 1 113 ? 11.184 43.847 90.944 1.00 20.66 113 PHE C C 1
ATOM 5397 O O . PHE C 1 113 ? 11.533 42.672 90.841 1.00 14.23 113 PHE C O 1
ATOM 5405 N N . GLN C 1 114 ? 10.804 44.392 92.094 1.00 23.44 114 GLN C N 1
ATOM 5406 C CA . GLN C 1 114 ? 10.770 43.597 93.309 1.00 28.45 114 GLN C CA 1
ATOM 5407 C C . GLN C 1 114 ? 9.727 42.484 93.143 1.00 30.14 114 GLN C C 1
ATOM 5408 O O . GLN C 1 114 ? 9.990 41.332 93.489 1.00 29.74 114 GLN C O 1
ATOM 5414 N N . GLU C 1 115 ? 8.567 42.819 92.577 1.00 29.51 115 GLU C N 1
ATOM 5415 C CA . GLU C 1 115 ? 7.511 41.829 92.355 1.00 28.03 115 GLU C CA 1
ATOM 5416 C C . GLU C 1 115 ? 8.042 40.734 91.457 1.00 24.12 115 GLU C C 1
ATOM 5417 O O . GLU C 1 115 ? 7.857 39.547 91.714 1.00 24.74 115 GLU C O 1
ATOM 5423 N N . MET C 1 116 ? 8.696 41.154 90.384 1.00 24.18 116 MET C N 1
ATOM 5424 C CA . MET C 1 116 ? 9.270 40.229 89.423 1.00 22.08 116 MET C CA 1
ATOM 5425 C C . MET C 1 116 ? 10.360 39.375 90.052 1.00 23.82 116 MET C C 1
ATOM 5426 O O . MET C 1 116 ? 10.412 38.165 89.832 1.00 24.23 116 MET C O 1
ATOM 5431 N N . ALA C 1 117 ? 11.211 40.002 90.856 1.00 26.63 117 ALA C N 1
ATOM 5432 C CA . ALA C 1 117 ? 12.304 39.300 91.527 1.00 31.34 117 ALA C CA 1
ATOM 5433 C C . ALA C 1 117 ? 11.769 38.207 92.447 1.00 32.37 117 ALA C C 1
ATOM 5434 O O . ALA C 1 117 ? 12.278 37.086 92.443 1.00 34.42 117 ALA C O 1
ATOM 5436 N N . ARG C 1 118 ? 10.731 38.518 93.216 1.00 31.12 118 ARG C N 1
ATOM 5437 C CA . ARG C 1 118 ? 10.150 37.532 94.117 1.00 34.58 118 ARG C CA 1
ATOM 5438 C C . ARG C 1 118 ? 9.565 36.354 93.353 1.00 35.61 118 ARG C C 1
ATOM 5439 O O . ARG C 1 118 ? 9.757 35.197 93.735 1.00 37.48 118 ARG C O 1
ATOM 5447 N N . LYS C 1 119 ? 8.877 36.654 92.257 1.00 33.72 119 LYS C N 1
ATOM 5448 C CA . LYS C 1 119 ? 8.227 35.625 91.465 1.00 32.89 119 LYS C CA 1
ATOM 5449 C C . LYS C 1 119 ? 9.154 34.787 90.591 1.00 32.65 119 LYS C C 1
ATOM 5450 O O . LYS C 1 119 ? 8.957 33.578 90.456 1.00 32.17 119 LYS C O 1
ATOM 5456 N N . TYR C 1 120 ? 10.173 35.417 90.015 1.00 35.18 120 TYR C N 1
ATOM 5457 C CA . TYR C 1 120 ? 11.087 34.714 89.116 1.00 37.48 120 TYR C CA 1
ATOM 5458 C C . TYR C 1 120 ? 12.546 34.573 89.529 1.00 37.88 120 TYR C C 1
ATOM 5459 O O . TYR C 1 120 ? 13.305 33.870 88.853 1.00 38.78 120 TYR C O 1
ATOM 5468 N N . GLY C 1 121 ? 12.935 35.221 90.624 1.00 37.31 121 GLY C N 1
ATOM 5469 C CA . GLY C 1 121 ? 14.314 35.177 91.083 1.00 38.26 121 GLY C CA 1
ATOM 5470 C C . GLY C 1 121 ? 14.952 33.801 91.113 1.00 41.70 121 GLY C C 1
ATOM 5471 O O . GLY C 1 121 ? 16.129 33.653 90.786 1.00 45.05 121 GLY C O 1
ATOM 5472 N N . ASN C 1 122 ? 14.181 32.796 91.507 1.00 44.78 122 ASN C N 1
ATOM 5473 C CA . ASN C 1 122 ? 14.650 31.417 91.597 1.00 46.10 122 ASN C CA 1
ATOM 5474 C C . ASN C 1 122 ? 14.913 30.781 90.232 1.00 44.74 122 ASN C C 1
ATOM 5475 O O . ASN C 1 122 ? 15.614 29.776 90.141 1.00 44.95 122 ASN C O 1
ATOM 5480 N N . LYS C 1 123 ? 14.357 31.368 89.177 1.00 42.45 123 LYS C N 1
ATOM 5481 C CA . LYS C 1 123 ? 14.520 30.835 87.827 1.00 38.15 123 LYS C CA 1
ATOM 5482 C C . LYS C 1 123 ? 15.706 31.424 87.067 1.00 34.24 123 LYS C C 1
ATOM 5483 O O . LYS C 1 123 ? 15.957 32.629 87.110 1.00 33.85 123 LYS C O 1
ATOM 5489 N N . PRO C 1 124 ? 16.454 30.571 86.355 1.00 30.07 124 PRO C N 1
ATOM 5490 C CA . PRO C 1 124 ? 17.618 31.006 85.588 1.00 30.05 124 PRO C CA 1
ATOM 5491 C C . PRO C 1 124 ? 17.307 31.617 84.226 1.00 28.78 124 PRO C C 1
ATOM 5492 O O . PRO C 1 124 ? 18.223 32.026 83.520 1.00 33.80 124 PRO C O 1
ATOM 5496 N N . ASN C 1 125 ? 16.037 31.689 83.848 1.00 23.72 125 ASN C N 1
ATOM 5497 C CA . ASN C 1 125 ? 15.694 32.244 82.543 1.00 21.42 125 ASN C CA 1
ATOM 5498 C C . ASN C 1 125 ? 15.578 33.768 82.508 1.00 22.46 125 ASN C C 1
ATOM 5499 O O . ASN C 1 125 ? 15.929 34.393 81.510 1.00 27.53 125 ASN C O 1
ATOM 5504 N N . VAL C 1 126 ? 15.115 34.364 83.602 1.00 21.72 126 VAL C N 1
ATOM 5505 C CA . VAL C 1 126 ? 14.906 35.809 83.665 1.00 25.39 126 VAL C CA 1
ATOM 5506 C C . VAL C 1 126 ? 16.120 36.745 83.725 1.00 26.32 126 VAL C C 1
ATOM 5507 O O . VAL C 1 126 ? 17.107 36.481 84.429 1.00 27.25 126 VAL C O 1
ATOM 5511 N N . ILE C 1 127 ? 16.007 37.851 82.989 1.00 20.41 127 ILE C N 1
ATOM 5512 C CA . ILE C 1 127 ? 17.033 38.885 82.894 1.00 14.78 127 ILE C CA 1
ATOM 5513 C C . ILE C 1 127 ? 16.304 40.213 83.068 1.00 14.63 127 ILE C C 1
ATOM 5514 O O . ILE C 1 127 ? 15.252 40.411 82.481 1.00 14.86 127 ILE C O 1
ATOM 5519 N N . TYR C 1 128 ? 16.848 41.113 83.877 1.00 15.42 128 TYR C N 1
ATOM 5520 C CA . TYR C 1 128 ? 16.219 42.410 84.109 1.00 15.97 128 TYR C CA 1
ATOM 5521 C C . TYR C 1 128 ? 16.848 43.504 83.262 1.00 17.12 128 TYR C C 1
ATOM 5522 O O . TYR C 1 128 ? 18.062 43.607 83.195 1.00 23.92 128 TYR C O 1
ATOM 5531 N N . GLU C 1 129 ? 16.027 44.314 82.608 1.00 16.14 129 GLU C N 1
ATOM 5532 C CA . GLU C 1 129 ? 16.522 45.426 81.809 1.00 13.04 129 GLU C CA 1
ATOM 5533 C C . GLU C 1 129 ? 15.795 46.606 82.429 1.00 11.83 129 GLU C C 1
ATOM 5534 O O . GLU C 1 129 ? 14.651 46.891 82.086 1.00 13.90 129 GLU C O 1
ATOM 5540 N N . ILE C 1 130 ? 16.469 47.290 83.347 1.00 9.28 130 ILE C N 1
ATOM 5541 C CA . ILE C 1 130 ? 15.854 48.384 84.100 1.00 10.55 130 ILE C CA 1
ATOM 5542 C C . ILE C 1 130 ? 15.673 49.758 83.469 1.00 9.51 130 ILE C C 1
ATOM 5543 O O . ILE C 1 130 ? 15.028 50.626 84.055 1.00 10.19 130 ILE C O 1
ATOM 5548 N N . TYR C 1 131 ? 16.211 49.961 82.278 1.00 11.22 131 TYR C N 1
ATOM 5549 C CA . TYR C 1 131 ? 16.089 51.257 81.643 1.00 12.25 131 TYR C CA 1
ATOM 5550 C C . TYR C 1 131 ? 16.439 51.118 80.170 1.00 17.22 131 TYR C C 1
ATOM 5551 O O . TYR C 1 131 ? 17.610 51.168 79.791 1.00 20.38 131 TYR C O 1
ATOM 5560 N N . ASN C 1 132 ? 15.410 50.943 79.347 1.00 16.59 132 ASN C N 1
ATOM 5561 C CA . ASN C 1 132 ? 15.550 50.772 77.899 1.00 12.13 132 ASN C CA 1
ATOM 5562 C C . ASN C 1 132 ? 16.513 51.713 77.170 1.00 14.89 132 ASN C C 1
ATOM 5563 O O . ASN C 1 132 ? 17.603 51.300 76.764 1.00 14.83 132 ASN C O 1
ATOM 5568 N N . GLU C 1 133 ? 16.105 52.961 76.967 1.00 15.75 133 GLU C N 1
ATOM 5569 C CA . GLU C 1 133 ? 16.935 53.912 76.239 1.00 15.33 133 GLU C CA 1
ATOM 5570 C C . GLU C 1 133 ? 16.974 55.320 76.813 1.00 18.96 133 GLU C C 1
ATOM 5571 O O . GLU C 1 133 ? 16.063 56.125 76.575 1.00 16.20 133 GLU C O 1
ATOM 5577 N N . PRO C 1 134 ? 18.010 55.631 77.611 1.00 18.78 134 PRO C N 1
ATOM 5578 C CA . PRO C 1 134 ? 18.104 56.976 78.177 1.00 18.66 134 PRO C CA 1
ATOM 5579 C C . PRO C 1 134 ? 18.347 57.964 77.026 1.00 19.19 134 PRO C C 1
ATOM 5580 O O . PRO C 1 134 ? 18.810 57.560 75.958 1.00 10.06 134 PRO C O 1
ATOM 5584 N N . LEU C 1 135 ? 17.991 59.235 77.226 1.00 25.94 135 LEU C N 1
ATOM 5585 C CA . LEU C 1 135 ? 18.182 60.284 76.212 1.00 27.96 135 LEU C CA 1
ATOM 5586 C C . LEU C 1 135 ? 19.565 60.923 76.379 1.00 29.13 135 LEU C C 1
ATOM 5587 O O . LEU C 1 135 ? 20.472 60.291 76.931 1.00 32.06 135 LEU C O 1
ATOM 5592 N N . GLN C 1 136 ? 19.750 62.141 75.869 1.00 29.09 136 GLN C N 1
ATOM 5593 C CA . GLN C 1 136 ? 21.032 62.835 76.016 1.00 28.68 136 GLN C CA 1
ATOM 5594 C C . GLN C 1 136 ? 21.150 63.352 77.450 1.00 26.62 136 GLN C C 1
ATOM 5595 O O . GLN C 1 136 ? 21.096 64.554 77.705 1.00 28.99 136 GLN C O 1
ATOM 5601 N N . VAL C 1 137 ? 21.319 62.419 78.377 1.00 24.02 137 VAL C N 1
ATOM 5602 C CA . VAL C 1 137 ? 21.408 62.714 79.793 1.00 25.62 137 VAL C CA 1
ATOM 5603 C C . VAL C 1 137 ? 22.726 62.126 80.321 1.00 27.81 137 VAL C C 1
ATOM 5604 O O . VAL C 1 137 ? 23.291 61.226 79.699 1.00 30.08 137 VAL C O 1
ATOM 5608 N N . SER C 1 138 ? 23.243 62.677 81.419 1.00 28.40 138 SER C N 1
ATOM 5609 C CA . SER C 1 138 ? 24.510 62.226 82.007 1.00 26.80 138 SER C CA 1
ATOM 5610 C C . SER C 1 138 ? 24.472 60.830 82.626 1.00 25.57 138 SER C C 1
ATOM 5611 O O . SER C 1 138 ? 23.585 60.520 83.425 1.00 26.40 138 SER C O 1
ATOM 5614 N N . TRP C 1 139 ? 25.476 60.018 82.313 1.00 18.70 139 TRP C N 1
ATOM 5615 C CA . TRP C 1 139 ? 25.558 58.674 82.857 1.00 17.96 139 TRP C CA 1
ATOM 5616 C C . TRP C 1 139 ? 25.759 58.725 84.369 1.00 20.35 139 TRP C C 1
ATOM 5617 O O . TRP C 1 139 ? 24.947 58.214 85.136 1.00 24.51 139 TRP C O 1
ATOM 5628 N N . SER C 1 140 ? 26.814 59.392 84.801 1.00 24.11 140 SER C N 1
ATOM 5629 C CA . SER C 1 140 ? 27.125 59.478 86.215 1.00 24.48 140 SER C CA 1
ATOM 5630 C C . SER C 1 140 ? 26.160 60.235 87.107 1.00 25.19 140 SER C C 1
ATOM 5631 O O . SER C 1 140 ? 26.001 59.873 88.271 1.00 24.59 140 SER C O 1
ATOM 5634 N N . ASN C 1 141 ? 25.496 61.255 86.571 1.00 27.39 141 ASN C N 1
ATOM 5635 C CA . ASN C 1 141 ? 24.598 62.075 87.390 1.00 32.42 141 ASN C CA 1
ATOM 5636 C C . ASN C 1 141 ? 23.107 61.764 87.452 1.00 33.41 141 ASN C C 1
ATOM 5637 O O . ASN C 1 141 ? 22.417 62.222 88.368 1.00 36.81 141 ASN C O 1
ATOM 5642 N N . THR C 1 142 ? 22.588 61.027 86.479 1.00 32.74 142 THR C N 1
ATOM 5643 C CA . THR C 1 142 ? 21.169 60.704 86.496 1.00 30.21 142 THR C CA 1
ATOM 5644 C C . THR C 1 142 ? 20.917 59.207 86.321 1.00 28.03 142 THR C C 1
ATOM 5645 O O . THR C 1 142 ? 20.198 58.594 87.118 1.00 34.52 142 THR C O 1
ATOM 5649 N N . ILE C 1 143 ? 21.571 58.600 85.337 1.00 23.18 143 ILE C N 1
ATOM 5650 C CA . ILE C 1 143 ? 21.390 57.176 85.080 1.00 22.07 143 ILE C CA 1
ATOM 5651 C C . ILE C 1 143 ? 21.937 56.281 86.178 1.00 22.69 143 ILE C C 1
ATOM 5652 O O . ILE C 1 143 ? 21.195 55.492 86.755 1.00 23.94 143 ILE C O 1
ATOM 5657 N N . LYS C 1 144 ? 23.226 56.422 86.476 1.00 22.69 144 LYS C N 1
ATOM 5658 C CA . LYS C 1 144 ? 23.884 55.612 87.502 1.00 22.99 144 LYS C CA 1
ATOM 5659 C C . LYS C 1 144 ? 23.151 55.680 88.852 1.00 21.47 144 LYS C C 1
ATOM 5660 O O . LYS C 1 144 ? 22.934 54.653 89.499 1.00 19.96 144 LYS C O 1
ATOM 5666 N N . PRO C 1 145 ? 22.770 56.886 89.305 1.00 16.35 145 PRO C N 1
ATOM 5667 C CA . PRO C 1 145 ? 22.061 56.984 90.581 1.00 17.99 145 PRO C CA 1
ATOM 5668 C C . PRO C 1 145 ? 20.739 56.200 90.524 1.00 24.34 145 PRO C C 1
ATOM 5669 O O . PRO C 1 145 ? 20.371 55.505 91.480 1.00 27.40 145 PRO C O 1
ATOM 5673 N N . TYR C 1 146 ? 20.018 56.321 89.409 1.00 23.23 146 TYR C N 1
ATOM 5674 C CA . TYR C 1 146 ? 18.763 55.592 89.249 1.00 22.77 146 TYR C CA 1
ATOM 5675 C C . TYR C 1 146 ? 19.047 54.091 89.264 1.00 21.15 146 TYR C C 1
ATOM 5676 O O . TYR C 1 146 ? 18.502 53.345 90.081 1.00 23.74 146 TYR C O 1
ATOM 5685 N N . ALA C 1 147 ? 19.904 53.666 88.343 1.00 19.02 147 ALA C N 1
ATOM 5686 C CA . ALA C 1 147 ? 20.289 52.279 88.198 1.00 17.67 147 ALA C CA 1
ATOM 5687 C C . ALA C 1 147 ? 20.689 51.648 89.529 1.00 24.67 147 ALA C C 1
ATOM 5688 O O . ALA C 1 147 ? 20.247 50.541 89.846 1.00 28.81 147 ALA C O 1
ATOM 5690 N N . GLU C 1 148 ? 21.481 52.365 90.326 1.00 26.48 148 GLU C N 1
ATOM 5691 C CA . GLU C 1 148 ? 21.938 51.854 91.623 1.00 26.33 148 GLU C CA 1
ATOM 5692 C C . GLU C 1 148 ? 20.807 51.631 92.626 1.00 22.61 148 GLU C C 1
ATOM 5693 O O . GLU C 1 148 ? 20.828 50.665 93.400 1.00 16.85 148 GLU C O 1
ATOM 5699 N N . ALA C 1 149 ? 19.812 52.513 92.596 1.00 22.93 149 ALA C N 1
ATOM 5700 C CA . ALA C 1 149 ? 18.669 52.396 93.496 1.00 21.88 149 ALA C CA 1
ATOM 5701 C C . ALA C 1 149 ? 17.846 51.144 93.169 1.00 21.17 149 ALA C C 1
ATOM 5702 O O . ALA C 1 149 ? 17.414 50.432 94.074 1.00 19.82 149 ALA C O 1
ATOM 5704 N N . VAL C 1 150 ? 17.662 50.860 91.878 1.00 22.00 150 VAL C N 1
ATOM 5705 C CA . VAL C 1 150 ? 16.902 49.681 91.428 1.00 21.92 150 VAL C CA 1
ATOM 5706 C C . VAL C 1 150 ? 17.703 48.385 91.622 1.00 23.00 150 VAL C C 1
ATOM 5707 O O . VAL C 1 150 ? 17.201 47.399 92.175 1.00 27.05 150 VAL C O 1
ATOM 5711 N N . ILE C 1 151 ? 18.944 48.383 91.148 1.00 21.39 151 ILE C N 1
ATOM 5712 C CA . ILE C 1 151 ? 19.818 47.223 91.269 1.00 22.53 151 ILE C CA 1
ATOM 5713 C C . ILE C 1 151 ? 19.857 46.799 92.732 1.00 25.92 151 ILE C C 1
ATOM 5714 O O . ILE C 1 151 ? 19.778 45.607 93.051 1.00 25.84 151 ILE C O 1
ATOM 5719 N N . SER C 1 152 ? 19.926 47.792 93.614 1.00 25.37 152 SER C N 1
ATOM 5720 C CA . SER C 1 152 ? 19.960 47.562 95.051 1.00 27.47 152 SER C CA 1
ATOM 5721 C C . SER C 1 152 ? 18.734 46.771 95.531 1.00 30.46 152 SER C C 1
ATOM 5722 O O . SER C 1 152 ? 18.858 45.831 96.338 1.00 27.64 152 SER C O 1
ATOM 5725 N N . ALA C 1 153 ? 17.565 47.141 95.001 1.00 31.28 153 ALA C N 1
ATOM 5726 C CA . ALA C 1 153 ? 16.291 46.514 95.355 1.00 26.16 153 ALA C CA 1
ATOM 5727 C C . ALA C 1 153 ? 16.166 45.105 94.796 1.00 24.86 153 ALA C C 1
ATOM 5728 O O . ALA C 1 153 ? 15.639 44.205 95.460 1.00 21.67 153 ALA C O 1
ATOM 5730 N N . ILE C 1 154 ? 16.639 44.908 93.572 1.00 22.84 154 ILE C N 1
ATOM 5731 C CA . ILE C 1 154 ? 16.572 43.581 92.984 1.00 22.74 154 ILE C CA 1
ATOM 5732 C C . ILE C 1 154 ? 17.527 42.670 93.745 1.00 24.91 154 ILE C C 1
ATOM 5733 O O . ILE C 1 154 ? 17.146 41.578 94.167 1.00 26.70 154 ILE C O 1
ATOM 5738 N N . ARG C 1 155 ? 18.748 43.156 93.969 1.00 24.66 155 ARG C N 1
ATOM 5739 C CA . ARG C 1 155 ? 19.784 42.382 94.655 1.00 23.42 155 ARG C CA 1
ATOM 5740 C C . ARG C 1 155 ? 19.419 41.948 96.073 1.00 21.88 155 ARG C C 1
ATOM 5741 O O . ARG C 1 155 ? 19.856 40.893 96.539 1.00 22.20 155 ARG C O 1
ATOM 5749 N N . ALA C 1 156 ? 18.580 42.733 96.738 1.00 17.92 156 ALA C N 1
ATOM 5750 C CA . ALA C 1 156 ? 18.146 42.401 98.088 1.00 19.90 156 ALA C CA 1
ATOM 5751 C C . ALA C 1 156 ? 17.254 41.146 98.103 1.00 25.81 156 ALA C C 1
ATOM 5752 O O . ALA C 1 156 ? 16.972 40.578 99.165 1.00 23.65 156 ALA C O 1
ATOM 5754 N N . ILE C 1 157 ? 16.803 40.721 96.927 1.00 30.40 157 ILE C N 1
ATOM 5755 C CA . ILE C 1 157 ? 15.942 39.545 96.813 1.00 32.50 157 ILE C CA 1
ATOM 5756 C C . ILE C 1 157 ? 16.574 38.503 95.891 1.00 34.32 157 ILE C C 1
ATOM 5757 O O . ILE C 1 157 ? 16.669 37.318 96.237 1.00 34.39 157 ILE C O 1
ATOM 5762 N N . ASP C 1 158 ? 16.928 38.939 94.685 1.00 33.21 158 ASP C N 1
ATOM 5763 C CA . ASP C 1 158 ? 17.572 38.077 93.699 1.00 34.67 158 ASP C CA 1
ATOM 5764 C C . ASP C 1 158 ? 19.007 38.583 93.552 1.00 38.56 158 ASP C C 1
ATOM 5765 O O . ASP C 1 158 ? 19.283 39.512 92.786 1.00 40.73 158 ASP C O 1
ATOM 5770 N N . PRO C 1 159 ? 19.948 37.932 94.251 1.00 39.56 159 PRO C N 1
ATOM 5771 C CA . PRO C 1 159 ? 21.368 38.287 94.248 1.00 38.77 159 PRO C CA 1
ATOM 5772 C C . PRO C 1 159 ? 22.220 37.902 93.048 1.00 34.25 159 PRO C C 1
ATOM 5773 O O . PRO C 1 159 ? 23.378 38.307 92.975 1.00 32.36 159 PRO C O 1
ATOM 5777 N N . ASP C 1 160 ? 21.661 37.191 92.079 1.00 31.42 160 ASP C N 1
ATOM 5778 C CA . ASP C 1 160 ? 22.492 36.764 90.959 1.00 30.75 160 ASP C CA 1
ATOM 5779 C C . ASP C 1 160 ? 22.071 37.023 89.520 1.00 30.40 160 ASP C C 1
ATOM 5780 O O . ASP C 1 160 ? 22.930 37.237 88.667 1.00 31.28 160 ASP C O 1
ATOM 5785 N N . ASN C 1 161 ? 20.772 36.993 89.238 1.00 26.30 161 ASN C N 1
ATOM 5786 C CA . ASN C 1 161 ? 20.317 37.182 87.866 1.00 23.61 161 ASN C CA 1
ATOM 5787 C C . ASN C 1 161 ? 20.784 38.471 87.236 1.00 20.07 161 ASN C C 1
ATOM 5788 O O . ASN C 1 161 ? 20.759 39.531 87.852 1.00 22.05 161 ASN C O 1
ATOM 5793 N N . LEU C 1 162 ? 21.215 38.345 85.990 1.00 19.89 162 LEU C N 1
ATOM 5794 C CA . LEU C 1 162 ? 21.721 39.444 85.191 1.00 16.48 162 LEU C CA 1
ATOM 5795 C C . LEU C 1 162 ? 20.794 40.654 85.200 1.00 20.55 162 LEU C C 1
ATOM 5796 O O . LEU C 1 162 ? 19.565 40.521 85.217 1.00 19.24 162 LEU C O 1
ATOM 5801 N N . ILE C 1 163 ? 21.402 41.834 85.201 1.00 19.36 163 ILE C N 1
ATOM 5802 C CA . ILE C 1 163 ? 20.685 43.094 85.169 1.00 18.37 163 ILE C CA 1
ATOM 5803 C C . ILE C 1 163 ? 21.409 43.957 84.138 1.00 23.86 163 ILE C C 1
ATOM 5804 O O . ILE C 1 163 ? 22.604 44.233 84.277 1.00 26.49 163 ILE C O 1
ATOM 5809 N N . ILE C 1 164 ? 20.699 44.311 83.072 1.00 22.55 164 ILE C N 1
ATOM 5810 C CA . ILE C 1 164 ? 21.236 45.130 81.994 1.00 19.21 164 ILE C CA 1
ATOM 5811 C C . ILE C 1 164 ? 20.829 46.583 82.220 1.00 19.52 164 ILE C C 1
ATOM 5812 O O . ILE C 1 164 ? 19.660 46.875 82.498 1.00 19.01 164 ILE C O 1
ATOM 5817 N N . VAL C 1 165 ? 21.806 47.484 82.151 1.00 17.52 165 VAL C N 1
ATOM 5818 C CA . VAL C 1 165 ? 21.565 48.904 82.383 1.00 13.12 165 VAL C CA 1
ATOM 5819 C C . VAL C 1 165 ? 21.716 49.695 81.099 1.00 17.11 165 VAL C C 1
ATOM 5820 O O . VAL C 1 165 ? 22.697 49.530 80.376 1.00 18.84 165 VAL C O 1
ATOM 5824 N N . GLY C 1 166 ? 20.740 50.556 80.823 1.00 18.77 166 GLY C N 1
ATOM 5825 C CA . GLY C 1 166 ? 20.774 51.358 79.614 1.00 17.41 166 GLY C CA 1
ATOM 5826 C C . GLY C 1 166 ? 21.833 52.429 79.706 1.00 19.35 166 GLY C C 1
ATOM 5827 O O . GLY C 1 166 ? 22.127 52.920 80.799 1.00 16.95 166 GLY C O 1
ATOM 5828 N N . THR C 1 167 ? 22.392 52.803 78.560 1.00 21.78 167 THR C N 1
ATOM 5829 C CA . THR C 1 167 ? 23.447 53.819 78.500 1.00 19.72 167 THR C CA 1
ATOM 5830 C C . THR C 1 167 ? 22.951 55.107 77.817 1.00 20.27 167 THR C C 1
ATOM 5831 O O . THR C 1 167 ? 21.868 55.121 77.230 1.00 23.44 167 THR C O 1
ATOM 5835 N N . PRO C 1 168 ? 23.713 56.217 77.921 1.00 21.51 168 PRO C N 1
ATOM 5836 C CA . PRO C 1 168 ? 23.316 57.495 77.309 1.00 19.80 168 PRO C CA 1
ATOM 5837 C C . PRO C 1 168 ? 23.128 57.504 75.793 1.00 22.13 168 PRO C C 1
ATOM 5838 O O . PRO C 1 168 ? 23.738 56.715 75.069 1.00 25.32 168 PRO C O 1
ATOM 5842 N N . SER C 1 169 ? 22.293 58.424 75.320 1.00 24.67 169 SER C N 1
ATOM 5843 C CA . SER C 1 169 ? 22.007 58.570 73.895 1.00 26.67 169 SER C CA 1
ATOM 5844 C C . SER C 1 169 ? 21.424 57.308 73.253 1.00 23.68 169 SER C C 1
ATOM 5845 O O . SER C 1 169 ? 22.025 56.717 72.351 1.00 17.92 169 SER C O 1
ATOM 5848 N N . TRP C 1 170 ? 20.224 56.937 73.701 1.00 22.70 170 TRP C N 1
ATOM 5849 C CA . TRP C 1 170 ? 19.504 55.753 73.212 1.00 26.85 170 TRP C CA 1
ATOM 5850 C C . TRP C 1 170 ? 20.386 54.501 73.304 1.00 22.46 170 TRP C C 1
ATOM 5851 O O . TRP C 1 170 ? 20.436 53.694 72.375 1.00 20.32 170 TRP C O 1
ATOM 5862 N N . SER C 1 171 ? 21.075 54.350 74.431 1.00 19.27 171 SER C N 1
ATOM 5863 C CA . SER C 1 171 ? 21.960 53.217 74.655 1.00 18.00 171 SER C CA 1
ATOM 5864 C C . SER C 1 171 ? 23.045 53.040 73.580 1.00 18.51 171 SER C C 1
ATOM 5865 O O . SER C 1 171 ? 23.219 51.956 73.020 1.00 18.92 171 SER C O 1
ATOM 5868 N N . GLN C 1 172 ? 23.761 54.128 73.301 1.00 22.54 172 GLN C N 1
ATOM 5869 C CA . GLN C 1 172 ? 24.853 54.134 72.327 1.00 24.88 172 GLN C CA 1
ATOM 5870 C C . GLN C 1 172 ? 26.198 54.443 73.001 1.00 24.60 172 GLN C C 1
ATOM 5871 O O . GLN C 1 172 ? 27.241 53.895 72.632 1.00 27.13 172 GLN C O 1
ATOM 5877 N N . ASN C 1 173 ? 26.176 55.325 73.993 1.00 22.86 173 ASN C N 1
ATOM 5878 C CA . ASN C 1 173 ? 27.396 55.716 74.689 1.00 17.85 173 ASN C CA 1
ATOM 5879 C C . ASN C 1 173 ? 27.824 54.723 75.756 1.00 16.46 173 ASN C C 1
ATOM 5880 O O . ASN C 1 173 ? 27.901 55.071 76.933 1.00 13.29 173 ASN C O 1
ATOM 5885 N N . VAL C 1 174 ? 28.120 53.492 75.347 1.00 16.19 174 VAL C N 1
ATOM 5886 C CA . VAL C 1 174 ? 28.549 52.466 76.291 1.00 15.22 174 VAL C CA 1
ATOM 5887 C C . VAL C 1 174 ? 29.913 52.812 76.868 1.00 19.58 174 VAL C C 1
ATOM 5888 O O . VAL C 1 174 ? 30.246 52.436 77.993 1.00 19.01 174 VAL C O 1
ATOM 5892 N N . ASP C 1 175 ? 30.702 53.536 76.083 1.00 23.32 175 ASP C N 1
ATOM 5893 C CA . ASP C 1 175 ? 32.034 53.961 76.498 1.00 26.42 175 ASP C CA 1
ATOM 5894 C C . ASP C 1 175 ? 31.968 54.839 77.746 1.00 25.18 175 ASP C C 1
ATOM 5895 O O . ASP C 1 175 ? 32.680 54.594 78.719 1.00 21.35 175 ASP C O 1
ATOM 5900 N N . GLU C 1 176 ? 31.061 55.811 77.749 1.00 24.28 176 GLU C N 1
ATOM 5901 C CA . GLU C 1 176 ? 30.926 56.697 78.897 1.00 26.43 176 GLU C CA 1
ATOM 5902 C C . GLU C 1 176 ? 30.474 55.916 80.121 1.00 25.95 176 GLU C C 1
ATOM 5903 O O . GLU C 1 176 ? 30.725 56.326 81.257 1.00 30.23 176 GLU C O 1
ATOM 5909 N N . ALA C 1 177 ? 29.849 54.765 79.887 1.00 22.89 177 ALA C N 1
ATOM 5910 C CA . ALA C 1 177 ? 29.400 53.914 80.979 1.00 22.54 177 ALA C CA 1
ATOM 5911 C C . ALA C 1 177 ? 30.599 53.144 81.526 1.00 22.59 177 ALA C C 1
ATOM 5912 O O . ALA C 1 177 ? 30.744 52.983 82.739 1.00 18.63 177 ALA C O 1
ATOM 5914 N N . SER C 1 178 ? 31.468 52.685 80.626 1.00 23.21 178 SER C N 1
ATOM 5915 C CA . SER C 1 178 ? 32.660 51.934 81.026 1.00 21.25 178 SER C CA 1
ATOM 5916 C C . SER C 1 178 ? 33.634 52.795 81.838 1.00 22.13 178 SER C C 1
ATOM 5917 O O . SER C 1 178 ? 34.428 52.272 82.615 1.00 17.77 178 SER C O 1
ATOM 5920 N N . ARG C 1 179 ? 33.540 54.114 81.690 1.00 23.50 179 ARG C N 1
ATOM 5921 C CA . ARG C 1 179 ? 34.409 55.026 82.434 1.00 25.81 179 ARG C CA 1
ATOM 5922 C C . ARG C 1 179 ? 33.969 55.290 83.879 1.00 28.60 179 ARG C C 1
ATOM 5923 O O . ARG C 1 179 ? 34.649 56.006 84.617 1.00 33.40 179 ARG C O 1
ATOM 5931 N N . ASP C 1 180 ? 32.837 54.714 84.278 1.00 26.60 180 ASP C N 1
ATOM 5932 C CA . ASP C 1 180 ? 32.328 54.849 85.645 1.00 23.86 180 ASP C CA 1
ATOM 5933 C C . ASP C 1 180 ? 31.370 53.693 85.905 1.00 26.00 180 ASP C C 1
ATOM 5934 O O . ASP C 1 180 ? 30.183 53.905 86.164 1.00 30.22 180 ASP C O 1
ATOM 5939 N N . PRO C 1 181 ? 31.881 52.450 85.858 1.00 26.81 181 PRO C N 1
ATOM 5940 C CA . PRO C 1 181 ? 31.093 51.232 86.075 1.00 25.91 181 PRO C CA 1
ATOM 5941 C C . PRO C 1 181 ? 30.330 51.194 87.388 1.00 29.14 181 PRO C C 1
ATOM 5942 O O . PRO C 1 181 ? 30.712 51.836 88.368 1.00 31.34 181 PRO C O 1
ATOM 5946 N N . ILE C 1 182 ? 29.230 50.452 87.392 1.00 31.80 182 ILE C N 1
ATOM 5947 C CA . ILE C 1 182 ? 28.429 50.291 88.591 1.00 33.48 182 ILE C CA 1
ATOM 5948 C C . ILE C 1 182 ? 29.079 49.154 89.380 1.00 35.98 182 ILE C C 1
ATOM 5949 O O . ILE C 1 182 ? 29.492 48.138 88.811 1.00 30.38 182 ILE C O 1
ATOM 5954 N N . ASN C 1 183 ? 29.212 49.339 90.686 1.00 42.34 183 ASN C N 1
ATOM 5955 C CA . ASN C 1 183 ? 29.828 48.310 91.505 1.00 45.10 183 ASN C CA 1
ATOM 5956 C C . ASN C 1 183 ? 28.823 47.301 92.036 1.00 43.59 183 ASN C C 1
ATOM 5957 O O . ASN C 1 183 ? 28.389 47.391 93.185 1.00 43.96 183 ASN C O 1
ATOM 5962 N N . ALA C 1 184 ? 28.459 46.338 91.197 1.00 40.89 184 ALA C N 1
ATOM 5963 C CA . ALA C 1 184 ? 27.510 45.302 91.585 1.00 37.02 184 ALA C CA 1
ATOM 5964 C C . ALA C 1 184 ? 27.956 43.994 90.951 1.00 35.58 184 ALA C C 1
ATOM 5965 O O . ALA C 1 184 ? 28.803 44.001 90.060 1.00 36.19 184 ALA C O 1
ATOM 5967 N N . LYS C 1 185 ? 27.356 42.886 91.382 1.00 35.77 185 LYS C N 1
ATOM 5968 C CA . LYS C 1 185 ? 27.730 41.564 90.892 1.00 35.53 185 LYS C CA 1
ATOM 5969 C C . LYS C 1 185 ? 27.590 41.244 89.401 1.00 37.12 185 LYS C C 1
ATOM 5970 O O . LYS C 1 185 ? 28.593 41.215 88.682 1.00 45.82 185 LYS C O 1
ATOM 5976 N N . ASN C 1 186 ? 26.374 40.988 88.928 1.00 25.48 186 ASN C N 1
ATOM 5977 C CA . ASN C 1 186 ? 26.200 40.635 87.525 1.00 23.25 186 ASN C CA 1
ATOM 5978 C C . ASN C 1 186 ? 25.491 41.693 86.698 1.00 23.97 186 ASN C C 1
ATOM 5979 O O . ASN C 1 186 ? 24.325 41.541 86.349 1.00 25.78 186 ASN C O 1
ATOM 5984 N N . ILE C 1 187 ? 26.230 42.736 86.337 1.00 20.97 187 ILE C N 1
ATOM 5985 C CA . ILE C 1 187 ? 25.704 43.857 85.573 1.00 15.37 187 ILE C CA 1
ATOM 5986 C C . ILE C 1 187 ? 26.261 43.876 84.162 1.00 16.70 187 ILE C C 1
ATOM 5987 O O . ILE C 1 187 ? 27.450 43.648 83.953 1.00 24.33 187 ILE C O 1
ATOM 5992 N N . ALA C 1 188 ? 25.393 44.130 83.191 1.00 17.10 188 ALA C N 1
ATOM 5993 C CA . ALA C 1 188 ? 25.804 44.225 81.797 1.00 12.82 188 ALA C CA 1
ATOM 5994 C C . ALA C 1 188 ? 25.297 45.596 81.355 1.00 14.27 188 ALA C C 1
ATOM 5995 O O . ALA C 1 188 ? 24.465 46.197 82.043 1.00 13.64 188 ALA C O 1
ATOM 5997 N N . TYR C 1 189 ? 25.825 46.121 80.256 1.00 11.83 189 TYR C N 1
ATOM 5998 C CA . TYR C 1 189 ? 25.398 47.429 79.784 1.00 10.76 189 TYR C CA 1
ATOM 5999 C C . TYR C 1 189 ? 24.818 47.307 78.392 1.00 11.69 189 TYR C C 1
ATOM 6000 O O . TYR C 1 189 ? 25.262 46.490 77.579 1.00 9.43 189 TYR C O 1
ATOM 6009 N N . THR C 1 190 ? 23.803 48.117 78.129 1.00 12.97 190 THR C N 1
ATOM 6010 C CA . THR C 1 190 ? 23.103 48.070 76.861 1.00 13.84 190 THR C CA 1
ATOM 6011 C C . THR C 1 190 ? 23.718 48.803 75.689 1.00 11.19 190 THR C C 1
ATOM 6012 O O . THR C 1 190 ? 24.120 49.960 75.803 1.00 7.56 190 THR C O 1
ATOM 6016 N N . LEU C 1 191 ? 23.709 48.126 74.547 1.00 10.65 191 LEU C N 1
ATOM 6017 C CA . LEU C 1 191 ? 24.181 48.683 73.291 1.00 12.73 191 LEU C CA 1
ATOM 6018 C C . LEU C 1 191 ? 23.008 48.485 72.329 1.00 15.77 191 LEU C C 1
ATOM 6019 O O . LEU C 1 191 ? 22.502 47.365 72.187 1.00 13.35 191 LEU C O 1
ATOM 6024 N N . HIS C 1 192 ? 22.524 49.574 71.735 1.00 14.46 192 HIS C N 1
ATOM 6025 C CA . HIS C 1 192 ? 21.417 49.497 70.787 1.00 18.77 192 HIS C CA 1
ATOM 6026 C C . HIS C 1 192 ? 21.846 50.087 69.461 1.00 19.10 192 HIS C C 1
ATOM 6027 O O . HIS C 1 192 ? 22.234 51.254 69.402 1.00 20.16 192 HIS C O 1
ATOM 6034 N N . PHE C 1 193 ? 21.768 49.293 68.397 1.00 17.42 193 PHE C N 1
ATOM 6035 C CA . PHE C 1 193 ? 22.158 49.774 67.083 1.00 16.48 193 PHE C CA 1
ATOM 6036 C C . PHE C 1 193 ? 21.139 49.418 66.008 1.00 17.92 193 PHE C C 1
ATOM 6037 O O . PHE C 1 193 ? 20.370 48.469 66.152 1.00 18.60 193 PHE C O 1
ATOM 6045 N N . TYR C 1 194 ? 21.190 50.162 64.910 1.00 18.43 194 TYR C N 1
ATOM 6046 C CA . TYR C 1 194 ? 20.306 49.957 63.775 1.00 19.60 194 TYR C CA 1
ATOM 6047 C C . TYR C 1 194 ? 21.168 50.064 62.523 1.00 19.20 194 TYR C C 1
ATOM 6048 O O . TYR C 1 194 ? 21.647 51.147 62.179 1.00 15.74 194 TYR C O 1
ATOM 6057 N N . ALA C 1 195 ? 21.374 48.919 61.876 1.00 18.18 195 ALA C N 1
ATOM 6058 C CA . ALA C 1 195 ? 22.204 48.781 60.682 1.00 17.74 195 ALA C CA 1
ATOM 6059 C C . ALA C 1 195 ? 22.082 49.822 59.576 1.00 19.76 195 ALA C C 1
ATOM 6060 O O . ALA C 1 195 ? 22.998 49.970 58.776 1.00 25.12 195 ALA C O 1
ATOM 6062 N N . GLY C 1 196 ? 20.968 50.534 59.508 1.00 18.33 196 GLY C N 1
ATOM 6063 C CA . GLY C 1 196 ? 20.828 51.530 58.467 1.00 15.53 196 GLY C CA 1
ATOM 6064 C C . GLY C 1 196 ? 21.215 52.921 58.921 1.00 17.99 196 GLY C C 1
ATOM 6065 O O . GLY C 1 196 ? 21.173 53.866 58.139 1.00 20.63 196 GLY C O 1
ATOM 6066 N N . THR C 1 197 ? 21.606 53.057 60.180 1.00 20.14 197 THR C N 1
ATOM 6067 C CA . THR C 1 197 ? 21.968 54.361 60.724 1.00 22.84 197 THR C CA 1
ATOM 6068 C C . THR C 1 197 ? 23.320 54.346 61.431 1.00 24.92 197 THR C C 1
ATOM 6069 O O . THR C 1 197 ? 24.058 55.333 61.411 1.00 25.14 197 THR C O 1
ATOM 6073 N N . HIS C 1 198 ? 23.622 53.221 62.070 1.00 28.64 198 HIS C N 1
ATOM 6074 C CA . HIS C 1 198 ? 24.842 53.064 62.847 1.00 27.43 198 HIS C CA 1
ATOM 6075 C C . HIS C 1 198 ? 25.824 52.108 62.215 1.00 28.83 198 HIS C C 1
ATOM 6076 O O . HIS C 1 198 ? 25.443 51.031 61.762 1.00 30.46 198 HIS C O 1
ATOM 6083 N N . GLY C 1 199 ? 27.094 52.493 62.221 1.00 32.82 199 GLY C N 1
ATOM 6084 C CA . GLY C 1 199 ? 28.119 51.645 61.644 1.00 36.00 199 GLY C CA 1
ATOM 6085 C C . GLY C 1 199 ? 29.380 51.519 62.483 1.00 38.76 199 GLY C C 1
ATOM 6086 O O . GLY C 1 199 ? 29.338 51.412 63.719 1.00 33.90 199 GLY C O 1
ATOM 6087 N N . GLU C 1 200 ? 30.513 51.562 61.789 1.00 40.04 200 GLU C N 1
ATOM 6088 C CA . GLU C 1 200 ? 31.829 51.439 62.397 1.00 38.49 200 GLU C CA 1
ATOM 6089 C C . GLU C 1 200 ? 31.952 52.292 63.643 1.00 34.98 200 GLU C C 1
ATOM 6090 O O . GLU C 1 200 ? 32.293 51.783 64.711 1.00 35.18 200 GLU C O 1
ATOM 6096 N N . SER C 1 201 ? 31.624 53.574 63.506 1.00 29.25 201 SER C N 1
ATOM 6097 C CA . SER C 1 201 ? 31.715 54.530 64.607 1.00 27.65 201 SER C CA 1
ATOM 6098 C C . SER C 1 201 ? 31.153 53.997 65.932 1.00 28.61 201 SER C C 1
ATOM 6099 O O . SER C 1 201 ? 31.753 54.183 66.994 1.00 31.46 201 SER C O 1
ATOM 6102 N N . LEU C 1 202 ? 30.042 53.273 65.858 1.00 27.09 202 LEU C N 1
ATOM 6103 C CA . LEU C 1 202 ? 29.423 52.718 67.051 1.00 22.50 202 LEU C CA 1
ATOM 6104 C C . LEU C 1 202 ? 30.201 51.500 67.528 1.00 18.76 202 LEU C C 1
ATOM 6105 O O . LEU C 1 202 ? 30.356 51.287 68.728 1.00 21.06 202 LEU C O 1
ATOM 6110 N N . ARG C 1 203 ? 30.689 50.692 66.601 1.00 17.53 203 ARG C N 1
ATOM 6111 C CA . ARG C 1 203 ? 31.451 49.517 66.996 1.00 20.44 203 ARG C CA 1
ATOM 6112 C C . ARG C 1 203 ? 32.721 49.927 67.754 1.00 23.25 203 ARG C C 1
ATOM 6113 O O . ARG C 1 203 ? 33.157 49.242 68.681 1.00 21.80 203 ARG C O 1
ATOM 6121 N N . ASN C 1 204 ? 33.275 51.077 67.391 1.00 25.44 204 ASN C N 1
ATOM 6122 C CA . ASN C 1 204 ? 34.473 51.592 68.041 1.00 26.23 204 ASN C CA 1
ATOM 6123 C C . ASN C 1 204 ? 34.173 51.986 69.474 1.00 25.76 204 ASN C C 1
ATOM 6124 O O . ASN C 1 204 ? 34.965 51.699 70.380 1.00 28.97 204 ASN C O 1
ATOM 6129 N N . LYS C 1 205 ? 33.039 52.650 69.683 1.00 22.84 205 LYS C N 1
ATOM 6130 C CA . LYS C 1 205 ? 32.640 53.057 71.027 1.00 21.03 205 LYS C CA 1
ATOM 6131 C C . LYS C 1 205 ? 32.432 51.804 71.878 1.00 22.44 205 LYS C C 1
ATOM 6132 O O . LYS C 1 205 ? 32.761 51.780 73.064 1.00 23.99 205 LYS C O 1
ATOM 6138 N N . ALA C 1 206 ? 31.932 50.752 71.241 1.00 24.84 206 ALA C N 1
ATOM 6139 C CA . ALA C 1 206 ? 31.679 49.468 71.892 1.00 25.01 206 ALA C CA 1
ATOM 6140 C C . ALA C 1 206 ? 32.977 48.734 72.264 1.00 22.98 206 ALA C C 1
ATOM 6141 O O . ALA C 1 206 ? 33.112 48.217 73.377 1.00 22.56 206 ALA C O 1
ATOM 6143 N N . ARG C 1 207 ? 33.905 48.647 71.314 1.00 21.63 207 ARG C N 1
ATOM 6144 C CA . ARG C 1 207 ? 35.189 47.996 71.548 1.00 21.21 207 ARG C CA 1
ATOM 6145 C C . ARG C 1 207 ? 35.843 48.700 72.716 1.00 20.35 207 ARG C C 1
ATOM 6146 O O . ARG C 1 207 ? 36.328 48.060 73.648 1.00 23.13 207 ARG C O 1
ATOM 6154 N N . GLN C 1 208 ? 35.830 50.026 72.676 1.00 17.92 208 GLN C N 1
ATOM 6155 C CA . GLN C 1 208 ? 36.411 50.808 73.756 1.00 21.55 208 GLN C CA 1
ATOM 6156 C C . GLN C 1 208 ? 35.834 50.399 75.106 1.00 21.34 208 GLN C C 1
ATOM 6157 O O . GLN C 1 208 ? 36.585 50.183 76.055 1.00 25.76 208 GLN C O 1
ATOM 6163 N N . ALA C 1 209 ? 34.513 50.263 75.182 1.00 21.27 209 ALA C N 1
ATOM 6164 C CA . ALA C 1 209 ? 33.857 49.882 76.426 1.00 18.70 209 ALA C CA 1
ATOM 6165 C C . ALA C 1 209 ? 34.258 48.476 76.841 1.00 20.70 209 ALA C C 1
ATOM 6166 O O . ALA C 1 209 ? 34.380 48.189 78.032 1.00 20.80 209 ALA C O 1
ATOM 6168 N N . LEU C 1 210 ? 34.461 47.603 75.859 1.00 23.28 210 LEU C N 1
ATOM 6169 C CA . LEU C 1 210 ? 34.873 46.223 76.118 1.00 24.66 210 LEU C CA 1
ATOM 6170 C C . LEU C 1 210 ? 36.292 46.221 76.710 1.00 25.98 210 LEU C C 1
ATOM 6171 O O . LEU C 1 210 ? 36.597 45.453 77.624 1.00 27.94 210 LEU C O 1
ATOM 6176 N N . ASN C 1 211 ? 37.145 47.108 76.204 1.00 29.58 211 ASN C N 1
ATOM 6177 C CA . ASN C 1 211 ? 38.523 47.214 76.679 1.00 30.70 211 ASN C CA 1
ATOM 6178 C C . ASN C 1 211 ? 38.579 47.726 78.104 1.00 29.71 211 ASN C C 1
ATOM 6179 O O . ASN C 1 211 ? 39.528 47.442 78.830 1.00 31.16 211 ASN C O 1
ATOM 6184 N N . ASN C 1 212 ? 37.573 48.498 78.503 1.00 27.82 212 ASN C N 1
ATOM 6185 C CA . ASN C 1 212 ? 37.527 49.030 79.860 1.00 23.72 212 ASN C CA 1
ATOM 6186 C C . ASN C 1 212 ? 36.966 48.040 80.886 1.00 23.48 212 ASN C C 1
ATOM 6187 O O . ASN C 1 212 ? 36.743 48.402 82.042 1.00 23.92 212 ASN C O 1
ATOM 6192 N N . GLY C 1 213 ? 36.731 46.799 80.453 1.00 24.79 213 GLY C N 1
ATOM 6193 C CA . GLY C 1 213 ? 36.236 45.751 81.341 1.00 24.88 213 GLY C CA 1
ATOM 6194 C C . GLY C 1 213 ? 34.741 45.622 81.583 1.00 23.84 213 GLY C C 1
ATOM 6195 O O . GLY C 1 213 ? 34.320 44.946 82.520 1.00 22.95 213 GLY C O 1
ATOM 6196 N N . ILE C 1 214 ? 33.943 46.177 80.681 1.00 27.61 214 ILE C N 1
ATOM 6197 C CA . ILE C 1 214 ? 32.494 46.159 80.809 1.00 23.96 214 ILE C CA 1
ATOM 6198 C C . ILE C 1 214 ? 31.861 45.179 79.824 1.00 23.49 214 ILE C C 1
ATOM 6199 O O . ILE C 1 214 ? 32.321 45.061 78.689 1.00 24.81 214 ILE C O 1
ATOM 6204 N N . ALA C 1 215 ? 30.861 44.425 80.277 1.00 23.11 215 ALA C N 1
ATOM 6205 C CA . ALA C 1 215 ? 30.164 43.470 79.403 1.00 22.73 215 ALA C CA 1
ATOM 6206 C C . ALA C 1 215 ? 28.988 44.171 78.706 1.00 22.66 215 ALA C C 1
ATOM 6207 O O . ALA C 1 215 ? 28.216 44.883 79.353 1.00 23.49 215 ALA C O 1
ATOM 6209 N N . LEU C 1 216 ? 28.869 43.997 77.391 1.00 23.38 216 LEU C N 1
ATOM 6210 C CA . LEU C 1 216 ? 27.781 44.614 76.624 1.00 19.73 216 LEU C CA 1
ATOM 6211 C C . LEU C 1 216 ? 26.711 43.580 76.262 1.00 21.33 216 LEU C C 1
ATOM 6212 O O . LEU C 1 216 ? 27.020 42.397 76.075 1.00 19.01 216 LEU C O 1
ATOM 6217 N N . PHE C 1 217 ? 25.462 44.034 76.157 1.00 20.07 217 PHE C N 1
ATOM 6218 C CA . PHE C 1 217 ? 24.334 43.170 75.805 1.00 18.04 217 PHE C CA 1
ATOM 6219 C C . PHE C 1 217 ? 23.394 43.966 74.889 1.00 18.87 217 PHE C C 1
ATOM 6220 O O . PHE C 1 217 ? 22.805 44.977 75.298 1.00 19.81 217 PHE C O 1
ATOM 6228 N N . VAL C 1 218 ? 23.266 43.514 73.646 1.00 17.59 218 VAL C N 1
ATOM 6229 C CA . VAL C 1 218 ? 22.415 44.180 72.665 1.00 18.53 218 VAL C CA 1
ATOM 6230 C C . VAL C 1 218 ? 20.951 43.757 72.834 1.00 16.63 218 VAL C C 1
ATOM 6231 O O . VAL C 1 218 ? 20.489 42.835 72.161 1.00 16.61 218 VAL C O 1
ATOM 6235 N N . THR C 1 219 ? 20.224 44.419 73.734 1.00 18.53 219 THR C N 1
ATOM 6236 C CA . THR C 1 219 ? 18.814 44.074 73.969 1.00 18.14 219 THR C CA 1
ATOM 6237 C C . THR C 1 219 ? 17.840 44.467 72.845 1.00 20.79 219 THR C C 1
ATOM 6238 O O . THR C 1 219 ? 16.675 44.067 72.864 1.00 21.39 219 THR C O 1
ATOM 6242 N N . GLU C 1 220 ? 18.322 45.211 71.851 1.00 20.80 220 GLU C N 1
ATOM 6243 C CA . GLU C 1 220 ? 17.487 45.644 70.734 1.00 18.04 220 GLU C CA 1
ATOM 6244 C C . GLU C 1 220 ? 18.372 46.107 69.587 1.00 20.28 220 GLU C C 1
ATOM 6245 O O . GLU C 1 220 ? 19.282 46.909 69.781 1.00 25.47 220 GLU C O 1
ATOM 6251 N N . TRP C 1 221 ? 18.113 45.589 68.398 1.00 19.17 221 TRP C N 1
ATOM 6252 C CA . TRP C 1 221 ? 18.864 45.981 67.214 1.00 17.52 221 TRP C CA 1
ATOM 6253 C C . TRP C 1 221 ? 17.966 45.775 66.006 1.00 19.15 221 TRP C C 1
ATOM 6254 O O . TRP C 1 221 ? 17.100 44.901 66.012 1.00 20.34 221 TRP C O 1
ATOM 6265 N N . GLY C 1 222 ? 18.176 46.566 64.967 1.00 17.60 222 GLY C N 1
ATOM 6266 C CA . GLY C 1 222 ? 17.370 46.419 63.777 1.00 15.80 222 GLY C CA 1
ATOM 6267 C C . GLY C 1 222 ? 18.229 46.433 62.537 1.00 16.19 222 GLY C C 1
ATOM 6268 O O . GLY C 1 222 ? 19.292 47.054 62.522 1.00 17.63 222 GLY C O 1
ATOM 6269 N N . THR C 1 223 ? 17.763 45.738 61.506 1.00 15.45 223 THR C N 1
ATOM 6270 C CA . THR C 1 223 ? 18.447 45.644 60.224 1.00 12.25 223 THR C CA 1
ATOM 6271 C C . THR C 1 223 ? 18.137 46.866 59.356 1.00 15.34 223 THR C C 1
ATOM 6272 O O . THR C 1 223 ? 18.708 47.040 58.283 1.00 17.07 223 THR C O 1
ATOM 6276 N N . VAL C 1 224 ? 17.277 47.742 59.858 1.00 15.43 224 VAL C N 1
ATOM 6277 C CA . VAL C 1 224 ? 16.847 48.913 59.115 1.00 16.34 224 VAL C CA 1
ATOM 6278 C C . VAL C 1 224 ? 17.238 50.198 59.856 1.00 16.03 224 VAL C C 1
ATOM 6279 O O . VAL C 1 224 ? 17.931 50.125 60.862 1.00 21.91 224 VAL C O 1
ATOM 6283 N N . ASN C 1 225 ? 16.856 51.361 59.331 1.00 12.91 225 ASN C N 1
ATOM 6284 C CA . ASN C 1 225 ? 17.154 52.658 59.947 1.00 16.76 225 ASN C CA 1
ATOM 6285 C C . ASN C 1 225 ? 16.637 52.756 61.380 1.00 18.04 225 ASN C C 1
ATOM 6286 O O . ASN C 1 225 ? 15.729 52.032 61.772 1.00 19.44 225 ASN C O 1
ATOM 6291 N N . ALA C 1 226 ? 17.176 53.708 62.134 1.00 22.55 226 ALA C N 1
ATOM 6292 C CA . ALA C 1 226 ? 16.811 53.913 63.536 1.00 24.66 226 ALA C CA 1
ATOM 6293 C C . ALA C 1 226 ? 15.338 54.232 63.815 1.00 29.07 226 ALA C C 1
ATOM 6294 O O . ALA C 1 226 ? 14.791 53.829 64.847 1.00 30.89 226 ALA C O 1
ATOM 6296 N N . ASP C 1 227 ? 14.689 54.957 62.911 1.00 32.17 227 ASP C N 1
ATOM 6297 C CA . ASP C 1 227 ? 13.285 55.300 63.111 1.00 33.84 227 ASP C CA 1
ATOM 6298 C C . ASP C 1 227 ? 12.396 54.064 62.929 1.00 36.12 227 ASP C C 1
ATOM 6299 O O . ASP C 1 227 ? 11.170 54.168 62.916 1.00 36.78 227 ASP C O 1
ATOM 6304 N N . GLY C 1 228 ? 13.027 52.912 62.724 1.00 35.98 228 GLY C N 1
ATOM 6305 C CA . GLY C 1 228 ? 12.296 51.670 62.569 1.00 34.10 228 GLY C CA 1
ATOM 6306 C C . GLY C 1 228 ? 11.783 51.367 61.178 1.00 35.95 228 GLY C C 1
ATOM 6307 O O . GLY C 1 228 ? 11.301 50.261 60.928 1.00 38.67 228 GLY C O 1
ATOM 6308 N N . ASN C 1 229 ? 11.908 52.318 60.261 1.00 34.54 229 ASN C N 1
ATOM 6309 C CA . ASN C 1 229 ? 11.419 52.113 58.904 1.00 33.77 229 ASN C CA 1
ATOM 6310 C C . ASN C 1 229 ? 12.500 52.411 57.874 1.00 34.31 229 ASN C C 1
ATOM 6311 O O . ASN C 1 229 ? 13.381 53.244 58.102 1.00 39.10 229 ASN C O 1
ATOM 6316 N N . GLY C 1 230 ? 12.443 51.713 56.748 1.00 28.47 230 GLY C N 1
ATOM 6317 C CA . GLY C 1 230 ? 13.419 51.924 55.697 1.00 26.41 230 GLY C CA 1
ATOM 6318 C C . GLY C 1 230 ? 13.875 50.608 55.113 1.00 25.21 230 GLY C C 1
ATOM 6319 O O . GLY C 1 230 ? 13.339 49.549 55.460 1.00 23.85 230 GLY C O 1
ATOM 6320 N N . GLY C 1 231 ? 14.887 50.658 54.258 1.00 25.41 231 GLY C N 1
ATOM 6321 C CA . GLY C 1 231 ? 15.377 49.434 53.658 1.00 27.21 231 GLY C CA 1
ATOM 6322 C C . GLY C 1 231 ? 16.410 48.721 54.510 1.00 27.75 231 GLY C C 1
ATOM 6323 O O . GLY C 1 231 ? 17.159 49.350 55.265 1.00 29.46 231 GLY C O 1
ATOM 6324 N N . VAL C 1 232 ? 16.430 47.400 54.394 1.00 27.67 232 VAL C N 1
ATOM 6325 C CA . VAL C 1 232 ? 17.377 46.559 55.105 1.00 27.27 232 VAL C CA 1
ATOM 6326 C C . VAL C 1 232 ? 18.778 46.796 54.562 1.00 29.94 232 VAL C C 1
ATOM 6327 O O . VAL C 1 232 ? 19.046 46.545 53.384 1.00 32.96 232 VAL C O 1
ATOM 6331 N N . ASN C 1 233 ? 19.663 47.292 55.422 1.00 34.61 233 ASN C N 1
ATOM 6332 C CA . ASN C 1 233 ? 21.057 47.565 55.061 1.00 33.56 233 ASN C CA 1
ATOM 6333 C C . ASN C 1 233 ? 21.852 46.272 55.196 1.00 34.61 233 ASN C C 1
ATOM 6334 O O . ASN C 1 233 ? 22.529 46.052 56.199 1.00 41.16 233 ASN C O 1
ATOM 6339 N N . GLN C 1 234 ? 21.802 45.443 54.163 1.00 34.14 234 GLN C N 1
ATOM 6340 C CA . GLN C 1 234 ? 22.491 44.158 54.145 1.00 36.56 234 GLN C CA 1
ATOM 6341 C C . GLN C 1 234 ? 23.940 44.135 54.643 1.00 35.29 234 GLN C C 1
ATOM 6342 O O . GLN C 1 234 ? 24.254 43.416 55.591 1.00 36.12 234 GLN C O 1
ATOM 6348 N N . THR C 1 235 ? 24.815 44.914 54.008 1.00 36.26 235 THR C N 1
ATOM 6349 C CA . THR C 1 235 ? 26.234 44.947 54.375 1.00 38.19 235 THR C CA 1
ATOM 6350 C C . THR C 1 235 ? 26.504 45.318 55.830 1.00 37.12 235 THR C C 1
ATOM 6351 O O . THR C 1 235 ? 27.284 44.648 56.516 1.00 40.01 235 THR C O 1
ATOM 6355 N N . GLU C 1 236 ? 25.869 46.384 56.302 1.00 32.58 236 GLU C N 1
ATOM 6356 C CA . GLU C 1 236 ? 26.065 46.797 57.678 1.00 28.84 236 GLU C CA 1
ATOM 6357 C C . GLU C 1 236 ? 25.501 45.744 58.635 1.00 28.13 236 GLU C C 1
ATOM 6358 O O . GLU C 1 236 ? 26.056 45.524 59.712 1.00 31.45 236 GLU C O 1
ATOM 6364 N N . THR C 1 237 ? 24.451 45.036 58.221 1.00 25.02 237 THR C N 1
ATOM 6365 C CA . THR C 1 237 ? 23.868 44.002 59.079 1.00 23.95 237 THR C CA 1
ATOM 6366 C C . THR C 1 237 ? 24.865 42.863 59.241 1.00 25.02 237 THR C C 1
ATOM 6367 O O . THR C 1 237 ? 25.119 42.413 60.358 1.00 27.70 237 THR C O 1
ATOM 6371 N N . ASP C 1 238 ? 25.460 42.424 58.134 1.00 29.26 238 ASP C N 1
ATOM 6372 C CA . ASP C 1 238 ? 26.439 41.342 58.195 1.00 32.64 238 ASP C CA 1
ATOM 6373 C C . ASP C 1 238 ? 27.634 41.741 59.046 1.00 28.37 238 ASP C C 1
ATOM 6374 O O . ASP C 1 238 ? 28.145 40.935 59.822 1.00 28.04 238 ASP C O 1
ATOM 6379 N N . ALA C 1 239 ? 28.025 43.006 58.940 1.00 27.10 239 ALA C N 1
ATOM 6380 C CA . ALA C 1 239 ? 29.143 43.550 59.707 1.00 27.83 239 ALA C CA 1
ATOM 6381 C C . ALA C 1 239 ? 28.883 43.464 61.215 1.00 25.93 239 ALA C C 1
ATOM 6382 O O . ALA C 1 239 ? 29.731 42.978 61.978 1.00 27.40 239 ALA C O 1
ATOM 6384 N N . TRP C 1 240 ? 27.702 43.924 61.631 1.00 22.29 240 TRP C N 1
ATOM 6385 C CA . TRP C 1 240 ? 27.298 43.912 63.037 1.00 16.56 240 TRP C CA 1
ATOM 6386 C C . TRP C 1 240 ? 27.171 42.495 63.563 1.00 19.54 240 TRP C C 1
ATOM 6387 O O . TRP C 1 240 ? 27.474 42.230 64.725 1.00 20.06 240 TRP C O 1
ATOM 6398 N N . VAL C 1 241 ? 26.721 41.579 62.710 1.00 21.56 241 VAL C N 1
ATOM 6399 C CA . VAL C 1 241 ? 26.560 40.186 63.112 1.00 21.16 241 VAL C CA 1
ATOM 6400 C C . VAL C 1 241 ? 27.905 39.515 63.397 1.00 23.95 241 VAL C C 1
ATOM 6401 O O . VAL C 1 241 ? 28.054 38.785 64.387 1.00 26.15 241 VAL C O 1
ATOM 6405 N N . THR C 1 242 ? 28.886 39.754 62.534 1.00 26.18 242 THR C N 1
ATOM 6406 C CA . THR C 1 242 ? 30.204 39.173 62.734 1.00 26.68 242 THR C CA 1
ATOM 6407 C C . THR C 1 242 ? 30.765 39.749 64.023 1.00 25.09 242 THR C C 1
ATOM 6408 O O . THR C 1 242 ? 31.271 39.015 64.872 1.00 29.11 242 THR C O 1
ATOM 6412 N N . PHE C 1 243 ? 30.606 41.057 64.189 1.00 22.32 243 PHE C N 1
ATOM 6413 C CA . PHE C 1 243 ? 31.075 41.730 65.386 1.00 23.91 243 PHE C CA 1
ATOM 6414 C C . PHE C 1 243 ? 30.527 41.022 66.624 1.00 25.11 243 PHE C C 1
ATOM 6415 O O . PHE C 1 243 ? 31.298 40.499 67.426 1.00 28.85 243 PHE C O 1
ATOM 6423 N N . MET C 1 244 ? 29.204 40.945 66.741 1.00 27.07 244 MET C N 1
ATOM 6424 C CA . MET C 1 244 ? 28.566 40.302 67.891 1.00 26.21 244 MET C CA 1
ATOM 6425 C C . MET C 1 244 ? 28.941 38.837 68.101 1.00 27.77 244 MET C C 1
ATOM 6426 O O . MET C 1 244 ? 29.089 38.398 69.237 1.00 27.16 244 MET C O 1
ATOM 6431 N N . ARG C 1 245 ? 29.096 38.073 67.026 1.00 33.08 245 ARG C N 1
ATOM 6432 C CA . ARG C 1 245 ? 29.450 36.665 67.179 1.00 36.03 245 ARG C CA 1
ATOM 6433 C C . ARG C 1 245 ? 30.867 36.506 67.712 1.00 34.98 245 ARG C C 1
ATOM 6434 O O . ARG C 1 245 ? 31.092 35.808 68.706 1.00 35.66 245 ARG C O 1
ATOM 6442 N N . ASP C 1 246 ? 31.814 37.163 67.048 1.00 31.81 246 ASP C N 1
ATOM 6443 C CA . ASP C 1 246 ? 33.217 37.106 67.441 1.00 31.48 246 ASP C CA 1
ATOM 6444 C C . ASP C 1 246 ? 33.442 37.643 68.848 1.00 31.40 246 ASP C C 1
ATOM 6445 O O . ASP C 1 246 ? 34.237 37.094 69.612 1.00 36.42 246 ASP C O 1
ATOM 6450 N N . ASN C 1 247 ? 32.724 38.704 69.193 1.00 26.82 247 ASN C N 1
ATOM 6451 C CA . ASN C 1 247 ? 32.836 39.306 70.512 1.00 23.58 247 ASN C CA 1
ATOM 6452 C C . ASN C 1 247 ? 31.901 38.716 71.562 1.00 25.05 247 ASN C C 1
ATOM 6453 O O . ASN C 1 247 ? 31.809 39.240 72.669 1.00 27.14 247 ASN C O 1
ATOM 6458 N N . ASN C 1 248 ? 31.192 37.649 71.198 1.00 27.65 248 ASN C N 1
ATOM 6459 C CA . ASN C 1 248 ? 30.256 36.956 72.087 1.00 28.83 248 ASN C CA 1
ATOM 6460 C C . ASN C 1 248 ? 29.194 37.815 72.777 1.00 24.72 248 ASN C C 1
ATOM 6461 O O . ASN C 1 248 ? 28.915 37.656 73.973 1.00 19.48 248 ASN C O 1
ATOM 6466 N N . ILE C 1 249 ? 28.585 38.703 72.002 1.00 20.06 249 ILE C N 1
ATOM 6467 C CA . ILE C 1 249 ? 27.531 39.582 72.494 1.00 21.63 249 ILE C CA 1
ATOM 6468 C C . ILE C 1 249 ? 26.166 38.977 72.121 1.00 19.22 249 ILE C C 1
ATOM 6469 O O . ILE C 1 249 ? 25.913 38.663 70.953 1.00 17.68 249 ILE C O 1
ATOM 6474 N N . SER C 1 250 ? 25.326 38.748 73.121 1.00 18.54 250 SER C N 1
ATOM 6475 C CA . SER C 1 250 ? 23.993 38.220 72.895 1.00 17.55 250 SER C CA 1
ATOM 6476 C C . SER C 1 250 ? 23.161 39.374 72.331 1.00 18.50 250 SER C C 1
ATOM 6477 O O . SER C 1 250 ? 23.365 40.536 72.702 1.00 13.67 250 SER C O 1
ATOM 6480 N N . ASN C 1 251 ? 22.218 39.057 71.448 1.00 21.21 251 ASN C N 1
ATOM 6481 C CA . ASN C 1 251 ? 21.396 40.079 70.808 1.00 20.86 251 ASN C CA 1
ATOM 6482 C C . ASN C 1 251 ? 19.910 39.717 70.715 1.00 24.12 251 ASN C C 1
ATOM 6483 O O . ASN C 1 251 ? 19.543 38.541 70.786 1.00 23.09 251 ASN C O 1
ATOM 6488 N N . ALA C 1 252 ? 19.069 40.740 70.543 1.00 21.08 252 ALA C N 1
ATOM 6489 C CA . ALA C 1 252 ? 17.619 40.584 70.421 1.00 16.82 252 ALA C CA 1
ATOM 6490 C C . ALA C 1 252 ? 17.102 41.527 69.334 1.00 16.47 252 ALA C C 1
ATOM 6491 O O . ALA C 1 252 ? 17.153 42.750 69.476 1.00 12.97 252 ALA C O 1
ATOM 6493 N N . ASN C 1 253 ? 16.653 40.947 68.226 1.00 17.63 253 ASN C N 1
ATOM 6494 C CA . ASN C 1 253 ? 16.148 41.719 67.098 1.00 16.06 253 ASN C CA 1
ATOM 6495 C C . ASN C 1 253 ? 14.844 42.465 67.390 1.00 17.43 253 ASN C C 1
ATOM 6496 O O . ASN C 1 253 ? 13.871 41.886 67.873 1.00 14.01 253 ASN C O 1
ATOM 6501 N N . TRP C 1 254 ? 14.800 43.967 67.101 1.00 17.19 254 TRP C N 1
ATOM 6502 C CA . TRP C 1 254 ? 13.583 44.913 67.178 1.00 19.68 254 TRP C CA 1
ATOM 6503 C C . TRP C 1 254 ? 12.668 44.553 65.920 1.00 25.85 254 TRP C C 1
ATOM 6504 O O . TRP C 1 254 ? 13.214 44.591 64.818 1.00 22.28 254 TRP C O 1
ATOM 6515 N N . ALA C 1 255 ? 11.187 44.108 65.720 1.00 27.16 255 ALA C N 1
ATOM 6516 C CA . ALA C 1 255 ? 10.598 43.468 66.737 1.00 21.35 255 ALA C CA 1
ATOM 6517 C C . ALA C 1 255 ? 9.502 42.718 65.836 1.00 21.93 255 ALA C C 1
ATOM 6518 O O . ALA C 1 255 ? 9.003 42.949 64.698 1.00 21.25 255 ALA C O 1
ATOM 6520 N N . LEU C 1 256 ? 9.267 41.477 66.895 1.00 18.76 256 LEU C N 1
ATOM 6521 C CA . LEU C 1 256 ? 8.531 40.433 66.251 1.00 20.84 256 LEU C CA 1
ATOM 6522 C C . LEU C 1 256 ? 7.074 40.847 66.330 1.00 22.50 256 LEU C C 1
ATOM 6523 O O . LEU C 1 256 ? 6.501 40.937 67.419 1.00 22.47 256 LEU C O 1
ATOM 6528 N N . ASN C 1 257 ? 6.807 41.572 65.239 1.00 18.64 257 ASN C N 1
ATOM 6529 C CA . ASN C 1 257 ? 5.535 42.275 65.170 1.00 18.33 257 ASN C CA 1
ATOM 6530 C C . ASN C 1 257 ? 5.029 42.260 63.740 1.00 16.70 257 ASN C C 1
ATOM 6531 O O . ASN C 1 257 ? 5.654 41.647 62.864 1.00 16.92 257 ASN C O 1
ATOM 6536 N N . ASP C 1 258 ? 3.897 42.919 63.503 1.00 16.09 258 ASP C N 1
ATOM 6537 C CA . ASP C 1 258 ? 3.339 43.006 62.158 1.00 18.02 258 ASP C CA 1
ATOM 6538 C C . ASP C 1 258 ? 2.936 44.434 61.790 1.00 18.93 258 ASP C C 1
ATOM 6539 O O . ASP C 1 258 ? 2.119 44.655 60.894 1.00 23.75 258 ASP C O 1
ATOM 6544 N N . LYS C 1 259 ? 3.499 45.412 62.491 1.00 17.00 259 LYS C N 1
ATOM 6545 C CA . LYS C 1 259 ? 3.187 46.796 62.180 1.00 16.92 259 LYS C CA 1
ATOM 6546 C C . LYS C 1 259 ? 3.756 47.099 60.794 1.00 15.44 259 LYS C C 1
ATOM 6547 O O . LYS C 1 259 ? 4.713 46.461 60.358 1.00 18.08 259 LYS C O 1
ATOM 6553 N N . ASN C 1 260 ? 3.170 48.067 60.100 1.00 15.29 260 ASN C N 1
ATOM 6554 C CA . ASN C 1 260 ? 3.620 48.417 58.758 1.00 14.54 260 ASN C CA 1
ATOM 6555 C C . ASN C 1 260 ? 4.894 49.271 58.751 1.00 13.61 260 ASN C C 1
ATOM 6556 O O . ASN C 1 260 ? 4.856 50.499 58.640 1.00 12.56 260 ASN C O 1
ATOM 6561 N N . GLU C 1 261 ? 6.030 48.606 58.891 1.00 17.07 261 GLU C N 1
ATOM 6562 C CA . GLU C 1 261 ? 7.318 49.288 58.886 1.00 19.69 261 GLU C CA 1
ATOM 6563 C C . GLU C 1 261 ? 8.379 48.242 58.638 1.00 21.46 261 GLU C C 1
ATOM 6564 O O . GLU C 1 261 ? 8.152 47.054 58.878 1.00 25.46 261 GLU C O 1
ATOM 6570 N N . GLY C 1 262 ? 9.516 48.678 58.111 1.00 21.69 262 GLY C N 1
ATOM 6571 C CA . GLY C 1 262 ? 10.599 47.763 57.795 1.00 20.70 262 GLY C CA 1
ATOM 6572 C C . GLY C 1 262 ? 11.047 46.832 58.899 1.00 18.99 262 GLY C C 1
ATOM 6573 O O . GLY C 1 262 ? 11.332 45.657 58.654 1.00 22.98 262 GLY C O 1
ATOM 6574 N N . ALA C 1 263 ? 11.077 47.354 60.118 1.00 21.42 263 ALA C N 1
ATOM 6575 C CA . ALA C 1 263 ? 11.514 46.597 61.287 1.00 21.96 263 ALA C CA 1
ATOM 6576 C C . ALA C 1 263 ? 10.690 45.352 61.619 1.00 22.88 263 ALA C C 1
ATOM 6577 O O . ALA C 1 263 ? 11.247 44.359 62.104 1.00 23.33 263 ALA C O 1
ATOM 6579 N N . SER C 1 264 ? 9.385 45.392 61.339 1.00 17.03 264 SER C N 1
ATOM 6580 C CA . SER C 1 264 ? 8.491 44.276 61.636 1.00 11.24 264 SER C CA 1
ATOM 6581 C C . SER C 1 264 ? 8.873 43.002 60.896 1.00 13.23 264 SER C C 1
ATOM 6582 O O . SER C 1 264 ? 9.235 43.053 59.724 1.00 15.45 264 SER C O 1
ATOM 6585 N N . THR C 1 265 ? 8.818 41.866 61.589 1.00 10.96 265 THR C N 1
ATOM 6586 C CA . THR C 1 265 ? 9.165 40.586 60.977 1.00 14.34 265 THR C CA 1
ATOM 6587 C C . THR C 1 265 ? 8.126 40.082 59.995 1.00 18.50 265 THR C C 1
ATOM 6588 O O . THR C 1 265 ? 8.444 39.292 59.102 1.00 18.41 265 THR C O 1
ATOM 6592 N N . TYR C 1 266 ? 6.882 40.504 60.205 1.00 18.56 266 TYR C N 1
ATOM 6593 C CA . TYR C 1 266 ? 5.765 40.082 59.374 1.00 18.26 266 TYR C CA 1
ATOM 6594 C C . TYR C 1 266 ? 5.075 41.262 58.708 1.00 12.10 266 TYR C C 1
ATOM 6595 O O . TYR C 1 266 ? 5.222 42.404 59.116 1.00 16.65 266 TYR C O 1
ATOM 6604 N N . TYR C 1 267 ? 4.349 40.978 57.644 1.00 17.62 267 TYR C N 1
ATOM 6605 C CA . TYR C 1 267 ? 3.572 42.011 56.974 1.00 14.16 267 TYR C CA 1
ATOM 6606 C C . TYR C 1 267 ? 2.267 42.100 57.779 1.00 14.38 267 TYR C C 1
ATOM 6607 O O . TYR C 1 267 ? 1.905 41.156 58.506 1.00 13.47 267 TYR C O 1
ATOM 6616 N N . PRO C 1 268 ? 1.550 43.229 57.684 1.00 15.98 268 PRO C N 1
ATOM 6617 C CA . PRO C 1 268 ? 0.297 43.393 58.429 1.00 16.62 268 PRO C CA 1
ATOM 6618 C C . PRO C 1 268 ? -0.681 42.224 58.313 1.00 19.55 268 PRO C C 1
ATOM 6619 O O . PRO C 1 268 ? -1.003 41.770 57.218 1.00 23.68 268 PRO C O 1
ATOM 6623 N N . ASP C 1 269 ? -1.093 41.708 59.468 1.00 22.96 269 ASP C N 1
ATOM 6624 C CA . ASP C 1 269 ? -2.040 40.600 59.573 1.00 20.85 269 ASP C CA 1
ATOM 6625 C C . ASP C 1 269 ? -1.641 39.300 58.892 1.00 20.05 269 ASP C C 1
ATOM 6626 O O . ASP C 1 269 ? -2.500 38.581 58.405 1.00 25.08 269 ASP C O 1
ATOM 6631 N N . SER C 1 270 ? -0.359 38.974 58.849 1.00 22.80 270 SER C N 1
ATOM 6632 C CA . SER C 1 270 ? 0.043 37.719 58.218 1.00 24.54 270 SER C CA 1
ATOM 6633 C C . SER C 1 270 ? 1.251 37.105 58.905 1.00 24.04 270 SER C C 1
ATOM 6634 O O . SER C 1 270 ? 1.808 37.692 59.828 1.00 28.18 270 SER C O 1
ATOM 6637 N N . LYS C 1 271 ? 1.612 35.893 58.495 1.00 27.30 271 LYS C N 1
ATOM 6638 C CA . LYS C 1 271 ? 2.781 35.215 59.044 1.00 29.66 271 LYS C CA 1
ATOM 6639 C C . LYS C 1 271 ? 3.864 35.166 57.973 1.00 29.38 271 LYS C C 1
ATOM 6640 O O . LYS C 1 271 ? 4.823 34.401 58.072 1.00 29.55 271 LYS C O 1
ATOM 6646 N N . ASN C 1 272 ? 3.678 35.988 56.938 1.00 31.31 272 ASN C N 1
ATOM 6647 C CA . ASN C 1 272 ? 4.617 36.098 55.826 1.00 26.68 272 ASN C CA 1
ATOM 6648 C C . ASN C 1 272 ? 5.709 37.018 56.303 1.00 23.90 272 ASN C C 1
ATOM 6649 O O . ASN C 1 272 ? 5.438 38.102 56.823 1.00 21.52 272 ASN C O 1
ATOM 6654 N N . LEU C 1 273 ? 6.941 36.572 56.116 1.00 23.49 273 LEU C N 1
ATOM 6655 C CA . LEU C 1 273 ? 8.119 37.302 56.546 1.00 24.34 273 LEU C CA 1
ATOM 6656 C C . LEU C 1 273 ? 8.527 38.448 55.644 1.00 22.82 273 LEU C C 1
ATOM 6657 O O . LEU C 1 273 ? 8.553 38.312 54.419 1.00 25.36 273 LEU C O 1
ATOM 6662 N N . THR C 1 274 ? 8.858 39.576 56.260 1.00 22.00 274 THR C N 1
ATOM 6663 C CA . THR C 1 274 ? 9.297 40.752 55.525 1.00 22.02 274 THR C CA 1
ATOM 6664 C C . THR C 1 274 ? 10.757 40.575 55.107 1.00 24.46 274 THR C C 1
ATOM 6665 O O . THR C 1 274 ? 11.380 39.542 55.373 1.00 24.67 274 THR C O 1
ATOM 6669 N N . GLU C 1 275 ? 11.310 41.610 54.486 1.00 29.24 275 GLU C N 1
ATOM 6670 C CA . GLU C 1 275 ? 12.704 41.608 54.059 1.00 33.34 275 GLU C CA 1
ATOM 6671 C C . GLU C 1 275 ? 13.595 41.394 55.286 1.00 30.86 275 GLU C C 1
ATOM 6672 O O . GLU C 1 275 ? 14.477 40.534 55.288 1.00 32.79 275 GLU C O 1
ATOM 6678 N N . SER C 1 276 ? 13.316 42.155 56.340 1.00 27.54 276 SER C N 1
ATOM 6679 C CA . SER C 1 276 ? 14.056 42.083 57.596 1.00 22.38 276 SER C CA 1
ATOM 6680 C C . SER C 1 276 ? 13.877 40.730 58.280 1.00 21.24 276 SER C C 1
ATOM 6681 O O . SER C 1 276 ? 14.826 40.162 58.820 1.00 22.06 276 SER C O 1
ATOM 6684 N N . GLY C 1 277 ? 12.664 40.197 58.215 1.00 19.87 277 GLY C N 1
ATOM 6685 C CA . GLY C 1 277 ? 12.370 38.927 58.850 1.00 17.31 277 GLY C CA 1
ATOM 6686 C C . GLY C 1 277 ? 13.107 37.744 58.273 1.00 15.27 277 GLY C C 1
ATOM 6687 O O . GLY C 1 277 ? 13.546 36.872 59.018 1.00 16.42 277 GLY C O 1
ATOM 6688 N N . LYS C 1 278 ? 13.205 37.692 56.948 1.00 21.86 278 LYS C N 1
ATOM 6689 C CA . LYS C 1 278 ? 13.902 36.602 56.274 1.00 25.93 278 LYS C CA 1
ATOM 6690 C C . LYS C 1 278 ? 15.354 36.599 56.738 1.00 26.97 278 LYS C C 1
ATOM 6691 O O . LYS C 1 278 ? 15.886 35.554 57.127 1.00 28.40 278 LYS C O 1
ATOM 6697 N N . LYS C 1 279 ? 15.939 37.797 56.778 1.00 24.24 279 LYS C N 1
ATOM 6698 C CA . LYS C 1 279 ? 17.317 38.025 57.201 1.00 23.53 279 LYS C CA 1
ATOM 6699 C C . LYS C 1 279 ? 17.558 37.582 58.648 1.00 23.29 279 LYS C C 1
ATOM 6700 O O . LYS C 1 279 ? 18.370 36.693 58.919 1.00 22.11 279 LYS C O 1
ATOM 6706 N N . VAL C 1 280 ? 16.819 38.186 59.568 1.00 21.80 280 VAL C N 1
ATOM 6707 C CA . VAL C 1 280 ? 16.940 37.892 60.987 1.00 19.64 280 VAL C CA 1
ATOM 6708 C C . VAL C 1 280 ? 16.677 36.425 61.317 1.00 24.13 280 VAL C C 1
ATOM 6709 O O . VAL C 1 280 ? 17.324 35.855 62.204 1.00 26.77 280 VAL C O 1
ATOM 6713 N N . LYS C 1 281 ? 15.760 35.802 60.582 1.00 26.72 281 LYS C N 1
ATOM 6714 C CA . LYS C 1 281 ? 15.433 34.402 60.820 1.00 28.65 281 LYS C CA 1
ATOM 6715 C C . LYS C 1 281 ? 16.673 33.529 60.659 1.00 26.08 281 LYS C C 1
ATOM 6716 O O . LYS C 1 281 ? 17.030 32.780 61.568 1.00 28.47 281 LYS C O 1
ATOM 6722 N N . SER C 1 282 ? 17.331 33.641 59.511 1.00 24.63 282 SER C N 1
ATOM 6723 C CA . SER C 1 282 ? 18.541 32.866 59.229 1.00 27.45 282 SER C CA 1
ATOM 6724 C C . SER C 1 282 ? 19.599 33.124 60.287 1.00 27.03 282 SER C C 1
ATOM 6725 O O . SER C 1 282 ? 20.200 32.195 60.823 1.00 30.57 282 SER C O 1
ATOM 6728 N N . ILE C 1 283 ? 19.814 34.397 60.582 1.00 24.65 283 ILE C N 1
ATOM 6729 C CA . ILE C 1 283 ? 20.794 34.793 61.577 1.00 23.33 283 ILE C CA 1
ATOM 6730 C C . ILE C 1 283 ? 20.561 34.026 62.876 1.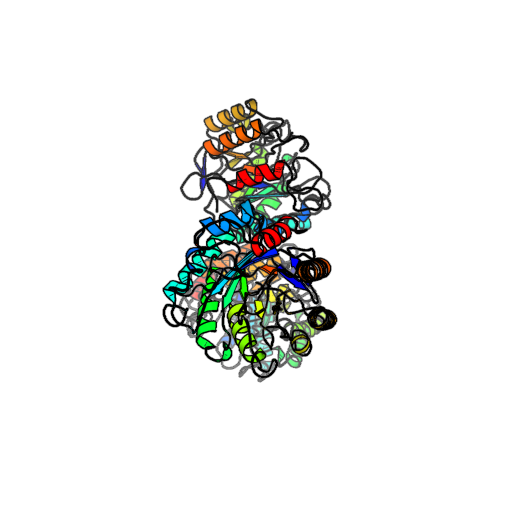00 23.88 283 ILE C C 1
ATOM 6731 O O . ILE C 1 283 ? 21.468 33.377 63.402 1.00 25.44 283 ILE C O 1
ATOM 6736 N N . ILE C 1 284 ? 19.325 34.039 63.355 1.00 25.08 284 ILE C N 1
ATOM 6737 C CA . ILE C 1 284 ? 19.022 33.357 64.600 1.00 28.57 284 ILE C CA 1
ATOM 6738 C C . ILE C 1 284 ? 19.201 31.845 64.503 1.00 30.12 284 ILE C C 1
ATOM 6739 O O . ILE C 1 284 ? 19.877 31.249 65.342 1.00 32.88 284 ILE C O 1
ATOM 6744 N N . GLN C 1 285 ? 18.662 31.242 63.449 1.00 30.04 285 GLN C N 1
ATOM 6745 C CA . GLN C 1 285 ? 18.765 29.797 63.253 1.00 35.45 285 GLN C CA 1
ATOM 6746 C C . GLN C 1 285 ? 20.202 29.295 63.136 1.00 36.27 285 GLN C C 1
ATOM 6747 O O . GLN C 1 285 ? 20.514 28.179 63.561 1.00 37.25 285 GLN C O 1
ATOM 6753 N N . SER C 1 286 ? 21.068 30.093 62.523 1.00 36.88 286 SER C N 1
ATOM 6754 C CA . SER C 1 286 ? 22.452 29.685 62.355 1.00 37.88 286 SER C CA 1
ATOM 6755 C C . SER C 1 286 ? 23.338 30.187 63.488 1.00 37.00 286 SER C C 1
ATOM 6756 O O . SER C 1 286 ? 24.564 30.197 63.359 1.00 39.16 286 SER C O 1
ATOM 6759 N N . TRP C 1 287 ? 22.729 30.598 64.597 1.00 32.27 287 TRP C N 1
ATOM 6760 C CA . TRP C 1 287 ? 23.502 31.088 65.725 1.00 29.24 287 TRP C CA 1
ATOM 6761 C C . TRP C 1 287 ? 24.253 29.941 66.384 1.00 31.16 287 TRP C C 1
ATOM 6762 O O . TRP C 1 287 ? 23.695 28.873 66.606 1.00 31.10 287 TRP C O 1
ATOM 6773 N N . PRO C 1 288 ? 25.529 30.170 66.735 1.00 34.34 288 PRO C N 1
ATOM 6774 C CA . PRO C 1 288 ? 26.420 29.198 67.371 1.00 32.91 288 PRO C CA 1
ATOM 6775 C C . PRO C 1 288 ? 25.891 28.474 68.603 1.00 33.89 288 PRO C C 1
ATOM 6776 O O . PRO C 1 288 ? 25.987 27.252 68.676 1.00 35.42 288 PRO C O 1
ATOM 6780 N N . TYR C 1 289 ? 25.378 29.211 69.585 1.00 34.66 289 TYR C N 1
ATOM 6781 C CA . TYR C 1 289 ? 24.865 28.578 70.799 1.00 36.68 289 TYR C CA 1
ATOM 6782 C C . TYR C 1 289 ? 23.354 28.742 70.906 1.00 37.71 289 TYR C C 1
ATOM 6783 O O . TYR C 1 289 ? 22.802 29.755 70.475 1.00 35.70 289 TYR C O 1
ATOM 6792 N N . LYS C 1 290 ? 22.692 27.745 71.488 1.00 37.78 290 LYS C N 1
ATOM 6793 C CA . LYS C 1 290 ? 21.239 27.763 71.668 1.00 39.72 290 LYS C CA 1
ATOM 6794 C C . LYS C 1 290 ? 20.875 27.145 73.019 1.00 42.51 290 LYS C C 1
ATOM 6795 O O . LYS C 1 290 ? 21.752 26.953 73.860 1.00 44.13 290 LYS C O 1
ATOM 6801 N N . ALA C 1 291 ? 19.587 26.841 73.204 1.00 48.46 291 ALA C N 1
ATOM 6802 C CA . ALA C 1 291 ? 19.038 26.222 74.420 1.00 47.59 291 ALA C CA 1
ATOM 6803 C C . ALA C 1 291 ? 19.008 27.142 75.636 1.00 48.08 291 ALA C C 1
ATOM 6804 O O . ALA C 1 291 ? 18.904 26.624 76.778 1.00 46.61 291 ALA C O 1
#

Nearest PDB structures (foldseek):
  1egz-assembly3_C  TM=1.003E+00  e=3.242E-67  Dickeya chrysanthemi
  8bqc-assembly1_A  TM=9.895E-01  e=1.091E-48  Cellvibrio japonicus
  4m1r-assembly2_B  TM=9.772E-01  e=1.269E-47  soil metagenome
  1tvp-assembly1_B  TM=9.884E-01  e=2.770E-46  Pseudoalteromonas haloplanktis
  5ihs-assembly1_A  TM=9.741E-01  e=1.094E-38  Cytophaga hutchinsonii ATCC 33406

CATH classification: 3.20.20.80

Secondary structure (DSSP, 8-state):
--PPEEEETTEEEETTEE---EEEEEEE--TTSSGGGG-SHHHHHHIIIII---EEEEEEE-SSTTSTTT-HHHHHHHHHHHHHHHHHTT-EEEEEEE-S-GGGGHHHHHHHHHHHHHHHTTSTTEEEE--S---S--IIIIIHHHHHHHHHHHHHH-SSS-EEE--HHHHT-HHHHHTS---SSSEEEEEEEETTT--HHHHHHHHHHHHTT--EEEEEEESS-TTS-S---HHHHHHHHHHHHHTT--EEEEEE--SSSTT-SB-TTS--B-HHHHHHHHHHHT-S---/-PPPEEEETTEEEETTEE---EEEEE----TTSSGGGG-SHHHHHHHHHTS---EEEEEEE-SSTTSTTT-HHHHHHHHHHHHHHHHHTT-EEEEEEE-S-GGG-HHHHHHHHHHHHHHHTT-SSEEEE--S---S--IIIIIHHHHHHHHHHHHHH-SSS-EEE--HHHHT-HHHHHTS---SSSEEEEEEEETTT--HHHHHHHHHHHHTT--EEEEEEESS-TTS-S---HHHHHHHHHHHHHTT--EEEEEES--SSTT-SB-TTS--B-HHHHHHHHHHHT-S---/----EEEETTEEEETTEE---EEEEEEE--TTSSGGGG-SHHHHHHIIIII--SEEEEEEE-SSTTSTTT-HHHHHHHHHHHHHHHHHTT-EEEEEEE-S-GGGGHHHHHHHHHHHHHHHTT-SSEEEE--S---S--IIIIIHHHHHHHHHHHHTT-SSS-EEE--HHHHT-HHHHHTS---SSSEEEEEEEETTT--HHHHHHHHHHHHTT--EEEEEEESS-TTS-S---HHHHHHHHHHHHHTT--EEEEEE--SSSTT-SB-TTS--B-HHHHHHHHHHHT-S---

InterPro domains:
  IPR001547 Glycoside hydrolase, family 5 [PF00150] (63-303)
  IPR003610 Carbohydrate binding module family 5/12 [SM00495] (379-422)
  IPR017853 Glycoside hydrolase superfamily [SSF51445] (45-330)
  IPR018087 Glycoside hydrolase, family 5, conserved site [PS00659] (169-178)
  IPR032798 Endoglucanase Z, cellulose-binding domain [PF14600] (366-426)
  IPR036573 Carbohydrate-binding module superfamily 5/12 [SSF51055] (367-426)

Foldseek 3Di:
DFFFWFADQQAIDRNHDGAAAEAAEFAECFDPPFSVVCLALVNLLCCCVVLVHQEYEHQAEDPDHRGCPNPVPSRLVSQVRNCVSSLVSNHAYEYEHNDQQLLVPLVVLLVSLLVVCQVCLPRSRYAYESYQFYEQDACVPGQQVSVVVSCVSSCVRRVAHAYEGADYHRSQQLLNQLVPDHPGTRYAYEHEEELQDDAPVSLVSVVNSSVSRGYYEHAEYHQADPVQADEGPVVSVVVVLVSCLVSNHYHHYPHDGADCHRSHQHDPPDNDGDPRNVVSSVSNRVRPDGD/DFAFWFADQAFIDRHPHGAAFEAAEFPECADPDFRVVCLALVVLLCCCVPLVHQEYEYQFEDPDHSGCVVPVPSRLVSQVRNQVSQLVSNHAYEYHHNDQQLLVPLVVLLVSLLVVCQVCLVPSRYAYERYQFHAQDACPPGFVVSVVVSLVSSCVRRQGHAYEGADYHRRQQLLNQLVPDDPGTRYAYEHEEELQADADVSLVSVVNSSVSRGYYAHAEYFQHHPVFADDGPVVRVVVVLVSCLVRNHYHHYPHDTQDPTHSYQHDPPDNDGDNRVVVSSVSNNPRPDGD/DWAFWFADFQFIARNHHTFAFEAFEQAECADPPFSVVCLALVNLLCCCPVLVHQEYEHQAEDPDHRGCVVPVPVSLVSLVNNCVSQQVSNHAYEHHHNDQCLLVPLVVLQVSLLVVLQVPLVPRRYAYESYQFYEQDQCVPRQLVSVCSNVVSSCVRRVGHEYEGADYHRRQQLLSCLVPDHPGTHYAYEHEEELADDAPVSLVSVVNSSVSRGHYEHAEYFQHDPVQADDRNVVRVVVVLVSCQVSNHYHHYQHDGAPPGQSHQHHHPDPDGDPRNVVSSVSNNPRPDGD

Solvent-accessible surface area: 32320 Å² total; per-residue (Å²): 112,10,63,76,22,39,22,100,49,60,55,5,56,0,26,157,115,29,30,1,7,2,0,1,0,1,20,32,0,0,56,69,87,33,0,53,110,8,0,48,56,116,18,1,26,43,0,57,158,81,4,97,0,2,2,1,0,1,0,0,0,0,64,58,76,5,0,20,79,131,48,62,66,23,0,45,35,18,0,40,114,0,0,77,6,0,46,84,37,47,0,2,1,1,0,0,0,6,2,57,30,0,58,105,24,118,65,48,0,42,141,0,0,74,56,0,1,178,91,14,10,141,96,48,6,2,2,0,0,0,0,4,14,0,60,146,43,43,2,53,121,35,0,34,61,4,0,67,31,0,6,74,18,0,40,91,52,2,85,73,13,2,0,0,0,0,0,2,21,120,0,35,27,0,15,58,0,6,152,48,61,12,149,46,116,9,10,0,6,0,0,4,0,16,2,28,77,34,17,85,87,8,17,77,70,0,93,72,0,14,121,66,33,13,2,5,2,0,0,12,1,0,1,1,55,51,103,5,68,41,59,32,56,92,104,39,0,74,38,0,16,56,12,0,100,102,48,30,3,3,2,0,2,19,1,1,3,14,105,124,33,27,2,1,0,13,116,64,132,42,149,103,47,14,106,2,0,109,39,0,47,62,16,4,78,90,11,74,79,92,30,120,12,60,84,19,42,32,92,52,42,68,4,62,1,29,124,115,31,37,1,8,2,0,1,0,0,16,35,0,0,50,74,88,29,0,51,119,6,4,44,56,106,17,0,22,45,1,51,150,88,7,103,0,1,2,0,0,1,0,0,0,0,60,58,69,9,0,8,67,122,46,59,71,26,0,54,41,17,0,34,123,0,0,76,8,0,43,82,31,54,0,2,0,0,0,0,0,4,1,43,26,0,45,106,29,89,89,66,0,42,166,2,0,51,61,0,3,156,109,6,10,150,87,50,8,2,2,0,0,0,0,2,17,0,57,153,44,46,2,54,127,36,0,34,54,0,0,75,36,0,6,75,17,0,35,92,62,2,75,66,15,2,0,0,0,0,0,1,28,118,0,36,30,0,21,50,0,7,160,49,62,16,157,31,128,8,8,0,5,0,0,4,0,15,2,29,79,33,15,90,89,6,15,61,52,0,87,88,0,15,97,78,35,14,2,4,2,0,0,10,2,0,0,1,44,51,116,5,77,60,36,17,50,84,111,43,0,70,39,0,22,59,14,1,97,96,40,36,3,4,2,0,2,22,1,0,1,13,98,124,38,22,0,1,0,17,118,73,79,34,135,103,38,10,88,1,0,120,46,0,50,58,18,2,64,86,9,78,88,86,27,114,9,73,78,21,42,28,95,49,51,93,7,49,0,27,161,114,18,46,1,7,1,0,1,0,0,13,31,0,0,53,72,89,30,0,54,104,12,0,44,54,115,18,0,25,37,1,49,138,84,6,91,1,2,1,0,0,2,0,0,0,0,63,64,80,2,0,2,73,122,44,50,71,23,0,33,46,12,0,36,104,0,1,74,5,0,43,86,26,48,0,3,1,0,0,0,0,6,1,49,29,0,46,108,22,100,84,52,0,45,136,0,0,47,55,0,2,154,80,9,14,109,75,46,5,2,2,0,0,0,0,1,17,0,68,163,42,51,8,49,115,47,0,34,57,0,0,74,36,0,6,70,15,0,40,88,65,3,78,64,13,2,0,0,0,0,0,4,22,110,0,42,21,0,10,82,0,5,145,50,58,14,148,38,146,6,10,0,4,0,0,3,1,15,2,30,81,30,20,93,86,10,15,78,68,0,98,76,0,22,131,66,38,14,1,5,1,0,0,10,1,1,1,0,56,49,113,6,75,35,58,25,52,76,108,44,0,72,38,1,10,64,13,2,90,106,60,36,4,3,0,0,1,19,2,1,3,14,104,125,31,21,1,1,0,17,113,69,135,39,149,103,48,10,90,1,0,130,38,0,49,56,15,1,64,91,8,69,61,76,55

Sequence (873 aa):
SVEPLSVNGNKIYAGEKAKSFAGNSLFWSNNGWGGEKFYTADTVASLKKDWKSSIVRAAMGVQESGGYLQDPAGNKAKVERVVDAAIANDMYAIIGWHSHSAENNRSEAIRFFQEMARKYGNKPNVIYEIYNEPLQVSWSNTIKPYAEAVISAIRAIDPDNLIIVGTPSWSQNVDEASRDPINAKNIAYTLHFYAGTHGESLRNKARQALNNGIALFVTEWGTVNADGNGGVNQTETDAWVTFMRDNNIS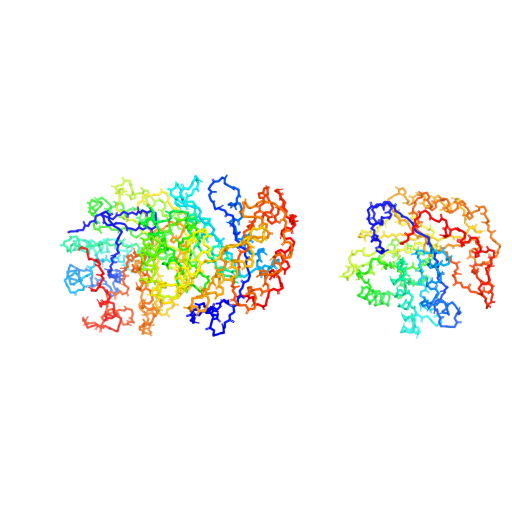NANWALNDKNEGASTYYPDSKNLTESGKKVKSIIQSWPYKASVEPLSVNGNKIYAGEKAKSFAGNSLFWSNNGWGGEKFYTADTVASLKKDWKSSIVRAAMGVQESGGYLQDPAGNKAKVERVVDAAIANDMYAIIGWHSHSAENNRSEAIRFFQEMARKYGNKPNVIYEIYNEPLQVSWSNTIKPYAEAVISAIRAIDPDNLIIVGTPSWSQNVDEASRDPINAKNIAYTLHFYAGTHGESLRNKARQALNNGIALFVTEWGTVNADGNGGVNQTETDAWVTFMRDNNISNANWALNDKNEGASTYYPDSKNLTESGKKVKSIIQSWPYKASVEPLSVNGNKIYAGEKAKSFAGNSLFWSNNGWGGEKFYTADTVASLKKDWKSSIVRAAMGVQESGGYLQDPAGNKAKVERVVDAAIANDMYAIIGWHSHSAENNRSEAIRFFQEMARKYGNKPNVIYEIYNEPLQVSWSNTIKPYAEAVISAIRAIDPDNLIIVGTPSWSQNVDEASRDPINAKNIAYTLHFYAGTHGESLRNKARQALNNGIALFVTEWGTVNADGNGGVNQTETDAWVTFMRDNNISNANWALNDKNEGASTYYPDSKNLTESGKKVKSIIQSWPYKA

Organism: Dickeya dadantii (strain 3937) (NCBI:txid198628)

B-factor: mean 22.42, std 11.33, range [2.0, 76.46]

Radius of gyration: 41.9 Å; Cα contacts (8 Å, |Δi|>4): 2099; chains: 3; bounding box: 67×83×121 Å